Protein AF-A0A7R9QMX4-F1 (afdb_monomer)

Sequence (750 aa):
MAEKIKCGPIVEMQGDEMTRIIWDLIKEKLIFPFINAELHFFDLGIENRDATNDEVTIECAKAILKYNVGVKCATITPDEKRVEEFNLKQMWKSPNGTIRNILGGTVFREPIMCKNIPQVVPGWKKPIIIGRHAFGDQYKATDFVVPGNGKLEIKWTPAAGGEPINYTVYDFKDGGGVSLSMYNTDSSITSFAEASLQYALDRKYPLYMSTKNTILKKYDGRFKDIFQEIYEKQYKARYEAAGIWYEHRLIDDMVAQALKSEGGFMWACKNYDGDVQSDSIAQGYGSLGMMTSVLVCPDGKTIEAEAAHGTVTRHYRFHQQNKETSTNPIASIFAWTRGLLHRAKLDANPPLAHFAQTLEKVCVDTIEAGFMTKDLAICIKGMNGNRDATNDEVTIECAKAILKYNVGVKCATITPDEKRVEEFNLKQMWKSPNGTIRNILGGTVFREPIMCKNIPQVVPGWKKPIIIGRHAFGDQYKATDFVVPGNGKLEIKWTPAAGGEPINYTVYDFKDGGGVSLSMYNTDSSITSFAEASLQYALDRKYPLYMSTKNTILKKYDGRFKDIFQEIYEKQYKARYEAAGIWYEHRLIDDMVAQALKSEGGFMWACKNYDGDVQSDSIAQGYGSLGMMTSVLVCPDGKTIEAEAAHGTVTRHYRFHQQNKETSTNPIASIFAWTRGLLHRAKLDANPPLAHFAQTLEKVCVDTIEAGFMTKDLAICIKGMNGVERGDYLNTFEFLDKLAENLRAELKRK

Mean predicted aligned error: 10.9 Å

Radius of gyration: 26.63 Å; Cα contacts (8 Å, |Δi|>4): 1662; chains: 1; bounding box: 87×64×68 Å

Solvent-accessible surface area (backbone atoms only — not comparable to full-atom values): 37520 Å² total; per-residue (Å²): 132,82,87,53,46,75,42,73,60,36,31,40,33,46,23,22,65,40,42,31,58,51,53,52,52,44,40,65,73,70,40,56,78,50,41,45,61,45,73,50,77,41,68,52,22,61,68,54,26,52,76,55,71,44,48,60,51,52,52,49,39,54,46,21,71,72,56,30,24,20,30,36,52,22,46,69,58,54,49,78,67,48,26,62,74,68,68,43,94,58,76,56,73,44,56,68,56,54,29,37,61,72,53,64,22,34,36,38,32,42,57,59,84,42,94,76,57,55,40,43,32,72,50,53,80,34,56,55,30,37,32,16,32,54,58,35,36,73,85,52,38,44,59,37,66,41,90,34,40,20,44,29,33,43,34,37,36,43,67,86,60,69,84,58,53,72,45,78,55,48,72,37,80,79,43,30,28,27,35,39,34,27,38,47,39,49,60,62,48,47,49,37,36,53,52,47,55,52,50,22,56,74,72,66,28,32,35,37,36,44,35,59,36,73,69,35,61,35,41,37,31,52,54,53,50,53,41,50,53,48,36,69,74,74,38,43,72,61,29,57,76,64,76,35,53,79,46,83,44,45,45,50,61,46,47,33,47,56,69,73,29,46,48,55,34,27,38,39,25,50,38,63,57,32,49,42,53,42,38,36,49,20,30,32,62,45,32,48,41,33,19,39,29,34,32,39,24,78,79,80,65,34,38,38,12,25,28,53,43,77,54,42,57,72,48,27,56,27,50,78,65,79,41,88,69,64,78,67,58,52,9,54,53,44,7,49,29,53,28,40,35,50,50,16,62,75,68,72,32,65,72,44,32,51,50,27,55,48,53,57,48,51,54,40,53,39,41,57,73,67,62,60,40,62,64,59,66,54,60,77,68,85,78,76,53,39,25,40,9,7,40,48,69,71,60,76,67,42,47,57,46,18,72,74,68,36,50,20,63,41,36,28,45,77,63,53,48,76,69,44,24,62,75,70,68,43,98,58,74,61,73,42,55,66,61,52,37,34,59,70,61,35,24,28,32,38,31,41,60,56,63,30,93,73,48,47,33,46,27,62,39,43,28,37,53,60,26,35,32,13,32,33,51,33,39,72,84,54,40,42,60,37,66,40,90,35,38,19,44,30,33,42,36,38,38,40,68,87,72,56,86,60,51,72,46,77,53,47,71,38,80,82,43,29,28,27,36,40,34,30,39,47,42,47,60,59,51,48,35,29,33,53,52,46,57,51,49,21,58,76,71,68,26,30,36,36,40,44,34,58,35,90,68,34,60,38,44,33,30,50,53,54,51,52,39,51,54,50,35,68,76,74,38,45,72,61,30,58,76,65,78,36,54,78,46,82,44,45,46,48,60,44,46,36,46,53,64,71,28,45,48,52,31,27,38,39,25,49,37,60,57,31,46,43,53,42,39,36,50,14,29,32,34,42,28,43,41,17,16,36,24,34,33,38,24,70,80,81,64,33,35,36,13,22,47,48,26,67,67,58,61,72,43,58,55,29,47,78,66,78,37,88,45,43,63,57,56,60,2,42,54,46,12,47,29,56,22,42,37,52,49,17,64,76,68,72,33,64,71,51,33,49,53,28,52,50,52,56,47,40,55,35,54,41,42,56,72,63,55,36,29,41,59,55,31,29,48,65,49,34,84,91,58,58,56,76,92,54,32,32,39,41,63,62,44,51,53,50,48,53,52,50,43,63,53,54,77,67,60,129

Secondary structure (DSSP, 8-state):
-PPPEEEEEEEEEE--HHHHHHHHHHIIIIITTTEEEEEEEEE--HHHHHHTTTHHHHHHHHHHHHHSEEEE-------HHHHHHTT-SS-PPPHHHHHHHHH--EEEEEE---TTS--SSTT--S-EEEEEE-SSGGGS-EEEEE-SSEEEEEEEEETT--PPEEEEEEEE-SS-EEEEEEEEEHHHHHHHHHHHHHHHHHHT--EEEEE-TTT-TTHHHHHHHHHHHHIIIIIHHHHHHHT--EEEEEHHHHHHHHHHS---EEEEE-TTHHHHHHHHHHHHTT-TTSEEEEEE-TTSS-EEEEESS---HHHHHHHHTT-------HHHHHHHHHHHHHHHHHTT-HHHHHHHHHHHHHHHHHHHTT---HHHHHTT------B-------HHHHHHHHHHHSEEE--------HHHHHHTT-SS-PPPHHHHHHHHH-SEEEE---B-TTS--SSTT--S-EEEEEE-SSHHHH-EEEEE-SSEEEEEEEEETTS-PPEEEEEEEE-SS-EEEEEEEEEHHHHHHHHHHHHHHHHHHT--EEEEE-TTT-TTHHHHHHHHHHHHIIIIIHHHHHHHT--EEEEEHHHHHHHHHHS---EEEEE-TTHHHHHHHHHHHHTT-TTS--EEEE-TTSS-EEEE-SS---HHHHHHHTTT-------HHHHHHHHHHHHHHHHHTT-HHHHHHHHHHHHHHHHHHHTT---HHHHHHHH-TTS--GGG---HHHHHHHHHHHHHHHTT--

Foldseek 3Di:
DDDAAEFEEEEEEAADFPQNVLLVVCCVPQNVVRHDYRYRYAYQYPLVCLVVVNVSLVVSLVVLVVRQFYFYTFYDQDDPVNCVVSVGPDRDGDSLLVNCVSLLFKKKKWFFAFPPQQFLQNLQQDIEIETELSDKDLQLKDKAKFFFFFWWKKWWAFPVGDDIDMDTLDGGDPTIFMKIKMWDFLVSLLLSLVNQLVVQLVLLAAEEEEDQCLLQVAAVVSSVVSNVVCCVPPRVVSNVVSVYYYYYDYLLVVLLCVLQHNHRHYYYYYNVSSLQVSLLSNLSSQHQQRMWIKTAGSVNRHIQTYQSDHHDNVQSVCVVVVHDDFDRCRSSLLSVLVSQCSSCVVVVNVVSNVSSVVSSVVSSVCVNVVNHTPSSVLSPDADDDDFAAAADADADVQLVVLVVPQFALGGDDDQDDPVNCVVVVNPDRDHGRQLVSLASQWAWKKKWGDDQRQFQFSSRLAHAIAIETEGSHKDSSSKDKHKFFFFTWMKMWIAHPVGDDIDIDTSDTGDPTITMMIMMIDGLVSLLRSLVRQLVVQLVLLAAEEEEDQCSSNVHNRVSSVVSNVVCCVPPRVVSNVVSVYYYYYDYSSVVSSCNSNHNRRHYYYDYNVSSSNVSSSSQSSNQHLRIIWIKGQGSVNRRIQTYGSDHPPVVQVVCVVVVHFAFDFRLHHLLSVLVRQCSVCVVVVPVVSPVLSVLLNVLSSVCVNVQEATPSSLCSNQNPVRDDPVRYDTNVRSVVSSVVSSVVSVPPD

InterPro domains:
  IPR004790 Isocitrate dehydrogenase NADP-dependent [PTHR11822] (4-384)
  IPR004790 Isocitrate dehydrogenase NADP-dependent [TIGR00127] (4-385)
  IPR004790 Isocitrate dehydrogenase NADP-dependent [TIGR00127] (386-748)
  IPR019818 Isocitrate/isopropylmalate dehydrogenase, conserved site [PS00470] (271-290)
  IPR019818 Isocitrate/isopropylmalate dehydrogenase, conserved site [PS00470] (609-628)
  IPR024084 Isopropylmalate dehydrogenase-like domain [PF00180] (10-378)
  IPR024084 Isopropylmalate dehydrogenase-like domain [PF00180] (387-718)
  IPR024084 Isopropylmalate dehydrogenase-like domain [SM01329] (9-378)
  IPR024084 Isopropylmalate dehydrogenase-like domain [SM01329] (379-739)

Nearest PDB structures (foldseek):
  4l03-assembly2_C  TM=9.682E-01  e=1.390E-55  Homo sapiens
  8bay-assembly2_C  TM=9.769E-01  e=1.146E-54  Homo sapiens
  6vei-assembly1_B  TM=9.667E-01  e=5.871E-55  Homo sapiens
  8vhe-assembly1_B  TM=9.722E-01  e=3.554E-54  Homo sapiens
  6bkx-assembly1_C  TM=9.722E-01  e=5.095E-54  Homo sapiens

Structure (mmCIF, N/CA/C/O backbone):
data_AF-A0A7R9QMX4-F1
#
_entry.id   AF-A0A7R9QMX4-F1
#
loop_
_atom_site.group_PDB
_atom_site.id
_atom_site.type_symbol
_atom_site.label_atom_id
_atom_site.label_alt_id
_atom_site.label_comp_id
_atom_site.label_asym_id
_atom_site.label_entity_id
_atom_site.label_seq_id
_atom_site.pdbx_PDB_ins_code
_atom_site.Cartn_x
_atom_site.Cartn_y
_atom_site.Cartn_z
_atom_site.occupancy
_atom_site.B_iso_or_equiv
_atom_site.auth_seq_id
_atom_site.auth_comp_id
_atom_site.auth_asym_id
_atom_site.auth_atom_id
_atom_site.pdbx_PDB_model_num
ATOM 1 N N . MET A 1 1 ? -44.104 12.076 -26.850 1.00 54.06 1 MET A N 1
ATOM 2 C CA . MET A 1 1 ? -42.855 11.606 -26.201 1.00 54.06 1 MET A CA 1
ATOM 3 C C . MET A 1 1 ? -43.054 10.143 -25.827 1.00 54.06 1 MET A C 1
ATOM 5 O O . MET A 1 1 ? -44.208 9.744 -25.722 1.00 54.06 1 MET A O 1
ATOM 9 N N . ALA A 1 2 ? -41.993 9.353 -25.647 1.00 61.78 2 ALA A N 1
ATOM 10 C CA . ALA A 1 2 ? -42.128 8.025 -25.037 1.00 61.78 2 ALA A CA 1
ATOM 11 C C . ALA A 1 2 ? -42.517 8.154 -23.548 1.00 61.78 2 ALA A C 1
ATOM 13 O O . ALA A 1 2 ? -42.223 9.183 -22.933 1.00 61.78 2 ALA A O 1
ATOM 14 N N . GLU A 1 3 ? -43.170 7.141 -22.966 1.00 82.12 3 GLU A N 1
ATOM 15 C CA . GLU A 1 3 ? -43.381 7.095 -21.511 1.00 82.12 3 GLU A CA 1
ATOM 16 C C . GLU A 1 3 ? -42.032 6.862 -20.813 1.00 82.12 3 GLU A C 1
ATOM 18 O O . GLU A 1 3 ? -41.240 6.020 -21.240 1.00 82.12 3 GLU A O 1
ATOM 23 N N . LYS A 1 4 ? -41.755 7.627 -19.752 1.00 90.31 4 LYS A N 1
ATOM 24 C CA . LYS A 1 4 ? -40.520 7.481 -18.975 1.00 90.31 4 LYS A CA 1
ATOM 25 C C . LYS A 1 4 ? -40.582 6.248 -18.078 1.00 90.31 4 LYS A C 1
ATOM 27 O O . LYS A 1 4 ? -41.609 5.971 -17.457 1.00 90.31 4 LYS A O 1
ATOM 32 N N . ILE A 1 5 ? -39.452 5.561 -17.944 1.00 91.81 5 ILE A N 1
ATOM 33 C CA . ILE A 1 5 ? -39.296 4.401 -17.064 1.00 91.81 5 ILE A CA 1
ATOM 34 C C . ILE A 1 5 ? -39.512 4.851 -15.615 1.00 91.81 5 ILE A C 1
ATOM 36 O O . ILE A 1 5 ? -38.794 5.718 -15.115 1.00 91.81 5 ILE A O 1
ATOM 40 N N . LYS A 1 6 ? -40.502 4.261 -14.940 1.00 91.94 6 LYS A N 1
ATOM 41 C CA . LYS A 1 6 ? -40.775 4.506 -13.517 1.00 91.94 6 LYS A CA 1
ATOM 42 C C . LYS A 1 6 ? -39.681 3.865 -12.664 1.00 91.94 6 LYS A C 1
ATOM 44 O O . LYS A 1 6 ? -39.269 2.736 -12.930 1.00 91.94 6 LYS A O 1
ATOM 49 N N . CYS A 1 7 ? -39.231 4.582 -11.643 1.00 91.50 7 CYS A N 1
ATOM 50 C CA . CYS A 1 7 ? -38.168 4.180 -10.729 1.00 91.50 7 CYS A CA 1
ATOM 51 C C . CYS A 1 7 ? -38.570 4.544 -9.291 1.00 91.50 7 CYS A C 1
ATOM 53 O O . CYS A 1 7 ? -38.962 5.686 -9.040 1.00 91.50 7 CYS A O 1
ATOM 55 N N . GLY A 1 8 ? -38.472 3.593 -8.355 1.00 91.69 8 GLY A N 1
ATOM 56 C CA . GLY A 1 8 ? -38.663 3.853 -6.926 1.00 91.69 8 GLY A CA 1
ATOM 57 C C . GLY A 1 8 ? -37.570 4.748 -6.313 1.00 91.69 8 GLY A C 1
ATOM 58 O O . GLY A 1 8 ? -36.676 5.214 -7.027 1.00 91.69 8 GLY A O 1
ATOM 59 N N . PRO A 1 9 ? -37.617 4.984 -4.988 1.00 96.00 9 PRO A N 1
ATOM 60 C CA . PRO A 1 9 ? -36.840 6.028 -4.324 1.00 96.00 9 PRO A CA 1
ATOM 61 C C . PRO A 1 9 ? -35.322 5.878 -4.469 1.00 96.00 9 PRO A C 1
ATOM 63 O O . PRO A 1 9 ? -34.760 4.805 -4.233 1.00 96.00 9 PRO A O 1
ATOM 66 N N . ILE A 1 10 ? -34.642 6.973 -4.800 1.00 94.44 10 ILE A N 1
ATOM 67 C CA . ILE A 1 10 ? -33.177 7.073 -4.827 1.00 94.44 10 ILE A CA 1
ATOM 68 C C . ILE A 1 10 ? -32.744 8.309 -4.038 1.00 94.44 10 ILE A C 1
ATOM 70 O O . ILE A 1 10 ? -33.311 9.388 -4.206 1.00 94.44 10 ILE A O 1
ATOM 74 N N . VAL A 1 11 ? -31.722 8.151 -3.194 1.00 96.44 11 VAL A N 1
ATOM 75 C CA . VAL A 1 11 ? -31.043 9.271 -2.536 1.00 96.44 11 VAL A CA 1
ATOM 76 C C . VAL A 1 11 ? -29.949 9.801 -3.458 1.00 96.44 11 VAL A C 1
ATOM 78 O O . VAL A 1 11 ? -28.975 9.096 -3.722 1.00 96.44 11 VAL A O 1
ATOM 81 N N . GLU A 1 12 ? -30.097 11.033 -3.942 1.00 94.62 12 GLU A N 1
ATOM 82 C CA . GLU A 1 12 ? -29.037 11.724 -4.682 1.00 94.62 12 GLU A CA 1
ATOM 83 C C . GLU A 1 12 ? -28.183 12.547 -3.717 1.00 94.62 12 GLU A C 1
ATOM 85 O O . GLU A 1 12 ? -28.709 13.339 -2.937 1.00 94.62 12 GLU A O 1
ATOM 90 N N . MET A 1 13 ? -26.862 12.411 -3.822 1.00 94.12 13 MET A N 1
ATOM 91 C CA . MET A 1 13 ? -25.904 13.286 -3.150 1.00 94.12 13 MET A CA 1
ATOM 92 C C . MET A 1 13 ? -25.076 14.047 -4.185 1.00 94.12 13 MET A C 1
ATOM 94 O O . MET A 1 13 ? -24.150 13.491 -4.787 1.00 94.12 13 MET A O 1
ATOM 98 N N . GLN A 1 14 ? -25.405 15.324 -4.381 1.00 90.44 14 GLN A N 1
ATOM 99 C CA . GLN A 1 14 ? -24.604 16.242 -5.189 1.00 90.44 14 GLN A CA 1
ATOM 100 C C . GLN A 1 14 ? -23.309 16.610 -4.442 1.00 90.44 14 GLN A C 1
ATOM 102 O O . GLN A 1 14 ? -23.247 16.526 -3.217 1.00 90.44 14 GLN A O 1
ATOM 107 N N . GLY A 1 15 ? -22.256 16.969 -5.179 1.00 86.44 15 GLY A N 1
ATOM 108 C CA . GLY A 1 15 ? -20.938 17.279 -4.624 1.00 86.44 15 GLY A CA 1
ATOM 109 C C . GLY A 1 15 ? -20.314 18.541 -5.213 1.00 86.44 15 GLY A C 1
ATOM 110 O O . GLY A 1 15 ? -21.019 19.495 -5.528 1.00 86.44 15 GLY A O 1
ATOM 111 N N . ASP A 1 16 ? -18.989 18.553 -5.353 1.00 85.06 16 ASP A N 1
ATOM 112 C CA . ASP A 1 16 ? -18.204 19.785 -5.514 1.00 85.06 16 ASP A CA 1
ATOM 113 C C . ASP A 1 16 ? -17.550 19.962 -6.899 1.00 85.06 16 ASP A C 1
ATOM 115 O O . ASP A 1 16 ? -17.419 19.023 -7.692 1.00 85.06 16 ASP A O 1
ATOM 119 N N . GLU A 1 17 ? -17.059 21.183 -7.145 1.00 81.44 17 GLU A N 1
ATOM 120 C CA . GLU A 1 17 ? -16.166 21.566 -8.251 1.00 81.44 17 GLU A CA 1
ATOM 121 C C . GLU A 1 17 ? -16.668 21.122 -9.647 1.00 81.44 17 GLU A C 1
ATOM 123 O O . GLU A 1 17 ? -17.865 21.116 -9.932 1.00 81.44 17 GLU A O 1
ATOM 128 N N . MET A 1 18 ? -15.758 20.760 -10.561 1.00 77.50 18 MET A N 1
ATOM 129 C CA . MET A 1 18 ? -16.090 20.325 -11.926 1.00 77.50 18 MET A CA 1
ATOM 130 C C . MET A 1 18 ? -16.991 19.080 -11.940 1.00 77.50 18 MET A C 1
ATOM 132 O O . MET A 1 18 ? -17.772 18.873 -12.866 1.00 77.50 18 MET A O 1
ATOM 136 N N . THR A 1 19 ? -16.883 18.251 -10.903 1.00 72.81 19 THR A N 1
ATOM 137 C CA . THR A 1 19 ? -17.685 17.042 -10.723 1.00 72.81 19 THR A CA 1
ATOM 138 C C . THR A 1 19 ? -19.162 17.356 -10.480 1.00 72.81 19 THR A C 1
ATOM 140 O O . THR A 1 19 ? -19.994 16.676 -11.071 1.00 72.81 19 THR A O 1
ATOM 143 N N . ARG A 1 20 ? -19.498 18.445 -9.766 1.00 84.62 20 ARG A N 1
ATOM 144 C CA . ARG A 1 20 ? -20.879 18.956 -9.630 1.00 84.62 20 ARG A CA 1
ATOM 145 C C . ARG A 1 20 ? -21.522 19.247 -10.989 1.00 84.62 20 ARG A C 1
ATOM 147 O O . ARG A 1 20 ? -22.604 18.754 -11.286 1.00 84.62 20 ARG A O 1
ATOM 154 N N . ILE A 1 21 ? -20.809 19.991 -11.837 1.00 75.38 21 ILE A N 1
ATOM 155 C CA . ILE A 1 21 ? -21.282 20.413 -13.166 1.00 75.38 21 ILE A CA 1
ATOM 156 C C . ILE A 1 21 ? -21.539 19.191 -14.062 1.00 75.38 21 ILE A C 1
ATOM 158 O O . ILE A 1 21 ? -22.562 19.097 -14.735 1.00 75.38 21 ILE A O 1
ATOM 162 N N . ILE A 1 22 ? -20.623 18.220 -14.044 1.00 74.38 22 ILE A N 1
ATOM 163 C CA . ILE A 1 22 ? -20.750 16.974 -14.815 1.00 74.38 22 ILE A CA 1
ATOM 164 C C . ILE A 1 22 ? -21.919 16.123 -14.308 1.00 74.38 22 ILE A C 1
ATOM 166 O O . ILE A 1 22 ? -22.632 15.532 -15.114 1.00 74.38 22 ILE A O 1
ATOM 170 N N . TRP A 1 23 ? -22.145 16.089 -12.995 1.00 81.25 23 TRP A N 1
ATOM 171 C CA . TRP A 1 23 ? -23.245 15.358 -12.372 1.00 81.25 23 TRP A CA 1
ATOM 172 C C . TRP A 1 23 ? -24.620 15.855 -12.840 1.00 81.25 23 TRP A C 1
ATOM 174 O O . TRP A 1 23 ? -25.484 15.052 -13.197 1.00 81.25 23 TRP A O 1
ATOM 184 N N . ASP A 1 24 ? -24.800 17.174 -12.927 1.00 82.38 24 ASP A N 1
ATOM 185 C CA . ASP A 1 24 ? -26.032 17.770 -13.450 1.00 82.38 24 ASP A CA 1
ATOM 186 C C . ASP A 1 24 ? -26.200 17.512 -14.953 1.00 82.38 24 ASP A C 1
ATOM 188 O O . ASP A 1 24 ? -27.269 17.080 -15.384 1.00 82.38 24 ASP A O 1
ATOM 192 N N . LEU A 1 25 ? -25.128 17.632 -15.746 1.00 76.81 25 LEU A N 1
ATOM 193 C CA . LEU A 1 25 ? -25.159 17.305 -17.178 1.00 76.81 25 LEU A CA 1
ATOM 194 C C . LEU A 1 25 ? -25.486 15.820 -17.444 1.00 76.81 25 LEU A C 1
ATOM 196 O O . LEU A 1 25 ? -26.171 15.518 -18.423 1.00 76.81 25 LEU A O 1
ATOM 200 N N . ILE A 1 26 ? -25.048 14.893 -16.581 1.00 79.06 26 ILE A N 1
ATOM 201 C CA . ILE A 1 26 ? -25.433 13.471 -16.642 1.00 79.06 26 ILE A CA 1
ATOM 202 C C . ILE A 1 26 ? -26.938 13.321 -16.385 1.00 79.06 26 ILE A C 1
ATOM 204 O O . ILE A 1 26 ? -27.631 12.681 -17.181 1.00 79.06 26 ILE A O 1
ATOM 208 N N . LYS A 1 27 ? -27.471 13.949 -15.329 1.00 88.25 27 LYS A N 1
ATOM 209 C CA . LYS A 1 27 ? -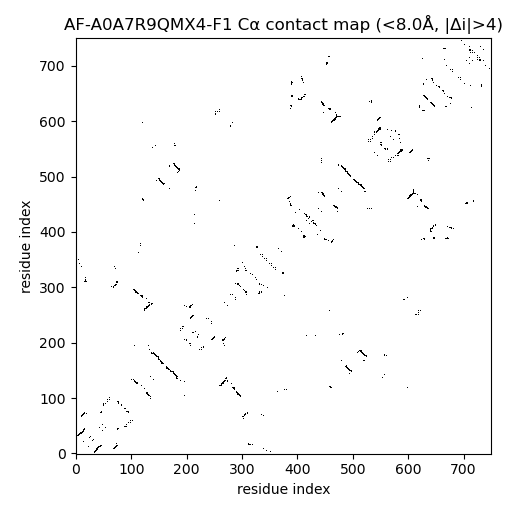28.911 13.918 -15.022 1.00 88.25 27 LYS A CA 1
ATOM 210 C C . LYS A 1 27 ? -29.758 14.470 -16.168 1.00 88.25 27 LYS A C 1
ATOM 212 O O . LYS A 1 27 ? -30.688 13.798 -16.613 1.00 88.25 27 LYS A O 1
ATOM 217 N N . GLU A 1 28 ? -29.410 15.653 -16.674 1.00 88.00 28 GLU A N 1
ATOM 218 C CA . GLU A 1 28 ? -30.130 16.342 -17.751 1.00 88.00 28 GLU A CA 1
ATOM 219 C C . GLU A 1 28 ? -30.127 15.582 -19.078 1.00 88.00 28 GLU A C 1
ATOM 221 O O . GLU A 1 28 ? -31.146 15.554 -19.766 1.00 88.00 28 GLU A O 1
ATOM 226 N N . LYS A 1 29 ? -28.979 15.015 -19.476 1.00 80.62 29 LYS A N 1
ATOM 227 C CA . LYS A 1 29 ? -28.790 14.475 -20.835 1.00 80.62 29 LYS A CA 1
ATOM 228 C C . LYS A 1 29 ? -28.959 12.965 -20.920 1.00 80.62 29 LYS A C 1
ATOM 230 O O . LYS A 1 29 ? -29.344 12.472 -21.977 1.00 80.62 29 LYS A O 1
ATOM 235 N N . LEU A 1 30 ? -28.664 12.239 -19.840 1.00 79.75 30 LEU A N 1
ATOM 236 C CA . LEU A 1 30 ? -28.581 10.777 -19.850 1.00 79.75 30 LEU A CA 1
ATOM 237 C C . LEU A 1 30 ? -29.639 10.102 -18.972 1.00 79.75 30 LEU A C 1
ATOM 239 O O . LEU A 1 30 ? -30.067 9.015 -19.332 1.00 79.75 30 LEU A O 1
ATOM 243 N N . ILE A 1 31 ? -30.087 10.710 -17.865 1.00 86.25 31 ILE A N 1
ATOM 244 C CA . ILE A 1 31 ? -31.002 10.054 -16.906 1.00 86.25 31 ILE A CA 1
ATOM 245 C C . ILE A 1 31 ? -32.454 10.533 -17.065 1.00 86.25 31 ILE A C 1
ATOM 247 O O . ILE A 1 31 ? -33.326 9.776 -17.499 1.00 86.25 31 ILE A O 1
ATOM 251 N N . PHE A 1 32 ? -32.740 11.796 -16.743 1.00 90.94 32 PHE A N 1
ATOM 252 C CA . PHE A 1 32 ? -34.110 12.313 -16.662 1.00 90.94 32 PHE A CA 1
ATOM 253 C C . PHE A 1 32 ? -34.8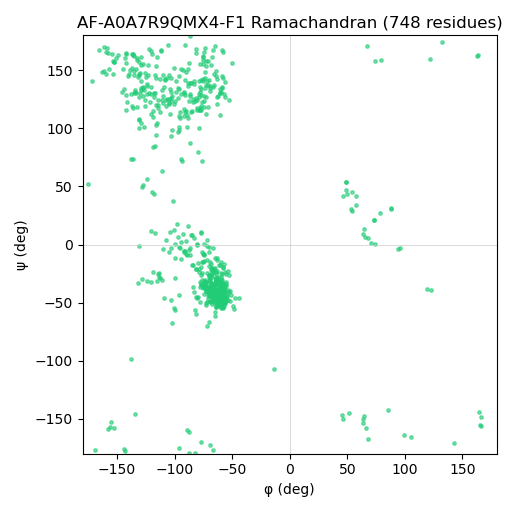61 12.505 -17.992 1.00 90.94 32 PHE A C 1
ATOM 255 O O . PHE A 1 32 ? -36.087 12.632 -17.927 1.00 90.94 32 PHE A O 1
ATOM 262 N N . PRO A 1 33 ? -34.256 12.470 -19.198 1.00 90.25 33 PRO A N 1
ATOM 263 C CA . PRO A 1 33 ? -35.034 12.319 -20.429 1.00 90.25 33 PRO A CA 1
ATOM 264 C C . PRO A 1 33 ? -35.800 10.987 -20.482 1.00 90.25 33 PRO A C 1
ATOM 266 O O . PRO A 1 33 ? -36.903 10.946 -21.027 1.00 90.25 33 PRO A O 1
ATOM 269 N N . PHE A 1 34 ? -35.254 9.926 -19.871 1.00 89.50 34 PHE A N 1
ATOM 270 C CA . PHE A 1 34 ? -35.741 8.547 -19.996 1.00 89.50 34 PHE A CA 1
ATOM 271 C C . PHE A 1 34 ? -36.372 7.988 -18.713 1.00 89.50 34 PHE A C 1
ATOM 273 O O . PHE A 1 34 ? -37.280 7.164 -18.799 1.00 89.50 34 PHE A O 1
ATOM 280 N N . ILE A 1 35 ? -35.924 8.433 -17.535 1.00 90.44 35 ILE A N 1
ATOM 281 C CA . ILE A 1 35 ? -36.392 7.954 -16.224 1.00 90.44 35 ILE A CA 1
ATOM 282 C C . ILE A 1 35 ? -37.280 8.996 -15.531 1.00 90.44 35 ILE A C 1
ATOM 284 O O . ILE A 1 35 ? -37.027 10.200 -15.587 1.00 90.44 35 ILE A O 1
ATOM 288 N N . ASN A 1 36 ? -38.303 8.504 -14.832 1.00 91.44 36 ASN A N 1
ATOM 289 C CA . ASN A 1 36 ? -39.073 9.228 -13.828 1.00 91.44 36 ASN A CA 1
ATOM 290 C C . ASN A 1 36 ? -38.855 8.550 -12.462 1.00 91.44 36 ASN A C 1
ATOM 292 O O . ASN A 1 36 ? -39.380 7.459 -12.232 1.00 91.44 36 ASN A O 1
ATOM 296 N N . ALA A 1 37 ? -38.053 9.170 -11.593 1.00 89.50 37 ALA A N 1
ATOM 297 C CA . ALA A 1 37 ? -37.645 8.619 -10.299 1.00 89.50 37 ALA A CA 1
ATOM 298 C C . ALA A 1 37 ? -38.167 9.457 -9.127 1.00 89.50 37 ALA A C 1
ATOM 300 O O . ALA A 1 37 ? -38.175 10.686 -9.193 1.00 89.50 37 ALA A O 1
ATOM 301 N N . GLU A 1 38 ? -38.537 8.793 -8.033 1.00 91.62 38 GLU A N 1
ATOM 302 C CA . GLU A 1 38 ? -38.720 9.451 -6.738 1.00 91.62 38 GLU A CA 1
ATOM 303 C C . GLU A 1 38 ? -37.336 9.809 -6.165 1.00 91.62 38 GLU A C 1
ATOM 305 O O . GLU A 1 38 ? -36.534 8.926 -5.858 1.00 91.62 38 GLU A O 1
ATOM 310 N N . LEU A 1 39 ? -37.023 11.103 -6.069 1.00 93.38 39 LEU A N 1
ATOM 311 C CA . LEU A 1 39 ? -35.662 11.578 -5.812 1.00 93.38 39 LEU A CA 1
ATOM 312 C C . LEU A 1 39 ? -35.557 12.321 -4.474 1.00 93.38 39 LEU A C 1
ATOM 314 O O . LEU A 1 39 ? -36.188 13.357 -4.277 1.00 93.38 39 LEU A O 1
ATOM 318 N N . HIS A 1 40 ? -34.715 11.808 -3.577 1.00 96.31 40 HIS A N 1
ATOM 319 C CA . HIS A 1 40 ? -34.417 12.402 -2.272 1.00 96.31 40 HIS A CA 1
ATOM 320 C C . HIS A 1 40 ? -33.047 13.080 -2.351 1.00 96.31 40 HIS A C 1
ATOM 322 O O . HIS A 1 40 ? -32.015 12.425 -2.228 1.00 96.31 40 HIS A O 1
ATOM 328 N N . PHE A 1 41 ? -33.041 14.376 -2.657 1.00 96.12 41 PHE A N 1
ATOM 329 C CA . PHE A 1 41 ? -31.835 15.145 -2.980 1.00 96.12 41 PHE A CA 1
ATOM 330 C C . PHE A 1 41 ? -31.153 15.752 -1.744 1.00 96.12 41 PHE A C 1
ATOM 332 O O . PHE A 1 41 ? -31.814 16.369 -0.910 1.00 96.12 41 PHE A O 1
ATOM 339 N N . PHE A 1 42 ? -29.821 15.657 -1.691 1.00 96.56 42 PHE A N 1
ATOM 340 C CA . PHE A 1 42 ? -28.958 16.297 -0.696 1.00 96.56 42 PHE A CA 1
ATOM 341 C C . PHE A 1 42 ? -27.758 16.970 -1.385 1.00 96.56 42 PHE A C 1
ATOM 343 O O . PHE A 1 42 ? -27.049 16.336 -2.170 1.00 96.56 42 PHE A O 1
ATOM 350 N N . ASP A 1 43 ? -27.487 18.239 -1.065 1.00 94.94 43 ASP A N 1
ATOM 351 C CA . ASP A 1 43 ? -26.262 18.928 -1.494 1.00 94.94 43 ASP A CA 1
ATOM 352 C C . ASP A 1 43 ? -25.149 18.701 -0.460 1.00 94.94 43 ASP A C 1
ATOM 354 O O . ASP A 1 43 ? -25.207 19.232 0.651 1.00 94.94 43 ASP A O 1
ATOM 358 N N . LEU A 1 44 ? -24.139 17.902 -0.818 1.00 91.81 44 LEU A N 1
ATOM 359 C CA . LEU A 1 44 ? -22.946 17.667 0.002 1.00 91.81 44 LEU A CA 1
ATOM 360 C C . LEU A 1 44 ? -21.756 18.547 -0.421 1.00 91.81 44 LEU A C 1
ATOM 362 O O . LEU A 1 44 ? -20.617 18.243 -0.057 1.00 91.81 44 LEU A O 1
ATOM 366 N N . GLY A 1 45 ? -22.002 19.625 -1.170 1.00 89.25 45 GLY A N 1
ATOM 367 C CA . GLY A 1 45 ? -21.009 20.659 -1.438 1.00 89.25 45 GLY A CA 1
ATOM 368 C C . GLY A 1 45 ? -20.486 21.296 -0.146 1.00 89.25 45 GLY A C 1
ATOM 369 O O . GLY A 1 45 ? -21.220 21.443 0.838 1.00 89.25 45 GLY A O 1
ATOM 370 N N . ILE A 1 46 ? -19.203 21.662 -0.133 1.00 88.44 46 ILE A N 1
ATOM 371 C CA . ILE A 1 46 ? -18.481 22.038 1.092 1.00 88.44 46 ILE A CA 1
ATOM 372 C C . ILE A 1 46 ? -19.103 23.236 1.827 1.00 88.44 46 ILE A C 1
ATOM 374 O O . ILE A 1 46 ? -19.139 23.236 3.055 1.00 88.44 46 ILE A O 1
ATOM 378 N N . GLU A 1 47 ? -19.668 24.199 1.096 1.00 90.62 47 GLU A N 1
ATOM 379 C CA . GLU A 1 47 ? -20.344 25.380 1.652 1.00 90.62 47 GLU A CA 1
ATOM 380 C C . GLU A 1 47 ? -21.665 25.019 2.357 1.00 90.62 47 GLU A C 1
ATOM 382 O O . GLU A 1 47 ? -21.927 25.499 3.459 1.00 90.62 47 GLU A O 1
ATOM 387 N N . ASN A 1 48 ? -22.479 24.122 1.782 1.00 95.06 48 ASN A N 1
ATOM 388 C CA . ASN A 1 48 ? -23.722 23.670 2.421 1.00 95.06 48 ASN A CA 1
ATOM 389 C C . ASN A 1 48 ? -23.441 22.762 3.629 1.00 95.06 48 ASN A C 1
ATOM 391 O O . ASN A 1 48 ? -24.124 22.839 4.654 1.00 95.06 48 ASN A O 1
ATOM 395 N N . ARG A 1 49 ? -22.398 21.929 3.541 1.00 95.00 49 ARG A N 1
ATOM 396 C CA . ARG A 1 49 ? -21.914 21.140 4.680 1.00 95.00 49 ARG A CA 1
ATOM 397 C C . ARG A 1 49 ? -21.418 22.034 5.809 1.00 95.00 49 ARG A C 1
ATOM 399 O O . ARG A 1 49 ? -21.783 21.794 6.953 1.00 95.00 49 ARG A O 1
ATOM 406 N N . ASP A 1 50 ? -20.661 23.087 5.510 1.00 94.00 50 ASP A N 1
ATOM 407 C CA . ASP A 1 50 ? -20.277 24.061 6.529 1.00 94.00 50 ASP A CA 1
ATOM 408 C C . ASP A 1 50 ? -21.510 24.735 7.140 1.00 94.00 50 ASP A C 1
ATOM 410 O O . ASP A 1 50 ? -21.688 24.678 8.359 1.00 94.00 50 ASP A O 1
ATOM 414 N N . ALA A 1 51 ? -22.413 25.278 6.315 1.00 95.44 51 ALA A N 1
ATOM 415 C CA . ALA A 1 51 ? -23.634 25.949 6.760 1.00 95.44 51 ALA A CA 1
ATOM 416 C C . ALA A 1 51 ? -24.465 25.084 7.729 1.00 95.44 51 ALA A C 1
ATOM 418 O O . ALA A 1 51 ? -24.807 25.552 8.819 1.00 95.44 51 ALA A O 1
ATOM 419 N N . THR A 1 52 ? -24.698 23.815 7.375 1.00 95.50 52 THR A N 1
ATOM 420 C CA . THR A 1 52 ? -25.462 22.820 8.161 1.00 95.50 52 THR A CA 1
ATOM 421 C C . THR A 1 52 ? -24.676 22.156 9.301 1.00 95.50 52 THR A C 1
ATOM 423 O O . THR A 1 52 ? -25.229 21.333 10.028 1.00 95.50 52 THR A O 1
ATOM 426 N N . ASN A 1 53 ? -23.402 22.512 9.495 1.00 92.75 53 ASN A N 1
ATOM 427 C CA . ASN A 1 53 ? -22.481 21.875 10.443 1.00 92.75 53 ASN A CA 1
ATOM 428 C C . ASN A 1 53 ? -22.293 20.354 10.205 1.00 92.75 53 ASN A C 1
ATOM 430 O O . ASN A 1 53 ? -22.110 19.583 11.146 1.00 92.75 53 ASN A O 1
ATOM 434 N N . ASP A 1 54 ? -22.333 19.945 8.935 1.00 90.50 54 ASP A N 1
ATOM 435 C CA . ASP A 1 54 ? -22.209 18.585 8.387 1.00 90.50 54 ASP A CA 1
ATOM 436 C C . ASP A 1 54 ? -23.367 17.612 8.707 1.00 90.50 54 ASP A C 1
ATOM 438 O O . ASP A 1 54 ? -23.314 16.448 8.304 1.00 90.50 54 ASP A O 1
ATOM 442 N N . GLU A 1 55 ? -24.457 18.068 9.345 1.00 94.62 55 GLU A N 1
ATOM 443 C CA . GLU A 1 55 ? -25.634 17.216 9.614 1.00 94.62 55 GLU A CA 1
ATOM 444 C C . GLU A 1 55 ? -26.317 16.753 8.314 1.00 94.62 55 GLU A C 1
ATOM 446 O O . GLU A 1 55 ? -26.801 15.626 8.267 1.00 94.62 55 GLU A O 1
ATOM 451 N N . VAL A 1 56 ? -26.246 17.522 7.216 1.00 95.38 56 VAL A N 1
ATOM 452 C CA . VAL A 1 56 ? -26.750 17.101 5.887 1.00 95.38 56 VAL A CA 1
ATOM 453 C C . VAL A 1 56 ? -26.139 15.769 5.412 1.00 95.38 56 VAL A C 1
ATOM 455 O O . VAL A 1 56 ? -26.808 14.958 4.769 1.00 95.38 56 VAL A O 1
ATOM 458 N N . THR A 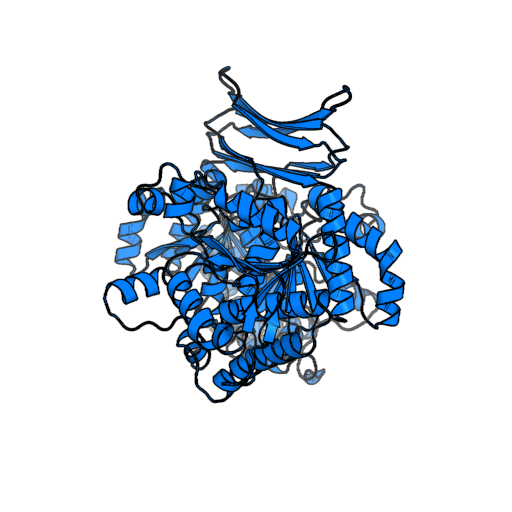1 57 ? -24.885 15.496 5.787 1.00 93.31 57 THR A N 1
ATOM 459 C CA . THR A 1 57 ? -24.176 14.241 5.481 1.00 93.31 57 THR A CA 1
ATOM 460 C C . THR A 1 57 ? -24.646 13.080 6.369 1.00 93.31 57 THR A C 1
ATOM 462 O O . THR A 1 57 ? -24.540 11.909 6.000 1.00 93.31 57 THR A O 1
ATOM 465 N N . ILE A 1 58 ? -25.180 13.385 7.551 1.00 93.75 58 ILE A N 1
ATOM 466 C CA . ILE A 1 58 ? -25.760 12.403 8.471 1.00 93.75 58 ILE A CA 1
ATOM 467 C C . ILE A 1 58 ? -27.216 12.116 8.060 1.00 93.75 58 ILE A C 1
ATOM 469 O O . ILE A 1 58 ? -27.631 10.956 8.038 1.00 93.75 58 ILE A O 1
ATOM 473 N N . GLU A 1 59 ? -27.978 13.139 7.666 1.00 95.75 59 GLU A N 1
ATOM 474 C CA . GLU A 1 59 ? -29.329 13.019 7.103 1.00 95.75 59 GLU A CA 1
ATOM 475 C C . GLU A 1 59 ? -29.357 12.216 5.802 1.00 95.75 59 GLU A C 1
ATOM 477 O O . GLU A 1 59 ? -30.188 11.312 5.678 1.00 95.75 59 GLU A O 1
ATOM 482 N N . CYS A 1 60 ? -28.427 12.454 4.870 1.00 94.69 60 CYS A N 1
ATOM 483 C CA . CYS A 1 60 ? -28.375 11.668 3.638 1.00 94.69 60 CYS A CA 1
ATOM 484 C C . CYS A 1 60 ? -28.054 10.188 3.925 1.00 94.69 60 CYS A C 1
ATOM 486 O O . CYS A 1 60 ? -28.707 9.305 3.371 1.00 94.69 60 CYS A O 1
ATOM 488 N N . ALA A 1 61 ? -27.156 9.887 4.872 1.00 93.19 61 ALA A N 1
ATOM 489 C CA . ALA A 1 61 ? -26.857 8.512 5.275 1.00 93.19 61 ALA A CA 1
ATOM 490 C C . ALA A 1 61 ? -28.057 7.820 5.957 1.00 93.19 61 ALA A C 1
ATOM 492 O O . ALA A 1 61 ? -28.376 6.673 5.631 1.00 93.19 61 ALA A O 1
ATOM 493 N N . LYS A 1 62 ? -28.788 8.531 6.832 1.00 95.56 62 LYS A N 1
ATOM 494 C CA . LYS A 1 62 ? -30.077 8.072 7.397 1.00 95.56 62 LYS A CA 1
ATOM 495 C C . LYS A 1 62 ? -31.106 7.800 6.283 1.00 95.56 62 LYS A C 1
ATOM 497 O O . LYS A 1 62 ? -31.834 6.807 6.345 1.00 95.56 62 LYS A O 1
ATOM 502 N N . ALA A 1 63 ? -31.156 8.640 5.246 1.00 96.19 63 ALA A N 1
ATOM 503 C CA . ALA A 1 63 ? -32.042 8.455 4.097 1.00 96.19 63 ALA A CA 1
ATOM 504 C C . ALA A 1 63 ? -31.646 7.243 3.232 1.00 96.19 63 ALA A C 1
ATOM 506 O O . ALA A 1 63 ? -32.533 6.525 2.770 1.00 96.19 63 ALA A O 1
ATOM 507 N N . ILE A 1 64 ? -30.349 6.959 3.054 1.00 95.50 64 ILE A N 1
ATOM 508 C CA . ILE A 1 64 ? -29.879 5.757 2.340 1.00 95.50 64 ILE A CA 1
ATOM 509 C C . ILE A 1 64 ? -30.321 4.492 3.081 1.00 95.50 64 ILE A C 1
ATOM 511 O O . ILE A 1 64 ? -30.876 3.603 2.442 1.00 95.50 64 ILE A O 1
ATOM 515 N N . LEU A 1 65 ? -30.181 4.432 4.412 1.00 92.69 65 LEU A N 1
ATOM 516 C CA . LEU A 1 65 ? -30.686 3.306 5.217 1.00 92.69 65 LEU A CA 1
ATOM 517 C C . LEU A 1 65 ? -32.211 3.132 5.094 1.00 92.69 65 LEU A C 1
ATOM 519 O O . LEU A 1 65 ? -32.711 2.011 5.055 1.00 92.69 65 LEU A O 1
ATOM 523 N N . LYS A 1 66 ? -32.969 4.233 4.991 1.00 95.75 66 LYS A N 1
ATOM 524 C CA . LYS A 1 66 ? -34.427 4.189 4.792 1.00 95.75 66 LYS A CA 1
ATOM 525 C C . LYS A 1 66 ? -34.807 3.671 3.398 1.00 95.75 66 LYS A C 1
ATOM 527 O O . LYS A 1 66 ? -35.669 2.799 3.272 1.00 95.75 66 LYS A O 1
ATOM 532 N N . TYR A 1 67 ? -34.202 4.223 2.346 1.00 96.06 67 TYR A N 1
ATOM 533 C CA . TYR A 1 67 ? -34.616 3.979 0.960 1.00 96.06 67 TYR A CA 1
ATOM 534 C C . TYR A 1 67 ? -33.840 2.857 0.257 1.00 96.06 67 TYR A C 1
ATOM 536 O O . TYR A 1 67 ? -34.350 2.302 -0.715 1.00 96.06 67 TYR A O 1
ATOM 544 N N . ASN A 1 68 ? -32.727 2.387 0.824 1.00 95.50 68 ASN A N 1
ATOM 545 C CA . ASN A 1 68 ? -31.880 1.267 0.382 1.00 95.50 68 ASN A CA 1
ATOM 546 C C . ASN A 1 68 ? -30.998 1.552 -0.862 1.00 95.50 68 ASN A C 1
ATOM 548 O O . ASN A 1 68 ? -30.277 0.663 -1.313 1.00 95.50 68 ASN A O 1
ATOM 552 N N . VAL A 1 69 ? -31.040 2.765 -1.435 1.00 95.25 69 VAL A N 1
ATOM 553 C CA . VAL A 1 69 ? -30.240 3.159 -2.616 1.00 95.25 69 VAL A CA 1
ATOM 554 C C . VAL A 1 69 ? -29.754 4.603 -2.486 1.00 95.25 69 VAL A C 1
ATOM 556 O O . VAL A 1 69 ? -30.565 5.531 -2.517 1.00 95.25 69 VAL A O 1
ATOM 559 N N . GLY A 1 70 ? -28.435 4.785 -2.399 1.00 94.69 70 GLY A N 1
ATOM 560 C CA . GLY A 1 70 ? -27.748 6.070 -2.557 1.00 94.69 70 GLY A CA 1
ATOM 561 C C . GLY A 1 70 ? -26.926 6.145 -3.844 1.00 94.69 70 GLY A C 1
ATOM 562 O O . GLY A 1 70 ? -26.346 5.144 -4.267 1.00 94.69 70 GLY A O 1
ATOM 563 N N . VAL A 1 71 ? -26.857 7.331 -4.453 1.00 90.00 71 VAL A N 1
ATOM 564 C CA . VAL A 1 71 ? -26.035 7.627 -5.638 1.00 90.00 71 VAL A CA 1
ATOM 565 C C . VAL A 1 71 ? -25.269 8.935 -5.406 1.00 90.00 71 VAL A C 1
ATOM 567 O O . VAL A 1 71 ? -25.885 9.982 -5.189 1.00 90.00 71 VAL A O 1
ATOM 570 N N . LYS A 1 72 ? -23.928 8.877 -5.407 1.00 91.19 72 LYS A N 1
ATOM 571 C CA . LYS A 1 72 ? -23.060 9.930 -4.851 1.00 91.19 72 LYS A CA 1
ATOM 572 C C . LYS A 1 72 ? -22.026 10.516 -5.826 1.00 91.19 72 LYS A C 1
ATOM 574 O O . LYS A 1 72 ? -21.203 9.805 -6.408 1.00 91.19 72 LYS A O 1
ATOM 579 N N . CYS A 1 73 ? -21.998 11.848 -5.893 1.00 83.25 73 CYS A N 1
ATOM 580 C CA . CYS A 1 73 ? -20.968 12.649 -6.556 1.00 83.25 73 CYS A CA 1
ATOM 581 C C . CYS A 1 73 ? -19.676 12.768 -5.714 1.00 83.25 73 CYS A C 1
ATOM 583 O O . CYS A 1 73 ? -19.690 12.701 -4.480 1.00 83.25 73 CYS A O 1
ATOM 585 N N . ALA A 1 74 ? -18.541 13.019 -6.375 1.00 77.12 74 ALA A N 1
ATOM 586 C CA . ALA A 1 74 ? -17.288 13.372 -5.706 1.00 77.12 74 ALA A CA 1
ATOM 587 C C . ALA A 1 74 ? -17.401 14.708 -4.938 1.00 77.12 74 ALA A C 1
ATOM 589 O O . ALA A 1 74 ? -18.047 15.650 -5.401 1.00 77.12 74 ALA A O 1
ATOM 590 N N . THR A 1 75 ? -16.756 14.781 -3.772 1.00 81.81 75 THR A N 1
ATOM 591 C CA . THR A 1 75 ? -16.901 15.860 -2.771 1.00 81.81 75 THR A CA 1
ATOM 592 C C . THR A 1 75 ? -15.558 16.247 -2.151 1.00 81.81 75 THR A C 1
ATOM 594 O O . THR A 1 75 ? -14.716 15.374 -1.922 1.00 81.81 75 THR A O 1
ATOM 597 N N . ILE A 1 76 ? -15.381 17.522 -1.803 1.00 76.62 76 ILE A N 1
ATOM 598 C CA . ILE A 1 76 ? -14.188 18.053 -1.136 1.00 76.62 76 ILE A CA 1
ATOM 599 C C . ILE A 1 76 ? -14.051 17.468 0.280 1.00 76.62 76 ILE A C 1
ATOM 601 O O . ILE A 1 76 ? -14.996 17.405 1.070 1.00 76.62 76 ILE A O 1
ATOM 605 N N . THR A 1 77 ? -12.818 17.101 0.627 1.00 78.69 77 THR A N 1
ATOM 606 C CA . THR A 1 77 ? -12.354 17.000 2.017 1.00 78.69 77 THR A CA 1
ATOM 607 C C . THR A 1 77 ? -11.312 18.108 2.207 1.00 78.69 77 THR A C 1
ATOM 609 O O . THR A 1 77 ? -10.301 18.067 1.506 1.00 78.69 77 THR A O 1
ATOM 612 N N . PRO A 1 78 ? -11.555 19.129 3.049 1.00 75.75 78 PRO A N 1
ATOM 613 C CA . PRO A 1 78 ? -10.721 20.329 3.075 1.00 75.75 78 PRO A CA 1
ATOM 614 C C . PRO A 1 78 ? -9.372 20.103 3.774 1.00 75.75 78 PRO A C 1
ATOM 616 O O . PRO A 1 78 ? -9.302 19.444 4.813 1.00 75.75 78 PRO A O 1
ATOM 619 N N . ASP A 1 79 ? -8.323 20.706 3.212 1.00 76.31 79 ASP A N 1
ATOM 620 C CA . ASP A 1 79 ? -7.023 20.942 3.852 1.00 76.31 79 ASP A CA 1
ATOM 621 C C . ASP A 1 79 ? -6.952 22.371 4.436 1.00 76.31 79 ASP A C 1
ATOM 623 O O . ASP A 1 79 ? -7.943 23.108 4.416 1.00 76.31 79 ASP A O 1
ATOM 627 N N . GLU A 1 80 ? -5.791 22.780 4.960 1.00 75.44 80 GLU A N 1
ATOM 628 C CA . GLU A 1 80 ? -5.579 24.125 5.519 1.00 75.44 80 GLU A CA 1
ATOM 629 C C . GLU A 1 80 ? -5.912 25.247 4.519 1.00 75.44 80 GLU A C 1
ATOM 631 O O . GLU A 1 80 ? -6.555 26.230 4.885 1.00 75.44 80 GLU A O 1
ATOM 636 N N . LYS A 1 81 ? -5.534 25.080 3.245 1.00 76.56 81 LYS A N 1
ATOM 637 C CA . LYS A 1 81 ? -5.739 26.084 2.190 1.00 76.56 81 LYS A CA 1
ATOM 638 C C . LYS A 1 81 ? -7.195 26.139 1.744 1.00 76.56 81 LYS A C 1
ATOM 640 O O . LYS A 1 81 ? -7.672 27.203 1.371 1.00 76.56 81 LYS A O 1
ATOM 645 N N . ARG A 1 82 ? -7.920 25.016 1.787 1.00 78.75 82 ARG A N 1
ATOM 646 C CA . ARG A 1 82 ? -9.363 24.989 1.489 1.00 78.75 82 ARG A CA 1
ATOM 647 C C . ARG A 1 82 ? -10.211 25.589 2.609 1.00 78.75 82 ARG A C 1
ATOM 649 O O . ARG A 1 82 ? -11.251 26.162 2.309 1.00 78.75 82 ARG A O 1
ATOM 656 N N . VAL A 1 83 ? -9.781 25.491 3.870 1.00 79.88 83 VAL A N 1
ATOM 657 C CA . VAL A 1 83 ? -10.437 26.214 4.978 1.00 79.88 83 VAL A CA 1
ATOM 658 C C . VAL A 1 83 ? -10.352 27.724 4.760 1.00 79.88 83 VAL A C 1
ATOM 660 O O . VAL A 1 83 ? -11.363 28.404 4.911 1.00 79.88 83 VAL A O 1
ATOM 663 N N . GLU A 1 84 ? -9.186 28.224 4.344 1.00 87.00 84 GLU A N 1
ATOM 664 C CA . GLU A 1 84 ? -8.988 29.631 3.975 1.00 87.00 84 GLU A CA 1
ATOM 665 C C . GLU A 1 84 ? -9.774 30.013 2.704 1.00 87.00 84 GLU A C 1
ATOM 667 O O . GLU A 1 84 ? -10.526 30.983 2.726 1.00 87.00 84 GLU A O 1
ATOM 672 N N . GLU A 1 85 ? -9.677 29.223 1.623 1.00 85.12 85 GLU A N 1
ATOM 673 C CA . GLU A 1 85 ? -10.336 29.501 0.332 1.00 85.12 85 GLU A CA 1
ATOM 674 C C . GLU A 1 85 ? -11.861 29.651 0.450 1.00 85.12 85 GLU A C 1
ATOM 676 O O . GLU A 1 85 ? -12.435 30.576 -0.120 1.00 85.12 85 GLU A O 1
ATOM 681 N N . PHE A 1 86 ? -12.511 28.734 1.171 1.00 88.38 86 PHE A N 1
ATOM 682 C CA . PHE A 1 86 ? -13.968 28.708 1.329 1.00 88.38 86 PHE A CA 1
ATOM 683 C C . PHE A 1 86 ? -14.444 29.381 2.631 1.00 88.38 86 PHE A C 1
ATOM 685 O O . PHE A 1 86 ? -15.630 29.312 2.944 1.00 88.38 86 PHE A O 1
ATOM 692 N N . ASN A 1 87 ? -13.544 30.016 3.398 1.00 91.94 87 ASN A N 1
ATOM 693 C CA . ASN A 1 87 ? -13.838 30.660 4.687 1.00 91.94 87 ASN A CA 1
ATOM 694 C C . ASN A 1 87 ? -14.646 29.751 5.648 1.00 91.94 87 ASN A C 1
ATOM 696 O O . ASN A 1 87 ? -15.662 30.153 6.221 1.00 91.94 87 ASN A O 1
ATOM 700 N N . LEU A 1 88 ? -14.216 28.491 5.784 1.00 89.81 88 LEU A N 1
ATOM 701 C CA . LEU A 1 88 ? -14.939 27.462 6.542 1.00 89.81 88 LEU A CA 1
ATOM 702 C C . LEU A 1 88 ? -14.826 27.694 8.056 1.00 89.81 88 LEU A C 1
ATOM 704 O O . LEU A 1 88 ? -13.747 28.007 8.563 1.00 89.81 88 LEU A O 1
ATOM 708 N N . LYS A 1 89 ? -15.902 27.416 8.805 1.00 91.44 89 LYS A N 1
ATOM 709 C CA . LYS A 1 89 ? -15.927 27.452 10.282 1.00 91.44 89 LYS A CA 1
ATOM 710 C C . LYS A 1 89 ? -14.844 26.566 10.900 1.00 91.44 89 LYS A C 1
ATOM 712 O O . LYS A 1 89 ? -14.315 26.882 11.963 1.00 91.44 89 LYS A O 1
ATOM 717 N N . GLN A 1 90 ? -14.567 25.421 10.269 1.00 85.12 90 GLN A N 1
ATOM 718 C CA . GLN A 1 90 ? -13.528 24.474 10.671 1.00 85.12 90 GLN A CA 1
ATOM 719 C C . GLN A 1 90 ? -13.151 23.512 9.533 1.00 85.12 90 GLN A C 1
ATOM 721 O O . GLN A 1 90 ? -13.834 23.398 8.517 1.00 85.12 90 GLN A O 1
ATOM 726 N N . MET A 1 91 ? -12.072 22.750 9.729 1.00 81.69 91 MET A N 1
ATOM 727 C CA . MET A 1 91 ? -11.615 21.731 8.781 1.00 81.69 91 MET A CA 1
ATOM 728 C C . MET A 1 91 ? -12.428 20.428 8.900 1.00 81.69 91 MET A C 1
ATOM 730 O O . MET A 1 91 ? -11.984 19.458 9.527 1.00 81.69 91 MET A O 1
ATOM 734 N N . TRP A 1 92 ? -13.620 20.424 8.296 1.00 84.12 92 TRP A N 1
ATOM 735 C CA . TRP A 1 92 ? -14.579 19.311 8.299 1.00 84.12 92 TRP A CA 1
ATOM 736 C C . TRP A 1 92 ? -13.980 17.950 7.901 1.00 84.12 92 TRP A C 1
ATOM 738 O O . TRP A 1 92 ? -12.958 17.847 7.217 1.00 84.12 92 TRP A O 1
ATOM 748 N N . LYS A 1 93 ? -14.640 16.873 8.343 1.00 78.56 93 LYS A N 1
ATOM 749 C CA . LYS A 1 93 ? -14.261 15.488 8.018 1.00 78.56 93 LYS A CA 1
ATOM 750 C C . LYS A 1 93 ? -14.622 15.149 6.565 1.00 78.56 93 LYS A C 1
ATOM 752 O O . LYS A 1 93 ? -15.331 15.897 5.894 1.00 78.56 93 LYS A O 1
ATOM 757 N N . SER A 1 94 ? -14.134 14.014 6.064 1.00 81.31 94 SER A N 1
ATOM 758 C CA . SER A 1 94 ? -14.526 13.525 4.738 1.00 81.31 94 SER A CA 1
ATOM 759 C C . SER A 1 94 ? -15.964 12.988 4.768 1.00 81.31 94 SER A C 1
ATOM 761 O O . SER A 1 94 ? -16.237 12.104 5.587 1.00 81.31 94 SER A O 1
ATOM 763 N N . PRO A 1 95 ? -16.876 13.439 3.885 1.00 84.25 95 PRO A N 1
ATOM 764 C CA . PRO A 1 95 ? -18.267 12.987 3.900 1.00 84.25 95 PRO A CA 1
ATOM 765 C C . PRO A 1 95 ? -18.394 11.527 3.451 1.00 84.25 95 PRO A C 1
ATOM 767 O O . PRO A 1 95 ? -19.224 10.803 3.990 1.00 84.25 95 PRO A O 1
ATOM 770 N N . ASN A 1 96 ? -17.502 11.049 2.570 1.00 82.25 96 ASN A N 1
ATOM 771 C CA . ASN A 1 96 ? -17.338 9.620 2.284 1.00 82.25 96 ASN A CA 1
ATOM 772 C C . ASN A 1 96 ? -17.074 8.835 3.580 1.00 82.25 96 ASN A C 1
ATOM 774 O O . ASN A 1 96 ? -17.667 7.787 3.803 1.00 82.25 96 ASN A O 1
ATOM 778 N N . GLY A 1 97 ? -16.214 9.354 4.462 1.00 78.12 97 GLY A N 1
ATOM 779 C CA . GLY A 1 97 ? -15.973 8.762 5.777 1.00 78.12 97 GLY A CA 1
ATOM 780 C C . GLY A 1 97 ? -17.240 8.733 6.635 1.00 78.12 97 GLY A C 1
ATOM 781 O O . GLY A 1 97 ? -17.586 7.684 7.168 1.00 78.12 97 GLY A O 1
ATOM 782 N N . THR A 1 98 ? -17.956 9.855 6.744 1.00 83.44 98 THR A N 1
ATOM 783 C CA . THR A 1 98 ? -19.202 9.957 7.528 1.00 83.44 98 THR A CA 1
ATOM 784 C C . THR A 1 98 ? -20.281 8.982 7.040 1.00 83.44 98 THR A C 1
ATOM 786 O O . THR A 1 98 ? -20.797 8.210 7.846 1.00 83.44 98 THR A O 1
ATOM 789 N N . ILE A 1 99 ? -20.568 8.948 5.734 1.00 87.69 99 ILE A N 1
ATOM 790 C CA . ILE A 1 99 ? -21.597 8.076 5.141 1.00 87.69 99 ILE A CA 1
ATOM 791 C C . ILE A 1 99 ? -21.224 6.603 5.324 1.00 87.69 99 ILE A C 1
ATOM 793 O O . ILE A 1 99 ? -21.983 5.851 5.935 1.00 87.69 99 ILE A O 1
ATOM 797 N N . ARG A 1 100 ? -20.021 6.190 4.898 1.00 84.25 100 ARG A N 1
ATOM 798 C CA . ARG A 1 100 ? -19.564 4.792 5.014 1.00 84.25 100 ARG A CA 1
ATOM 799 C C . ARG A 1 100 ? -19.536 4.310 6.473 1.00 84.25 100 ARG A C 1
ATOM 801 O O . ARG A 1 100 ? -19.844 3.151 6.736 1.00 84.25 100 ARG A O 1
ATOM 808 N N . ASN A 1 101 ? -19.252 5.202 7.429 1.00 79.25 101 ASN A N 1
ATOM 809 C CA . ASN A 1 101 ? -19.295 4.901 8.864 1.00 79.25 101 ASN A CA 1
ATOM 810 C C . ASN A 1 101 ? -20.707 4.674 9.423 1.00 79.25 101 ASN A C 1
ATOM 812 O O . ASN A 1 101 ? -20.832 3.934 10.396 1.00 79.25 101 ASN A O 1
ATOM 816 N N . ILE A 1 102 ? -21.732 5.310 8.847 1.00 86.19 102 ILE A N 1
ATOM 817 C CA . ILE A 1 102 ? -23.146 5.130 9.221 1.00 86.19 102 ILE A CA 1
ATOM 818 C C . ILE A 1 102 ? -23.737 3.902 8.510 1.00 86.19 102 ILE A C 1
ATOM 820 O O . ILE A 1 102 ? -24.525 3.170 9.102 1.00 86.19 102 ILE A O 1
ATOM 824 N N . LEU A 1 103 ? -23.325 3.651 7.263 1.00 86.50 103 LEU A N 1
ATOM 825 C CA . LEU A 1 103 ? -23.771 2.511 6.456 1.00 86.50 103 LEU A CA 1
ATOM 826 C C . LEU A 1 103 ? -23.086 1.180 6.821 1.00 86.50 103 LEU A C 1
ATOM 828 O O . LEU A 1 103 ? -23.630 0.117 6.528 1.00 86.50 103 LEU A O 1
ATOM 832 N N . GLY A 1 104 ? -21.894 1.218 7.428 1.00 74.69 104 GLY A N 1
ATOM 833 C CA . GLY A 1 104 ? -21.184 0.041 7.953 1.00 74.69 104 GLY A CA 1
ATOM 834 C C . GLY A 1 104 ? -20.742 -0.994 6.908 1.00 74.69 104 GLY A C 1
ATOM 835 O O . GLY A 1 104 ? -20.420 -2.122 7.272 1.00 74.69 104 GLY A O 1
ATOM 836 N N . GLY A 1 105 ? -20.774 -0.645 5.621 1.00 82.31 105 GLY A N 1
ATOM 837 C CA . GLY A 1 105 ? -20.616 -1.588 4.514 1.00 82.31 105 GLY A CA 1
ATOM 838 C C . GLY A 1 105 ? -19.183 -1.868 4.053 1.00 82.31 105 GLY A C 1
ATOM 839 O O . GLY A 1 105 ? -18.205 -1.313 4.553 1.00 82.31 105 GLY A O 1
ATOM 840 N N . THR A 1 106 ? -19.075 -2.720 3.035 1.00 88.75 106 THR A N 1
ATOM 841 C CA . THR A 1 106 ? -17.829 -2.999 2.298 1.00 88.75 106 THR A CA 1
ATOM 842 C C . THR A 1 106 ? -17.873 -2.295 0.946 1.00 88.75 106 THR A C 1
ATOM 844 O O . THR A 1 106 ? -18.889 -2.374 0.260 1.00 88.75 106 THR A O 1
ATOM 847 N N . VAL A 1 107 ? -16.793 -1.611 0.553 1.00 89.44 107 VAL A N 1
ATOM 848 C CA . VAL A 1 107 ? -16.699 -0.930 -0.752 1.00 89.44 107 VAL A CA 1
ATOM 849 C C . VAL A 1 107 ? -16.086 -1.876 -1.779 1.00 89.44 107 VAL A C 1
ATOM 851 O O . VAL A 1 107 ? -14.924 -2.256 -1.649 1.00 89.44 107 VAL A O 1
ATOM 854 N N . PHE A 1 108 ? -16.846 -2.221 -2.815 1.00 92.69 108 PHE A N 1
ATOM 855 C CA . PHE A 1 108 ? -16.373 -2.994 -3.958 1.00 92.69 108 PHE A CA 1
ATOM 856 C C . PHE A 1 108 ? -16.039 -2.078 -5.134 1.00 92.69 108 PHE A C 1
ATOM 858 O O . PHE A 1 108 ? -16.834 -1.213 -5.509 1.00 92.69 108 PHE A O 1
ATOM 865 N N . ARG A 1 109 ? -14.854 -2.277 -5.716 1.00 89.81 109 ARG A N 1
ATOM 866 C CA . ARG A 1 109 ? -14.342 -1.525 -6.864 1.00 89.81 109 ARG A CA 1
ATOM 867 C C . ARG A 1 109 ? -13.941 -2.477 -7.989 1.00 89.81 109 ARG A C 1
ATOM 869 O O . ARG A 1 109 ? -13.058 -3.309 -7.802 1.00 89.81 109 ARG A O 1
ATOM 876 N N . GLU A 1 110 ? -14.582 -2.344 -9.150 1.00 91.88 110 GLU A N 1
ATOM 877 C CA . GLU A 1 110 ? -14.375 -3.196 -10.336 1.00 91.88 110 GLU A CA 1
ATOM 878 C C . GLU A 1 110 ? -14.132 -2.333 -11.598 1.00 91.88 110 GLU A C 1
ATOM 880 O O . GLU A 1 110 ? -14.895 -1.379 -11.812 1.00 91.88 110 GLU A O 1
ATOM 885 N N . PRO A 1 111 ? -13.102 -2.636 -12.425 1.00 89.12 111 PRO A N 1
ATOM 886 C CA . PRO A 1 111 ? -12.735 -1.847 -13.605 1.00 89.12 111 PRO A CA 1
ATOM 887 C C . PRO A 1 111 ? -13.692 -1.989 -14.792 1.00 89.12 111 PRO A C 1
ATOM 889 O O . PRO A 1 111 ? -14.271 -3.042 -15.057 1.00 89.12 111 PRO A O 1
ATOM 892 N N . ILE A 1 112 ? -13.797 -0.902 -15.554 1.00 84.75 112 ILE A N 1
ATOM 893 C CA . ILE A 1 112 ? -14.631 -0.749 -16.746 1.00 84.75 112 ILE A CA 1
ATOM 894 C C . ILE A 1 112 ? -13.751 -1.006 -17.978 1.00 84.75 112 ILE A C 1
ATOM 896 O O . ILE A 1 112 ? -13.018 -0.133 -18.440 1.00 84.75 112 ILE A O 1
ATOM 900 N N . MET A 1 113 ? -13.801 -2.231 -18.499 1.00 84.25 113 MET A N 1
ATOM 901 C CA . MET A 1 113 ? -12.946 -2.681 -19.604 1.00 84.25 113 MET A CA 1
ATOM 902 C C . MET A 1 113 ? -13.432 -2.153 -20.966 1.00 84.25 113 MET A C 1
ATOM 904 O O . MET A 1 113 ? -14.584 -2.369 -21.335 1.00 84.25 113 MET A O 1
ATOM 908 N N . CYS A 1 114 ? -12.535 -1.538 -21.745 1.00 80.75 114 CYS A N 1
ATOM 909 C CA . CYS A 1 114 ? -12.763 -1.114 -23.137 1.00 80.75 114 CYS A CA 1
ATOM 910 C C . CYS A 1 114 ? -11.655 -1.691 -24.038 1.00 80.75 114 CYS A C 1
ATOM 912 O O . CYS A 1 114 ? -10.478 -1.578 -23.697 1.00 80.75 114 CYS A O 1
ATOM 914 N N . LYS A 1 115 ? -11.996 -2.291 -25.188 1.00 82.06 115 LYS A N 1
ATOM 915 C CA . LYS A 1 115 ? -11.037 -3.039 -26.040 1.00 82.06 115 LYS A CA 1
ATOM 916 C C . LYS A 1 115 ? -9.885 -2.200 -26.605 1.00 82.06 115 LYS A C 1
ATOM 918 O O . LYS A 1 115 ? -8.831 -2.754 -26.898 1.00 82.06 115 LYS A O 1
ATOM 923 N N . ASN A 1 116 ? -10.091 -0.899 -26.804 1.00 76.62 116 ASN A N 1
ATOM 924 C CA . ASN A 1 116 ? -9.111 0.009 -27.407 1.00 76.62 116 ASN A CA 1
ATOM 925 C C . ASN A 1 116 ? -8.329 0.856 -26.386 1.00 76.62 116 ASN A C 1
ATOM 927 O O . ASN A 1 116 ? -7.485 1.653 -26.795 1.00 76.62 116 ASN A O 1
ATOM 931 N N . ILE A 1 117 ? -8.590 0.693 -25.085 1.00 77.50 117 ILE A N 1
ATOM 932 C CA . ILE A 1 117 ? -7.812 1.331 -24.020 1.00 77.50 117 ILE A CA 1
ATOM 933 C C . ILE A 1 117 ? -6.756 0.325 -23.546 1.00 77.50 117 ILE A C 1
ATOM 935 O O . ILE A 1 117 ? -7.115 -0.674 -22.918 1.00 77.50 117 ILE A O 1
ATOM 939 N N . PRO A 1 118 ? -5.461 0.537 -23.855 1.00 69.62 118 PRO A N 1
ATOM 940 C CA . PRO A 1 118 ? -4.414 -0.380 -23.431 1.00 69.62 118 PRO A CA 1
ATOM 941 C C . PRO A 1 118 ? -4.228 -0.300 -21.914 1.00 69.62 118 PRO A C 1
ATOM 943 O O . PRO A 1 118 ? -4.103 0.787 -21.345 1.00 69.62 118 PRO A O 1
ATOM 946 N N . GLN A 1 119 ? -4.173 -1.458 -21.259 1.00 78.56 119 GLN A N 1
ATOM 947 C CA . GLN A 1 119 ? -3.838 -1.540 -19.842 1.00 78.56 119 GLN A CA 1
ATOM 948 C C . GLN A 1 119 ? -2.378 -1.112 -19.641 1.00 78.56 119 GLN A C 1
ATOM 950 O O . GLN A 1 119 ? -1.477 -1.553 -20.358 1.00 78.56 119 GLN A O 1
ATOM 955 N N . VAL A 1 120 ? -2.138 -0.294 -18.617 1.00 75.44 120 VAL A N 1
ATOM 956 C CA . VAL A 1 120 ? -0.792 0.103 -18.168 1.00 75.44 120 VAL A CA 1
ATOM 957 C C . VAL A 1 120 ? -0.010 -1.112 -17.639 1.00 75.44 120 VAL A C 1
ATOM 959 O O . VAL A 1 120 ? 1.218 -1.104 -17.645 1.00 75.44 120 VAL A O 1
ATOM 962 N N . VAL A 1 121 ? -0.719 -2.185 -17.267 1.00 80.31 121 VAL A N 1
ATOM 963 C CA . VAL A 1 121 ? -0.180 -3.533 -17.036 1.00 80.31 121 VAL A CA 1
ATOM 964 C C . VAL A 1 121 ? -0.799 -4.495 -18.072 1.00 80.31 121 VAL A C 1
ATOM 966 O O . VAL A 1 121 ? -1.886 -5.021 -17.834 1.00 80.31 121 VAL A O 1
ATOM 969 N N . PRO A 1 122 ? -0.154 -4.763 -19.229 1.00 77.38 122 PRO A N 1
ATOM 970 C CA . PRO A 1 122 ? -0.757 -5.530 -20.333 1.00 77.38 122 PRO A CA 1
ATOM 971 C C . PRO A 1 122 ? -1.115 -6.989 -20.021 1.00 77.38 122 PRO A C 1
ATOM 973 O O . PRO A 1 122 ? -1.792 -7.644 -20.812 1.00 77.38 122 PRO A O 1
ATOM 976 N N . GLY A 1 123 ? -0.656 -7.525 -18.885 1.00 79.88 123 GLY A N 1
ATOM 977 C CA . GLY A 1 123 ? -1.088 -8.836 -18.403 1.00 79.88 123 GLY A CA 1
ATOM 978 C C . GLY A 1 123 ? -2.581 -8.879 -18.056 1.00 79.88 123 GLY A C 1
ATOM 979 O O . GLY A 1 123 ? -3.212 -9.918 -18.238 1.00 79.88 123 GLY A O 1
ATOM 980 N N . TRP A 1 124 ? -3.161 -7.760 -17.607 1.00 88.50 124 TRP A N 1
ATOM 981 C CA . TRP A 1 124 ? -4.488 -7.674 -16.985 1.00 88.50 124 TRP A CA 1
ATOM 982 C C . TRP A 1 124 ? -5.658 -7.765 -17.985 1.00 88.50 124 TRP A C 1
ATOM 984 O O . TRP A 1 124 ? -6.374 -6.802 -18.252 1.00 88.50 124 TRP A O 1
ATOM 994 N N . LYS A 1 125 ? -5.873 -8.966 -18.529 1.00 86.56 125 LYS A N 1
ATOM 995 C CA . LYS A 1 125 ? -6.923 -9.286 -19.517 1.00 86.56 125 LYS A CA 1
ATOM 996 C C . LYS A 1 125 ? -8.325 -9.419 -18.910 1.00 86.56 125 LYS A C 1
ATOM 998 O O . LYS A 1 125 ? -9.318 -9.250 -19.613 1.00 86.56 125 LYS A O 1
ATOM 1003 N N . LYS A 1 126 ? -8.413 -9.772 -17.627 1.00 91.44 126 LYS A N 1
ATOM 1004 C CA . LYS A 1 126 ? -9.647 -9.940 -16.840 1.00 91.44 126 LYS A CA 1
ATOM 1005 C C . LYS A 1 126 ? -9.653 -8.893 -15.716 1.00 91.44 126 LYS A C 1
ATOM 1007 O O . LYS A 1 126 ? -8.567 -8.489 -15.300 1.00 91.44 126 LYS A O 1
ATOM 1012 N N . PRO A 1 127 ? -10.812 -8.451 -15.198 1.00 92.75 127 PRO A N 1
ATOM 1013 C CA . PRO A 1 127 ? -10.862 -7.463 -14.121 1.00 92.75 127 PRO A CA 1
ATOM 1014 C C . PRO A 1 127 ? -10.263 -8.008 -12.812 1.00 92.75 127 PRO A C 1
ATOM 1016 O O . PRO A 1 127 ? -10.391 -9.194 -12.504 1.00 92.75 127 PRO A O 1
ATOM 1019 N N . ILE A 1 128 ? -9.629 -7.133 -12.030 1.00 95.50 128 ILE A N 1
ATOM 1020 C CA . ILE A 1 128 ? -9.283 -7.365 -10.622 1.00 95.50 128 ILE A CA 1
ATOM 1021 C C . ILE A 1 128 ? -10.266 -6.542 -9.791 1.00 95.50 128 ILE A C 1
ATOM 1023 O O . ILE A 1 128 ? -10.360 -5.328 -9.971 1.00 95.50 128 ILE A O 1
ATOM 1027 N N . ILE A 1 129 ? -11.011 -7.203 -8.908 1.00 95.88 129 ILE A N 1
ATOM 1028 C CA . ILE A 1 129 ? -12.034 -6.562 -8.071 1.00 95.88 129 ILE A CA 1
ATOM 1029 C C . ILE A 1 129 ? -11.443 -6.318 -6.683 1.00 95.88 129 ILE A C 1
ATOM 1031 O O . ILE A 1 129 ? -11.030 -7.273 -6.032 1.00 95.88 129 ILE A O 1
ATOM 1035 N N . ILE A 1 130 ? -11.429 -5.078 -6.192 1.00 96.12 130 ILE A N 1
ATOM 1036 C CA . ILE A 1 130 ? -11.050 -4.782 -4.800 1.00 96.12 130 ILE A CA 1
ATOM 1037 C C . ILE A 1 130 ? -12.295 -4.799 -3.914 1.00 96.12 130 ILE A C 1
ATOM 1039 O O . ILE A 1 130 ? -13.266 -4.103 -4.202 1.00 96.12 130 ILE A O 1
ATOM 1043 N N . GLY A 1 131 ? -12.244 -5.549 -2.813 1.00 95.38 131 GLY A N 1
ATOM 1044 C CA . GLY A 1 131 ? -13.146 -5.414 -1.671 1.00 95.38 131 GLY A CA 1
ATOM 1045 C C . GLY A 1 131 ? -12.431 -4.704 -0.528 1.00 95.38 131 GLY A C 1
ATOM 1046 O O . GLY A 1 131 ? -11.494 -5.243 0.054 1.00 95.38 131 GLY A O 1
ATOM 1047 N N . ARG A 1 132 ? -12.854 -3.487 -0.201 1.00 93.50 132 ARG A N 1
ATOM 1048 C CA . ARG A 1 132 ? -12.247 -2.654 0.840 1.00 93.50 132 ARG A CA 1
ATOM 1049 C C . ARG A 1 132 ? -13.114 -2.634 2.092 1.00 93.50 132 ARG A C 1
ATOM 1051 O O . ARG A 1 132 ? -14.269 -2.201 2.049 1.00 93.50 132 ARG A O 1
ATOM 1058 N N . HIS A 1 133 ? -12.510 -2.985 3.222 1.00 90.75 133 HIS A N 1
ATOM 1059 C CA . HIS A 1 133 ? -13.089 -2.771 4.547 1.00 90.75 133 HIS A CA 1
ATOM 1060 C C . HIS A 1 133 ? -13.322 -1.273 4.783 1.00 90.75 133 HIS A C 1
ATOM 1062 O O . HIS A 1 133 ? -12.358 -0.527 4.874 1.00 90.75 133 HIS A O 1
ATOM 1068 N N . ALA A 1 134 ? -14.561 -0.781 4.863 1.00 84.00 134 ALA A N 1
ATOM 1069 C CA . ALA A 1 134 ? -14.801 0.669 4.964 1.00 84.00 134 ALA A CA 1
ATOM 1070 C C . ALA A 1 134 ? -14.818 1.212 6.413 1.00 84.00 134 ALA A C 1
ATOM 1072 O O . ALA A 1 134 ? -15.282 2.326 6.653 1.00 84.00 134 ALA A O 1
ATOM 1073 N N . PHE A 1 135 ? -14.312 0.440 7.381 1.00 89.00 135 PHE A N 1
ATOM 1074 C CA . PHE A 1 135 ? -14.329 0.736 8.819 1.00 89.00 135 PHE A CA 1
ATOM 1075 C C . PHE A 1 135 ? -12.899 0.816 9.387 1.00 89.00 135 PHE A C 1
ATOM 1077 O O . PHE A 1 135 ? -11.950 0.367 8.755 1.00 89.00 135 PHE A O 1
ATOM 1084 N N . GLY A 1 136 ? -12.735 1.392 10.581 1.00 89.56 136 GLY A N 1
ATOM 1085 C CA . GLY A 1 136 ? -11.520 1.225 11.387 1.00 89.56 136 GLY A CA 1
ATOM 1086 C C . GLY A 1 136 ? -10.232 1.780 10.770 1.00 89.56 136 GLY A C 1
ATOM 1087 O O . GLY A 1 136 ? -10.254 2.769 10.030 1.00 89.56 136 GLY A O 1
ATOM 1088 N N . ASP A 1 137 ? -9.113 1.138 11.118 1.00 90.94 137 ASP A N 1
ATOM 1089 C CA . ASP A 1 137 ? -7.743 1.489 10.717 1.00 90.94 137 ASP A CA 1
ATOM 1090 C C . ASP A 1 137 ? -7.433 3.000 10.860 1.00 90.94 137 ASP A C 1
ATOM 1092 O O . ASP A 1 137 ? -7.994 3.705 11.704 1.00 90.94 137 ASP A O 1
ATOM 1096 N N . GLN A 1 138 ? -6.536 3.516 10.012 1.00 88.75 138 GLN A N 1
ATOM 1097 C CA . GLN A 1 138 ? -6.122 4.920 9.932 1.00 88.75 138 GLN A CA 1
ATOM 1098 C C . GLN A 1 138 ? -7.305 5.900 9.763 1.00 88.75 138 GLN A C 1
ATOM 1100 O O . GLN A 1 138 ? -7.190 7.058 10.146 1.00 88.75 138 GLN A O 1
ATOM 1105 N N . TYR A 1 139 ? -8.460 5.450 9.251 1.00 84.88 139 TYR A N 1
ATOM 1106 C CA . TYR A 1 139 ? -9.654 6.284 9.038 1.00 84.88 139 TYR A CA 1
ATOM 1107 C C . TYR A 1 139 ? -10.494 6.531 10.300 1.00 84.88 139 TYR A C 1
ATOM 1109 O O . TYR A 1 139 ? -11.322 7.446 10.308 1.00 84.88 139 TYR A O 1
ATOM 1117 N N . LYS A 1 140 ? -10.294 5.743 11.365 1.00 88.12 140 LYS A N 1
ATOM 1118 C CA . LYS A 1 140 ? -10.876 5.983 12.701 1.00 88.12 140 LYS A CA 1
ATOM 1119 C C . LYS A 1 140 ? -9.821 6.144 13.795 1.00 88.12 140 LYS A C 1
ATOM 1121 O O . LYS A 1 140 ? -10.149 6.104 14.979 1.00 88.12 140 LYS A O 1
ATOM 1126 N N . ALA A 1 141 ? -8.562 6.294 13.407 1.00 92.69 141 ALA A N 1
ATOM 1127 C CA . ALA A 1 141 ? -7.457 6.373 14.337 1.00 92.69 141 ALA A CA 1
ATOM 1128 C C . ALA A 1 141 ? -7.439 7.690 15.130 1.00 92.69 141 ALA A C 1
ATOM 1130 O O . ALA A 1 141 ? -7.994 8.707 14.716 1.00 92.69 141 ALA A O 1
ATOM 1131 N N . THR A 1 142 ? -6.766 7.655 16.275 1.00 94.81 142 THR A N 1
ATOM 1132 C CA . THR A 1 142 ? -6.419 8.829 17.082 1.00 94.81 142 THR A CA 1
ATOM 1133 C C . THR A 1 142 ? -4.939 9.127 16.885 1.00 94.81 142 THR A C 1
ATOM 1135 O O . THR A 1 142 ? -4.113 8.260 17.178 1.00 94.81 142 THR A O 1
ATOM 1138 N N . ASP A 1 143 ? -4.601 10.322 16.394 1.00 94.38 143 ASP A N 1
ATOM 1139 C CA . ASP A 1 143 ? -3.221 10.758 16.177 1.00 94.38 143 ASP A CA 1
ATOM 1140 C C . ASP A 1 143 ? -2.861 12.051 16.918 1.00 94.38 143 ASP A C 1
ATOM 1142 O O . ASP A 1 143 ? -3.678 12.955 17.094 1.00 94.38 143 ASP A O 1
ATOM 1146 N N . PHE A 1 144 ? -1.609 12.143 17.373 1.00 95.25 144 PHE A N 1
ATOM 1147 C CA . PHE A 1 144 ? -1.078 13.355 17.998 1.00 95.25 144 PHE A CA 1
ATOM 1148 C C . PHE A 1 144 ? 0.441 13.480 17.840 1.00 95.25 144 PHE A C 1
ATOM 1150 O O . PHE A 1 144 ? 1.158 12.498 17.631 1.00 95.25 144 PHE A O 1
ATOM 1157 N N . VAL A 1 145 ? 0.924 14.720 17.953 1.00 95.44 145 VAL A N 1
ATOM 1158 C CA . VAL A 1 145 ? 2.353 15.031 18.083 1.00 95.44 145 VAL A CA 1
ATOM 1159 C C . VAL A 1 145 ? 2.746 14.815 19.540 1.00 95.44 145 VAL A C 1
ATOM 1161 O O . VAL A 1 145 ? 2.142 15.399 20.439 1.00 95.44 145 VAL A O 1
ATOM 1164 N N . VAL A 1 146 ? 3.751 13.977 19.770 1.00 95.56 146 VAL A N 1
ATOM 1165 C CA . VAL A 1 146 ? 4.337 13.731 21.088 1.00 95.56 146 VAL A CA 1
ATOM 1166 C C . VAL A 1 146 ? 5.278 14.902 21.408 1.00 95.56 146 VAL A C 1
ATOM 1168 O O . VAL A 1 146 ? 6.262 15.068 20.687 1.00 95.56 146 VAL A O 1
ATOM 1171 N N . PRO A 1 147 ? 5.020 15.722 22.451 1.00 93.25 147 PRO A N 1
ATOM 1172 C CA . PRO A 1 147 ? 5.737 16.990 22.646 1.00 93.25 147 PRO A CA 1
ATOM 1173 C C . PRO A 1 147 ? 7.229 16.866 22.984 1.00 93.25 147 PRO A C 1
ATOM 1175 O O . PRO A 1 147 ? 7.967 17.838 22.849 1.00 93.25 147 PRO A O 1
ATOM 1178 N N . GLY A 1 148 ? 7.671 15.709 23.478 1.00 93.75 148 GLY A N 1
ATOM 1179 C CA . GLY A 1 148 ? 9.034 15.506 23.959 1.00 93.75 148 GLY A CA 1
ATOM 1180 C C . GLY A 1 148 ? 9.175 14.231 24.783 1.00 93.75 148 GLY A C 1
ATOM 1181 O O . GLY A 1 148 ? 8.375 13.300 24.662 1.00 93.75 148 GLY A O 1
ATOM 1182 N N . ASN A 1 149 ? 10.178 14.217 25.661 1.00 96.06 149 ASN A N 1
ATOM 1183 C CA . ASN A 1 149 ? 10.522 13.050 26.464 1.00 96.06 149 ASN A CA 1
ATOM 1184 C C . ASN A 1 149 ? 9.369 12.601 27.377 1.00 96.06 149 ASN A C 1
ATOM 1186 O O . ASN A 1 149 ? 8.810 13.399 28.135 1.00 96.06 149 ASN A O 1
ATOM 1190 N N . GLY A 1 150 ? 9.044 11.309 27.351 1.00 95.75 150 GLY A N 1
ATOM 1191 C CA . GLY A 1 150 ? 7.946 10.741 28.128 1.00 95.75 150 GLY A CA 1
ATOM 1192 C C . GLY A 1 150 ? 7.499 9.353 27.670 1.00 95.75 150 GLY A C 1
ATOM 1193 O O . GLY A 1 150 ? 7.791 8.903 26.560 1.00 95.75 150 GLY A O 1
ATOM 1194 N N . LYS A 1 151 ? 6.760 8.672 28.545 1.00 96.88 151 LYS A N 1
ATOM 1195 C CA . LYS A 1 151 ? 6.295 7.297 28.343 1.00 96.88 151 LYS A CA 1
ATOM 1196 C C . LYS A 1 151 ? 4.978 7.278 27.566 1.00 96.88 151 LYS A C 1
ATOM 1198 O O . LYS A 1 151 ? 4.020 7.926 27.984 1.00 96.88 151 LYS A O 1
ATOM 1203 N N . LEU A 1 152 ? 4.920 6.508 26.482 1.00 97.38 152 LEU A N 1
ATOM 1204 C CA . LEU A 1 152 ? 3.729 6.282 25.662 1.00 97.38 152 LEU A CA 1
ATOM 1205 C C . LEU A 1 152 ? 3.119 4.906 25.976 1.00 97.38 152 LEU A C 1
ATOM 1207 O O . LEU A 1 152 ? 3.807 3.886 25.922 1.00 97.38 152 LEU A O 1
ATOM 1211 N N . GLU A 1 153 ? 1.824 4.866 26.273 1.00 97.69 153 GLU A N 1
ATOM 1212 C CA . GLU A 1 153 ? 1.085 3.682 26.721 1.00 97.69 153 GLU A CA 1
ATOM 1213 C C . GLU A 1 153 ? -0.260 3.544 25.986 1.00 97.69 153 GLU A C 1
ATOM 1215 O O . GLU A 1 153 ? -0.918 4.541 25.689 1.00 97.69 153 GLU A O 1
ATOM 1220 N N . ILE A 1 154 ? -0.684 2.305 25.727 1.00 97.38 154 ILE A N 1
ATOM 1221 C CA . ILE A 1 154 ? -2.021 1.955 25.228 1.00 97.38 154 ILE A CA 1
ATOM 1222 C C . ILE A 1 154 ? -2.711 1.070 26.269 1.00 97.38 154 ILE A C 1
ATOM 1224 O O . ILE A 1 154 ? -2.165 0.052 26.700 1.00 97.38 154 ILE A O 1
ATOM 1228 N N . LYS A 1 155 ? -3.917 1.466 26.675 1.00 96.62 155 LYS A N 1
ATOM 1229 C CA . LYS A 1 155 ? -4.682 0.850 27.760 1.00 96.62 155 LYS A CA 1
ATOM 1230 C C . LYS A 1 155 ? -6.085 0.477 27.288 1.00 96.62 155 LYS A C 1
ATOM 1232 O O . LYS A 1 155 ? -6.768 1.295 26.685 1.00 96.62 155 LYS A O 1
ATOM 1237 N N . TRP A 1 156 ? -6.555 -0.721 27.619 1.00 97.25 156 TRP A N 1
ATOM 1238 C CA . TRP A 1 156 ? -7.964 -1.105 27.522 1.00 97.25 156 TRP A CA 1
ATOM 1239 C C . TRP A 1 156 ? -8.511 -1.443 28.913 1.00 97.25 156 TRP A C 1
ATOM 1241 O O . TRP A 1 156 ? -7.891 -2.193 29.665 1.00 97.25 156 TRP A O 1
ATOM 1251 N N . THR A 1 157 ? -9.662 -0.868 29.261 1.00 96.69 157 THR A N 1
ATOM 1252 C CA . THR A 1 157 ? -10.319 -1.022 30.570 1.00 96.69 157 THR A CA 1
ATOM 1253 C C . THR A 1 157 ? -11.652 -1.758 30.390 1.00 96.69 157 THR A C 1
ATOM 1255 O O . THR A 1 157 ? -12.505 -1.218 29.681 1.00 96.69 157 THR A O 1
ATOM 1258 N N . PRO A 1 158 ? -11.873 -2.934 31.011 1.00 96.12 158 PRO A N 1
ATOM 1259 C CA . PRO A 1 158 ? -13.122 -3.686 30.866 1.00 96.12 158 PRO A CA 1
ATOM 1260 C C . PRO A 1 158 ? -14.354 -2.885 31.309 1.00 96.12 158 PRO A C 1
ATOM 1262 O O . PRO A 1 158 ? -14.362 -2.305 32.395 1.00 96.12 158 PRO A O 1
ATOM 1265 N N . ALA A 1 159 ? -15.432 -2.909 30.518 1.00 92.75 159 ALA A N 1
ATOM 1266 C CA . ALA A 1 159 ? -16.688 -2.232 30.866 1.00 92.75 159 ALA A CA 1
ATOM 1267 C C . ALA A 1 159 ? -17.404 -2.877 32.071 1.00 92.75 159 ALA A C 1
ATOM 1269 O O . ALA A 1 159 ? -18.099 -2.193 32.815 1.00 92.75 159 ALA A O 1
ATOM 1270 N N . ALA A 1 160 ? -17.208 -4.183 32.283 1.00 89.38 160 ALA A N 1
ATOM 1271 C CA . ALA A 1 160 ? -17.766 -4.933 33.412 1.00 89.38 160 ALA A CA 1
ATOM 1272 C C . ALA A 1 160 ? -16.965 -4.775 34.725 1.00 89.38 160 ALA A C 1
ATOM 1274 O O . ALA A 1 160 ? -17.316 -5.386 35.733 1.00 89.38 160 ALA A O 1
ATOM 1275 N N . GLY A 1 161 ? -15.883 -3.986 34.716 1.00 82.06 161 GLY A N 1
ATOM 1276 C CA . GLY A 1 161 ? -14.858 -4.006 35.759 1.00 82.06 161 GLY A CA 1
ATOM 1277 C C . GLY A 1 161 ? -13.880 -5.179 35.602 1.00 82.06 161 GLY A C 1
ATOM 1278 O O . GLY A 1 161 ? -14.163 -6.168 34.926 1.00 82.06 161 GLY A O 1
ATOM 1279 N N . GLY A 1 162 ? -12.697 -5.043 36.200 1.00 87.19 162 GLY A N 1
ATOM 1280 C CA . GLY A 1 162 ? -11.588 -5.995 36.086 1.00 87.19 162 GLY A CA 1
ATOM 1281 C C . GLY A 1 162 ? -10.260 -5.305 35.770 1.00 87.19 162 GLY A C 1
ATOM 1282 O O . GLY A 1 162 ? -10.219 -4.096 35.539 1.00 87.19 162 GLY A O 1
ATOM 1283 N N . GLU A 1 163 ? -9.175 -6.080 35.761 1.00 92.19 163 GLU A N 1
ATOM 1284 C CA . GLU A 1 163 ? -7.825 -5.563 35.515 1.00 92.19 163 GLU A CA 1
ATOM 1285 C C . GLU A 1 163 ? -7.680 -4.965 34.102 1.00 92.19 163 GLU A C 1
ATOM 1287 O O . GLU A 1 163 ? -7.977 -5.647 33.114 1.00 92.19 163 GLU A O 1
ATOM 1292 N N . PRO A 1 164 ? -7.212 -3.708 33.962 1.00 94.06 164 PRO A N 1
ATOM 1293 C CA . PRO A 1 164 ? -6.951 -3.115 32.658 1.00 94.06 164 PRO A CA 1
ATOM 1294 C C . PRO A 1 164 ? -5.753 -3.766 31.962 1.00 94.06 164 PRO A C 1
ATOM 1296 O O . PRO A 1 164 ? -4.675 -3.913 32.540 1.00 94.06 164 PRO A O 1
ATOM 1299 N N . ILE A 1 165 ? -5.894 -4.047 30.668 1.00 94.62 165 ILE A N 1
ATOM 1300 C CA . ILE A 1 165 ? -4.753 -4.382 29.812 1.00 94.62 165 ILE A CA 1
ATOM 1301 C C . ILE A 1 165 ? -3.993 -3.079 29.548 1.00 94.62 165 ILE A C 1
ATOM 1303 O O . ILE A 1 165 ? -4.562 -2.162 28.961 1.00 94.62 165 ILE A O 1
ATOM 1307 N N . ASN A 1 166 ? -2.727 -2.980 29.956 1.00 95.69 166 ASN A N 1
ATOM 1308 C CA . ASN A 1 166 ? -1.865 -1.828 29.674 1.00 95.69 166 ASN A CA 1
ATOM 1309 C C . ASN A 1 166 ? -0.542 -2.281 29.043 1.00 95.69 166 ASN A C 1
ATOM 1311 O O . ASN A 1 166 ? 0.166 -3.113 29.613 1.00 95.69 166 ASN A O 1
ATOM 1315 N N . TYR A 1 167 ? -0.181 -1.691 27.904 1.00 96.50 167 TYR A N 1
ATOM 1316 C CA . TYR A 1 167 ? 1.096 -1.920 27.232 1.00 96.50 167 TYR A CA 1
ATOM 1317 C C . TYR A 1 167 ? 1.846 -0.606 27.021 1.00 96.50 167 TYR A C 1
ATOM 1319 O O . TYR A 1 167 ? 1.287 0.390 26.568 1.00 96.50 167 TYR A O 1
ATOM 1327 N N . THR A 1 168 ? 3.151 -0.614 27.293 1.00 96.38 168 THR A N 1
ATOM 1328 C CA . THR A 1 168 ? 4.038 0.496 26.914 1.00 96.38 168 THR A CA 1
ATOM 1329 C C . THR A 1 168 ? 4.356 0.387 25.427 1.00 96.38 168 THR A C 1
ATOM 1331 O O . THR A 1 168 ? 4.961 -0.594 25.004 1.00 96.38 168 THR A O 1
ATOM 1334 N N . VAL A 1 169 ? 3.945 1.389 24.650 1.00 94.81 169 VAL A N 1
ATOM 1335 C CA . VAL A 1 169 ? 4.146 1.454 23.195 1.00 94.81 169 VAL A CA 1
ATOM 1336 C C . VAL A 1 169 ? 5.557 1.946 22.876 1.00 94.81 169 VAL A C 1
ATOM 1338 O O . VAL A 1 169 ? 6.242 1.370 22.033 1.00 94.81 169 VAL A O 1
ATOM 1341 N N . TYR A 1 170 ? 6.004 3.000 23.569 1.00 96.38 170 TYR A N 1
ATOM 1342 C CA . TYR A 1 170 ? 7.367 3.522 23.473 1.00 96.38 170 TYR A CA 1
ATOM 1343 C C . TYR A 1 170 ? 7.753 4.361 24.701 1.00 96.38 170 TYR A C 1
ATOM 1345 O O . TYR A 1 170 ? 6.915 4.718 25.528 1.00 96.38 170 TYR A O 1
ATOM 1353 N N . ASP A 1 171 ? 9.036 4.680 24.806 1.00 95.12 171 ASP A N 1
ATOM 1354 C CA . ASP A 1 171 ? 9.642 5.500 25.851 1.00 95.12 171 ASP A CA 1
ATOM 1355 C C . ASP A 1 171 ? 10.509 6.554 25.143 1.00 95.12 171 ASP A C 1
ATOM 1357 O O . ASP A 1 171 ? 11.586 6.234 24.635 1.00 95.12 171 ASP A O 1
ATOM 1361 N N . PHE A 1 172 ? 9.985 7.778 25.006 1.00 93.81 172 PHE A N 1
ATOM 1362 C CA . PHE A 1 172 ? 10.646 8.872 24.289 1.00 93.81 172 PHE A CA 1
ATOM 1363 C C . PHE A 1 172 ? 11.747 9.473 25.172 1.00 93.81 172 PHE A C 1
ATOM 1365 O O . PHE A 1 172 ? 11.457 10.042 26.227 1.00 93.81 172 PHE A O 1
ATOM 1372 N N . LYS A 1 173 ? 13.006 9.352 24.734 1.00 90.25 173 LYS A N 1
ATOM 1373 C CA . LYS A 1 173 ? 14.208 9.798 25.475 1.00 90.25 173 LYS A CA 1
ATOM 1374 C C . LYS A 1 173 ? 14.956 10.940 24.801 1.00 90.25 173 LYS A C 1
ATOM 1376 O O . LYS A 1 173 ? 15.629 11.711 25.478 1.00 90.25 173 LYS A O 1
ATOM 1381 N N . ASP A 1 174 ? 14.801 11.046 23.487 1.00 84.12 174 ASP A N 1
ATOM 1382 C CA . ASP A 1 174 ? 15.629 11.871 22.612 1.00 84.12 174 ASP A CA 1
ATOM 1383 C C . ASP A 1 174 ? 14.740 12.797 21.760 1.00 84.12 174 ASP A C 1
ATOM 1385 O O . ASP A 1 174 ? 14.821 12.822 20.529 1.00 84.12 174 ASP A O 1
ATOM 1389 N N . GLY A 1 175 ? 13.839 13.526 22.427 1.00 89.75 175 GLY A N 1
ATOM 1390 C CA . GLY A 1 175 ? 12.914 14.478 21.812 1.00 89.75 175 GLY A CA 1
ATOM 1391 C C . GLY A 1 175 ? 11.496 13.942 21.589 1.00 89.75 175 GLY A C 1
ATOM 1392 O O . GLY A 1 175 ? 11.062 12.967 22.202 1.00 89.75 175 GLY A O 1
ATOM 1393 N N . GLY A 1 176 ? 10.747 14.658 20.746 1.00 93.19 176 GLY A N 1
ATOM 1394 C CA . GLY A 1 176 ? 9.346 14.382 20.426 1.00 93.19 176 GLY A CA 1
ATOM 1395 C C . GLY A 1 176 ? 9.151 13.422 19.251 1.00 93.19 176 GLY A C 1
ATOM 1396 O O . GLY A 1 176 ? 10.038 12.649 18.872 1.00 93.19 176 GLY A O 1
ATOM 1397 N N . GLY A 1 177 ? 7.960 13.467 18.661 1.00 95.62 177 GLY A N 1
ATOM 1398 C CA . GLY A 1 177 ? 7.596 12.636 17.516 1.00 95.62 177 GLY A CA 1
ATOM 1399 C C . GLY A 1 177 ? 6.099 12.627 17.248 1.00 95.62 177 GLY A C 1
ATOM 1400 O O . GLY A 1 177 ? 5.391 13.585 17.547 1.00 95.62 177 GLY A O 1
ATOM 1401 N N . VAL A 1 178 ? 5.594 11.511 16.729 1.00 96.31 178 VAL A N 1
ATOM 1402 C CA . VAL A 1 178 ? 4.159 11.288 16.495 1.00 96.31 178 VAL A CA 1
ATOM 1403 C C . VAL A 1 178 ? 3.721 9.905 16.947 1.00 96.31 178 VAL A C 1
ATOM 1405 O O . VAL A 1 178 ? 4.481 8.937 16.870 1.00 96.31 178 VAL A O 1
ATOM 1408 N N . SER A 1 179 ? 2.466 9.811 17.384 1.00 97.00 179 SER A N 1
ATOM 1409 C CA . SER A 1 179 ? 1.811 8.551 17.727 1.00 97.00 179 SER A CA 1
ATOM 1410 C C . SER A 1 179 ? 0.433 8.431 17.075 1.00 97.00 179 SER A C 1
ATOM 1412 O O . SER A 1 179 ? -0.252 9.432 16.866 1.00 97.00 179 SER A O 1
ATOM 1414 N N . LEU A 1 180 ? 0.066 7.195 16.735 1.00 95.44 180 LEU A N 1
ATOM 1415 C CA . LEU A 1 180 ? -1.196 6.790 16.129 1.00 95.44 180 LEU A CA 1
ATOM 1416 C C . LEU A 1 180 ? -1.717 5.547 16.856 1.00 95.44 180 LEU A C 1
ATOM 1418 O O . LEU A 1 180 ? -0.987 4.559 16.956 1.00 95.44 180 LEU A O 1
ATOM 1422 N N . SER A 1 181 ? -2.987 5.549 17.260 1.00 96.81 181 SER A N 1
ATOM 1423 C CA . SER A 1 181 ? -3.702 4.337 17.685 1.00 96.81 181 SER A CA 1
ATOM 1424 C C . SER A 1 181 ? -4.945 4.108 16.840 1.00 96.81 181 SER A C 1
ATOM 1426 O O . SER A 1 181 ? -5.768 5.008 16.683 1.00 96.81 181 SER A O 1
ATOM 1428 N N . MET A 1 182 ? -5.099 2.890 16.323 1.00 95.62 182 MET A N 1
ATOM 1429 C CA . MET A 1 182 ? -6.206 2.472 15.462 1.00 95.62 182 MET A CA 1
ATOM 1430 C C . MET A 1 182 ? -6.800 1.136 15.914 1.00 95.62 182 MET A C 1
ATOM 1432 O O . MET A 1 182 ? -6.158 0.362 16.623 1.00 95.62 182 MET A O 1
ATOM 1436 N N . TYR A 1 183 ? -8.030 0.851 15.492 1.00 96.19 183 TYR A N 1
ATOM 1437 C CA . TYR A 1 183 ? -8.799 -0.301 15.959 1.00 96.19 183 TYR A CA 1
ATOM 1438 C C . TYR A 1 183 ? -9.747 -0.837 14.885 1.00 96.19 183 TYR A C 1
ATOM 1440 O O . TYR A 1 183 ? -10.070 -0.146 13.918 1.00 96.19 183 TYR A O 1
ATOM 1448 N N . ASN A 1 184 ? -10.204 -2.066 15.096 1.00 95.88 184 ASN A N 1
ATOM 1449 C CA . ASN A 1 184 ? -11.321 -2.691 14.394 1.00 95.88 184 ASN A CA 1
ATOM 1450 C C . ASN A 1 184 ? -12.118 -3.545 15.395 1.00 95.88 184 ASN A C 1
ATOM 1452 O O . ASN A 1 184 ? -11.565 -3.950 16.419 1.00 95.88 184 ASN A O 1
ATOM 1456 N N . THR A 1 185 ? -13.402 -3.801 15.131 1.00 95.31 185 THR A N 1
ATOM 1457 C CA . THR A 1 185 ? -14.229 -4.695 15.962 1.00 95.31 185 THR A CA 1
ATOM 1458 C C . THR A 1 185 ? -14.344 -6.064 15.301 1.00 95.31 185 THR A C 1
ATOM 1460 O O . THR A 1 185 ? -14.302 -6.170 14.076 1.00 95.31 185 THR A O 1
ATOM 1463 N N . ASP A 1 186 ? -14.532 -7.124 16.086 1.00 95.25 186 ASP A N 1
ATOM 1464 C CA . ASP A 1 186 ? -14.764 -8.462 15.525 1.00 95.25 186 ASP A CA 1
ATOM 1465 C C . ASP A 1 186 ? -16.015 -8.474 14.627 1.00 95.25 186 ASP A C 1
ATOM 1467 O O . ASP A 1 186 ? -16.032 -9.135 13.589 1.00 95.25 186 ASP A O 1
ATOM 1471 N N . SER A 1 187 ? -17.026 -7.667 14.968 1.00 92.44 187 SER A N 1
ATOM 1472 C CA . SER A 1 187 ? -18.218 -7.434 14.149 1.00 92.44 187 SER A CA 1
ATOM 1473 C C . SER A 1 187 ? -17.906 -6.760 12.806 1.00 92.44 187 SER A C 1
ATOM 1475 O O . SER A 1 187 ? -18.381 -7.239 11.777 1.00 92.44 187 SER A O 1
ATOM 1477 N N . SER A 1 188 ? -17.065 -5.715 12.764 1.00 92.81 188 SER A N 1
ATOM 1478 C CA . SER A 1 188 ? -16.711 -5.056 11.496 1.00 92.81 188 SER A CA 1
ATOM 1479 C C . SER A 1 188 ? -15.878 -5.966 10.593 1.00 92.81 188 SER A C 1
ATOM 1481 O O . SER A 1 188 ? -16.023 -5.901 9.373 1.00 92.81 188 SER A O 1
ATOM 1483 N N . ILE A 1 189 ? -15.022 -6.818 11.167 1.00 95.38 189 ILE A N 1
ATOM 1484 C CA . ILE A 1 189 ? -14.230 -7.811 10.424 1.00 95.38 189 ILE A CA 1
ATOM 1485 C C . ILE A 1 189 ? -15.138 -8.935 9.897 1.00 95.38 189 ILE A C 1
ATOM 1487 O O . ILE A 1 189 ? -15.006 -9.326 8.739 1.00 95.38 189 ILE A O 1
ATOM 1491 N N . THR A 1 190 ? -16.093 -9.406 10.706 1.00 94.69 190 THR A N 1
ATOM 1492 C CA . THR A 1 190 ? -17.069 -10.448 10.328 1.00 94.69 190 THR A CA 1
ATOM 1493 C C . THR A 1 190 ? -17.912 -10.013 9.131 1.00 94.69 190 THR A C 1
ATOM 1495 O O . THR A 1 190 ? -17.899 -10.687 8.103 1.00 94.69 190 THR A O 1
ATOM 1498 N N . SER A 1 191 ? -18.557 -8.841 9.196 1.00 91.88 191 SER A N 1
ATOM 1499 C CA . SER A 1 191 ? -19.370 -8.339 8.077 1.00 91.88 191 SER A CA 1
ATOM 1500 C C . SER A 1 191 ? -18.547 -8.073 6.810 1.00 91.88 191 SER A C 1
ATOM 1502 O O . SER A 1 191 ? -19.063 -8.215 5.703 1.00 91.88 191 SER A O 1
ATOM 1504 N N . PHE A 1 192 ? -17.262 -7.723 6.944 1.00 95.25 192 PHE A N 1
ATOM 1505 C CA . PHE A 1 192 ? -16.351 -7.573 5.807 1.00 95.25 192 PHE A CA 1
ATOM 1506 C C . PHE A 1 192 ? -15.982 -8.917 5.163 1.00 95.25 192 PHE A C 1
ATOM 1508 O O . PHE A 1 192 ? -15.951 -9.016 3.933 1.00 95.25 192 PHE A O 1
ATOM 1515 N N . ALA A 1 193 ? -15.753 -9.956 5.971 1.00 96.38 193 ALA A N 1
ATOM 1516 C CA . ALA A 1 193 ? -15.525 -11.315 5.491 1.00 96.38 193 ALA A CA 1
ATOM 1517 C C . ALA A 1 193 ? -16.754 -11.863 4.756 1.00 96.38 193 ALA A C 1
ATOM 1519 O O . ALA A 1 193 ? -16.635 -12.299 3.612 1.00 96.38 193 ALA A O 1
ATOM 1520 N N . GLU A 1 194 ? -17.937 -11.775 5.368 1.00 94.50 194 GLU A N 1
ATOM 1521 C CA . GLU A 1 194 ? -19.196 -12.260 4.787 1.00 94.50 194 GLU A CA 1
ATOM 1522 C C . GLU A 1 194 ? -19.543 -11.525 3.487 1.00 94.50 194 GLU A C 1
ATOM 1524 O O . GLU A 1 194 ? -19.802 -12.174 2.472 1.00 94.50 194 GLU A O 1
ATOM 1529 N N . ALA A 1 195 ? -19.456 -10.189 3.468 1.00 93.62 195 ALA A N 1
ATOM 1530 C CA . ALA A 1 195 ? -19.684 -9.409 2.253 1.00 93.62 195 ALA A CA 1
ATOM 1531 C C . ALA A 1 195 ? -18.672 -9.754 1.146 1.00 93.62 195 ALA A C 1
ATOM 1533 O O . ALA A 1 195 ? -19.060 -9.895 -0.014 1.00 93.62 195 ALA A O 1
ATOM 1534 N N . SER A 1 196 ? -17.388 -9.927 1.484 1.00 96.69 196 SER A N 1
ATOM 1535 C CA . SER A 1 196 ? -16.349 -10.258 0.499 1.00 96.69 196 SER A CA 1
ATOM 1536 C C . SER A 1 196 ? -16.512 -11.665 -0.078 1.00 96.69 196 SER A C 1
ATOM 1538 O O . SER A 1 196 ? -16.376 -11.847 -1.287 1.00 96.69 196 SER A O 1
ATOM 1540 N N . LEU A 1 197 ? -16.830 -12.649 0.769 1.00 97.19 197 LEU A N 1
ATOM 1541 C CA . LEU A 1 197 ? -17.055 -14.042 0.375 1.00 97.19 197 LEU A CA 1
ATOM 1542 C C . LEU A 1 197 ? -18.332 -14.199 -0.463 1.00 97.19 197 LEU A C 1
ATOM 1544 O O . LEU A 1 197 ? -18.327 -14.892 -1.481 1.00 97.19 197 LEU A O 1
ATOM 1548 N N . GLN A 1 198 ? -19.418 -13.519 -0.086 1.00 95.06 198 GLN A N 1
ATOM 1549 C CA . GLN A 1 198 ? -20.663 -13.552 -0.851 1.00 95.06 198 GLN A CA 1
ATOM 1550 C C . GLN A 1 198 ? -20.523 -12.825 -2.199 1.00 95.06 198 GLN A C 1
ATOM 1552 O O . GLN A 1 198 ? -20.931 -13.376 -3.220 1.00 95.06 198 GLN A O 1
ATOM 1557 N N . TYR A 1 199 ? -19.879 -11.651 -2.243 1.00 94.06 199 TYR A N 1
ATOM 1558 C CA . TYR A 1 199 ? -19.670 -10.917 -3.498 1.00 94.06 199 TYR A CA 1
ATOM 1559 C C . TYR A 1 199 ? -18.758 -11.683 -4.468 1.00 94.06 199 TYR A C 1
ATOM 1561 O O . TYR A 1 199 ? -19.093 -11.822 -5.644 1.00 94.06 199 TYR A O 1
ATOM 1569 N N . ALA A 1 200 ? -17.639 -12.241 -3.993 1.00 96.12 200 ALA A N 1
ATOM 1570 C CA . ALA A 1 200 ? -16.750 -13.057 -4.822 1.00 96.12 200 ALA A CA 1
ATOM 1571 C C . ALA A 1 200 ? -17.463 -14.297 -5.392 1.00 96.12 200 ALA A C 1
ATOM 1573 O O . ALA A 1 200 ? -17.325 -14.590 -6.583 1.00 96.12 200 ALA A O 1
ATOM 1574 N N . LEU A 1 201 ? -18.291 -14.973 -4.587 1.00 95.56 201 LEU A N 1
ATOM 1575 C CA . LEU A 1 201 ? -19.115 -16.097 -5.036 1.00 95.56 201 LEU A CA 1
ATOM 1576 C C . LEU A 1 201 ? -20.160 -15.683 -6.089 1.00 95.56 201 LEU A C 1
ATOM 1578 O O . LEU A 1 201 ? -20.305 -16.376 -7.096 1.00 95.56 201 LEU A O 1
ATOM 1582 N N . ASP A 1 202 ? -20.833 -14.541 -5.914 1.00 91.62 202 ASP A N 1
ATOM 1583 C CA . ASP A 1 202 ? -21.815 -14.023 -6.881 1.00 91.62 202 ASP A CA 1
ATOM 1584 C C . ASP A 1 202 ? -21.162 -13.560 -8.197 1.00 91.62 202 ASP A C 1
ATOM 1586 O O . ASP A 1 202 ? -21.726 -13.755 -9.278 1.00 91.62 202 ASP A O 1
ATOM 1590 N N . ARG A 1 203 ? -19.938 -13.009 -8.146 1.00 92.25 203 ARG A N 1
ATOM 1591 C CA . ARG A 1 203 ? -19.118 -12.755 -9.348 1.00 92.25 203 ARG A CA 1
ATOM 1592 C C . ARG A 1 203 ? -18.514 -14.042 -9.938 1.00 92.25 203 ARG A C 1
ATOM 1594 O O . ARG A 1 203 ? -18.074 -14.008 -11.086 1.00 92.25 203 ARG A O 1
ATOM 1601 N N . LYS A 1 204 ? -18.523 -15.156 -9.191 1.00 95.69 204 LYS A N 1
ATOM 1602 C CA . LYS A 1 204 ? -17.835 -16.436 -9.467 1.00 95.69 204 LYS A CA 1
ATOM 1603 C C . LYS A 1 204 ? -16.320 -16.287 -9.638 1.00 95.69 204 LYS A C 1
ATOM 1605 O O . LYS A 1 204 ? -15.729 -16.863 -10.549 1.00 95.69 204 LYS A O 1
ATOM 1610 N N . TYR A 1 205 ? -15.703 -15.468 -8.791 1.00 96.75 205 TYR A N 1
ATOM 1611 C CA . TYR A 1 205 ? -14.270 -15.162 -8.803 1.00 96.75 205 TYR A CA 1
ATOM 1612 C C . TYR A 1 205 ? -13.597 -15.745 -7.546 1.00 96.75 205 TYR A C 1
ATOM 1614 O O . TYR A 1 205 ? -14.191 -15.692 -6.469 1.00 96.75 205 TYR A O 1
ATOM 1622 N N . PRO A 1 206 ? -12.363 -16.279 -7.634 1.00 97.44 206 PRO A N 1
ATOM 1623 C CA . PRO A 1 206 ? -11.603 -16.656 -6.447 1.00 97.44 206 PRO A CA 1
ATOM 1624 C C . PRO A 1 206 ? -11.286 -15.415 -5.602 1.00 97.44 206 PRO A C 1
ATOM 1626 O O . PRO A 1 206 ? -11.059 -14.328 -6.146 1.00 97.44 206 PRO A O 1
ATOM 1629 N N . LEU A 1 207 ? -11.276 -15.578 -4.277 1.00 98.31 207 LEU A N 1
ATOM 1630 C CA . LEU A 1 207 ? -11.058 -14.495 -3.319 1.00 98.31 207 LEU A CA 1
ATOM 1631 C C . LEU A 1 207 ? -9.678 -14.607 -2.671 1.00 98.31 207 LEU A C 1
ATOM 1633 O O . LEU A 1 207 ? -9.397 -15.553 -1.940 1.00 98.31 207 LEU A O 1
ATOM 1637 N N . TYR A 1 208 ? -8.862 -13.583 -2.867 1.00 97.88 208 TYR A N 1
ATOM 1638 C CA . TYR A 1 208 ? -7.629 -13.358 -2.129 1.00 97.88 208 TYR A CA 1
ATOM 1639 C C . TYR A 1 208 ? -7.886 -12.369 -0.999 1.00 97.88 208 TYR A C 1
ATOM 1641 O O . TYR A 1 208 ? -8.497 -11.331 -1.228 1.00 97.88 208 TYR A O 1
ATOM 1649 N N . MET A 1 209 ? -7.402 -12.641 0.207 1.00 97.25 209 MET A N 1
ATOM 1650 C CA . MET A 1 209 ? -7.400 -11.672 1.306 1.00 97.25 209 MET A CA 1
ATOM 1651 C C . MET A 1 209 ? -5.960 -11.443 1.757 1.00 97.25 209 MET A C 1
ATOM 1653 O O . MET A 1 209 ? -5.216 -12.402 1.967 1.00 97.25 209 MET A O 1
ATOM 1657 N N . SER A 1 210 ? -5.544 -10.179 1.862 1.00 94.88 210 SER A N 1
ATOM 1658 C CA . SER A 1 210 ? -4.137 -9.834 2.095 1.00 94.88 210 SER A CA 1
ATOM 1659 C C . SER A 1 210 ? -3.902 -9.048 3.377 1.00 94.88 210 SER A C 1
ATOM 1661 O O . SER A 1 210 ? -4.584 -8.052 3.626 1.00 94.88 210 SER A O 1
ATOM 1663 N N . THR A 1 211 ? -2.875 -9.428 4.136 1.00 93.56 211 THR A N 1
ATOM 1664 C CA . THR A 1 211 ? -2.448 -8.713 5.351 1.00 93.56 211 THR A CA 1
ATOM 1665 C C . THR A 1 211 ? -0.922 -8.726 5.525 1.00 93.56 211 THR A C 1
ATOM 1667 O O . THR A 1 211 ? -0.195 -9.225 4.669 1.00 93.56 211 THR A O 1
ATOM 1670 N N . LYS A 1 212 ? -0.402 -8.186 6.633 1.00 87.06 212 LYS A N 1
ATOM 1671 C CA . LYS A 1 212 ? 1.006 -8.280 7.050 1.00 87.06 212 LYS A CA 1
ATOM 1672 C C . LYS A 1 212 ? 1.134 -9.019 8.395 1.00 87.06 212 LYS A C 1
ATOM 1674 O O . LYS A 1 212 ? 1.892 -8.610 9.275 1.00 87.06 212 LYS A O 1
ATOM 1679 N N . ASN A 1 213 ? 0.400 -10.124 8.575 1.00 85.38 213 ASN A N 1
ATOM 1680 C CA . ASN A 1 213 ? 0.315 -10.866 9.848 1.00 85.38 213 ASN A CA 1
ATOM 1681 C C . ASN A 1 213 ? 1.651 -11.446 10.365 1.00 85.38 213 ASN A C 1
ATOM 1683 O O . ASN A 1 213 ? 1.764 -11.732 11.553 1.00 85.38 213 ASN A O 1
ATOM 1687 N N . THR A 1 214 ? 2.684 -11.579 9.526 1.00 73.88 214 THR A N 1
ATOM 1688 C CA . THR A 1 214 ? 4.058 -11.899 9.971 1.00 73.88 214 THR A CA 1
ATOM 1689 C C . THR A 1 214 ? 4.691 -10.789 10.824 1.00 73.88 214 THR A C 1
ATOM 1691 O O . THR A 1 214 ? 5.585 -11.065 11.631 1.00 73.88 214 THR A O 1
ATOM 1694 N N . ILE A 1 215 ? 4.210 -9.550 10.676 1.00 78.69 215 ILE A N 1
ATOM 1695 C CA . ILE A 1 215 ? 4.569 -8.378 11.484 1.00 78.69 215 ILE A CA 1
ATOM 1696 C C . ILE A 1 215 ? 3.482 -8.116 12.540 1.00 78.69 215 ILE A C 1
ATOM 1698 O O . ILE A 1 215 ? 3.793 -8.104 13.730 1.00 78.69 215 ILE A O 1
ATOM 1702 N N . LEU A 1 216 ? 2.219 -7.976 12.119 1.00 87.12 216 LEU A N 1
ATOM 1703 C CA . LEU A 1 216 ? 1.065 -7.663 12.976 1.00 87.12 216 LEU A CA 1
ATOM 1704 C C . LEU A 1 216 ? 0.323 -8.932 13.430 1.00 87.12 216 LEU A C 1
ATOM 1706 O O . LEU A 1 216 ? -0.755 -9.275 12.939 1.00 87.12 216 LEU A O 1
ATOM 1710 N N . LYS A 1 217 ? 0.940 -9.670 14.356 1.00 85.06 217 LYS A N 1
ATOM 1711 C CA . LYS A 1 217 ? 0.548 -11.046 14.720 1.00 85.06 217 LYS A CA 1
ATOM 1712 C C . LYS A 1 217 ? -0.801 -11.157 15.440 1.00 85.06 217 LYS A C 1
ATOM 1714 O O . LYS A 1 217 ? -1.343 -12.257 15.526 1.00 85.06 217 LYS A O 1
ATOM 1719 N N . LYS A 1 218 ? -1.335 -10.060 15.984 1.00 92.69 218 LYS A N 1
ATOM 1720 C CA . LYS A 1 218 ? -2.652 -9.991 16.635 1.00 92.69 218 LYS A CA 1
ATOM 1721 C C . LYS A 1 218 ? -3.652 -9.200 15.804 1.00 92.69 218 LYS A C 1
ATOM 1723 O O . LYS A 1 218 ? -4.753 -9.702 15.601 1.00 92.69 218 LYS A O 1
ATOM 1728 N N . TYR A 1 219 ? -3.269 -8.031 15.286 1.00 94.94 219 TYR A N 1
ATOM 1729 C CA . TYR A 1 219 ? -4.172 -7.195 14.487 1.00 94.94 219 TYR A CA 1
ATOM 1730 C C . TYR A 1 219 ? -4.567 -7.895 13.182 1.00 94.94 219 TYR A C 1
ATOM 1732 O O . TYR A 1 219 ? -5.724 -8.251 12.977 1.00 94.94 219 TYR A O 1
ATOM 1740 N N . ASP A 1 220 ? -3.577 -8.190 12.342 1.00 93.62 220 ASP A N 1
ATOM 1741 C CA . ASP A 1 220 ? -3.780 -8.831 11.042 1.00 93.62 220 ASP A CA 1
ATOM 1742 C C . ASP A 1 220 ? -4.005 -10.345 11.170 1.00 93.62 220 ASP A C 1
ATOM 1744 O O . ASP A 1 220 ? -4.594 -10.961 10.279 1.00 93.62 220 ASP A O 1
ATOM 1748 N N . GLY A 1 221 ? -3.575 -10.933 12.293 1.00 93.31 221 GLY A N 1
ATOM 1749 C CA . GLY A 1 221 ? -3.939 -12.289 12.704 1.00 93.31 221 GLY A CA 1
ATOM 1750 C C . GLY A 1 221 ? -5.454 -12.450 12.838 1.00 93.31 221 GLY A C 1
ATOM 1751 O O . GLY A 1 221 ? -6.032 -13.273 12.135 1.00 93.31 221 GLY A O 1
ATOM 1752 N N . ARG A 1 222 ? -6.124 -11.597 13.630 1.00 96.62 222 ARG A N 1
ATOM 1753 C CA . ARG A 1 222 ? -7.580 -11.687 13.850 1.00 96.62 222 ARG A CA 1
ATOM 1754 C C . ARG A 1 222 ? -8.388 -11.555 12.558 1.00 96.62 222 ARG A C 1
ATOM 1756 O O . ARG A 1 222 ? -9.365 -12.275 12.376 1.00 96.62 222 ARG A O 1
ATOM 1763 N N . PHE A 1 223 ? -7.950 -10.684 11.648 1.00 97.19 223 PHE A N 1
ATOM 1764 C CA . PHE A 1 223 ? -8.505 -10.568 10.298 1.00 97.19 223 PHE A CA 1
ATOM 1765 C C . PHE A 1 223 ? -8.374 -11.879 9.499 1.00 97.19 223 PHE A C 1
ATOM 1767 O O . PHE A 1 223 ? -9.369 -12.358 8.957 1.00 97.19 223 PHE A O 1
ATOM 1774 N N . LYS A 1 224 ? -7.170 -12.475 9.446 1.00 96.25 224 LYS A N 1
ATOM 1775 C CA . LYS A 1 224 ? -6.907 -13.771 8.785 1.00 96.25 224 LYS A CA 1
ATOM 1776 C C . LYS A 1 224 ? -7.782 -14.881 9.384 1.00 96.25 224 LYS A C 1
ATOM 1778 O O . LYS A 1 224 ? -8.422 -15.620 8.638 1.00 96.25 224 LYS A O 1
ATOM 1783 N N . ASP A 1 225 ? -7.827 -14.966 10.714 1.00 96.56 225 ASP A N 1
ATOM 1784 C CA . ASP A 1 225 ? -8.546 -16.003 11.459 1.00 96.56 225 ASP A CA 1
ATOM 1785 C C . ASP A 1 225 ? -10.065 -15.940 11.201 1.00 96.56 225 ASP A C 1
ATOM 1787 O O . ASP A 1 225 ? -10.661 -16.953 10.841 1.00 96.56 225 ASP A O 1
ATOM 1791 N N . ILE A 1 226 ? -10.685 -14.753 11.306 1.00 97.44 226 ILE A N 1
ATOM 1792 C CA . ILE A 1 226 ? -12.135 -14.573 11.083 1.00 97.44 226 ILE A CA 1
ATOM 1793 C C . ILE A 1 226 ? -12.525 -14.900 9.631 1.00 97.44 226 ILE A C 1
ATOM 1795 O O . ILE A 1 226 ? -13.508 -15.607 9.406 1.00 97.44 226 ILE A O 1
ATOM 1799 N N . PHE A 1 227 ? -11.748 -14.446 8.638 1.00 98.12 227 PHE A N 1
ATOM 1800 C CA . PHE A 1 227 ? -12.005 -14.789 7.232 1.00 98.12 227 PHE A CA 1
ATOM 1801 C C . PHE A 1 227 ? -11.919 -16.304 6.982 1.00 98.12 227 PHE A C 1
ATOM 1803 O O . PHE A 1 227 ? -12.789 -16.861 6.310 1.00 98.12 227 PHE A O 1
ATOM 1810 N N . GLN A 1 228 ? -10.898 -16.974 7.532 1.00 97.88 228 GLN A N 1
ATOM 1811 C CA . GLN A 1 228 ? -10.725 -18.423 7.393 1.00 97.88 228 GLN A CA 1
ATOM 1812 C C . GLN A 1 228 ? -11.882 -19.191 8.051 1.00 97.88 228 GLN A C 1
ATOM 1814 O O . GLN A 1 228 ? -12.448 -20.093 7.433 1.00 97.88 228 GLN A O 1
ATOM 1819 N N . GLU A 1 229 ? -12.273 -18.803 9.268 1.00 97.88 229 GLU A N 1
ATOM 1820 C CA . GLU A 1 229 ? -13.358 -19.433 10.025 1.00 97.88 229 GLU A CA 1
ATOM 1821 C C . GLU A 1 229 ? -14.705 -19.345 9.285 1.00 97.88 229 GLU A C 1
ATOM 1823 O O . GLU A 1 229 ? -15.425 -20.342 9.172 1.00 97.88 229 GLU A O 1
ATOM 1828 N N . ILE A 1 230 ? -15.037 -18.171 8.738 1.00 97.75 230 ILE A N 1
ATOM 1829 C CA . ILE A 1 230 ? -16.282 -17.950 7.986 1.00 97.75 230 ILE A CA 1
ATOM 1830 C C . ILE A 1 230 ? -16.243 -18.691 6.645 1.00 97.75 230 ILE A C 1
ATOM 1832 O O . ILE A 1 230 ? -17.240 -19.316 6.264 1.00 97.75 230 ILE A O 1
ATOM 1836 N N . TYR A 1 231 ? -15.097 -18.693 5.951 1.00 98.12 231 TYR A N 1
ATOM 1837 C CA . TYR A 1 231 ? -14.931 -19.466 4.720 1.00 98.12 231 TYR A CA 1
ATOM 1838 C C . TYR A 1 231 ? -15.179 -20.959 4.956 1.00 98.12 231 TYR A C 1
ATOM 1840 O O . TYR A 1 231 ? -16.028 -21.549 4.284 1.00 98.12 231 TYR A O 1
ATOM 1848 N N . GLU A 1 232 ? -14.492 -21.562 5.929 1.00 97.88 232 GLU A N 1
ATOM 1849 C CA . GLU A 1 232 ? -14.595 -22.996 6.213 1.00 97.88 232 GLU A CA 1
ATOM 1850 C C . GLU A 1 232 ? -15.995 -23.414 6.672 1.00 97.88 232 GLU A C 1
ATOM 1852 O O . GLU A 1 232 ? -16.484 -24.457 6.234 1.00 97.88 232 GLU A O 1
ATOM 1857 N N . LYS A 1 233 ? -16.657 -22.598 7.505 1.00 97.62 233 LYS A N 1
ATOM 1858 C CA . LYS A 1 233 ? -17.989 -22.912 8.047 1.00 97.62 233 LYS A CA 1
ATOM 1859 C C . LYS A 1 233 ? -19.137 -22.686 7.062 1.00 97.62 233 LYS A C 1
ATOM 1861 O O . LYS A 1 233 ? -20.105 -23.440 7.108 1.00 97.62 233 LYS A O 1
ATOM 1866 N N . GLN A 1 234 ? -19.072 -21.648 6.221 1.00 96.88 234 GLN A N 1
ATOM 1867 C CA . GLN A 1 234 ? -20.236 -21.187 5.443 1.00 96.88 234 GLN A CA 1
ATOM 1868 C C . GLN A 1 234 ? -20.050 -21.219 3.914 1.00 96.88 234 GLN A C 1
ATOM 1870 O O . GLN A 1 234 ? -21.026 -21.414 3.184 1.00 96.88 234 GLN A O 1
ATOM 1875 N N . TYR A 1 235 ? -18.831 -21.008 3.400 1.00 97.50 235 TYR A N 1
ATOM 1876 C CA . TYR A 1 235 ? -18.614 -20.726 1.969 1.00 97.50 235 TYR A CA 1
ATOM 1877 C C . TYR A 1 235 ? -17.865 -21.819 1.208 1.00 97.50 235 TYR A C 1
ATOM 1879 O O . TYR A 1 235 ? -18.130 -21.988 0.020 1.00 97.50 235 TYR A O 1
ATOM 1887 N N . LYS A 1 236 ? -16.994 -22.597 1.860 1.00 97.81 236 LYS A N 1
ATOM 1888 C CA . LYS A 1 236 ? -16.107 -23.579 1.218 1.00 97.81 236 LYS A CA 1
ATOM 1889 C C . LYS A 1 236 ? -16.827 -24.509 0.234 1.00 97.81 236 LYS A C 1
ATOM 1891 O O . LYS A 1 236 ? -16.471 -24.530 -0.937 1.00 97.81 236 LYS A O 1
ATOM 1896 N N . ALA A 1 237 ? -17.901 -25.177 0.657 1.00 97.88 237 ALA A N 1
ATOM 1897 C CA . ALA A 1 237 ? -18.666 -26.070 -0.221 1.00 97.88 237 ALA A CA 1
ATOM 1898 C C . ALA A 1 237 ? -19.348 -25.336 -1.400 1.00 97.88 237 ALA A C 1
ATOM 1900 O O . ALA A 1 237 ? -19.495 -25.898 -2.484 1.00 97.88 237 ALA A O 1
ATOM 1901 N N . ARG A 1 238 ? -19.744 -24.066 -1.215 1.00 97.88 238 ARG A N 1
ATOM 1902 C CA . ARG A 1 238 ? -20.340 -23.218 -2.269 1.00 97.88 238 ARG A CA 1
ATOM 1903 C C . ARG A 1 238 ? -19.281 -22.778 -3.289 1.00 97.88 238 ARG A C 1
ATOM 1905 O O . ARG A 1 238 ? -19.569 -22.716 -4.479 1.00 97.88 238 ARG A O 1
ATOM 1912 N N . TYR A 1 239 ? -18.064 -22.510 -2.818 1.00 98.19 239 TYR A N 1
ATOM 1913 C CA . TYR A 1 239 ? -16.887 -22.179 -3.623 1.00 98.19 239 TYR A CA 1
ATOM 1914 C C . TYR A 1 239 ? -16.389 -23.381 -4.435 1.00 98.19 239 TYR A C 1
ATOM 1916 O O . TYR A 1 239 ? -16.230 -23.273 -5.650 1.00 98.19 239 TYR A O 1
ATOM 1924 N N . GLU A 1 240 ? -16.237 -24.541 -3.789 1.00 97.56 240 GLU A N 1
ATOM 1925 C CA . GLU A 1 240 ? -15.851 -25.807 -4.426 1.00 97.56 240 GLU A CA 1
ATOM 1926 C C . GLU A 1 240 ? -16.855 -26.197 -5.526 1.00 97.56 240 GLU A C 1
ATOM 1928 O O . GLU A 1 240 ? -16.451 -26.499 -6.649 1.00 97.56 240 GLU A O 1
ATOM 1933 N N . ALA A 1 241 ? -18.164 -26.076 -5.264 1.00 97.69 241 ALA A N 1
ATOM 1934 C CA . ALA A 1 241 ? -19.216 -26.291 -6.264 1.00 97.69 241 ALA A CA 1
ATOM 1935 C C . ALA A 1 241 ? -19.225 -25.256 -7.411 1.00 97.69 241 ALA A C 1
ATOM 1937 O O . ALA A 1 241 ? -19.762 -25.532 -8.485 1.00 97.69 241 ALA A O 1
ATOM 1938 N N . ALA A 1 242 ? -18.639 -24.073 -7.204 1.00 96.81 242 ALA A N 1
ATOM 1939 C CA . ALA A 1 242 ? -18.493 -23.023 -8.212 1.00 96.81 242 ALA A CA 1
ATOM 1940 C C . ALA A 1 242 ? -17.126 -23.041 -8.932 1.00 96.81 242 ALA A C 1
ATOM 1942 O O . ALA A 1 242 ? -16.916 -22.236 -9.840 1.00 96.81 242 ALA A O 1
ATOM 1943 N N . GLY A 1 243 ? -16.211 -23.949 -8.565 1.00 96.88 243 GLY A N 1
ATOM 1944 C CA . GLY A 1 243 ? -14.873 -24.060 -9.161 1.00 96.88 243 GLY A CA 1
ATOM 1945 C C . GLY A 1 243 ? -13.895 -22.947 -8.758 1.00 96.88 243 GLY A C 1
ATOM 1946 O O . GLY A 1 243 ? -12.928 -22.698 -9.477 1.00 96.88 243 GLY A O 1
ATOM 1947 N N . ILE A 1 244 ? -14.144 -22.271 -7.634 1.00 97.94 244 ILE A N 1
ATOM 1948 C CA . ILE A 1 244 ? -13.335 -21.157 -7.110 1.00 97.94 244 ILE A CA 1
ATOM 1949 C C . ILE A 1 244 ? -12.821 -21.461 -5.697 1.00 97.94 244 ILE A C 1
ATOM 1951 O O . ILE A 1 244 ? -13.261 -22.408 -5.050 1.00 97.94 244 ILE A O 1
ATOM 1955 N N . TRP A 1 245 ? -11.881 -20.655 -5.203 1.00 97.75 245 TRP A N 1
ATOM 1956 C CA . TRP A 1 245 ? -11.249 -20.836 -3.892 1.00 97.75 245 TRP A CA 1
ATOM 1957 C C . TRP A 1 245 ? -11.118 -19.515 -3.123 1.00 97.75 245 TRP A C 1
ATOM 1959 O O . TRP A 1 245 ? -11.234 -18.429 -3.696 1.00 97.75 245 TRP A O 1
ATOM 1969 N N . TYR A 1 246 ? -10.863 -19.629 -1.821 1.00 97.81 246 TYR A N 1
ATOM 1970 C CA . TYR A 1 246 ? -10.390 -18.549 -0.957 1.00 97.81 246 TYR A CA 1
ATOM 1971 C C . TYR A 1 246 ? -8.921 -18.797 -0.578 1.00 97.81 246 TYR A C 1
ATOM 1973 O O . TYR A 1 246 ? -8.531 -19.946 -0.359 1.00 97.81 246 TYR A O 1
ATOM 1981 N N . GLU A 1 247 ? -8.107 -17.742 -0.499 1.00 94.62 247 GLU A N 1
ATOM 1982 C CA . GLU A 1 247 ? -6.692 -17.821 -0.117 1.00 94.62 247 GLU A CA 1
ATOM 1983 C C . GLU A 1 247 ? -6.245 -16.574 0.675 1.00 94.62 247 GLU A C 1
ATOM 1985 O O . GLU A 1 247 ? -6.466 -15.439 0.249 1.00 94.62 247 GLU A O 1
ATOM 1990 N N . HIS A 1 248 ? -5.573 -16.773 1.815 1.00 95.19 248 HIS A N 1
ATOM 1991 C CA . HIS A 1 248 ? -4.862 -15.699 2.524 1.00 95.19 248 HIS A CA 1
ATOM 1992 C C . HIS A 1 248 ? -3.448 -15.516 1.959 1.00 95.19 248 HIS A C 1
ATOM 1994 O O . HIS A 1 248 ? -2.750 -16.501 1.709 1.00 95.19 248 HIS A O 1
ATOM 2000 N N . ARG A 1 249 ? -3.005 -14.262 1.798 1.00 90.00 249 ARG A N 1
ATOM 2001 C CA . ARG A 1 249 ? -1.638 -13.909 1.380 1.00 90.00 249 ARG A CA 1
ATOM 2002 C C . ARG A 1 249 ? -1.044 -12.745 2.165 1.00 90.00 249 ARG A C 1
ATOM 2004 O O . ARG A 1 249 ? -1.740 -11.969 2.819 1.00 90.00 249 ARG A O 1
ATOM 2011 N N . LEU A 1 250 ? 0.276 -12.604 2.067 1.00 86.50 250 LEU A N 1
ATOM 2012 C CA . LEU A 1 250 ? 0.958 -11.394 2.512 1.00 86.50 250 LEU A CA 1
ATOM 2013 C C . LEU A 1 250 ? 0.800 -10.285 1.458 1.00 86.50 250 LEU A C 1
ATOM 2015 O O . LEU A 1 250 ? 0.844 -10.559 0.262 1.00 86.50 250 LEU A O 1
ATOM 2019 N N . ILE A 1 251 ? 0.594 -9.042 1.896 1.00 88.25 251 ILE A N 1
ATOM 2020 C CA . ILE A 1 251 ? 0.302 -7.880 1.031 1.00 88.25 251 ILE A CA 1
ATOM 2021 C C . ILE A 1 251 ? 1.387 -7.618 -0.035 1.00 88.25 251 ILE A C 1
ATOM 2023 O O . ILE A 1 251 ? 1.058 -7.277 -1.167 1.00 88.25 251 ILE A O 1
ATOM 2027 N N . ASP A 1 252 ? 2.654 -7.859 0.303 1.00 77.00 252 ASP A N 1
ATOM 2028 C CA . ASP A 1 252 ? 3.851 -7.794 -0.551 1.00 77.00 252 ASP A CA 1
ATOM 2029 C C . ASP A 1 252 ? 3.882 -8.883 -1.636 1.00 77.00 252 ASP A C 1
ATOM 2031 O O . ASP A 1 252 ? 4.131 -8.593 -2.807 1.00 77.00 252 ASP A O 1
ATOM 2035 N N . ASP A 1 253 ? 3.553 -10.128 -1.284 1.00 79.38 253 ASP A N 1
ATOM 2036 C CA . ASP A 1 253 ? 3.385 -11.201 -2.275 1.00 79.38 253 ASP A CA 1
ATOM 2037 C C . ASP A 1 253 ? 2.165 -10.928 -3.174 1.00 79.38 253 ASP A C 1
ATOM 2039 O O . ASP A 1 253 ? 2.208 -11.174 -4.379 1.00 79.38 253 ASP A O 1
ATOM 2043 N N . MET A 1 254 ? 1.102 -10.342 -2.614 1.00 90.38 254 MET A N 1
ATOM 2044 C CA . MET A 1 254 ? -0.142 -10.081 -3.333 1.00 90.38 254 MET A CA 1
ATOM 2045 C C . MET A 1 254 ? -0.032 -8.936 -4.355 1.00 90.38 254 MET A C 1
ATOM 2047 O O . MET A 1 254 ? -0.540 -9.093 -5.466 1.00 90.38 254 MET A O 1
ATOM 2051 N N . VAL A 1 255 ? 0.672 -7.828 -4.063 1.00 87.19 255 VAL A N 1
ATOM 2052 C CA . VAL A 1 255 ? 0.945 -6.790 -5.087 1.00 87.19 255 VAL A CA 1
ATOM 2053 C C . VAL A 1 255 ? 1.785 -7.346 -6.240 1.00 87.19 255 VAL A C 1
ATOM 2055 O O . VAL A 1 255 ? 1.485 -7.095 -7.411 1.00 87.19 255 VAL A O 1
ATOM 2058 N N . ALA A 1 256 ? 2.793 -8.168 -5.929 1.00 74.69 256 ALA A N 1
ATOM 2059 C CA . ALA A 1 256 ? 3.647 -8.786 -6.935 1.00 74.69 256 ALA A CA 1
ATOM 2060 C C . ALA A 1 256 ? 2.877 -9.823 -7.780 1.00 74.69 256 ALA A C 1
ATOM 2062 O O . ALA A 1 256 ? 2.992 -9.841 -9.010 1.00 74.69 256 ALA A O 1
ATOM 2063 N N . GLN A 1 257 ? 2.037 -10.648 -7.146 1.00 82.00 257 GLN A N 1
ATOM 2064 C CA . GLN A 1 257 ? 1.140 -11.575 -7.836 1.00 82.00 257 GLN A CA 1
ATOM 2065 C C . GLN A 1 257 ? 0.150 -10.829 -8.734 1.00 82.00 257 GLN A C 1
ATOM 2067 O O . GLN A 1 257 ? -0.020 -11.227 -9.887 1.00 82.00 257 GLN A O 1
ATOM 2072 N N . ALA A 1 258 ? -0.483 -9.757 -8.243 1.00 88.69 258 ALA A N 1
ATOM 2073 C CA . ALA A 1 258 ? -1.453 -8.982 -9.008 1.00 88.69 258 ALA A CA 1
ATOM 2074 C C . ALA A 1 258 ? -0.829 -8.466 -10.313 1.00 88.69 258 ALA A C 1
ATOM 2076 O O . ALA A 1 258 ? -1.353 -8.755 -11.389 1.00 88.69 258 ALA A O 1
ATOM 2077 N N . LEU A 1 259 ? 0.343 -7.823 -10.246 1.00 83.31 259 LEU A N 1
ATOM 2078 C CA . LEU A 1 259 ? 1.084 -7.340 -11.421 1.00 83.31 259 LEU A CA 1
ATOM 2079 C C . LEU A 1 259 ? 1.466 -8.452 -12.419 1.00 83.31 259 LEU A C 1
ATOM 2081 O O . LEU A 1 259 ? 1.474 -8.207 -13.622 1.00 83.31 259 LEU A O 1
ATOM 2085 N N . LYS A 1 260 ? 1.747 -9.676 -11.948 1.00 76.56 260 LYS A N 1
ATOM 2086 C CA . LYS A 1 260 ? 2.072 -10.844 -12.798 1.00 76.56 260 LYS A CA 1
ATOM 2087 C C . LYS A 1 260 ? 0.862 -11.646 -13.297 1.00 76.56 260 LYS A C 1
ATOM 2089 O O . LYS A 1 260 ? 1.037 -12.562 -14.101 1.00 76.56 260 LYS A O 1
ATOM 2094 N N . SER A 1 261 ? -0.338 -11.359 -12.802 1.00 85.44 261 SER A N 1
ATOM 2095 C CA . SER A 1 261 ? -1.556 -12.118 -13.106 1.00 85.44 261 SER A CA 1
ATOM 2096 C C . SER A 1 261 ? -2.200 -11.728 -14.443 1.00 85.44 261 SER A C 1
ATOM 2098 O O . SER A 1 261 ? -1.912 -10.676 -15.010 1.00 85.44 261 SER A O 1
ATOM 2100 N N . GLU A 1 262 ? -3.162 -12.535 -14.906 1.00 88.25 262 GLU A N 1
ATOM 2101 C CA . GLU A 1 262 ? -4.105 -12.103 -15.950 1.00 88.25 262 GLU A CA 1
ATOM 2102 C C . GLU A 1 262 ? -5.305 -11.296 -15.409 1.00 88.25 262 GLU A C 1
ATOM 2104 O O . GLU A 1 262 ? -6.241 -11.008 -16.158 1.00 88.25 262 GLU A O 1
ATOM 2109 N N . GLY A 1 263 ? -5.322 -10.978 -14.111 1.00 91.00 263 GLY A N 1
ATOM 2110 C CA . GLY A 1 263 ? -6.531 -10.619 -13.371 1.00 91.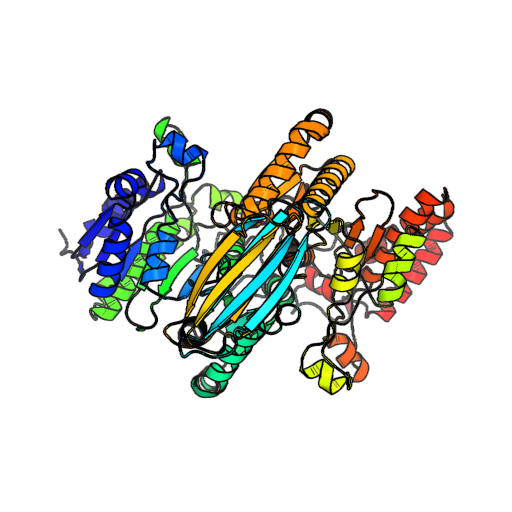00 263 GLY A CA 1
ATOM 2111 C C . GLY A 1 263 ? -7.514 -11.792 -13.241 1.00 91.00 263 GLY A C 1
ATOM 2112 O O . GLY A 1 263 ? -7.133 -12.958 -13.373 1.00 91.00 263 GLY A O 1
ATOM 2113 N N . GLY A 1 264 ? -8.795 -11.494 -13.009 1.00 94.56 264 GLY A N 1
ATOM 2114 C CA . GLY A 1 264 ? -9.860 -12.501 -12.905 1.00 94.56 264 GLY A CA 1
ATOM 2115 C C . GLY A 1 264 ? -10.045 -13.065 -11.497 1.00 94.56 264 GLY A C 1
ATOM 2116 O O . GLY A 1 264 ? -10.385 -14.235 -11.344 1.00 94.56 264 GLY A O 1
ATOM 2117 N N . PHE A 1 265 ? -9.784 -12.247 -10.479 1.00 96.50 265 PHE A N 1
ATOM 2118 C CA . PHE A 1 265 ? -9.957 -12.576 -9.066 1.00 96.50 265 PHE A CA 1
ATOM 2119 C C . PHE A 1 265 ? -10.468 -11.358 -8.292 1.00 96.50 265 PHE A C 1
ATOM 2121 O O . PHE A 1 265 ? -10.416 -10.221 -8.772 1.00 96.50 265 PHE A O 1
ATOM 2128 N N . MET A 1 266 ? -10.964 -11.609 -7.086 1.00 97.12 266 MET A N 1
ATOM 2129 C CA . MET A 1 266 ? -11.313 -10.578 -6.120 1.00 97.12 266 MET A CA 1
ATOM 2130 C C . MET A 1 266 ? -10.261 -10.519 -5.010 1.00 97.12 266 MET A C 1
ATOM 2132 O O . MET A 1 266 ? -9.693 -11.540 -4.629 1.00 97.12 266 MET A O 1
ATOM 2136 N N . TRP A 1 267 ? -9.995 -9.322 -4.498 1.00 97.50 267 TRP A N 1
ATOM 2137 C CA . TRP A 1 267 ? -8.945 -9.033 -3.533 1.00 97.50 267 TRP A CA 1
ATOM 2138 C C . TRP A 1 267 ? -9.512 -8.206 -2.372 1.00 97.50 267 TRP A C 1
ATOM 2140 O O . TRP A 1 267 ? -9.845 -7.032 -2.525 1.00 97.50 267 TRP A O 1
ATOM 2150 N N . ALA A 1 268 ? -9.659 -8.842 -1.212 1.00 97.38 268 ALA A N 1
ATOM 2151 C CA . ALA A 1 268 ? -10.072 -8.226 0.039 1.00 97.38 268 ALA A CA 1
ATOM 2152 C C . ALA A 1 268 ? -8.881 -7.562 0.753 1.00 97.38 268 ALA A C 1
ATOM 2154 O O . ALA A 1 268 ? -7.889 -8.217 1.089 1.00 97.38 268 ALA A O 1
ATOM 2155 N N . CYS A 1 269 ? -9.023 -6.265 1.024 1.00 96.25 269 CYS A N 1
ATOM 2156 C CA . CYS A 1 269 ? -8.037 -5.410 1.676 1.00 96.25 269 CYS A CA 1
ATOM 2157 C C . CYS A 1 269 ? -8.627 -4.688 2.900 1.00 96.25 269 CYS A C 1
ATOM 2159 O O . CYS A 1 269 ? -9.788 -4.264 2.892 1.00 96.25 269 CYS A O 1
ATOM 2161 N N . LYS A 1 270 ? -7.785 -4.457 3.915 1.00 94.12 270 LYS A N 1
ATOM 2162 C CA . LYS A 1 270 ? -8.061 -3.522 5.023 1.00 94.12 270 LYS A CA 1
ATOM 2163 C C . LYS A 1 270 ? -8.308 -2.099 4.490 1.00 94.12 270 LYS A C 1
ATOM 2165 O O . LYS A 1 270 ? -8.031 -1.812 3.324 1.00 94.12 270 LYS A O 1
ATOM 2170 N N . ASN A 1 271 ? -8.814 -1.185 5.314 1.00 90.88 271 ASN A N 1
ATOM 2171 C CA . ASN A 1 271 ? -9.355 0.098 4.851 1.00 90.88 271 ASN A CA 1
ATOM 2172 C C . ASN A 1 271 ? -8.317 0.990 4.163 1.00 90.88 271 ASN A C 1
ATOM 2174 O O . ASN A 1 271 ? -8.608 1.604 3.137 1.00 90.88 271 ASN A O 1
ATOM 2178 N N . TYR A 1 272 ? -7.103 1.036 4.714 1.00 90.25 272 TYR A N 1
ATOM 2179 C CA . TYR A 1 272 ? -5.991 1.782 4.126 1.00 90.25 272 TYR A CA 1
ATOM 2180 C C . TYR A 1 272 ? -5.448 1.110 2.859 1.00 90.25 272 TYR A C 1
ATOM 2182 O O . TYR A 1 272 ? -5.339 1.747 1.814 1.00 90.25 272 TYR A O 1
ATOM 2190 N N . ASP A 1 273 ? -5.176 -0.195 2.923 1.00 90.75 273 ASP A N 1
ATOM 2191 C CA . ASP A 1 273 ? -4.614 -0.947 1.797 1.00 90.75 273 ASP A CA 1
ATOM 2192 C C . ASP A 1 273 ? -5.578 -0.953 0.596 1.00 90.75 273 ASP A C 1
ATOM 2194 O O . ASP A 1 273 ? -5.165 -0.782 -0.548 1.00 90.75 273 ASP A O 1
ATOM 2198 N N . GLY A 1 274 ? -6.881 -1.085 0.857 1.00 89.94 274 GLY A N 1
ATOM 2199 C CA . GLY A 1 274 ? -7.937 -1.061 -0.154 1.00 89.94 274 GLY A CA 1
ATOM 2200 C C . GLY A 1 274 ? -8.250 0.331 -0.703 1.00 89.94 274 GLY A C 1
ATOM 2201 O O . GLY A 1 274 ? -8.898 0.424 -1.739 1.00 89.94 274 GLY A O 1
ATOM 2202 N N . ASP A 1 275 ? -7.802 1.408 -0.050 1.00 84.62 275 ASP A N 1
ATOM 2203 C CA . ASP A 1 275 ? -7.769 2.753 -0.637 1.00 84.62 275 ASP A CA 1
ATOM 2204 C C . ASP A 1 275 ? -6.687 2.774 -1.726 1.00 84.62 275 ASP A C 1
ATOM 2206 O O . ASP A 1 275 ? -6.999 2.767 -2.920 1.00 84.62 275 ASP A O 1
ATOM 2210 N N . VAL A 1 276 ? -5.426 2.639 -1.298 1.00 87.25 276 VAL A N 1
ATOM 2211 C CA . VAL A 1 276 ? -4.223 2.781 -2.131 1.00 87.25 276 VAL A CA 1
ATOM 2212 C C . VAL A 1 276 ? -4.194 1.777 -3.286 1.00 87.25 276 VAL A C 1
ATOM 2214 O O . VAL A 1 276 ? -3.976 2.169 -4.430 1.00 87.25 276 VAL A O 1
ATOM 2217 N N . GLN A 1 277 ? -4.454 0.489 -3.031 1.00 91.06 277 GLN A N 1
ATOM 2218 C CA . GLN A 1 277 ? -4.399 -0.525 -4.091 1.00 91.06 277 GLN A CA 1
ATOM 2219 C C . GLN A 1 277 ? -5.563 -0.422 -5.081 1.00 91.06 277 GLN A C 1
ATOM 2221 O O . GLN A 1 277 ? -5.406 -0.820 -6.235 1.00 91.06 277 GLN A O 1
ATOM 2226 N N . SER A 1 278 ? -6.710 0.143 -4.684 1.00 87.75 278 SER A N 1
ATOM 2227 C CA . SER A 1 278 ? -7.817 0.335 -5.627 1.00 87.75 278 SER A CA 1
ATOM 2228 C C . SER A 1 278 ? -7.521 1.420 -6.660 1.00 87.75 278 SER A C 1
ATOM 2230 O O . SER A 1 278 ? -7.853 1.224 -7.827 1.00 87.75 278 SER A O 1
ATOM 2232 N N . ASP A 1 279 ? -6.827 2.493 -6.273 1.00 81.19 279 ASP A N 1
ATOM 2233 C CA . ASP A 1 279 ? -6.413 3.554 -7.196 1.00 81.19 279 ASP A CA 1
ATOM 2234 C C . ASP A 1 279 ? -5.210 3.113 -8.057 1.00 81.19 279 ASP A C 1
ATOM 2236 O O . ASP A 1 279 ? -5.185 3.393 -9.259 1.00 81.19 279 ASP A O 1
ATOM 2240 N N . SER A 1 280 ? -4.284 2.305 -7.510 1.00 84.88 280 SER A N 1
ATOM 2241 C CA . SER A 1 280 ? -3.272 1.579 -8.305 1.00 84.88 280 SER A CA 1
ATOM 2242 C C . SER A 1 280 ? -3.916 0.716 -9.396 1.00 84.88 280 SER A C 1
ATOM 2244 O O . SER A 1 280 ? -3.516 0.768 -10.559 1.00 84.88 280 SER A O 1
ATOM 2246 N N . ILE A 1 281 ? -4.932 -0.076 -9.040 1.00 88.69 281 ILE A N 1
ATOM 2247 C CA . ILE A 1 281 ? -5.634 -0.965 -9.973 1.00 88.69 281 ILE A CA 1
ATOM 2248 C C . ILE A 1 281 ? -6.409 -0.163 -11.017 1.00 88.69 281 ILE A C 1
ATOM 2250 O O . ILE A 1 281 ? -6.243 -0.402 -12.214 1.00 88.69 281 ILE A O 1
ATOM 2254 N N . ALA A 1 282 ? -7.179 0.836 -10.587 1.00 83.31 282 ALA A N 1
ATOM 2255 C CA . ALA A 1 282 ? -7.897 1.754 -11.465 1.00 83.31 282 ALA A CA 1
ATOM 2256 C C . ALA A 1 282 ? -6.977 2.368 -12.526 1.00 83.31 282 ALA A C 1
ATOM 2258 O O . ALA A 1 282 ? -7.303 2.418 -13.714 1.00 83.31 282 ALA A O 1
ATOM 2259 N N . GLN A 1 283 ? -5.782 2.778 -12.101 1.00 79.44 283 GLN A N 1
ATOM 2260 C CA . GLN A 1 283 ? -4.801 3.350 -12.999 1.00 79.44 283 GLN A CA 1
ATOM 2261 C C . GLN A 1 283 ? -4.087 2.305 -13.875 1.00 79.44 283 GLN A C 1
ATOM 2263 O O . GLN A 1 283 ? -3.754 2.604 -15.025 1.00 79.44 283 GLN A O 1
ATOM 2268 N N . GLY A 1 284 ? -3.917 1.072 -13.396 1.00 82.69 284 GLY A N 1
ATOM 2269 C CA . GLY A 1 284 ? -3.455 -0.058 -14.206 1.00 82.69 284 GLY A CA 1
ATOM 2270 C C . GLY A 1 284 ? -4.394 -0.389 -15.377 1.00 82.69 284 GLY A C 1
ATOM 2271 O O . GLY A 1 284 ? -3.921 -0.707 -16.469 1.00 82.69 284 GLY A O 1
ATOM 2272 N N . TYR A 1 285 ? -5.708 -0.204 -15.200 1.00 85.25 285 TYR A N 1
ATOM 2273 C CA . TYR A 1 285 ? -6.722 -0.315 -16.264 1.00 85.25 285 TYR A CA 1
ATOM 2274 C C . TYR A 1 285 ? -6.928 0.975 -17.091 1.00 85.25 285 TYR A C 1
ATOM 2276 O O . TYR A 1 285 ? -7.818 1.031 -17.938 1.00 85.25 285 TYR A O 1
ATOM 2284 N N . GLY A 1 286 ? -6.082 1.995 -16.900 1.00 78.81 286 GLY A N 1
ATOM 2285 C CA . GLY A 1 286 ? -5.959 3.163 -17.783 1.00 78.81 286 GLY A CA 1
ATOM 2286 C C . GLY A 1 286 ? -6.264 4.508 -17.119 1.00 78.81 286 GLY A C 1
ATOM 2287 O O . GLY A 1 286 ? -5.557 5.485 -17.370 1.00 78.81 286 GLY A O 1
ATOM 2288 N N . SER A 1 287 ? -7.259 4.592 -16.231 1.00 78.81 287 SER A N 1
ATOM 2289 C CA . SER A 1 287 ? -7.603 5.841 -15.533 1.00 78.81 287 SER A CA 1
ATOM 2290 C C . SER A 1 287 ? -8.479 5.595 -14.306 1.00 78.81 287 SER A C 1
ATOM 2292 O O . SER A 1 287 ? -9.353 4.733 -14.335 1.00 78.81 287 SER A O 1
ATOM 2294 N N . LEU A 1 288 ? -8.337 6.433 -13.271 1.00 71.06 288 LEU A N 1
ATOM 2295 C CA . LEU A 1 288 ? -9.226 6.462 -12.095 1.00 71.06 288 LEU A CA 1
ATOM 2296 C C . LEU A 1 288 ? -10.721 6.592 -12.468 1.00 71.06 288 LEU A C 1
ATOM 2298 O O . LEU A 1 288 ? -11.593 6.147 -11.727 1.00 71.06 288 LEU A O 1
ATOM 2302 N N . GLY A 1 289 ? -11.025 7.181 -13.633 1.00 71.69 289 GLY A N 1
ATOM 2303 C CA . GLY A 1 289 ? -12.384 7.282 -14.181 1.00 71.69 289 GLY A CA 1
ATOM 2304 C C . GLY A 1 289 ? -12.961 5.984 -14.764 1.00 71.69 289 GLY A C 1
ATOM 2305 O O . GLY A 1 289 ? -14.151 5.952 -15.064 1.00 71.69 289 GLY A O 1
ATOM 2306 N N . MET A 1 290 ? -12.158 4.924 -14.905 1.00 81.75 290 MET A N 1
ATOM 2307 C CA . MET A 1 290 ? -12.547 3.630 -15.487 1.00 81.75 290 MET A CA 1
ATOM 2308 C C . MET A 1 290 ? -12.822 2.566 -14.413 1.00 81.75 290 MET A C 1
ATOM 2310 O O . MET A 1 290 ? -12.506 1.394 -14.594 1.00 81.75 290 MET A O 1
ATOM 2314 N N . MET A 1 291 ? -13.420 2.964 -13.289 1.00 84.75 291 MET A N 1
ATOM 2315 C CA . MET A 1 291 ? -13.844 2.064 -12.212 1.00 84.75 291 MET A CA 1
ATOM 2316 C C . MET A 1 291 ? -15.289 2.333 -11.810 1.00 84.75 291 MET A C 1
ATOM 2318 O O . MET A 1 291 ? -15.748 3.475 -11.784 1.00 84.75 291 MET A O 1
ATOM 2322 N N . THR A 1 292 ? -15.972 1.272 -11.397 1.00 86.50 292 THR A N 1
ATOM 2323 C CA . THR A 1 292 ? -17.182 1.363 -10.572 1.00 86.50 292 THR A CA 1
ATOM 2324 C C . THR A 1 292 ? -16.795 1.339 -9.091 1.00 86.50 292 THR A C 1
ATOM 2326 O O . THR A 1 292 ? -15.796 0.712 -8.743 1.00 86.50 292 THR A O 1
ATOM 2329 N N . SER A 1 293 ? -17.553 2.011 -8.218 1.00 86.88 293 SER A N 1
ATOM 2330 C CA . SER A 1 293 ? -17.371 1.965 -6.758 1.00 86.88 293 SER A CA 1
ATOM 2331 C C . SER A 1 293 ? -18.744 1.839 -6.095 1.00 86.88 293 SER A C 1
ATOM 2333 O O . SER A 1 293 ? -19.618 2.680 -6.312 1.00 86.88 293 SER A O 1
ATOM 2335 N N . VAL A 1 294 ? -18.966 0.755 -5.348 1.00 89.31 294 VAL A N 1
ATOM 2336 C CA . VAL A 1 294 ? -20.250 0.449 -4.697 1.00 89.31 294 VAL A CA 1
ATOM 2337 C C . VAL A 1 294 ? -20.002 -0.026 -3.270 1.00 89.31 294 VAL A C 1
ATOM 2339 O O . VAL A 1 294 ? -19.400 -1.079 -3.066 1.00 89.31 294 VAL A O 1
ATOM 2342 N N . LEU A 1 295 ? -20.495 0.714 -2.278 1.00 88.50 295 LEU A N 1
ATOM 2343 C CA . LEU A 1 295 ? -20.634 0.212 -0.916 1.00 88.50 295 LEU A CA 1
ATOM 2344 C C . LEU A 1 295 ? -21.865 -0.692 -0.826 1.00 88.50 295 LEU A C 1
ATOM 2346 O O . LEU A 1 295 ? -22.955 -0.297 -1.236 1.00 88.50 295 LEU A O 1
ATOM 2350 N N . VAL A 1 296 ? -21.697 -1.871 -0.232 1.00 88.44 296 VAL A N 1
ATOM 2351 C CA . VAL A 1 296 ? -22.783 -2.796 0.120 1.00 88.44 296 VAL A CA 1
ATOM 2352 C C . VAL A 1 296 ? -22.862 -2.909 1.640 1.00 88.44 296 VAL A C 1
ATOM 2354 O O . VAL A 1 296 ? -21.862 -3.222 2.292 1.00 88.44 296 VAL A O 1
ATOM 2357 N N . CYS A 1 297 ? -24.037 -2.637 2.206 1.00 87.12 297 CYS A N 1
ATOM 2358 C CA . CYS A 1 297 ? -24.295 -2.738 3.641 1.00 87.12 297 CYS A CA 1
ATOM 2359 C C . CYS A 1 297 ? -24.382 -4.203 4.124 1.00 87.12 297 CYS A C 1
ATOM 2361 O O . CYS A 1 297 ? -24.710 -5.093 3.335 1.00 87.12 297 CYS A O 1
ATOM 2363 N N . PRO A 1 298 ? -24.172 -4.470 5.431 1.00 78.94 298 PRO A N 1
ATOM 2364 C CA . PRO A 1 298 ? -24.314 -5.814 6.005 1.00 78.94 298 PRO A CA 1
ATOM 2365 C C . PRO A 1 298 ? -25.734 -6.406 5.924 1.00 78.94 298 PRO A C 1
ATOM 2367 O O . PRO A 1 298 ? -25.908 -7.600 6.133 1.00 78.94 298 PRO A O 1
ATOM 2370 N N . ASP A 1 299 ? -26.752 -5.598 5.609 1.00 83.19 299 ASP A N 1
ATOM 2371 C CA . ASP A 1 299 ? -28.137 -6.048 5.403 1.00 83.19 299 ASP A CA 1
ATOM 2372 C C . ASP A 1 299 ? -28.358 -6.783 4.060 1.00 83.19 299 ASP A C 1
ATOM 2374 O O . ASP A 1 299 ? -29.448 -7.302 3.813 1.00 83.19 299 ASP A O 1
ATOM 2378 N N . GLY A 1 300 ? -27.358 -6.789 3.165 1.00 79.06 300 GLY A N 1
ATOM 2379 C CA . GLY A 1 300 ? -27.441 -7.366 1.818 1.00 79.06 300 GLY A CA 1
ATOM 2380 C C . GLY A 1 300 ? -28.431 -6.664 0.873 1.00 79.06 300 GLY A C 1
ATOM 2381 O O . GLY A 1 300 ? -28.676 -7.150 -0.237 1.00 79.06 300 GLY A O 1
ATOM 2382 N N . LYS A 1 301 ? -29.011 -5.533 1.297 1.00 89.00 301 LYS A N 1
ATOM 2383 C CA . LYS A 1 301 ? -30.143 -4.860 0.643 1.00 89.00 301 LYS A CA 1
ATOM 2384 C C . LYS A 1 301 ? -29.887 -3.374 0.389 1.00 89.00 301 LYS A C 1
ATOM 2386 O O . LYS A 1 301 ? -30.407 -2.859 -0.599 1.00 89.00 301 LYS A O 1
ATOM 2391 N N . THR A 1 302 ? -29.093 -2.700 1.210 1.00 92.50 302 THR A N 1
ATOM 2392 C CA . THR A 1 302 ? -28.757 -1.282 1.056 1.00 92.50 302 THR A CA 1
ATOM 2393 C C . THR A 1 302 ? -27.420 -1.115 0.337 1.00 92.50 302 THR A C 1
ATOM 2395 O O . THR A 1 302 ? -26.439 -1.782 0.674 1.00 92.50 302 THR A O 1
ATOM 2398 N N . ILE A 1 303 ? -27.373 -0.214 -0.652 1.00 92.69 303 ILE A N 1
ATOM 2399 C CA . ILE A 1 303 ? -26.120 0.193 -1.307 1.00 92.69 303 ILE A CA 1
ATOM 2400 C C . ILE A 1 303 ? -25.966 1.713 -1.404 1.00 92.69 303 ILE A C 1
ATOM 2402 O O . ILE A 1 303 ? -26.947 2.458 -1.475 1.00 92.69 303 ILE A O 1
ATOM 2406 N N . GLU A 1 304 ? -24.715 2.146 -1.521 1.00 93.50 304 GLU A N 1
ATOM 2407 C CA . GLU A 1 304 ? -24.323 3.464 -2.023 1.00 93.50 304 GLU A CA 1
ATOM 2408 C C . GLU A 1 304 ? -23.416 3.259 -3.246 1.00 93.50 304 GLU A C 1
ATOM 2410 O O . GLU A 1 304 ? -22.389 2.589 -3.150 1.00 93.50 304 GLU A O 1
ATOM 2415 N N . ALA A 1 305 ? -23.782 3.816 -4.400 1.00 88.19 305 ALA A N 1
ATOM 2416 C CA . ALA A 1 305 ? -22.941 3.830 -5.595 1.00 88.19 305 ALA A CA 1
ATOM 2417 C C . ALA A 1 305 ? -22.311 5.220 -5.774 1.00 88.19 305 ALA A C 1
ATOM 2419 O O . ALA A 1 305 ? -23.023 6.221 -5.863 1.00 88.19 305 ALA A O 1
ATOM 2420 N N . GLU A 1 306 ? -20.984 5.295 -5.840 1.00 81.69 306 GLU A N 1
ATOM 2421 C CA . GLU A 1 306 ? -20.231 6.557 -5.868 1.00 81.69 306 GLU A CA 1
ATOM 2422 C C . GLU A 1 306 ? -19.336 6.659 -7.112 1.00 81.69 306 GLU A C 1
ATOM 2424 O O . GLU A 1 306 ? -18.883 5.652 -7.668 1.00 81.69 306 GLU A O 1
ATOM 2429 N N . ALA A 1 307 ? -19.018 7.887 -7.529 1.00 71.88 307 ALA A N 1
ATOM 2430 C CA . ALA A 1 307 ? -17.932 8.105 -8.479 1.00 71.88 307 ALA A CA 1
ATOM 2431 C C . ALA A 1 307 ? -16.596 7.641 -7.863 1.00 71.88 307 ALA A C 1
ATOM 2433 O O . ALA A 1 307 ? -16.225 8.058 -6.767 1.00 71.88 307 ALA A O 1
ATOM 2434 N N . ALA A 1 308 ? -15.848 6.791 -8.571 1.00 65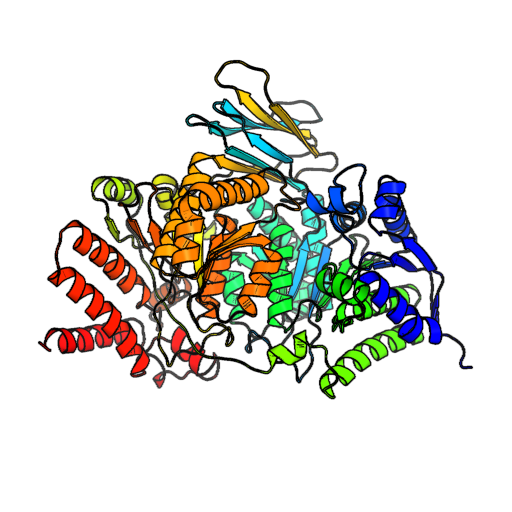.31 308 ALA A N 1
ATOM 2435 C CA . ALA A 1 308 ? -14.629 6.165 -8.049 1.00 65.31 308 ALA A CA 1
ATOM 2436 C C . ALA A 1 308 ? -13.425 7.120 -7.859 1.00 65.31 308 ALA A C 1
ATOM 2438 O O . ALA A 1 308 ? -12.408 6.712 -7.303 1.00 65.31 308 ALA A O 1
ATOM 2439 N N . HIS A 1 309 ? -13.527 8.380 -8.285 1.00 68.12 309 HIS A N 1
ATOM 2440 C CA . HIS A 1 309 ? -12.459 9.383 -8.232 1.00 68.12 309 HIS A CA 1
ATOM 2441 C C . HIS A 1 309 ? -12.800 10.561 -7.299 1.00 68.12 309 HIS A C 1
ATOM 2443 O O . HIS A 1 309 ? -13.965 10.835 -7.011 1.00 68.12 309 HIS A O 1
ATOM 2449 N N . GLY A 1 310 ? -11.779 11.317 -6.884 1.00 63.44 310 GLY A N 1
ATOM 2450 C CA . GLY A 1 310 ? -11.944 12.595 -6.178 1.00 63.44 310 GLY A CA 1
ATOM 2451 C C . GLY A 1 310 ? -12.515 13.727 -7.050 1.00 63.44 310 GLY A C 1
ATOM 2452 O O . GLY A 1 310 ? -12.933 13.518 -8.193 1.00 63.44 310 GLY A O 1
ATOM 2453 N N . THR A 1 311 ? -12.539 14.949 -6.510 1.00 64.25 311 THR A N 1
ATOM 2454 C CA . THR A 1 311 ? -12.946 16.147 -7.266 1.00 64.25 311 THR A CA 1
ATOM 2455 C C . THR A 1 311 ? -11.843 16.590 -8.231 1.00 64.25 311 THR A C 1
ATOM 2457 O O . THR A 1 311 ? -10.663 16.297 -8.040 1.00 64.25 311 THR A O 1
ATOM 2460 N N . VAL A 1 312 ? -12.211 17.303 -9.301 1.00 66.94 312 VAL A N 1
ATOM 2461 C CA . VAL A 1 312 ? -11.272 17.664 -10.383 1.00 66.94 312 VAL A CA 1
ATOM 2462 C C . VAL A 1 312 ? -10.990 19.171 -10.392 1.00 66.94 312 VAL A C 1
ATOM 2464 O O . VAL A 1 312 ? -11.293 19.891 -11.349 1.00 66.94 312 VAL A O 1
ATOM 2467 N N . THR A 1 313 ? -10.378 19.650 -9.305 1.00 68.56 313 THR A N 1
ATOM 2468 C CA . THR A 1 313 ? -10.062 21.068 -9.032 1.00 68.56 313 THR A CA 1
ATOM 2469 C C . THR A 1 313 ? -9.404 21.782 -10.209 1.00 68.56 313 THR A C 1
ATOM 2471 O O . THR A 1 313 ? -9.805 22.885 -10.574 1.00 68.56 313 THR A O 1
ATOM 2474 N N . ARG A 1 314 ? -8.407 21.158 -10.854 1.00 66.50 314 ARG A N 1
ATOM 2475 C CA . ARG A 1 314 ? -7.683 21.769 -11.982 1.00 66.50 314 ARG A CA 1
ATOM 2476 C C . ARG A 1 314 ? -8.618 22.118 -13.141 1.00 66.50 314 ARG A C 1
ATOM 2478 O O . ARG A 1 314 ? -8.498 23.198 -13.713 1.00 66.50 314 ARG A O 1
ATOM 2485 N N . HIS A 1 315 ? -9.547 21.223 -13.477 1.00 67.88 315 HIS A N 1
ATOM 2486 C CA . HIS A 1 315 ? -10.527 21.484 -14.529 1.00 67.88 315 HIS A CA 1
ATOM 2487 C C . HIS A 1 315 ? -11.580 22.487 -14.058 1.00 67.88 315 HIS A C 1
ATOM 2489 O O . HIS A 1 315 ? -11.974 23.335 -14.846 1.00 67.88 315 HIS A O 1
ATOM 2495 N N . TYR A 1 316 ? -11.944 22.497 -12.773 1.00 68.88 316 TYR A N 1
ATOM 2496 C CA . TYR A 1 316 ? -12.828 23.529 -12.225 1.00 68.88 316 TYR A CA 1
ATOM 2497 C C . TYR A 1 316 ? -12.232 24.938 -12.362 1.00 68.88 316 TYR A C 1
ATOM 2499 O O . TYR A 1 316 ? -12.908 25.834 -12.858 1.00 68.88 316 TYR A O 1
ATOM 2507 N N . ARG A 1 317 ? -10.940 25.131 -12.051 1.00 73.75 317 ARG A N 1
ATOM 2508 C CA . ARG A 1 317 ? -10.261 26.424 -12.275 1.00 73.75 317 ARG A CA 1
ATOM 2509 C C . ARG A 1 317 ? -10.179 26.808 -13.747 1.00 73.75 317 ARG A C 1
ATOM 2511 O O . ARG A 1 317 ? -10.267 27.986 -14.068 1.00 73.75 317 ARG A O 1
ATOM 2518 N N . PHE A 1 318 ? -10.004 25.840 -14.643 1.00 61.41 318 PHE A N 1
ATOM 2519 C CA . PHE A 1 318 ? -10.004 26.100 -16.083 1.00 61.41 318 PHE A CA 1
ATOM 2520 C C . PHE A 1 318 ? -11.409 26.480 -16.576 1.00 61.41 318 PHE A C 1
ATOM 2522 O O . PHE A 1 318 ? -11.537 27.476 -17.280 1.00 61.41 318 PHE A O 1
ATOM 2529 N N . HIS A 1 319 ? -12.458 25.800 -16.109 1.00 68.62 319 HIS A N 1
ATOM 2530 C CA . HIS A 1 319 ? -13.856 26.155 -16.362 1.00 68.62 319 HIS A CA 1
ATOM 2531 C C . HIS A 1 319 ? -14.200 27.561 -15.835 1.00 68.62 319 HIS A C 1
ATOM 2533 O O . HIS A 1 319 ? -14.714 28.383 -16.586 1.00 68.62 319 HIS A O 1
ATOM 2539 N N . GLN A 1 320 ? -13.820 27.894 -14.593 1.00 75.50 320 GLN A N 1
ATOM 2540 C CA . GLN A 1 320 ? -13.942 29.250 -14.023 1.00 75.50 320 GLN A CA 1
ATOM 2541 C C . GLN A 1 320 ? -13.186 30.326 -14.836 1.00 75.50 320 GLN A C 1
ATOM 2543 O O . GLN A 1 320 ? -13.482 31.510 -14.712 1.00 75.50 320 GLN A O 1
ATOM 2548 N N . GLN A 1 321 ? -12.219 29.931 -15.672 1.00 75.50 321 GLN A N 1
ATOM 2549 C CA . GLN A 1 321 ? -11.439 30.805 -16.557 1.00 75.50 321 GLN A CA 1
ATOM 2550 C C . GLN A 1 321 ? -11.881 30.720 -18.034 1.00 75.50 321 GLN A C 1
ATOM 2552 O O . GLN A 1 321 ? -11.166 31.224 -18.899 1.00 75.50 321 GLN A O 1
ATOM 2557 N N . ASN A 1 322 ? -13.015 30.070 -18.337 1.00 76.38 322 ASN A N 1
ATOM 2558 C CA . ASN A 1 322 ? -13.505 29.785 -19.696 1.00 76.38 322 ASN A CA 1
ATOM 2559 C C . ASN A 1 322 ? -12.479 29.069 -20.606 1.00 76.38 322 ASN A C 1
ATOM 2561 O O . ASN A 1 322 ? -12.461 29.256 -21.822 1.00 76.38 322 ASN A O 1
ATOM 2565 N N . LYS A 1 323 ? -11.604 28.245 -20.016 1.00 53.62 323 LYS A N 1
ATOM 2566 C CA . LYS A 1 323 ? -10.613 27.418 -20.720 1.00 53.62 323 LYS A CA 1
ATOM 2567 C C . LYS A 1 323 ? -11.156 26.013 -20.965 1.00 53.62 323 LYS A C 1
ATOM 2569 O O . LYS A 1 323 ? -11.943 25.490 -20.179 1.00 53.62 323 LYS A O 1
ATOM 2574 N N . GLU A 1 324 ? -10.679 25.386 -22.037 1.00 57.16 324 GLU A N 1
ATOM 2575 C CA . GLU A 1 324 ? -11.025 24.010 -22.398 1.00 57.16 324 GLU A CA 1
ATOM 2576 C C . GLU A 1 324 ? -10.711 23.017 -21.259 1.00 57.16 324 GLU A C 1
ATOM 2578 O O . GLU A 1 324 ? -9.675 23.100 -20.591 1.00 57.16 324 GLU A O 1
ATOM 2583 N N . THR A 1 325 ? -11.610 22.052 -21.049 1.00 65.88 325 THR A N 1
ATOM 2584 C CA . THR A 1 325 ? -11.461 20.979 -20.058 1.00 65.88 325 THR A CA 1
ATOM 2585 C C . THR A 1 325 ? -11.818 19.627 -20.669 1.00 65.88 325 THR A C 1
ATOM 2587 O O . THR A 1 325 ? -12.634 19.538 -21.580 1.00 65.88 325 THR A O 1
ATOM 2590 N N . SER A 1 326 ? -11.201 18.557 -20.164 1.00 66.44 326 SER A N 1
ATOM 2591 C CA . SER A 1 326 ? -11.466 17.181 -20.600 1.00 66.44 326 SER A CA 1
ATOM 2592 C C . SER A 1 326 ? -11.511 16.272 -19.376 1.00 66.44 326 SER A C 1
ATOM 2594 O O . SER A 1 326 ? -10.557 15.564 -19.059 1.00 66.44 326 SER A O 1
ATOM 2596 N N . THR A 1 327 ? -12.596 16.379 -18.612 1.00 69.44 327 THR A N 1
ATOM 2597 C CA . THR A 1 327 ? -12.849 15.521 -17.449 1.00 69.44 327 THR A CA 1
ATOM 2598 C C . THR A 1 327 ? -13.548 14.247 -17.899 1.00 69.44 327 THR A C 1
ATOM 2600 O O . THR A 1 327 ? -14.559 14.323 -18.589 1.00 69.44 327 THR A O 1
ATOM 2603 N N . ASN A 1 328 ? -13.037 13.093 -17.480 1.00 74.56 328 ASN A N 1
ATOM 2604 C CA . ASN A 1 328 ? -13.652 11.794 -17.729 1.00 74.56 328 ASN A CA 1
ATOM 2605 C C . ASN A 1 328 ? -14.935 11.635 -16.874 1.00 74.56 328 ASN A C 1
ATOM 2607 O O . ASN A 1 328 ? -14.832 11.683 -15.648 1.00 74.56 328 ASN A O 1
ATOM 2611 N N . PRO A 1 329 ? -16.136 11.474 -17.470 1.00 76.56 329 PRO A N 1
ATOM 2612 C CA . PRO A 1 329 ? -17.395 11.366 -16.728 1.00 76.56 329 PRO A CA 1
ATOM 2613 C C . PRO A 1 329 ? -17.775 9.918 -16.369 1.00 76.56 329 PRO A C 1
ATOM 2615 O O . PRO A 1 329 ? -18.783 9.709 -15.694 1.00 76.56 329 PRO A O 1
ATOM 2618 N N . ILE A 1 330 ? -17.020 8.915 -16.835 1.00 81.44 330 ILE A N 1
ATOM 2619 C CA . ILE A 1 330 ? -17.464 7.514 -16.910 1.00 81.44 330 ILE A CA 1
ATOM 2620 C C . ILE A 1 330 ? -17.818 6.947 -15.531 1.00 81.44 330 ILE A C 1
ATOM 2622 O O . ILE A 1 330 ? -18.944 6.493 -15.346 1.00 81.44 330 ILE A O 1
ATOM 2626 N N . ALA A 1 331 ? -16.940 7.063 -14.530 1.00 77.56 331 ALA A N 1
ATOM 2627 C CA . ALA A 1 331 ? -17.244 6.616 -13.166 1.00 77.56 331 ALA A CA 1
ATOM 2628 C C . ALA A 1 331 ? -18.490 7.298 -12.560 1.00 77.56 331 ALA A C 1
ATOM 2630 O O . ALA A 1 331 ? -19.230 6.662 -11.813 1.00 77.56 331 ALA A O 1
ATOM 2631 N N . SER A 1 332 ? -18.767 8.563 -12.905 1.00 79.69 332 SER A N 1
ATOM 2632 C CA . SER A 1 332 ? -19.985 9.264 -12.461 1.00 79.69 332 SER A CA 1
ATOM 2633 C C . SER A 1 332 ? -21.249 8.724 -13.143 1.00 79.69 332 SER A C 1
ATOM 2635 O O . SER A 1 332 ? -22.284 8.597 -12.494 1.00 79.69 332 SER A O 1
ATOM 2637 N N . ILE A 1 333 ? -21.177 8.354 -14.428 1.00 80.06 333 ILE A N 1
ATOM 2638 C CA . ILE A 1 333 ? -22.290 7.693 -15.134 1.00 80.06 333 ILE A CA 1
ATOM 2639 C C . ILE A 1 333 ? -22.526 6.295 -14.545 1.00 80.06 333 ILE A C 1
ATOM 2641 O O . ILE A 1 333 ? -23.668 5.926 -14.271 1.00 80.06 333 ILE A O 1
ATOM 2645 N N . PHE A 1 334 ? -21.454 5.544 -14.283 1.00 86.19 334 PHE A N 1
ATOM 2646 C CA . PHE A 1 334 ? -21.550 4.203 -13.710 1.00 86.19 334 PHE A CA 1
ATOM 2647 C C . PHE A 1 334 ? -22.028 4.197 -12.248 1.00 86.19 334 PHE A C 1
ATOM 2649 O O . PHE A 1 334 ? -22.659 3.230 -11.823 1.00 86.19 334 PHE A O 1
ATOM 2656 N N . ALA A 1 335 ? -21.809 5.271 -11.480 1.00 81.88 335 ALA A N 1
ATOM 2657 C CA . ALA A 1 335 ? -22.437 5.444 -10.167 1.00 81.88 335 ALA A CA 1
ATOM 2658 C C . ALA A 1 335 ? -23.974 5.464 -10.286 1.00 81.88 335 ALA A C 1
ATOM 2660 O O . ALA A 1 335 ? -24.666 4.725 -9.581 1.00 81.88 335 ALA A O 1
ATOM 2661 N N . TRP A 1 336 ? -24.511 6.233 -11.243 1.00 88.06 336 TRP A N 1
ATOM 2662 C CA . TRP A 1 336 ? -25.946 6.240 -11.544 1.00 88.06 336 TRP A CA 1
ATOM 2663 C C . TRP A 1 336 ? -26.450 4.871 -11.999 1.00 88.06 336 TRP A C 1
ATOM 2665 O O . TRP A 1 336 ? -27.423 4.372 -11.436 1.00 88.06 336 TRP A O 1
ATOM 2675 N N . THR A 1 337 ? -25.806 4.225 -12.974 1.00 90.75 337 THR A N 1
ATOM 2676 C CA . THR A 1 337 ? -26.296 2.934 -13.488 1.00 90.75 337 THR A CA 1
ATOM 2677 C C . THR A 1 337 ? -26.225 1.821 -12.444 1.00 90.75 337 THR A C 1
ATOM 2679 O O . THR A 1 337 ? -27.169 1.040 -12.354 1.00 90.75 337 THR A O 1
ATOM 2682 N N . ARG A 1 338 ? -25.192 1.771 -11.589 1.00 88.81 338 ARG A N 1
ATOM 2683 C CA . ARG A 1 338 ? -25.106 0.801 -10.480 1.00 88.81 338 ARG A CA 1
ATOM 2684 C C . ARG A 1 338 ? -26.211 1.015 -9.438 1.00 88.81 338 ARG A C 1
ATOM 2686 O O . ARG A 1 338 ? -26.841 0.038 -9.031 1.00 88.81 338 ARG A O 1
ATOM 2693 N N . GLY A 1 339 ? -26.515 2.265 -9.076 1.00 87.75 339 GLY A N 1
ATOM 2694 C CA . GLY A 1 339 ? -27.663 2.590 -8.220 1.00 87.75 339 GLY A CA 1
ATOM 2695 C C . GLY A 1 339 ? -29.005 2.190 -8.845 1.00 87.75 339 GLY A C 1
ATOM 2696 O O . GLY A 1 339 ? -29.824 1.531 -8.201 1.00 87.75 339 GLY A O 1
ATOM 2697 N N . LEU A 1 340 ? -29.204 2.513 -10.127 1.00 92.75 340 LEU A N 1
ATOM 2698 C CA . LEU A 1 340 ? -30.411 2.176 -10.892 1.00 92.75 340 LEU A CA 1
ATOM 2699 C C . LEU A 1 340 ? -30.580 0.659 -11.090 1.00 92.75 340 LEU A C 1
ATOM 2701 O O . LEU A 1 340 ? -31.704 0.167 -11.026 1.00 92.75 340 LEU A O 1
ATOM 2705 N N . LEU A 1 341 ? -29.492 -0.099 -11.266 1.00 91.06 341 LEU A N 1
ATOM 2706 C CA . LEU A 1 341 ? -29.508 -1.566 -11.348 1.00 91.06 341 LEU A CA 1
ATOM 2707 C C . LEU A 1 341 ? -29.946 -2.213 -10.035 1.00 91.06 341 LEU A C 1
ATOM 2709 O O . LEU A 1 341 ? -30.733 -3.160 -10.044 1.00 91.06 341 LEU A O 1
ATOM 2713 N N . HIS A 1 342 ? -29.470 -1.700 -8.900 1.00 92.38 342 HIS A N 1
ATOM 2714 C CA . HIS A 1 342 ? -29.882 -2.224 -7.600 1.00 92.38 342 HIS A CA 1
ATOM 2715 C C . HIS A 1 342 ? -31.317 -1.821 -7.253 1.00 92.38 342 HIS A C 1
ATOM 2717 O O . HIS A 1 342 ? -32.096 -2.667 -6.820 1.00 92.38 342 HIS A O 1
ATOM 2723 N N . ARG A 1 343 ? -31.723 -0.582 -7.560 1.00 95.81 343 ARG A N 1
ATOM 2724 C CA . ARG A 1 343 ? -33.134 -0.158 -7.530 1.00 95.81 343 ARG A CA 1
ATOM 2725 C C . ARG A 1 343 ? -34.005 -1.075 -8.398 1.00 95.81 343 ARG A C 1
ATOM 2727 O O . ARG A 1 343 ? -35.030 -1.555 -7.929 1.00 95.81 343 ARG A O 1
ATOM 2734 N N . ALA A 1 344 ? -33.560 -1.424 -9.605 1.00 93.25 344 ALA A N 1
ATOM 2735 C CA . ALA A 1 344 ? -34.266 -2.356 -10.482 1.00 93.25 344 ALA A CA 1
ATOM 2736 C C . ALA A 1 344 ? -34.366 -3.788 -9.919 1.00 93.25 344 ALA A C 1
ATOM 2738 O O . ALA A 1 344 ? -35.378 -4.455 -10.138 1.00 93.25 344 ALA A O 1
ATOM 2739 N N . LYS A 1 345 ? -33.354 -4.252 -9.169 1.00 92.31 345 LYS A N 1
ATOM 2740 C CA . LYS A 1 345 ? -33.385 -5.529 -8.432 1.00 92.31 345 LYS A CA 1
ATOM 2741 C C . LYS A 1 345 ? -34.387 -5.492 -7.272 1.00 92.31 345 LYS A C 1
ATOM 2743 O O . LYS A 1 345 ? -35.128 -6.454 -7.098 1.00 92.31 345 LYS A O 1
ATOM 2748 N N . LEU A 1 346 ? -34.418 -4.403 -6.498 1.00 92.88 346 LEU A N 1
ATOM 2749 C CA . LEU A 1 346 ? -35.336 -4.225 -5.364 1.00 92.88 346 LEU A CA 1
ATOM 2750 C C . LEU A 1 346 ? -36.802 -4.075 -5.807 1.00 92.88 346 LEU A C 1
ATOM 2752 O O . LEU A 1 346 ? -37.687 -4.642 -5.173 1.00 92.88 346 LEU A O 1
ATOM 2756 N N . ASP A 1 347 ? -37.044 -3.343 -6.896 1.00 93.75 347 ASP A N 1
ATOM 2757 C CA . ASP A 1 347 ? -38.382 -3.054 -7.432 1.00 93.75 347 ASP A CA 1
ATOM 2758 C C . ASP A 1 347 ? -38.896 -4.144 -8.400 1.00 93.75 347 ASP A C 1
ATOM 2760 O O . ASP A 1 347 ? -40.002 -4.020 -8.924 1.00 93.75 347 ASP A O 1
ATOM 2764 N N . ALA A 1 348 ? -38.089 -5.173 -8.695 1.00 93.94 348 ALA A N 1
ATOM 2765 C CA . ALA A 1 348 ? -38.336 -6.172 -9.744 1.00 93.94 348 ALA A CA 1
ATOM 2766 C C . ALA A 1 348 ? -38.713 -5.541 -11.108 1.00 93.94 348 ALA A C 1
ATOM 2768 O O . ALA A 1 348 ? -39.738 -5.860 -11.710 1.00 93.94 348 ALA A O 1
ATOM 2769 N N . ASN A 1 349 ? -37.863 -4.630 -11.599 1.00 95.00 349 ASN A N 1
ATOM 2770 C CA . ASN A 1 349 ? -38.136 -3.719 -12.718 1.00 95.00 349 ASN A CA 1
ATOM 2771 C C . ASN A 1 349 ? -37.160 -3.940 -13.906 1.00 95.00 349 ASN A C 1
ATOM 2773 O O . ASN A 1 349 ? -36.158 -3.227 -14.031 1.00 95.00 349 ASN A O 1
ATOM 2777 N N . PRO A 1 350 ? -37.421 -4.917 -14.805 1.00 92.12 350 PRO A N 1
ATOM 2778 C CA . PRO A 1 350 ? -36.554 -5.204 -15.951 1.00 92.12 350 PRO A CA 1
ATOM 2779 C C . PRO A 1 350 ? -36.301 -4.024 -16.907 1.00 92.12 350 PRO A C 1
ATOM 2781 O O . PRO A 1 350 ? -35.158 -3.893 -17.345 1.00 92.12 350 PRO A O 1
ATOM 2784 N N . PRO A 1 351 ? -37.274 -3.138 -17.223 1.00 92.12 351 PRO A N 1
ATOM 2785 C CA . PRO A 1 351 ? -37.013 -1.954 -18.048 1.00 92.12 351 PRO A CA 1
ATOM 2786 C C . PRO A 1 351 ? -35.917 -1.046 -17.480 1.00 92.12 351 PRO A C 1
ATOM 2788 O O . PRO A 1 351 ? -35.048 -0.597 -18.228 1.00 92.12 351 PRO A O 1
ATOM 2791 N N . LEU A 1 352 ? -35.910 -0.820 -16.162 1.00 91.62 352 LEU A N 1
ATOM 2792 C CA . LEU A 1 352 ? -34.894 0.001 -15.497 1.00 91.62 352 LEU A CA 1
ATOM 2793 C C . LEU A 1 352 ? -33.509 -0.667 -15.516 1.00 91.62 352 LEU A C 1
ATOM 2795 O O . LEU A 1 352 ? -32.509 0.001 -15.784 1.00 91.62 352 LEU A O 1
ATOM 2799 N N . ALA A 1 353 ? -33.450 -1.988 -15.311 1.00 89.56 353 ALA A N 1
ATOM 2800 C CA . ALA A 1 353 ? -32.206 -2.751 -15.427 1.00 89.56 353 ALA A CA 1
ATOM 2801 C C . ALA A 1 353 ? -31.644 -2.727 -16.861 1.00 89.56 353 ALA A C 1
ATOM 2803 O O . ALA A 1 353 ? -30.450 -2.494 -17.054 1.00 89.56 353 ALA A O 1
ATOM 2804 N N . HIS A 1 354 ? -32.506 -2.912 -17.866 1.00 90.12 354 HIS A N 1
ATOM 2805 C CA . HIS A 1 354 ? -32.122 -2.879 -19.276 1.00 90.12 354 HIS A CA 1
ATOM 2806 C C . HIS A 1 354 ? -31.627 -1.491 -19.707 1.00 90.12 354 HIS A C 1
ATOM 2808 O O . HIS A 1 354 ? -30.608 -1.393 -20.392 1.00 90.12 354 HIS A O 1
ATOM 2814 N N . PHE A 1 355 ? -32.289 -0.417 -19.262 1.00 91.81 355 PHE A N 1
ATOM 2815 C CA . PHE A 1 355 ? -31.818 0.952 -19.482 1.00 91.81 355 PHE A CA 1
ATOM 2816 C C . PHE A 1 355 ? -30.412 1.163 -18.903 1.00 91.81 355 PHE A C 1
ATOM 2818 O O . PHE A 1 355 ? -29.519 1.626 -19.613 1.00 91.81 355 PHE A O 1
ATOM 2825 N N . ALA A 1 356 ? -30.190 0.780 -17.643 1.00 87.94 356 ALA A N 1
ATOM 2826 C CA . ALA A 1 356 ? -28.908 0.992 -16.977 1.00 87.94 356 ALA A CA 1
ATOM 2827 C C . ALA A 1 356 ? -27.772 0.179 -17.632 1.00 87.94 356 ALA A C 1
ATOM 2829 O O . ALA A 1 356 ? -26.706 0.729 -17.899 1.00 87.94 356 ALA A O 1
ATOM 2830 N N . GLN A 1 357 ? -28.025 -1.086 -17.997 1.00 87.44 357 GLN A N 1
ATOM 2831 C CA . GLN A 1 357 ? -27.098 -1.904 -18.798 1.00 87.44 357 GLN A CA 1
ATOM 2832 C C . GLN A 1 357 ? -26.797 -1.279 -20.167 1.00 87.44 357 GLN A C 1
ATOM 2834 O O . GLN A 1 357 ? -25.656 -1.308 -20.626 1.00 87.44 357 GLN A O 1
ATOM 2839 N N . THR A 1 358 ? -27.807 -0.699 -20.819 1.00 86.81 358 THR A N 1
ATOM 2840 C CA . THR A 1 358 ? -27.646 -0.043 -22.123 1.00 86.81 358 THR A CA 1
ATOM 2841 C C . THR A 1 358 ? -26.796 1.220 -22.004 1.00 86.81 358 THR A C 1
ATOM 2843 O O . THR A 1 358 ? -25.928 1.435 -22.845 1.00 86.81 358 THR A O 1
ATOM 2846 N N . LEU A 1 359 ? -26.968 2.018 -20.945 1.00 82.81 359 LEU A N 1
ATOM 2847 C CA . LEU A 1 359 ? -26.155 3.213 -20.707 1.00 82.81 359 LEU A CA 1
ATOM 2848 C C . LEU A 1 359 ? -24.683 2.865 -20.409 1.00 82.81 359 LEU A C 1
ATOM 2850 O O . LEU A 1 359 ? -23.787 3.500 -20.967 1.00 82.81 359 LEU A O 1
ATOM 2854 N N . GLU A 1 360 ? -24.420 1.815 -19.620 1.00 85.88 360 GLU A N 1
ATOM 2855 C CA . GLU A 1 360 ? -23.057 1.286 -19.423 1.00 85.88 360 GLU A CA 1
ATOM 2856 C C . GLU A 1 360 ? -22.433 0.806 -20.740 1.00 85.88 360 GLU A C 1
ATOM 2858 O O . GLU A 1 360 ? -21.284 1.140 -21.040 1.00 85.88 360 GLU A O 1
ATOM 2863 N N . LYS A 1 361 ? -23.201 0.078 -21.565 1.00 83.38 361 LYS A N 1
ATOM 2864 C CA . LYS A 1 361 ? -22.743 -0.383 -22.882 1.00 83.38 361 LYS A CA 1
ATOM 2865 C C . LYS A 1 361 ? -22.427 0.789 -23.814 1.00 83.38 361 LYS A C 1
ATOM 2867 O O . LYS A 1 361 ? -21.359 0.796 -24.412 1.00 83.38 361 LYS A O 1
ATOM 2872 N N . VAL A 1 362 ? -23.305 1.791 -23.905 1.00 82.69 362 VAL A N 1
ATOM 2873 C CA . VAL A 1 362 ? -23.111 2.977 -24.761 1.00 82.69 362 VAL A CA 1
ATOM 2874 C C . VAL A 1 362 ? -21.856 3.757 -24.362 1.00 82.69 362 VAL A C 1
ATOM 2876 O O . VAL A 1 362 ? -21.146 4.246 -25.240 1.00 82.69 362 VAL A O 1
ATOM 2879 N N . CYS A 1 363 ? -21.526 3.828 -23.069 1.00 78.19 363 CYS A N 1
ATOM 2880 C CA . CYS A 1 363 ? -20.269 4.424 -22.611 1.00 78.19 363 CYS A CA 1
ATOM 2881 C C . CYS A 1 363 ? -19.039 3.677 -23.158 1.00 78.19 363 CYS A C 1
ATOM 2883 O O . CYS A 1 363 ? -18.131 4.310 -23.696 1.00 78.19 363 CYS A O 1
ATOM 2885 N N . VAL A 1 364 ? -19.030 2.340 -23.076 1.00 78.31 364 VAL A N 1
ATOM 2886 C CA . VAL A 1 364 ? -17.946 1.500 -23.622 1.00 78.31 364 VAL A CA 1
ATOM 2887 C C . VAL A 1 364 ? -17.893 1.587 -25.151 1.00 78.31 364 VAL A C 1
ATOM 2889 O O . VAL A 1 364 ? -16.823 1.821 -25.704 1.00 78.31 364 VAL A O 1
ATOM 2892 N N . ASP A 1 365 ? -19.037 1.483 -25.835 1.00 80.94 365 ASP A N 1
ATOM 2893 C CA . ASP A 1 365 ? -19.143 1.594 -27.298 1.00 80.94 365 ASP A CA 1
ATOM 2894 C C . ASP A 1 365 ? -18.599 2.941 -27.811 1.00 80.94 365 ASP A C 1
ATOM 2896 O O . ASP A 1 365 ? -17.920 2.988 -28.834 1.00 80.94 365 ASP A O 1
ATOM 2900 N N . THR A 1 366 ? -18.872 4.037 -27.093 1.00 72.06 366 THR A N 1
ATOM 2901 C CA . THR A 1 366 ? -18.423 5.395 -27.456 1.00 72.06 366 THR A CA 1
ATOM 2902 C C . THR A 1 366 ? -16.902 5.525 -27.359 1.00 72.06 366 THR A C 1
ATOM 2904 O O . THR A 1 366 ? -16.267 6.050 -28.278 1.00 72.06 366 THR A O 1
ATOM 2907 N N . ILE A 1 367 ? -16.307 4.987 -26.287 1.00 77.62 367 ILE A N 1
ATOM 2908 C CA . ILE A 1 367 ? -14.848 4.931 -26.122 1.00 77.62 367 ILE A CA 1
ATOM 2909 C C . ILE A 1 367 ? -14.231 4.039 -27.204 1.00 77.62 367 ILE A C 1
ATOM 2911 O O . ILE A 1 367 ? -13.266 4.454 -27.848 1.00 77.62 367 ILE A O 1
ATOM 2915 N N . GLU A 1 368 ? -14.800 2.856 -27.457 1.00 83.06 368 GLU A N 1
ATOM 2916 C CA . GLU A 1 368 ? -14.321 1.915 -28.479 1.00 83.06 368 GLU A CA 1
ATOM 2917 C C . GLU A 1 368 ? -14.415 2.470 -29.908 1.00 83.06 368 GLU A C 1
ATOM 2919 O O . GLU A 1 368 ? -13.525 2.211 -30.719 1.00 83.06 368 GLU A O 1
ATOM 2924 N N . ALA A 1 369 ? -15.410 3.316 -30.194 1.00 72.62 369 ALA A N 1
ATOM 2925 C CA . ALA A 1 369 ? -15.525 4.077 -31.441 1.00 72.62 369 ALA A CA 1
ATOM 2926 C C . ALA A 1 369 ? -14.504 5.233 -31.575 1.00 72.62 369 ALA A C 1
ATOM 2928 O O . ALA A 1 369 ? -14.487 5.922 -32.594 1.00 72.62 369 ALA A O 1
ATOM 2929 N N . GLY A 1 370 ? -13.647 5.450 -30.570 1.00 68.69 370 GLY A N 1
ATOM 2930 C CA . GLY A 1 370 ? -12.567 6.443 -30.576 1.00 68.69 370 GLY A CA 1
ATOM 2931 C C . GLY A 1 370 ? -12.908 7.782 -29.913 1.00 68.69 370 GLY A C 1
ATOM 2932 O O . GLY A 1 370 ? -12.029 8.637 -29.792 1.00 68.69 370 GLY A O 1
ATOM 2933 N N . PHE A 1 371 ? -14.143 7.974 -29.442 1.00 71.31 371 PHE A N 1
ATOM 2934 C CA . PHE A 1 371 ? -14.575 9.202 -28.772 1.00 71.31 371 PHE A CA 1
ATOM 2935 C C . PHE A 1 371 ? -14.264 9.117 -27.273 1.00 71.31 371 PHE A C 1
ATOM 2937 O O . PHE A 1 371 ? -15.081 8.682 -26.464 1.00 71.31 371 PHE A O 1
ATOM 2944 N N . MET A 1 372 ? -13.046 9.517 -26.904 1.00 70.69 372 MET A N 1
ATOM 2945 C CA . MET A 1 372 ? -12.501 9.360 -25.552 1.00 70.69 372 MET A CA 1
ATOM 2946 C C . MET A 1 372 ? -11.916 10.662 -24.990 1.00 70.69 372 MET A C 1
ATOM 2948 O O . MET A 1 372 ? -11.469 11.537 -25.733 1.00 70.69 372 MET A O 1
ATOM 2952 N N . THR A 1 373 ? -11.888 10.788 -23.663 1.00 67.56 373 THR A N 1
ATOM 2953 C CA . THR A 1 373 ? -11.289 11.938 -22.974 1.00 67.56 373 THR A CA 1
ATOM 2954 C C . THR A 1 373 ? -9.758 11.892 -22.974 1.00 67.56 373 THR A C 1
ATOM 2956 O O . THR A 1 373 ? -9.128 10.864 -23.235 1.00 67.56 373 THR A O 1
ATOM 2959 N N . LYS A 1 374 ? -9.135 13.045 -22.705 1.00 64.81 374 LYS A N 1
ATOM 2960 C CA . LYS A 1 374 ? -7.686 13.264 -22.843 1.00 64.81 374 LYS A CA 1
ATOM 2961 C C . LYS A 1 374 ? -6.829 12.326 -21.987 1.00 64.81 374 LYS A C 1
ATOM 2963 O O . LYS A 1 374 ? -5.713 12.011 -22.384 1.00 64.81 374 LYS A O 1
ATOM 2968 N N . ASP A 1 375 ? -7.330 11.888 -20.835 1.00 65.88 375 ASP A N 1
ATOM 2969 C CA . ASP A 1 375 ? -6.675 10.897 -19.977 1.00 65.88 375 ASP A CA 1
ATOM 2970 C C . ASP A 1 375 ? -6.537 9.536 -20.676 1.00 65.88 375 ASP A C 1
ATOM 2972 O O . ASP A 1 375 ? -5.443 8.978 -20.691 1.00 65.88 375 ASP A O 1
ATOM 2976 N N . LEU A 1 376 ? -7.602 9.063 -21.328 1.00 72.19 376 LEU A N 1
ATOM 2977 C CA . LEU A 1 376 ? -7.616 7.811 -22.090 1.00 72.19 376 LEU A CA 1
ATOM 2978 C C . LEU A 1 376 ? -6.754 7.904 -23.360 1.00 72.19 376 LEU A C 1
ATOM 2980 O O . LEU A 1 376 ? -5.984 6.995 -23.666 1.00 72.19 376 LEU A O 1
ATOM 2984 N N . ALA A 1 377 ? -6.799 9.045 -24.056 1.00 61.62 377 ALA A N 1
ATOM 2985 C CA . ALA A 1 377 ? -5.995 9.281 -25.258 1.00 61.62 377 ALA A CA 1
ATOM 2986 C C . ALA A 1 377 ? -4.470 9.328 -24.996 1.00 61.62 377 ALA A C 1
ATOM 2988 O O . ALA A 1 377 ? -3.677 9.136 -25.923 1.00 61.62 377 ALA A O 1
ATOM 2989 N N . ILE A 1 378 ? -4.042 9.584 -23.751 1.00 60.34 378 ILE A N 1
ATOM 2990 C CA . ILE A 1 378 ? -2.624 9.586 -23.348 1.00 60.34 378 ILE A CA 1
ATOM 2991 C C . ILE A 1 378 ? -2.079 8.161 -23.166 1.00 60.34 378 ILE A C 1
ATOM 2993 O O . ILE A 1 378 ? -0.916 7.923 -23.498 1.00 60.34 378 ILE A O 1
ATOM 2997 N N . CYS A 1 379 ? -2.906 7.197 -22.739 1.00 61.31 379 CYS A N 1
ATOM 2998 C CA . CYS A 1 379 ? -2.514 5.788 -22.564 1.00 61.31 379 CYS A CA 1
ATOM 2999 C C . CYS A 1 379 ? -1.956 5.136 -23.847 1.00 61.31 379 CYS A C 1
ATOM 3001 O O . CYS A 1 379 ? -1.292 4.108 -23.783 1.00 61.31 379 CYS A O 1
ATOM 3003 N N . ILE A 1 380 ? -2.201 5.742 -25.011 1.00 64.50 380 ILE A N 1
ATOM 3004 C CA . ILE A 1 380 ? -1.925 5.176 -26.334 1.00 64.50 380 ILE A CA 1
ATOM 3005 C C . ILE A 1 380 ? -0.479 5.471 -26.841 1.00 64.50 380 ILE A C 1
ATOM 3007 O O . ILE A 1 380 ? -0.126 4.968 -27.905 1.00 64.50 380 ILE A O 1
ATOM 3011 N N . LYS A 1 381 ? 0.385 6.266 -26.152 1.00 43.94 381 LYS A N 1
ATOM 3012 C CA . LYS A 1 381 ? 1.581 6.894 -26.814 1.00 43.94 381 LYS A CA 1
ATOM 3013 C C . LYS A 1 381 ? 3.065 6.597 -26.378 1.00 43.94 381 LYS A C 1
ATOM 3015 O O . LYS A 1 381 ? 3.900 6.717 -27.265 1.00 43.94 381 LYS A O 1
ATOM 3020 N N . GLY A 1 382 ? 3.428 6.149 -25.156 1.00 41.31 382 GLY A N 1
ATOM 3021 C CA . GLY A 1 382 ? 4.672 5.351 -24.810 1.00 41.31 382 GLY A CA 1
ATOM 3022 C C . GLY A 1 382 ? 6.159 5.887 -24.880 1.00 41.31 382 GLY A C 1
ATOM 3023 O O . GLY A 1 382 ? 6.399 6.964 -25.415 1.00 41.31 382 GLY A O 1
ATOM 3024 N N . MET A 1 383 ? 7.155 5.096 -24.346 1.00 38.34 383 MET A N 1
ATOM 3025 C CA . MET A 1 383 ? 8.663 5.308 -24.226 1.00 38.34 383 MET A CA 1
ATOM 3026 C C . MET A 1 383 ? 9.530 3.966 -24.056 1.00 38.34 383 MET A C 1
ATOM 3028 O O . MET A 1 383 ? 8.993 2.922 -24.414 1.00 38.34 383 MET A O 1
ATOM 3032 N N . ASN A 1 384 ? 10.812 3.913 -23.530 1.00 36.34 384 ASN A N 1
ATOM 3033 C CA . ASN A 1 384 ? 11.674 2.718 -23.067 1.00 36.34 384 ASN A CA 1
ATOM 3034 C C . ASN A 1 384 ? 12.860 3.061 -22.079 1.00 36.34 384 ASN A C 1
ATOM 3036 O O . ASN A 1 384 ? 13.380 4.156 -22.258 1.00 36.34 384 ASN A O 1
ATOM 3040 N N . GLY A 1 385 ? 13.373 2.297 -21.052 1.00 44.47 385 GLY A N 1
ATOM 3041 C CA . GLY A 1 385 ? 13.250 0.894 -20.478 1.00 44.47 385 GLY A CA 1
ATOM 3042 C C . GLY A 1 385 ? 13.935 0.667 -19.052 1.00 44.47 385 GLY A C 1
ATOM 3043 O O . GLY A 1 385 ? 14.418 1.658 -18.514 1.00 44.47 385 GLY A O 1
ATOM 3044 N N . ASN A 1 386 ? 13.985 -0.543 -18.390 1.00 41.75 386 ASN A N 1
ATOM 3045 C CA . ASN A 1 386 ? 14.432 -0.752 -16.944 1.00 41.75 386 ASN A CA 1
ATOM 3046 C C . ASN A 1 386 ? 15.087 -2.143 -16.414 1.00 41.75 386 ASN A C 1
ATOM 3048 O O . ASN A 1 386 ? 15.762 -2.788 -17.209 1.00 41.75 386 ASN A O 1
ATOM 3052 N N . ARG A 1 387 ? 15.097 -2.544 -15.085 1.00 48.28 387 ARG A N 1
ATOM 3053 C CA . ARG A 1 387 ? 16.347 -2.886 -14.257 1.00 48.28 387 ARG A CA 1
ATOM 3054 C C . ARG A 1 387 ? 16.362 -3.832 -12.908 1.00 48.28 387 ARG A C 1
ATOM 3056 O O . ARG A 1 387 ? 15.267 -3.914 -12.378 1.00 48.28 387 ARG A O 1
ATOM 3063 N N . ASP A 1 388 ? 17.490 -4.416 -12.278 1.00 50.25 388 ASP A N 1
ATOM 3064 C CA . ASP A 1 388 ? 17.656 -4.982 -10.809 1.00 50.25 388 ASP A CA 1
ATOM 3065 C C . ASP A 1 388 ? 18.448 -6.252 -10.173 1.00 50.25 388 ASP A C 1
ATOM 3067 O O . ASP A 1 388 ? 19.217 -6.862 -10.899 1.00 50.25 388 ASP A O 1
ATOM 3071 N N . ALA A 1 389 ? 18.236 -6.607 -8.826 1.00 50.06 389 ALA A N 1
ATOM 3072 C CA . ALA A 1 389 ? 18.787 -7.661 -7.832 1.00 50.06 389 ALA A CA 1
ATOM 3073 C C . ALA A 1 389 ? 17.855 -8.118 -6.563 1.00 50.06 389 ALA A C 1
ATOM 3075 O O . ALA A 1 389 ? 16.658 -8.079 -6.798 1.00 50.06 389 ALA A O 1
ATOM 3076 N N . THR A 1 390 ? 18.052 -8.619 -5.263 1.00 42.31 390 THR A N 1
ATOM 3077 C CA . THR A 1 390 ? 19.058 -9.088 -4.172 1.00 42.31 390 THR A CA 1
ATOM 3078 C C . THR A 1 390 ? 18.586 -10.161 -3.055 1.00 42.31 390 THR A C 1
ATOM 3080 O O . THR A 1 390 ? 17.446 -10.002 -2.620 1.00 42.31 390 THR A O 1
ATOM 3083 N N . ASN A 1 391 ? 19.450 -11.116 -2.502 1.00 37.41 391 ASN A N 1
ATOM 3084 C CA . ASN A 1 391 ? 19.715 -11.636 -1.051 1.00 37.41 391 ASN A CA 1
ATOM 3085 C C . ASN A 1 391 ? 19.617 -13.113 -0.391 1.00 37.41 391 ASN A C 1
ATOM 3087 O O . ASN A 1 391 ? 18.947 -13.989 -0.916 1.00 37.41 391 ASN A O 1
ATOM 3091 N N . ASP A 1 392 ? 20.296 -13.385 0.796 1.00 47.09 392 ASP A N 1
ATOM 3092 C CA . ASP A 1 392 ? 20.384 -14.682 1.646 1.00 47.09 392 ASP A CA 1
ATOM 3093 C C . ASP A 1 392 ? 20.318 -14.730 3.294 1.00 47.09 392 ASP A C 1
ATOM 3095 O O . ASP A 1 392 ? 19.182 -14.712 3.760 1.00 47.09 392 ASP A O 1
ATOM 3099 N N . GLU A 1 393 ? 21.349 -14.815 4.225 1.00 44.50 393 GLU A N 1
ATOM 3100 C CA . GLU A 1 393 ? 21.289 -14.702 5.781 1.00 44.50 393 GLU A CA 1
ATOM 3101 C C . GLU A 1 393 ? 22.642 -14.627 6.654 1.00 44.50 393 GLU A C 1
ATOM 3103 O O . GLU A 1 393 ? 23.517 -15.438 6.380 1.00 44.50 393 GLU A O 1
ATOM 3108 N N . VAL A 1 394 ? 22.793 -13.807 7.768 1.00 54.00 394 VAL A N 1
ATOM 3109 C CA . VAL A 1 394 ? 23.698 -13.975 9.011 1.00 54.00 394 VAL A CA 1
ATOM 3110 C C . VAL A 1 394 ? 23.552 -12.897 10.167 1.00 54.00 394 VAL A C 1
ATOM 3112 O O . VAL A 1 394 ? 24.482 -12.236 10.631 1.00 54.00 394 VAL A O 1
ATOM 3115 N N . THR A 1 395 ? 22.337 -12.646 10.657 1.00 47.00 395 THR A N 1
ATOM 3116 C CA . THR A 1 395 ? 21.860 -11.258 10.890 1.00 47.00 395 THR A CA 1
ATOM 3117 C C . THR A 1 395 ? 22.247 -10.441 12.166 1.00 47.00 395 THR A C 1
ATOM 3119 O O . THR A 1 395 ? 22.747 -9.323 12.031 1.00 47.00 395 THR A O 1
ATOM 3122 N N . ILE A 1 396 ? 21.941 -10.847 13.412 1.00 44.69 396 ILE A N 1
ATOM 3123 C CA . ILE A 1 396 ? 21.889 -9.870 14.547 1.00 44.69 396 ILE A CA 1
ATOM 3124 C C . ILE A 1 396 ? 23.271 -9.397 15.040 1.00 44.69 396 ILE A C 1
ATOM 3126 O O . ILE A 1 396 ? 23.429 -8.225 15.391 1.00 44.69 396 ILE A O 1
ATOM 3130 N N . GLU A 1 397 ? 24.285 -10.264 15.049 1.00 53.59 397 GLU A N 1
ATOM 3131 C CA . GLU A 1 397 ? 25.657 -9.820 15.340 1.00 53.59 397 GLU A CA 1
ATOM 3132 C C . GLU A 1 397 ? 26.210 -8.952 14.206 1.00 53.59 397 GLU A C 1
ATOM 3134 O O . GLU A 1 397 ? 26.891 -7.960 14.479 1.00 53.59 397 GLU A O 1
ATOM 3139 N N . CYS A 1 398 ? 25.808 -9.229 12.957 1.00 52.34 398 CYS A N 1
ATOM 3140 C CA . CYS A 1 398 ? 26.063 -8.341 11.830 1.00 52.34 398 CYS A CA 1
ATOM 3141 C C . CYS A 1 398 ? 25.534 -6.928 12.088 1.00 52.34 398 CYS A C 1
ATOM 3143 O O . CYS A 1 398 ? 26.304 -6.001 11.906 1.00 52.34 398 CYS A O 1
ATOM 3145 N N . ALA A 1 399 ? 24.320 -6.713 12.609 1.00 60.53 399 ALA A N 1
ATOM 3146 C CA . ALA A 1 399 ? 23.826 -5.352 12.893 1.00 60.53 399 ALA A CA 1
ATOM 3147 C C . ALA A 1 399 ? 24.796 -4.523 13.769 1.00 60.53 399 ALA A C 1
ATOM 3149 O O . ALA A 1 399 ? 25.056 -3.352 13.493 1.00 60.53 399 ALA A O 1
ATOM 3150 N N . LYS A 1 400 ? 25.400 -5.144 14.792 1.00 68.38 400 LYS A N 1
ATOM 3151 C CA . LYS A 1 400 ? 26.408 -4.497 15.653 1.00 68.38 400 LYS A CA 1
ATOM 3152 C C . LYS A 1 400 ? 27.773 -4.370 14.966 1.00 68.38 400 LYS A C 1
ATOM 3154 O O . LYS A 1 400 ? 28.457 -3.362 15.139 1.00 68.38 400 LYS A O 1
ATOM 3159 N N . ALA A 1 401 ? 28.171 -5.369 14.180 1.00 62.03 401 ALA A N 1
ATOM 3160 C CA . ALA A 1 401 ? 29.400 -5.329 13.392 1.00 62.03 401 ALA A CA 1
ATOM 3161 C C . ALA A 1 401 ? 29.340 -4.267 12.276 1.00 62.03 401 ALA A C 1
ATOM 3163 O O . ALA A 1 401 ? 30.344 -3.618 12.010 1.00 62.03 401 ALA A O 1
ATOM 3164 N N . ILE A 1 402 ? 28.174 -4.028 11.677 1.00 72.62 402 ILE A N 1
ATOM 3165 C CA . ILE A 1 402 ? 27.950 -3.033 10.623 1.00 72.62 402 ILE A CA 1
ATOM 3166 C C . ILE A 1 402 ? 28.180 -1.624 11.173 1.00 72.62 402 ILE A C 1
ATOM 3168 O O . ILE A 1 402 ? 28.973 -0.890 10.593 1.00 72.62 402 ILE A O 1
ATOM 3172 N N . LEU A 1 403 ? 27.622 -1.292 12.345 1.00 73.25 403 LEU A N 1
ATOM 3173 C CA . LEU A 1 403 ? 27.931 -0.036 13.052 1.00 73.25 403 LEU A CA 1
ATOM 3174 C C . LEU A 1 403 ? 29.426 0.092 13.391 1.00 73.25 403 LEU A C 1
ATOM 3176 O O . LEU A 1 403 ? 30.008 1.164 13.264 1.00 73.25 403 LEU A O 1
ATOM 3180 N N . LYS A 1 404 ? 30.075 -1.006 13.801 1.00 75.75 404 LYS A N 1
ATOM 3181 C CA . LYS A 1 404 ? 31.506 -1.013 14.154 1.00 75.75 404 LYS A CA 1
ATOM 3182 C C . LYS A 1 404 ? 32.429 -0.846 12.937 1.00 75.75 404 LYS A C 1
ATOM 3184 O O . LYS A 1 404 ? 33.476 -0.211 13.047 1.00 75.75 404 LYS A O 1
ATOM 3189 N N . TYR A 1 405 ? 32.076 -1.441 11.797 1.00 78.19 405 TYR A N 1
ATOM 3190 C CA . TYR A 1 405 ? 32.942 -1.551 10.618 1.00 78.19 405 TYR A CA 1
ATOM 3191 C C . TYR A 1 405 ? 32.493 -0.691 9.422 1.00 78.19 405 TYR A C 1
ATOM 3193 O O . TYR A 1 405 ? 33.263 -0.557 8.472 1.00 78.19 405 TYR A O 1
ATOM 3201 N N . ASN A 1 406 ? 31.352 0.002 9.499 1.00 76.81 406 ASN A N 1
ATOM 3202 C CA . ASN A 1 406 ? 30.769 0.924 8.502 1.00 76.81 406 ASN A CA 1
ATOM 3203 C C . ASN A 1 406 ? 30.222 0.256 7.212 1.00 76.81 406 ASN A C 1
ATOM 3205 O O . ASN A 1 406 ? 29.752 0.952 6.313 1.00 76.81 406 ASN A O 1
ATOM 3209 N N . VAL A 1 407 ? 30.278 -1.076 7.086 1.00 73.25 407 VAL A N 1
ATOM 3210 C CA . VAL A 1 407 ? 29.756 -1.823 5.922 1.00 73.25 407 VAL A CA 1
ATOM 3211 C C . VAL A 1 407 ? 29.121 -3.128 6.380 1.00 73.25 407 VAL A C 1
ATOM 3213 O O . VAL A 1 407 ? 29.782 -3.940 7.027 1.00 73.25 407 VAL A O 1
ATOM 3216 N N . GLY A 1 408 ? 27.888 -3.362 5.945 1.00 70.62 408 GLY A N 1
ATOM 3217 C CA . GLY A 1 408 ? 27.309 -4.688 5.789 1.00 70.62 408 GLY A CA 1
ATOM 3218 C C . GLY A 1 408 ? 27.141 -5.024 4.319 1.00 70.62 408 GLY A C 1
ATOM 3219 O O . GLY A 1 408 ? 26.490 -4.278 3.593 1.00 70.62 408 GLY A O 1
ATOM 3220 N N . VAL A 1 409 ? 27.658 -6.177 3.903 1.00 58.81 409 VAL A N 1
ATOM 3221 C CA . VAL A 1 409 ? 26.908 -6.987 2.945 1.00 58.81 409 VAL A CA 1
ATOM 3222 C C . VAL A 1 409 ? 26.045 -7.886 3.806 1.00 58.81 409 VAL A C 1
ATOM 3224 O O . VAL A 1 409 ? 26.543 -8.848 4.391 1.00 58.81 409 VAL A O 1
ATOM 3227 N N . LYS A 1 410 ? 24.770 -7.536 3.947 1.00 65.56 410 LYS A N 1
ATOM 3228 C CA . LYS A 1 410 ? 23.812 -8.487 4.480 1.00 65.56 410 LYS A CA 1
ATOM 3229 C C . LYS A 1 410 ? 23.368 -9.377 3.330 1.00 65.56 410 LYS A C 1
ATOM 3231 O O . LYS A 1 410 ? 23.007 -8.901 2.261 1.00 65.56 410 LYS A O 1
ATOM 3236 N N . CYS A 1 411 ? 23.266 -10.661 3.607 1.00 48.38 411 CYS A N 1
ATOM 3237 C CA . CYS A 1 411 ? 22.380 -11.580 2.919 1.00 48.38 411 CYS A CA 1
ATOM 3238 C C . CYS A 1 411 ? 21.100 -11.763 3.789 1.00 48.38 411 CYS A C 1
ATOM 3240 O O . CYS A 1 411 ? 21.191 -11.726 5.017 1.00 48.38 411 CYS A O 1
ATOM 3242 N N . ALA A 1 412 ? 19.884 -11.844 3.212 1.00 51.44 412 ALA A N 1
ATOM 3243 C CA . ALA A 1 412 ? 18.630 -11.906 3.977 1.00 51.44 412 ALA A CA 1
ATOM 3244 C C . ALA A 1 412 ? 17.399 -12.605 3.354 1.00 51.44 412 ALA A C 1
ATOM 3246 O O . ALA A 1 412 ? 17.218 -12.517 2.147 1.00 51.44 412 ALA A O 1
ATOM 3247 N N . THR A 1 413 ? 16.393 -13.101 4.101 1.00 53.16 413 THR A N 1
ATOM 3248 C CA . THR A 1 413 ? 16.355 -13.914 5.354 1.00 53.16 413 THR A CA 1
ATOM 3249 C C . THR A 1 413 ? 14.965 -14.557 5.463 1.00 53.16 413 THR A C 1
ATOM 3251 O O . THR A 1 413 ? 13.981 -13.918 5.074 1.00 53.16 413 THR A O 1
ATOM 3254 N N . ILE A 1 414 ? 14.821 -15.745 6.067 1.00 57.00 414 ILE A N 1
ATOM 3255 C CA . ILE A 1 414 ? 13.481 -16.314 6.311 1.00 57.00 414 ILE A CA 1
ATOM 3256 C C . ILE A 1 414 ? 12.753 -15.550 7.429 1.00 57.00 414 ILE A C 1
ATOM 3258 O O . ILE A 1 414 ? 13.345 -15.168 8.436 1.00 57.00 414 ILE A O 1
ATOM 3262 N N . THR A 1 415 ? 11.448 -15.325 7.268 1.00 58.78 415 THR A N 1
ATOM 3263 C CA . THR A 1 415 ? 10.570 -14.813 8.333 1.00 58.78 415 THR A CA 1
ATOM 3264 C C . THR A 1 415 ? 9.498 -15.877 8.591 1.00 58.78 415 THR A C 1
ATOM 3266 O O . THR A 1 415 ? 8.741 -16.174 7.668 1.00 58.78 415 THR A O 1
ATOM 3269 N N . PRO A 1 416 ? 9.454 -16.515 9.777 1.00 51.16 416 PRO A N 1
ATOM 3270 C CA . PRO A 1 416 ? 8.595 -17.675 10.003 1.00 51.16 416 PRO A CA 1
ATOM 3271 C C . PRO A 1 416 ? 7.129 -17.289 10.247 1.00 51.16 416 PRO A C 1
ATOM 3273 O O . PRO A 1 416 ? 6.834 -16.474 11.122 1.00 51.16 416 PRO A O 1
ATOM 3276 N N . ASP A 1 417 ? 6.225 -17.934 9.510 1.00 59.38 417 ASP A N 1
ATOM 3277 C CA . ASP A 1 417 ? 4.795 -18.034 9.820 1.00 59.38 417 ASP A CA 1
ATOM 3278 C C . ASP A 1 417 ? 4.503 -19.155 10.851 1.00 59.38 417 ASP A C 1
ATOM 3280 O O . ASP A 1 417 ? 5.411 -19.826 11.344 1.00 59.38 417 ASP A O 1
ATOM 3284 N N . GLU A 1 418 ? 3.230 -19.355 11.196 1.00 59.31 418 GLU A N 1
ATOM 3285 C CA . GLU A 1 418 ? 2.753 -20.357 12.169 1.00 59.31 418 GLU A CA 1
ATOM 3286 C C . GLU A 1 418 ? 3.189 -21.787 11.794 1.00 59.31 418 GLU A C 1
ATOM 3288 O O . GLU A 1 418 ? 3.779 -22.501 12.604 1.00 59.31 418 GLU A O 1
ATOM 3293 N N . LYS A 1 419 ? 3.017 -22.163 10.524 1.00 64.31 419 LYS A N 1
ATOM 3294 C CA . LYS A 1 419 ? 3.379 -23.478 9.982 1.00 64.31 419 LYS A CA 1
ATOM 3295 C C . LYS A 1 419 ? 4.898 -23.668 9.905 1.00 64.31 419 LYS A C 1
ATOM 3297 O O . LYS A 1 419 ? 5.390 -24.790 9.986 1.00 64.31 419 LYS A O 1
ATOM 3302 N N . ARG A 1 420 ? 5.665 -22.576 9.786 1.00 60.50 420 ARG A N 1
ATOM 3303 C CA . ARG A 1 420 ? 7.144 -22.582 9.848 1.00 60.50 420 ARG A CA 1
ATOM 3304 C C . ARG A 1 420 ? 7.670 -22.808 11.255 1.00 60.50 420 ARG A C 1
ATOM 3306 O O . ARG A 1 420 ? 8.741 -23.392 11.393 1.00 60.50 420 ARG A O 1
ATOM 3313 N N . VAL A 1 421 ? 6.956 -22.335 12.276 1.00 59.97 421 VAL A N 1
ATOM 3314 C CA . VAL A 1 421 ? 7.315 -22.585 13.679 1.00 59.97 421 VAL A CA 1
ATOM 3315 C C . VAL A 1 421 ? 7.226 -24.075 13.983 1.00 59.97 421 VAL A C 1
ATOM 3317 O O . VAL A 1 421 ? 8.174 -24.619 14.541 1.00 59.97 421 VAL A O 1
ATOM 3320 N N . GLU A 1 422 ? 6.162 -24.741 13.533 1.00 65.56 422 GLU A N 1
ATOM 3321 C CA . GLU A 1 422 ? 6.030 -26.199 13.624 1.00 65.56 422 GLU A CA 1
ATOM 3322 C C . GLU A 1 422 ? 7.098 -26.922 12.787 1.00 65.56 422 GLU A C 1
ATOM 3324 O O . GLU A 1 422 ? 7.855 -27.734 13.315 1.00 65.56 422 GLU A O 1
ATOM 3329 N N . GLU A 1 423 ? 7.212 -26.599 11.492 1.00 6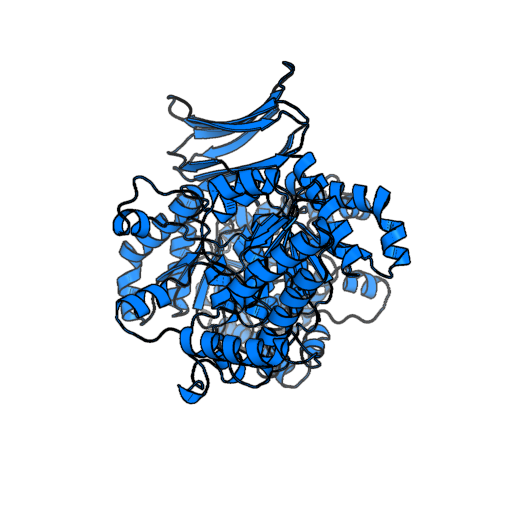5.38 423 GLU A N 1
ATOM 3330 C CA . GLU A 1 423 ? 8.082 -27.331 10.559 1.00 65.38 423 GLU A CA 1
ATOM 3331 C C . GLU A 1 423 ? 9.575 -27.261 10.927 1.00 65.38 423 GLU A C 1
ATOM 3333 O O . GLU A 1 423 ? 10.286 -28.259 10.824 1.00 65.38 423 GLU A O 1
ATOM 3338 N N . PHE A 1 424 ? 10.055 -26.096 11.369 1.00 58.50 424 PHE A N 1
ATOM 3339 C CA . PHE A 1 424 ? 11.440 -25.917 11.817 1.00 58.50 424 PHE A CA 1
ATOM 3340 C C . PHE A 1 424 ? 11.613 -26.119 13.335 1.00 58.50 424 PHE A C 1
ATOM 3342 O O . PHE A 1 424 ? 12.690 -25.839 13.863 1.00 58.50 424 PHE A O 1
ATOM 3349 N N . ASN A 1 425 ? 10.575 -26.596 14.036 1.00 56.94 425 ASN A N 1
ATOM 3350 C CA . ASN A 1 425 ? 10.557 -26.853 15.482 1.00 56.94 425 ASN A CA 1
ATOM 3351 C C . ASN A 1 425 ? 11.085 -25.658 16.313 1.00 56.94 425 ASN A C 1
ATOM 3353 O O . ASN A 1 425 ? 11.923 -25.789 17.212 1.00 56.94 425 ASN A O 1
ATOM 3357 N N . LEU A 1 426 ? 10.650 -24.447 15.945 1.00 56.97 426 LEU A N 1
ATOM 3358 C CA . LEU A 1 426 ? 11.138 -23.194 16.517 1.00 56.97 426 LEU A CA 1
ATOM 3359 C C . LEU A 1 426 ? 10.518 -22.958 17.896 1.00 56.97 426 LEU A C 1
ATOM 3361 O O . LEU A 1 426 ? 9.304 -23.001 18.061 1.00 56.97 426 LEU A O 1
ATOM 3365 N N . LYS A 1 427 ? 11.345 -22.571 18.874 1.00 60.44 427 LYS A N 1
ATOM 3366 C CA . LYS A 1 427 ? 10.901 -22.257 20.250 1.00 60.44 427 LYS A CA 1
ATOM 3367 C C . LYS A 1 427 ? 9.797 -21.190 20.334 1.00 60.44 427 LYS A C 1
ATOM 3369 O O . LYS A 1 427 ? 9.093 -21.131 21.334 1.00 60.44 427 LYS A O 1
ATOM 3374 N N . GLN A 1 428 ? 9.709 -20.309 19.335 1.00 50.09 428 GLN A N 1
ATOM 3375 C CA . GLN A 1 428 ? 8.692 -19.266 19.190 1.00 50.09 428 GLN A CA 1
ATOM 3376 C C . GLN A 1 428 ? 8.708 -18.695 17.763 1.00 50.09 428 GLN A C 1
ATOM 3378 O O . GLN A 1 428 ? 9.675 -18.874 17.019 1.00 50.09 428 GLN A O 1
ATOM 3383 N N . MET A 1 429 ? 7.674 -17.930 17.401 1.00 62.09 429 MET A N 1
ATOM 3384 C CA . MET A 1 429 ? 7.632 -17.186 16.139 1.00 62.09 429 MET A CA 1
ATOM 3385 C C . MET A 1 429 ? 8.459 -15.892 16.229 1.00 62.09 429 MET A C 1
ATOM 3387 O O . MET A 1 429 ? 7.992 -14.873 16.746 1.00 62.09 429 MET A O 1
ATOM 3391 N N . TRP A 1 430 ? 9.681 -15.915 15.697 1.00 57.91 430 TRP A N 1
ATOM 3392 C CA . TRP A 1 430 ? 10.614 -14.779 15.706 1.00 57.91 430 TRP A CA 1
ATOM 3393 C C . TRP A 1 430 ? 10.124 -13.561 14.886 1.00 57.91 430 TRP A C 1
ATOM 3395 O O . TRP A 1 430 ? 9.097 -13.611 14.203 1.00 57.91 430 TRP A O 1
ATOM 3405 N N . LYS A 1 431 ? 10.831 -12.425 14.995 1.00 59.22 431 LYS A N 1
ATOM 3406 C CA . LYS A 1 431 ? 10.588 -11.213 14.185 1.00 59.22 431 LYS A CA 1
ATOM 3407 C C . LYS A 1 431 ? 11.374 -11.279 12.870 1.00 59.22 431 LYS A C 1
ATOM 3409 O O . LYS A 1 431 ? 12.401 -11.948 12.812 1.00 59.22 431 LYS A O 1
ATOM 3414 N N . SER A 1 432 ? 10.920 -10.559 11.839 1.00 65.25 432 SER A N 1
ATOM 3415 C CA . SER A 1 432 ? 11.631 -10.488 10.553 1.00 65.25 432 SER A CA 1
ATOM 3416 C C . SER A 1 432 ? 13.078 -10.002 10.743 1.00 65.25 432 SER A C 1
ATOM 3418 O O . SER A 1 432 ? 13.276 -8.928 11.329 1.00 65.25 432 SER A O 1
ATOM 3420 N N . PRO A 1 433 ? 14.099 -10.724 10.248 1.00 62.66 433 PRO A N 1
ATOM 3421 C CA . PRO A 1 433 ? 15.487 -10.306 10.438 1.00 62.66 433 PRO A CA 1
ATOM 3422 C C . PRO A 1 433 ? 15.866 -9.050 9.625 1.00 62.66 433 PRO A C 1
ATOM 3424 O O . PRO A 1 433 ? 16.733 -8.292 10.059 1.00 62.66 433 PRO A O 1
ATOM 3427 N N . ASN A 1 434 ? 15.194 -8.763 8.498 1.00 65.31 434 ASN A N 1
ATOM 3428 C CA . ASN A 1 434 ? 15.301 -7.467 7.795 1.00 65.31 434 ASN A CA 1
ATOM 3429 C C . ASN A 1 434 ? 14.794 -6.324 8.662 1.00 65.31 434 ASN A C 1
ATOM 3431 O O . ASN A 1 434 ? 15.524 -5.374 8.928 1.00 65.31 434 ASN A O 1
ATOM 3435 N N . GLY A 1 435 ? 13.568 -6.462 9.174 1.00 63.38 435 GLY A N 1
ATOM 3436 C CA . GLY A 1 435 ? 13.025 -5.509 10.137 1.00 63.38 435 GLY A CA 1
ATOM 3437 C C . GLY A 1 435 ? 13.935 -5.352 11.357 1.00 63.38 435 GLY A C 1
ATOM 3438 O O . GLY A 1 435 ? 14.060 -4.255 11.879 1.00 63.38 435 GLY A O 1
ATOM 3439 N N . THR A 1 436 ? 14.622 -6.413 11.788 1.00 67.44 436 THR A N 1
ATOM 3440 C CA . THR A 1 436 ? 15.495 -6.378 12.969 1.00 67.44 436 THR A CA 1
ATOM 3441 C C . THR A 1 436 ? 16.782 -5.572 12.752 1.00 67.44 436 THR A C 1
ATOM 3443 O O . THR A 1 436 ? 17.060 -4.733 13.604 1.00 67.44 436 THR A O 1
ATOM 3446 N N . ILE A 1 437 ? 17.536 -5.736 11.648 1.00 68.81 437 ILE A N 1
ATOM 3447 C CA . ILE A 1 437 ? 18.713 -4.864 11.410 1.00 68.81 437 ILE A CA 1
ATOM 3448 C C . ILE A 1 437 ? 18.278 -3.425 11.146 1.00 68.81 437 ILE A C 1
ATOM 3450 O O . ILE A 1 437 ? 18.757 -2.522 11.829 1.00 68.81 437 ILE A O 1
ATOM 3454 N N . ARG A 1 438 ? 17.335 -3.207 10.221 1.00 71.81 438 ARG A N 1
ATOM 3455 C CA . ARG A 1 438 ? 16.849 -1.865 9.853 1.00 71.81 438 ARG A CA 1
ATOM 3456 C C . ARG A 1 438 ? 16.379 -1.069 11.084 1.00 71.81 438 ARG A C 1
ATOM 3458 O O . ARG A 1 438 ? 16.710 0.103 11.226 1.00 71.81 438 ARG A O 1
ATOM 3465 N N . ASN A 1 439 ? 15.713 -1.730 12.039 1.00 67.00 439 ASN A N 1
ATOM 3466 C CA . ASN A 1 439 ? 15.277 -1.127 13.307 1.00 67.00 439 ASN A CA 1
ATOM 3467 C C . ASN A 1 439 ? 16.406 -0.783 14.304 1.00 67.00 439 ASN A C 1
ATOM 3469 O O . ASN A 1 439 ? 16.124 -0.027 15.244 1.00 67.00 439 ASN A O 1
ATOM 3473 N N . ILE A 1 440 ? 17.606 -1.361 14.145 1.00 70.12 440 ILE A N 1
ATOM 3474 C CA . ILE A 1 440 ? 18.816 -1.147 14.968 1.00 70.12 440 ILE A CA 1
ATOM 3475 C C . ILE A 1 440 ? 19.747 -0.111 14.320 1.00 70.12 440 ILE A C 1
ATOM 3477 O O . ILE A 1 440 ? 20.264 0.750 15.024 1.00 70.12 440 ILE A O 1
ATOM 3481 N N . LEU A 1 441 ? 19.953 -0.191 13.001 1.00 69.94 441 LEU A N 1
ATOM 3482 C CA . LEU A 1 441 ? 20.779 0.748 12.233 1.00 69.94 441 LEU A CA 1
ATOM 3483 C C . LEU A 1 441 ? 20.080 2.101 12.012 1.00 69.94 441 LEU A C 1
ATOM 3485 O O . LEU A 1 441 ? 20.727 3.146 12.044 1.00 69.94 441 LEU A O 1
ATOM 3489 N N . GLY A 1 442 ? 18.755 2.090 11.825 1.00 66.00 442 GLY A N 1
ATOM 3490 C CA . GLY A 1 442 ? 17.982 3.278 11.460 1.00 66.00 442 GLY A CA 1
ATOM 3491 C C . GLY A 1 442 ? 18.299 3.783 10.048 1.00 66.00 442 GLY A C 1
ATOM 3492 O O . GLY A 1 442 ? 18.935 3.098 9.253 1.00 66.00 442 GLY A O 1
ATOM 3493 N N . GLY A 1 443 ? 17.845 4.998 9.731 1.00 77.38 443 GLY A N 1
ATOM 3494 C CA . GLY A 1 443 ? 18.088 5.632 8.432 1.00 77.38 443 GLY A CA 1
ATOM 3495 C C . GLY A 1 443 ? 17.076 5.242 7.349 1.00 77.38 443 GLY A C 1
ATOM 3496 O O . GLY A 1 443 ? 15.876 5.131 7.620 1.00 77.38 443 GLY A O 1
ATOM 3497 N N . THR A 1 444 ? 17.555 5.086 6.112 1.00 80.56 444 THR A N 1
ATOM 3498 C CA . THR A 1 444 ? 16.697 4.980 4.916 1.00 80.56 444 THR A CA 1
ATOM 3499 C C . THR A 1 444 ? 17.154 3.866 3.989 1.00 80.56 444 THR A C 1
ATOM 3501 O O . THR A 1 444 ? 18.330 3.795 3.641 1.00 80.56 444 THR A O 1
ATOM 3504 N N . VAL A 1 445 ? 16.224 3.002 3.577 1.00 79.62 445 VAL A N 1
ATOM 3505 C CA . VAL A 1 445 ? 16.469 1.932 2.603 1.00 79.62 445 VAL A CA 1
ATOM 3506 C C . VAL A 1 445 ? 16.211 2.474 1.203 1.00 79.62 445 VAL A C 1
ATOM 3508 O O . VAL A 1 445 ? 15.061 2.733 0.847 1.00 79.62 445 VAL A O 1
ATOM 3511 N N . PHE A 1 446 ? 17.262 2.619 0.400 1.00 85.06 446 PHE A N 1
ATOM 3512 C CA . PHE A 1 446 ? 17.146 2.957 -1.014 1.00 85.06 446 PHE A CA 1
ATOM 3513 C C . PHE A 1 446 ? 17.078 1.684 -1.853 1.00 85.06 446 PHE A C 1
ATOM 3515 O O . PHE A 1 446 ? 18.043 0.921 -1.920 1.00 85.06 446 PHE A O 1
ATOM 3522 N N . ARG A 1 447 ? 15.931 1.461 -2.495 1.00 80.00 447 ARG A N 1
ATOM 3523 C CA . ARG A 1 447 ? 15.750 0.423 -3.512 1.00 80.00 447 ARG A CA 1
ATOM 3524 C C . ARG A 1 447 ? 15.784 1.097 -4.891 1.00 80.00 447 ARG A C 1
ATOM 3526 O O . ARG A 1 447 ? 14.798 1.703 -5.308 1.00 80.00 447 ARG A O 1
ATOM 3533 N N . GLU A 1 448 ? 16.941 1.046 -5.561 1.00 86.00 448 GLU A N 1
ATOM 3534 C CA . GLU A 1 448 ? 17.190 1.510 -6.947 1.00 86.00 448 GLU A CA 1
ATOM 3535 C C . GLU A 1 448 ? 17.312 0.303 -7.911 1.00 86.00 448 GLU A C 1
ATOM 3537 O O . GLU A 1 448 ? 17.397 -0.831 -7.426 1.00 86.00 448 GLU A O 1
ATOM 3542 N N . PRO A 1 449 ? 17.365 0.513 -9.251 1.00 81.56 449 PRO A N 1
ATOM 3543 C CA . PRO A 1 449 ? 17.764 -0.557 -10.148 1.00 81.56 449 PRO A CA 1
ATOM 3544 C C . PRO A 1 449 ? 18.901 -0.342 -11.242 1.00 81.56 449 PRO A C 1
ATOM 3546 O O . PRO A 1 449 ? 19.164 0.805 -11.614 1.00 81.56 449 PRO A O 1
ATOM 3549 N N . ILE A 1 450 ? 19.545 -1.409 -11.818 1.00 76.62 450 ILE A N 1
ATOM 3550 C CA . ILE A 1 450 ? 20.424 -1.518 -13.057 1.00 76.62 450 ILE A CA 1
ATOM 3551 C C . ILE A 1 450 ? 19.789 -2.276 -14.254 1.00 76.62 450 ILE A C 1
ATOM 3553 O O . ILE A 1 450 ? 19.243 -3.355 -14.091 1.00 76.62 450 ILE A O 1
ATOM 3557 N N . MET A 1 451 ? 19.905 -1.765 -15.484 1.00 80.12 451 MET A N 1
ATOM 3558 C CA . MET A 1 451 ? 19.118 -2.158 -16.677 1.00 80.12 451 MET A CA 1
ATOM 3559 C C . MET A 1 451 ? 19.592 -3.385 -17.448 1.00 80.12 451 MET A C 1
ATOM 3561 O O . MET A 1 451 ? 20.775 -3.476 -17.735 1.00 80.12 451 MET A O 1
ATOM 3565 N N . CYS A 1 452 ? 18.645 -4.208 -17.916 1.00 74.75 452 CYS A N 1
ATOM 3566 C CA . CYS A 1 452 ? 18.855 -5.177 -18.998 1.00 74.75 452 CYS A CA 1
ATOM 3567 C C . CYS A 1 452 ? 17.911 -4.821 -20.160 1.00 74.75 452 CYS A C 1
ATOM 3569 O O . CYS A 1 452 ? 16.693 -4.961 -20.041 1.00 74.75 452 CYS A O 1
ATOM 3571 N N . LYS A 1 453 ? 18.453 -4.326 -21.280 1.00 80.50 453 LYS A N 1
ATOM 3572 C CA . LYS A 1 453 ? 17.683 -3.756 -22.411 1.00 80.50 453 LYS A CA 1
ATOM 3573 C C . LYS A 1 453 ? 16.683 -4.731 -23.046 1.00 80.50 453 LYS A C 1
ATOM 3575 O O . LYS A 1 453 ? 15.712 -4.288 -23.654 1.00 80.50 453 LYS A O 1
ATOM 3580 N N . ASN A 1 454 ? 16.929 -6.035 -22.928 1.00 80.31 454 ASN A N 1
ATOM 3581 C CA . ASN A 1 454 ? 16.102 -7.106 -23.482 1.00 80.31 454 ASN A CA 1
ATOM 3582 C C . ASN A 1 454 ? 15.028 -7.644 -22.517 1.00 80.31 454 ASN A C 1
ATOM 3584 O O . ASN A 1 454 ? 14.215 -8.462 -22.941 1.00 80.31 454 ASN A O 1
ATOM 3588 N N . ILE A 1 455 ? 14.993 -7.196 -21.255 1.00 77.50 455 ILE A N 1
ATOM 3589 C CA . ILE A 1 455 ? 13.937 -7.567 -20.304 1.00 77.50 455 ILE A CA 1
ATOM 3590 C C . ILE A 1 455 ? 12.817 -6.518 -20.372 1.00 77.50 455 ILE A C 1
ATOM 3592 O O . ILE A 1 455 ? 13.026 -5.372 -19.956 1.00 77.50 455 ILE A O 1
ATOM 3596 N N . PRO A 1 456 ? 11.622 -6.855 -20.895 1.00 76.31 456 PRO A N 1
ATOM 3597 C CA . PRO A 1 456 ? 10.507 -5.920 -20.939 1.00 76.31 456 PRO A CA 1
ATOM 3598 C C . PRO A 1 456 ? 9.962 -5.669 -19.530 1.00 76.31 456 PRO A C 1
ATOM 3600 O O . PRO A 1 456 ? 9.861 -6.575 -18.703 1.00 76.31 456 PRO A O 1
ATOM 3603 N N . GLN A 1 457 ? 9.588 -4.421 -19.262 1.00 77.62 457 GLN A N 1
ATOM 3604 C CA . GLN A 1 457 ? 8.978 -4.030 -17.994 1.00 77.62 457 GLN A CA 1
ATOM 3605 C C . GLN A 1 457 ? 7.502 -4.447 -17.992 1.00 77.62 457 GLN A C 1
ATOM 3607 O O . GLN A 1 457 ? 6.793 -4.210 -18.971 1.00 77.62 457 GLN A O 1
ATOM 3612 N N . VAL A 1 458 ? 7.038 -5.031 -16.884 1.00 77.81 458 VAL A N 1
ATOM 3613 C CA . VAL A 1 458 ? 5.636 -5.447 -16.676 1.00 77.81 458 VAL A CA 1
ATOM 3614 C C . VAL A 1 458 ? 4.693 -4.241 -16.671 1.00 77.81 458 VAL A C 1
ATOM 3616 O O . VAL A 1 458 ? 3.561 -4.356 -17.134 1.00 77.81 458 VAL A O 1
ATOM 3619 N N . VAL A 1 459 ? 5.183 -3.080 -16.223 1.00 81.25 459 VAL A N 1
ATOM 3620 C CA . VAL A 1 459 ? 4.603 -1.771 -16.550 1.00 81.25 459 VAL A CA 1
ATOM 3621 C C . VAL A 1 459 ? 5.385 -1.199 -17.739 1.00 81.25 459 VAL A C 1
ATOM 3623 O O . VAL A 1 459 ? 6.470 -0.640 -17.542 1.00 81.25 459 VAL A O 1
ATOM 3626 N N . PRO A 1 460 ? 4.879 -1.267 -18.987 1.00 77.50 460 PRO A N 1
ATOM 3627 C CA . PRO A 1 460 ? 5.604 -0.775 -20.149 1.00 77.50 460 PRO A CA 1
ATOM 3628 C C . PRO A 1 460 ? 5.664 0.751 -20.202 1.00 77.50 460 PRO A C 1
ATOM 3630 O O . PRO A 1 460 ? 6.186 1.268 -21.179 1.00 77.50 460 PRO A O 1
ATOM 3633 N N . GLY A 1 461 ? 5.147 1.466 -19.200 1.00 77.38 461 GLY A N 1
ATOM 3634 C CA . GLY A 1 461 ? 5.329 2.905 -19.013 1.00 77.38 461 GLY A CA 1
ATOM 3635 C C . GLY A 1 461 ? 6.610 3.295 -18.266 1.00 77.38 461 GLY A C 1
ATOM 3636 O O . GLY A 1 461 ? 7.024 4.438 -18.388 1.00 77.38 461 GLY A O 1
ATOM 3637 N N . TRP A 1 462 ? 7.287 2.390 -17.543 1.00 83.19 462 TRP A N 1
ATOM 3638 C CA . TRP A 1 462 ? 8.402 2.770 -16.654 1.00 83.19 462 TRP A CA 1
ATOM 3639 C C . TRP A 1 462 ? 9.800 2.617 -17.269 1.00 83.19 462 TRP A C 1
ATOM 3641 O O . TRP A 1 462 ? 10.272 1.509 -17.537 1.00 83.19 462 TRP A O 1
ATOM 3651 N N . LYS A 1 463 ? 10.458 3.748 -17.532 1.00 81.44 463 LYS A N 1
ATOM 3652 C CA . LYS A 1 463 ? 11.513 3.894 -18.552 1.00 81.44 463 LYS A CA 1
ATOM 3653 C C . LYS A 1 463 ? 12.800 4.580 -18.080 1.00 81.44 463 LYS A C 1
ATOM 3655 O O . LYS A 1 463 ? 13.757 4.723 -18.838 1.00 81.44 463 LYS A O 1
ATOM 3660 N N . LYS A 1 464 ? 12.810 4.995 -16.821 1.00 86.31 464 LYS A N 1
ATOM 3661 C CA . LYS A 1 464 ? 13.924 5.497 -16.023 1.00 86.31 464 LYS A CA 1
ATOM 3662 C C . LYS A 1 464 ? 13.701 4.969 -14.587 1.00 86.31 464 LYS A C 1
ATOM 3664 O O . LYS A 1 464 ? 12.563 4.620 -14.256 1.00 86.31 464 LYS A O 1
ATOM 3669 N N . PRO A 1 465 ? 14.721 4.921 -13.711 1.00 86.31 465 PRO A N 1
ATOM 3670 C CA . PRO A 1 465 ? 14.556 4.464 -12.330 1.00 86.31 465 PRO A CA 1
ATOM 3671 C C . PRO A 1 465 ? 13.435 5.185 -11.572 1.00 86.31 465 PRO A C 1
ATOM 3673 O O . PRO A 1 465 ? 13.463 6.407 -11.448 1.00 86.31 465 PRO A O 1
ATOM 3676 N N . ILE A 1 466 ? 12.483 4.434 -11.022 1.00 91.06 466 ILE A N 1
ATOM 3677 C CA . ILE A 1 466 ? 11.763 4.839 -9.814 1.00 91.06 466 ILE A CA 1
ATOM 3678 C C . ILE A 1 466 ? 12.566 4.265 -8.648 1.00 91.06 466 ILE A C 1
ATOM 3680 O O . ILE A 1 466 ? 12.709 3.047 -8.536 1.00 91.06 466 ILE A O 1
ATOM 3684 N N . ILE A 1 467 ? 13.135 5.140 -7.821 1.00 91.38 467 ILE A N 1
ATOM 3685 C CA . ILE A 1 467 ? 13.902 4.747 -6.633 1.00 91.38 467 ILE A CA 1
ATOM 3686 C C . ILE A 1 467 ? 13.002 4.907 -5.412 1.00 91.38 467 ILE A C 1
ATOM 3688 O O . ILE A 1 467 ? 12.572 6.025 -5.134 1.00 91.38 467 ILE A O 1
ATOM 3692 N N . ILE A 1 468 ? 12.748 3.839 -4.654 1.00 92.19 468 ILE A N 1
ATOM 3693 C CA . ILE A 1 468 ? 12.072 3.977 -3.357 1.00 92.19 468 ILE A CA 1
ATOM 3694 C C . ILE A 1 468 ? 13.095 4.337 -2.283 1.00 92.19 468 ILE A C 1
ATOM 3696 O O . ILE A 1 468 ? 14.037 3.582 -2.051 1.00 92.19 468 ILE A O 1
ATOM 3700 N N . GLY A 1 469 ? 12.875 5.461 -1.600 1.00 91.25 469 GLY A N 1
ATOM 3701 C CA . GLY A 1 469 ? 13.485 5.776 -0.310 1.00 91.25 469 GLY A CA 1
ATOM 3702 C C . GLY A 1 469 ? 12.525 5.400 0.811 1.00 91.25 469 GLY A C 1
ATOM 3703 O O . GLY A 1 469 ? 11.597 6.141 1.117 1.00 91.25 469 GLY A O 1
ATOM 3704 N N . ARG A 1 470 ? 12.713 4.236 1.423 1.00 90.94 470 ARG A N 1
ATOM 3705 C CA . ARG A 1 470 ? 11.844 3.736 2.493 1.00 90.94 470 ARG A CA 1
ATOM 3706 C C . ARG A 1 470 ? 12.408 4.101 3.864 1.00 90.94 470 ARG A C 1
ATOM 3708 O O . ARG A 1 470 ? 13.545 3.747 4.176 1.00 90.94 470 ARG A O 1
ATOM 3715 N N . HIS A 1 471 ? 11.580 4.690 4.723 1.00 92.62 471 HIS A N 1
ATOM 3716 C CA . HIS A 1 471 ? 11.914 4.893 6.133 1.00 92.62 471 HIS A CA 1
ATOM 3717 C C . HIS A 1 471 ? 12.199 3.559 6.853 1.00 92.62 471 HIS A C 1
ATOM 3719 O O . HIS A 1 471 ? 11.407 2.624 6.753 1.00 92.62 471 HIS A O 1
ATOM 3725 N N . ALA A 1 472 ? 13.305 3.449 7.598 1.00 82.00 472 ALA A N 1
ATOM 3726 C CA . ALA A 1 472 ? 13.699 2.195 8.256 1.00 82.00 472 ALA A CA 1
ATOM 3727 C C . ALA A 1 472 ? 13.143 1.997 9.684 1.00 82.00 472 ALA A C 1
ATOM 3729 O O . ALA A 1 472 ? 13.312 0.921 10.261 1.00 82.00 472 ALA A O 1
ATOM 3730 N N . PHE A 1 473 ? 12.502 3.014 10.270 1.00 87.31 473 PHE A N 1
ATOM 3731 C CA . PHE A 1 473 ? 12.053 3.039 11.669 1.00 87.31 473 PHE A CA 1
ATOM 3732 C C . PHE A 1 473 ? 10.515 3.006 11.781 1.00 87.31 473 PHE A C 1
ATOM 3734 O O . PHE A 1 473 ? 9.805 3.197 10.798 1.00 87.31 473 PHE A O 1
ATOM 3741 N N . GLY A 1 474 ? 10.006 2.745 12.988 1.00 88.00 474 GLY A N 1
ATOM 3742 C CA . GLY A 1 474 ? 8.627 3.057 13.376 1.00 88.00 474 GLY A CA 1
ATOM 3743 C C . GLY A 1 474 ? 7.520 2.319 12.621 1.00 88.00 474 GLY A C 1
ATOM 3744 O O . GLY A 1 474 ? 7.665 1.150 12.249 1.00 88.00 474 GLY A O 1
ATOM 3745 N N . ASP A 1 475 ? 6.390 3.014 12.466 1.00 88.62 475 ASP A N 1
ATOM 3746 C CA . ASP A 1 475 ? 5.140 2.531 11.866 1.00 88.62 475 ASP A CA 1
ATOM 3747 C C . ASP A 1 475 ? 4.739 1.127 12.381 1.00 88.62 475 ASP A C 1
ATOM 3749 O O . ASP A 1 475 ? 5.003 0.757 13.530 1.00 88.62 475 ASP A O 1
ATOM 3753 N N . GLN A 1 476 ? 4.114 0.314 11.524 1.00 88.38 476 GLN A N 1
ATOM 3754 C CA . GLN A 1 476 ? 3.677 -1.053 11.824 1.00 88.38 476 GLN A CA 1
ATOM 3755 C C . GLN A 1 476 ? 4.833 -1.986 12.265 1.00 88.38 476 GLN A C 1
ATOM 3757 O O . GLN A 1 476 ? 4.582 -2.987 12.929 1.00 88.38 476 GLN A O 1
ATOM 3762 N N . TYR A 1 477 ? 6.101 -1.660 11.968 1.00 83.50 477 TYR A N 1
ATOM 3763 C CA . TYR A 1 477 ? 7.271 -2.495 12.298 1.00 83.50 477 TYR A CA 1
ATOM 3764 C C . TYR A 1 477 ? 7.808 -2.311 13.725 1.00 83.50 477 TYR A C 1
ATOM 3766 O O . TYR A 1 477 ? 8.550 -3.175 14.209 1.00 83.50 477 TYR A O 1
ATOM 3774 N N . LYS A 1 478 ? 7.442 -1.218 14.408 1.00 86.38 478 LYS A N 1
ATOM 3775 C CA . LYS A 1 478 ? 7.682 -1.021 15.853 1.00 86.38 478 LYS A CA 1
ATOM 3776 C C . LYS A 1 478 ? 6.388 -0.889 16.666 1.00 86.38 478 LYS A C 1
ATOM 3778 O O . LYS A 1 478 ? 6.446 -0.546 17.844 1.00 86.38 478 LYS A O 1
ATOM 3783 N N . ALA A 1 479 ? 5.240 -1.167 16.057 1.00 91.56 479 ALA A N 1
ATOM 3784 C CA . ALA A 1 479 ? 3.941 -1.061 16.700 1.00 91.56 479 ALA A CA 1
ATOM 3785 C C . ALA A 1 479 ? 3.722 -2.089 17.828 1.00 91.56 479 ALA A C 1
ATOM 3787 O O . ALA A 1 479 ? 4.387 -3.124 17.909 1.00 91.56 479 ALA A O 1
ATOM 3788 N N . THR A 1 480 ? 2.746 -1.788 18.682 1.00 94.06 480 THR A N 1
ATOM 3789 C CA . THR A 1 480 ? 2.186 -2.681 19.704 1.00 94.06 480 THR A CA 1
ATOM 3790 C C . THR A 1 480 ? 0.772 -3.068 19.287 1.00 94.06 480 THR A C 1
ATOM 3792 O O . THR A 1 480 ? -0.063 -2.179 19.105 1.00 94.06 480 THR A O 1
ATOM 3795 N N . ASP A 1 481 ? 0.498 -4.366 19.137 1.00 94.44 481 ASP A N 1
ATOM 3796 C CA . ASP A 1 481 ? -0.811 -4.888 18.740 1.00 94.44 481 ASP A CA 1
ATOM 3797 C C . ASP A 1 481 ? -1.377 -5.925 19.720 1.00 94.44 481 ASP A C 1
ATOM 3799 O O . ASP A 1 481 ? -0.651 -6.729 20.306 1.00 94.44 481 ASP A O 1
ATOM 3803 N N . PHE A 1 482 ? -2.699 -5.905 19.912 1.00 94.69 482 PHE A N 1
ATOM 3804 C CA . PHE A 1 482 ? -3.398 -6.878 20.753 1.00 94.69 482 PHE A CA 1
ATOM 3805 C C . PHE A 1 482 ? -4.853 -7.097 20.325 1.00 94.69 482 PHE A C 1
ATOM 3807 O O . PHE A 1 482 ? -5.472 -6.250 19.677 1.00 94.69 482 PHE A O 1
ATOM 3814 N N . VAL A 1 483 ? -5.394 -8.257 20.707 1.00 95.44 483 VAL A N 1
ATOM 3815 C CA . VAL A 1 483 ? -6.825 -8.570 20.600 1.00 95.44 483 VAL A CA 1
ATOM 3816 C C . VAL A 1 483 ? -7.535 -7.940 21.794 1.00 95.44 483 VAL A C 1
ATOM 3818 O O . VAL A 1 483 ? -7.153 -8.177 22.940 1.00 95.44 483 VAL A O 1
ATOM 3821 N N . VAL A 1 484 ? -8.557 -7.134 21.526 1.00 95.31 484 VAL A N 1
ATOM 3822 C CA . VAL A 1 484 ? -9.426 -6.531 22.537 1.00 95.31 484 VAL A CA 1
ATOM 3823 C C . VAL A 1 484 ? -10.460 -7.584 22.961 1.00 95.31 484 VAL A C 1
ATOM 3825 O O . VAL A 1 484 ? -11.238 -8.009 22.105 1.00 95.31 484 VAL A O 1
ATOM 3828 N N . PRO A 1 485 ? -10.500 -8.033 24.235 1.00 92.50 485 PRO A N 1
ATOM 3829 C CA . PRO A 1 485 ? -11.290 -9.211 24.620 1.00 92.50 485 PRO A CA 1
ATOM 3830 C C . PRO A 1 485 ? -12.813 -9.044 24.548 1.00 92.50 485 PRO A C 1
ATOM 3832 O O . PRO A 1 485 ? -13.533 -10.038 24.535 1.00 92.50 485 PRO A O 1
ATOM 3835 N N . GLY A 1 486 ? -13.315 -7.809 24.566 1.00 93.69 486 GLY A N 1
ATOM 3836 C CA . GLY A 1 486 ? -14.741 -7.520 24.661 1.00 93.69 486 GLY A CA 1
ATOM 3837 C C . GLY A 1 486 ? -15.015 -6.061 25.008 1.00 93.69 486 GLY A C 1
ATOM 3838 O O . GLY A 1 486 ? -14.169 -5.187 24.799 1.00 93.69 486 GLY A O 1
ATOM 3839 N N . ASN A 1 487 ? -16.188 -5.817 25.591 1.00 96.12 487 ASN A N 1
ATOM 3840 C CA . ASN A 1 487 ? -16.658 -4.474 25.912 1.00 96.12 487 ASN A CA 1
ATOM 3841 C C . ASN A 1 487 ? -15.730 -3.745 26.895 1.00 96.12 487 ASN A C 1
ATOM 3843 O O . ASN A 1 487 ? -15.394 -4.270 27.961 1.00 96.12 487 ASN A O 1
ATOM 3847 N N . GLY A 1 488 ? -15.352 -2.512 26.566 1.00 95.81 488 GLY A N 1
ATOM 3848 C CA . GLY A 1 488 ? -14.425 -1.718 27.366 1.00 95.81 488 GLY A CA 1
ATOM 3849 C C . GLY A 1 488 ? -13.811 -0.532 26.628 1.00 95.81 488 GLY A C 1
ATOM 3850 O O . GLY A 1 488 ? -13.795 -0.458 25.398 1.00 95.81 488 GLY A O 1
ATOM 3851 N N . LYS A 1 489 ? -13.268 0.403 27.407 1.00 97.00 489 LYS A N 1
ATOM 3852 C CA . LYS A 1 489 ? -12.717 1.670 26.921 1.00 97.00 489 LYS A CA 1
ATOM 3853 C C . LYS A 1 489 ? -11.249 1.510 26.524 1.00 97.00 489 LYS A C 1
ATOM 3855 O O . LYS A 1 489 ? -10.435 1.122 27.363 1.00 97.00 489 LYS A O 1
ATOM 3860 N N . LEU A 1 490 ? -10.908 1.846 25.280 1.00 97.44 490 LEU A N 1
ATOM 3861 C CA . LEU A 1 490 ? -9.541 1.890 24.754 1.00 97.44 490 LEU A CA 1
ATOM 3862 C C . LEU A 1 490 ? -9.003 3.332 24.805 1.00 97.44 490 LEU A C 1
ATOM 3864 O O . LEU A 1 490 ? -9.616 4.251 24.262 1.00 97.44 490 LEU A O 1
ATOM 3868 N N . GLU A 1 491 ? -7.849 3.532 25.434 1.00 97.62 491 GLU A N 1
ATOM 3869 C CA . GLU A 1 491 ? -7.232 4.834 25.715 1.00 97.62 491 GLU A CA 1
ATOM 3870 C C . GLU A 1 491 ? -5.736 4.826 25.365 1.00 97.62 491 GLU A C 1
ATOM 3872 O O . GLU A 1 491 ? -5.016 3.919 25.784 1.00 97.62 491 GLU A O 1
ATOM 3877 N N . ILE A 1 492 ? -5.253 5.848 24.652 1.00 97.31 492 ILE A N 1
ATOM 3878 C CA . ILE A 1 492 ? -3.819 6.106 24.449 1.00 97.31 492 ILE A CA 1
ATOM 3879 C C . ILE A 1 492 ? -3.370 7.256 25.350 1.00 97.31 492 ILE A C 1
ATOM 3881 O O . ILE A 1 492 ? -3.992 8.320 25.375 1.00 97.31 492 ILE A O 1
ATOM 3885 N N . LYS A 1 493 ? -2.262 7.047 26.065 1.00 96.50 493 LYS A N 1
ATOM 3886 C CA . LYS A 1 493 ? -1.711 7.990 27.037 1.00 96.50 493 LYS A CA 1
ATOM 3887 C C . LYS A 1 493 ? -0.235 8.268 26.757 1.00 96.50 493 LYS A C 1
ATOM 3889 O O . LYS A 1 493 ? 0.546 7.338 26.581 1.00 96.50 493 LYS A O 1
ATOM 3894 N N . TRP A 1 494 ? 0.175 9.531 26.808 1.00 97.06 494 TRP A N 1
ATOM 3895 C CA . TRP A 1 494 ? 1.578 9.929 26.933 1.00 97.06 494 TRP A CA 1
ATOM 3896 C C . TRP A 1 494 ? 1.792 10.683 28.249 1.00 97.06 494 TRP A C 1
ATOM 3898 O O . TRP A 1 494 ? 1.043 11.600 28.580 1.00 97.06 494 TRP A O 1
ATOM 3908 N N . THR A 1 495 ? 2.806 10.280 29.014 1.00 96.44 495 THR A N 1
ATOM 3909 C CA . THR A 1 495 ? 3.147 10.849 30.327 1.00 96.44 495 THR A CA 1
ATOM 3910 C C . THR A 1 495 ? 4.515 11.539 30.242 1.00 96.44 495 THR A C 1
ATOM 3912 O O . THR A 1 495 ? 5.497 10.834 29.993 1.00 96.44 495 THR A O 1
ATOM 3915 N N . PRO A 1 496 ? 4.623 12.868 30.452 1.00 95.25 496 PRO A N 1
ATOM 3916 C CA . PRO A 1 496 ? 5.896 13.585 30.371 1.00 95.25 496 PRO A CA 1
ATOM 3917 C C . PRO A 1 496 ? 6.939 13.047 31.358 1.00 95.25 496 PRO A C 1
ATOM 3919 O O . PRO A 1 496 ? 6.652 12.886 32.544 1.00 95.25 496 PRO A O 1
ATOM 3922 N N . ALA A 1 497 ? 8.181 12.863 30.905 1.00 91.50 497 ALA A N 1
ATOM 3923 C CA . ALA A 1 497 ? 9.287 12.432 31.769 1.00 91.50 497 ALA A CA 1
ATOM 3924 C C . ALA A 1 497 ? 9.625 13.464 32.866 1.00 91.50 497 ALA A C 1
ATOM 3926 O O . ALA A 1 497 ? 10.134 13.101 33.922 1.00 91.50 497 ALA A O 1
ATOM 3927 N N . ALA A 1 498 ? 9.309 14.742 32.630 1.00 87.94 498 ALA A N 1
ATOM 3928 C CA . ALA A 1 498 ? 9.527 15.848 33.563 1.00 87.94 498 ALA A CA 1
ATOM 3929 C C . ALA A 1 498 ? 8.386 16.059 34.589 1.00 87.94 498 ALA A C 1
ATOM 3931 O O . ALA A 1 498 ? 8.396 17.060 35.298 1.00 87.94 498 ALA A O 1
ATOM 3932 N N . GLY A 1 499 ? 7.399 15.153 34.670 1.00 78.81 499 GLY A N 1
ATOM 3933 C CA . GLY A 1 499 ? 6.344 15.210 35.695 1.00 78.81 499 GLY A CA 1
ATOM 3934 C C . GLY A 1 499 ? 5.221 16.228 35.446 1.00 78.81 499 GLY A C 1
ATOM 3935 O O . GLY A 1 499 ? 4.621 16.711 36.400 1.00 78.81 499 GLY A O 1
ATOM 3936 N N . GLY A 1 500 ? 4.947 16.569 34.183 1.00 86.50 500 GLY A N 1
ATOM 3937 C CA . GLY A 1 500 ? 3.802 17.402 33.791 1.00 86.50 500 GLY A CA 1
ATOM 3938 C C . GLY A 1 500 ? 2.508 16.610 33.555 1.00 86.50 500 GLY A C 1
ATOM 3939 O O . GLY A 1 500 ? 2.493 15.380 33.633 1.00 86.50 500 GLY A O 1
ATOM 3940 N N . GLU A 1 501 ? 1.434 17.322 33.200 1.00 92.00 501 GLU A N 1
ATOM 3941 C CA . GLU A 1 501 ? 0.127 16.727 32.884 1.00 92.00 501 GLU A CA 1
ATOM 3942 C C . GLU A 1 501 ? 0.202 15.693 31.741 1.00 92.00 501 GLU A C 1
ATOM 3944 O O . GLU A 1 501 ? 0.744 15.998 30.671 1.00 92.00 501 GLU A O 1
ATOM 3949 N N . PRO A 1 502 ? -0.343 14.471 31.917 1.00 94.19 502 PRO A N 1
ATOM 3950 C CA . PRO A 1 502 ? -0.385 13.477 30.854 1.00 94.19 502 PRO A CA 1
ATOM 3951 C C . PRO A 1 502 ? -1.408 13.817 29.767 1.00 94.19 502 PRO A C 1
ATOM 3953 O O . PRO A 1 502 ? -2.567 14.120 30.044 1.00 94.19 502 PRO A O 1
ATOM 3956 N N . ILE A 1 503 ? -1.017 13.630 28.508 1.00 94.94 503 ILE A N 1
ATOM 3957 C CA . ILE A 1 503 ? -1.959 13.604 27.386 1.00 94.94 503 ILE A CA 1
ATOM 3958 C C . ILE A 1 503 ? -2.673 12.247 27.422 1.00 94.94 503 ILE A C 1
ATOM 3960 O O . ILE A 1 503 ? -2.010 11.214 27.369 1.00 94.94 503 ILE A O 1
ATOM 3964 N N . ASN A 1 504 ? -4.006 12.228 27.499 1.00 96.00 504 ASN A N 1
ATOM 3965 C CA . ASN A 1 504 ? -4.815 11.008 27.412 1.00 96.00 504 ASN A CA 1
ATOM 3966 C C . ASN A 1 504 ? -5.963 11.198 26.413 1.00 96.00 504 ASN A C 1
ATOM 3968 O O . ASN A 1 504 ? -6.761 12.125 26.558 1.00 96.00 504 ASN A O 1
ATOM 3972 N N . TYR A 1 505 ? -6.082 10.294 25.442 1.00 96.62 505 TYR A N 1
ATOM 3973 C CA . TYR A 1 505 ? -7.166 10.284 24.463 1.00 96.62 505 TYR A CA 1
ATOM 3974 C C . TYR A 1 505 ? -7.898 8.944 24.470 1.00 96.62 505 TYR A C 1
ATOM 3976 O O . TYR A 1 505 ? -7.289 7.877 24.505 1.00 96.62 505 TYR A O 1
ATOM 3984 N N . THR A 1 506 ? -9.227 8.994 24.380 1.00 96.38 506 THR A N 1
ATOM 3985 C CA . THR A 1 506 ? -10.041 7.791 24.161 1.00 96.38 506 THR A CA 1
ATOM 3986 C C . THR A 1 506 ? -10.004 7.444 22.678 1.00 96.38 506 THR A C 1
ATOM 3988 O O . THR A 1 506 ? -10.482 8.225 21.862 1.00 96.38 506 THR A O 1
ATOM 3991 N N . VAL A 1 507 ? -9.436 6.287 22.343 1.00 95.06 507 VAL A N 1
ATOM 3992 C CA . VAL A 1 507 ? -9.303 5.794 20.964 1.00 95.06 507 VAL A CA 1
ATOM 3993 C C . VAL A 1 507 ? -10.624 5.190 20.490 1.00 95.06 507 VAL A C 1
ATOM 3995 O O . VAL A 1 507 ? -11.078 5.470 19.382 1.00 95.06 507 VAL A O 1
ATOM 3998 N N . TYR A 1 508 ? -11.251 4.370 21.339 1.00 96.50 508 TYR A N 1
ATOM 3999 C CA . TYR A 1 508 ? -12.574 3.799 21.093 1.00 96.50 508 TYR A CA 1
ATOM 4000 C C . TYR A 1 508 ? -13.244 3.333 22.392 1.00 96.50 508 TYR A C 1
ATOM 4002 O O . TYR A 1 508 ? -12.600 3.185 23.430 1.00 96.50 508 TYR A O 1
ATOM 4010 N N . ASP A 1 509 ? -14.544 3.080 22.314 1.00 95.31 509 ASP A N 1
ATOM 4011 C CA . ASP A 1 509 ? -15.379 2.542 23.383 1.00 95.31 509 ASP A CA 1
ATOM 4012 C C . ASP A 1 509 ? -16.093 1.304 22.821 1.00 95.31 509 ASP A C 1
ATOM 4014 O O . ASP A 1 509 ? -17.017 1.429 22.013 1.00 95.31 509 ASP A O 1
ATOM 4018 N N . PHE A 1 510 ? -15.596 0.110 23.162 1.00 94.19 510 PHE A N 1
ATOM 4019 C CA . PHE A 1 510 ? -16.128 -1.158 22.660 1.00 94.19 510 PHE A CA 1
ATOM 4020 C C . PHE A 1 510 ? -17.427 -1.491 23.404 1.00 94.19 510 PHE A C 1
ATOM 4022 O O . PHE A 1 510 ? -17.407 -1.718 24.616 1.00 94.19 510 PHE A O 1
ATOM 4029 N N . LYS A 1 511 ? -18.549 -1.527 22.676 1.00 90.38 511 LYS A N 1
ATOM 4030 C CA . LYS A 1 511 ? -19.903 -1.770 23.221 1.00 90.38 511 LYS A CA 1
ATOM 4031 C C . LYS A 1 511 ? -20.528 -3.082 22.762 1.00 90.38 511 LYS A C 1
ATOM 4033 O O . LYS A 1 511 ? -21.366 -3.636 23.467 1.00 90.38 511 LYS A O 1
ATOM 4038 N N . ASP A 1 512 ? -20.085 -3.579 21.613 1.00 83.69 512 ASP A N 1
ATOM 4039 C CA . ASP A 1 512 ? -20.735 -4.653 20.863 1.00 83.69 512 ASP A CA 1
ATOM 4040 C C . ASP A 1 512 ? -19.726 -5.767 20.527 1.00 83.69 512 ASP A C 1
ATOM 4042 O O . ASP A 1 512 ? -19.582 -6.189 19.378 1.00 83.69 512 ASP A O 1
ATOM 4046 N N . GLY A 1 513 ? -18.978 -6.213 21.544 1.00 90.50 513 GLY A N 1
ATOM 4047 C CA . GLY A 1 513 ? -17.997 -7.295 21.450 1.00 90.50 513 GLY A CA 1
ATOM 4048 C C . GLY A 1 513 ? -16.533 -6.842 21.445 1.00 90.50 513 GLY A C 1
ATOM 4049 O O . GLY A 1 513 ? -16.191 -5.725 21.832 1.00 90.50 513 GLY A O 1
ATOM 4050 N N . GLY A 1 514 ? -15.655 -7.774 21.065 1.00 93.56 514 GLY A N 1
ATOM 4051 C CA . GLY A 1 514 ? -14.204 -7.586 21.014 1.00 93.56 514 GLY A CA 1
ATOM 4052 C C . GLY A 1 514 ? -13.701 -7.017 19.686 1.00 93.56 514 GLY A C 1
ATOM 4053 O O . GLY A 1 514 ? -14.448 -6.431 18.896 1.00 93.56 514 GLY A O 1
ATOM 4054 N N . GLY A 1 515 ? -12.406 -7.190 19.432 1.00 95.88 515 GLY A N 1
ATOM 4055 C CA . GLY A 1 515 ? -11.762 -6.731 18.206 1.00 95.88 515 GLY A CA 1
ATOM 4056 C C . GLY A 1 515 ? -10.244 -6.701 18.308 1.00 95.88 515 GLY A C 1
ATOM 4057 O O . GLY A 1 515 ? -9.635 -7.527 18.984 1.00 95.88 515 GLY A O 1
ATOM 4058 N N . VAL A 1 516 ? -9.618 -5.716 17.668 1.00 96.69 516 VAL A N 1
ATOM 4059 C CA . VAL A 1 516 ? -8.160 -5.521 17.677 1.00 96.69 516 VAL A CA 1
ATOM 4060 C C . VAL A 1 516 ? -7.774 -4.054 17.814 1.00 96.69 516 VAL A C 1
ATOM 4062 O O . VAL A 1 516 ? -8.484 -3.162 17.350 1.00 96.69 516 VAL A O 1
ATOM 4065 N N . SER A 1 517 ? -6.616 -3.817 18.430 1.00 97.06 517 SER A N 1
ATOM 4066 C CA . SER A 1 517 ? -5.987 -2.503 18.578 1.00 97.06 517 SER A CA 1
ATOM 4067 C C . SER A 1 517 ? -4.530 -2.548 18.114 1.00 97.06 517 SER A C 1
ATOM 4069 O O . SER A 1 517 ? -3.826 -3.528 18.368 1.00 97.06 517 SER A O 1
ATOM 4071 N N . LEU A 1 518 ? -4.092 -1.490 17.431 1.00 95.69 518 LEU A N 1
ATOM 4072 C CA . LEU A 1 518 ? -2.719 -1.259 16.986 1.00 95.69 518 LEU A CA 1
ATOM 4073 C C . LEU A 1 518 ? -2.297 0.146 17.411 1.00 95.69 518 LEU A C 1
ATOM 4075 O O . LEU A 1 518 ? -3.007 1.111 17.132 1.00 95.69 518 LEU A O 1
ATOM 4079 N N . SER A 1 519 ? -1.132 0.277 18.043 1.00 96.50 519 SER A N 1
ATOM 4080 C CA . SER A 1 519 ? -0.531 1.574 18.380 1.00 96.50 519 SER A CA 1
ATOM 4081 C C . SER A 1 519 ? 0.892 1.671 17.840 1.00 96.50 519 SER A C 1
ATOM 4083 O O . SER A 1 519 ? 1.724 0.813 18.134 1.00 96.50 519 SER A O 1
ATOM 4085 N N . MET A 1 520 ? 1.174 2.704 17.045 1.00 95.19 520 MET A N 1
ATOM 4086 C CA . MET A 1 520 ? 2.441 2.903 16.335 1.00 95.19 520 MET A CA 1
ATOM 4087 C C . MET A 1 520 ? 2.976 4.331 16.495 1.00 95.19 520 MET A C 1
ATOM 4089 O O . MET A 1 520 ? 2.237 5.261 16.818 1.00 95.19 520 MET A O 1
ATOM 4093 N N . TYR A 1 521 ? 4.279 4.518 16.284 1.00 96.00 521 TYR A N 1
ATOM 4094 C CA . TYR A 1 521 ? 4.974 5.780 16.550 1.00 96.00 521 TYR A CA 1
ATOM 4095 C C . TYR A 1 521 ? 6.181 5.985 15.626 1.00 96.00 521 TYR A C 1
ATOM 4097 O O . TYR A 1 521 ? 6.730 5.025 15.083 1.00 96.00 521 TYR A O 1
ATOM 4105 N N . ASN A 1 522 ? 6.610 7.240 15.508 1.00 95.56 522 ASN A N 1
ATOM 4106 C CA . ASN A 1 522 ? 7.910 7.649 14.973 1.00 95.56 522 ASN A CA 1
ATOM 4107 C C . ASN A 1 522 ? 8.478 8.759 15.874 1.00 95.56 522 ASN A C 1
ATOM 4109 O O . ASN A 1 522 ? 7.706 9.497 16.488 1.00 95.56 522 ASN A O 1
ATOM 4113 N N . THR A 1 523 ? 9.804 8.891 15.964 1.00 95.06 523 THR A N 1
ATOM 4114 C CA . THR A 1 523 ? 10.445 10.038 16.639 1.00 95.06 523 THR A CA 1
ATOM 4115 C C . THR A 1 523 ? 10.746 11.140 15.630 1.00 95.06 523 THR A C 1
ATOM 4117 O O . THR A 1 523 ? 11.040 10.840 14.470 1.00 95.06 523 THR A O 1
ATOM 4120 N N . ASP A 1 524 ? 10.748 12.402 16.060 1.00 95.00 524 ASP A N 1
ATOM 4121 C CA . ASP A 1 524 ? 11.133 13.523 15.188 1.00 95.00 524 ASP A CA 1
ATOM 4122 C C . ASP A 1 524 ? 12.546 13.318 14.619 1.00 95.00 524 ASP A C 1
ATOM 4124 O O . ASP A 1 524 ? 12.772 13.529 13.432 1.00 95.00 524 ASP A O 1
ATOM 4128 N N . SER A 1 525 ? 13.471 12.792 15.430 1.00 92.56 525 SER A N 1
ATOM 4129 C CA . SER A 1 525 ? 14.823 12.412 15.003 1.00 92.56 525 SER A CA 1
ATOM 4130 C C . SER A 1 525 ? 14.835 11.386 13.862 1.00 92.56 525 SER A C 1
ATOM 4132 O O . SER A 1 525 ? 15.581 11.562 12.901 1.00 92.56 525 SER A O 1
ATOM 4134 N N . SER A 1 526 ? 13.978 10.356 13.907 1.00 92.81 526 SER A N 1
ATOM 4135 C CA . SER A 1 526 ? 13.875 9.365 12.824 1.00 92.81 526 SER A CA 1
ATOM 4136 C C . SER A 1 526 ? 13.351 9.980 11.519 1.00 92.81 526 SER A C 1
ATOM 4138 O O . SER A 1 526 ? 13.901 9.714 10.451 1.00 92.81 526 SER A O 1
ATOM 4140 N N . ILE A 1 527 ? 12.361 10.876 11.615 1.00 95.06 527 ILE A N 1
ATOM 4141 C CA . ILE A 1 527 ? 11.769 11.573 10.466 1.00 95.06 527 ILE A CA 1
ATOM 4142 C C . ILE A 1 527 ? 12.779 12.552 9.846 1.00 95.06 527 ILE A C 1
ATOM 4144 O O . ILE A 1 527 ? 12.919 12.581 8.625 1.00 95.06 527 ILE A O 1
ATOM 4148 N N . THR A 1 528 ? 13.525 13.300 10.665 1.00 94.31 528 THR A N 1
ATOM 4149 C CA . THR A 1 528 ? 14.598 14.203 10.214 1.00 94.31 528 THR A CA 1
ATOM 4150 C C . THR A 1 528 ? 15.687 13.446 9.460 1.00 94.31 528 THR A C 1
ATOM 4152 O O . THR A 1 528 ? 15.972 13.785 8.313 1.00 94.31 528 THR A O 1
ATOM 4155 N N . SER A 1 529 ? 16.237 12.365 10.026 1.00 90.62 529 SER A N 1
ATOM 4156 C CA . SER A 1 529 ? 17.273 11.580 9.337 1.00 90.62 529 SER A CA 1
ATOM 4157 C C . SER A 1 529 ? 16.764 10.907 8.056 1.00 90.62 529 SER A C 1
ATOM 4159 O O . SER A 1 529 ? 17.528 10.735 7.107 1.00 90.62 529 SER A O 1
ATOM 4161 N N . PHE A 1 530 ? 15.478 10.546 7.998 1.00 94.19 530 PHE A N 1
ATOM 4162 C CA . PHE A 1 530 ? 14.835 10.046 6.781 1.00 94.19 530 PHE A CA 1
ATOM 4163 C C . PHE A 1 530 ? 14.694 11.135 5.706 1.00 94.19 530 PHE A C 1
ATOM 4165 O O . PHE A 1 530 ? 14.981 10.877 4.533 1.00 94.19 530 PHE A O 1
ATOM 4172 N N . ALA A 1 531 ? 14.315 12.354 6.097 1.00 95.12 531 ALA A N 1
ATOM 4173 C CA . ALA A 1 531 ? 14.241 13.510 5.210 1.00 95.12 531 ALA A CA 1
ATOM 4174 C C . ALA A 1 531 ? 15.618 13.885 4.648 1.00 95.12 531 ALA A C 1
ATOM 4176 O O . ALA A 1 531 ? 15.776 13.978 3.433 1.00 95.12 531 ALA A O 1
ATOM 4177 N N . GLU A 1 532 ? 16.626 14.036 5.511 1.00 93.38 532 GLU A N 1
ATOM 4178 C CA . GLU A 1 532 ? 17.993 14.410 5.130 1.00 93.38 532 GLU A CA 1
ATOM 4179 C C . GLU A 1 532 ? 18.627 13.370 4.202 1.00 93.38 532 GLU A C 1
ATOM 4181 O O . GLU A 1 532 ? 19.121 13.724 3.131 1.00 93.38 532 GLU A O 1
ATOM 4186 N N . ALA A 1 533 ? 18.542 12.081 4.551 1.00 89.69 533 ALA A N 1
ATOM 4187 C CA . ALA A 1 533 ? 19.047 11.009 3.698 1.00 89.69 533 ALA A CA 1
ATOM 4188 C C . ALA A 1 533 ? 18.309 10.954 2.350 1.00 89.69 533 ALA A C 1
ATOM 4190 O O . ALA A 1 533 ? 18.950 10.781 1.313 1.00 89.69 533 ALA A O 1
ATOM 4191 N N . SER A 1 534 ? 16.982 11.137 2.337 1.00 94.00 534 SER A N 1
ATOM 4192 C CA . SER A 1 534 ? 16.202 11.128 1.093 1.00 94.00 534 SER A CA 1
ATOM 4193 C C . SER A 1 534 ? 16.536 12.315 0.188 1.00 94.00 534 SER A C 1
ATOM 4195 O O . SER A 1 534 ? 16.738 12.140 -1.014 1.00 94.00 534 SER A O 1
ATOM 4197 N N . LEU A 1 535 ? 16.637 13.514 0.769 1.00 95.81 535 LEU A N 1
ATOM 4198 C CA . LEU A 1 535 ? 16.961 14.751 0.060 1.00 95.81 535 LEU A CA 1
ATOM 4199 C C . LEU A 1 535 ? 18.393 14.743 -0.488 1.00 95.81 535 LEU A C 1
ATOM 4201 O O . LEU A 1 535 ? 18.609 15.170 -1.625 1.00 95.81 535 LEU A O 1
ATOM 4205 N N . GLN A 1 536 ? 19.357 14.224 0.275 1.00 93.62 536 GLN A N 1
ATOM 4206 C CA . GLN A 1 536 ? 20.744 14.100 -0.168 1.00 93.62 536 GLN A CA 1
ATOM 4207 C C . GLN A 1 536 ? 20.904 13.016 -1.246 1.00 93.62 536 GLN A C 1
ATOM 4209 O O . GLN A 1 536 ? 21.531 13.281 -2.271 1.00 93.62 536 GLN A O 1
ATOM 4214 N N . TYR A 1 537 ? 20.285 11.840 -1.087 1.00 89.12 537 TYR A N 1
ATOM 4215 C CA . TYR A 1 537 ? 20.394 10.762 -2.078 1.00 89.12 537 TYR A CA 1
ATOM 4216 C C . TYR A 1 537 ? 19.766 11.155 -3.424 1.00 89.12 537 TYR A C 1
ATOM 4218 O O . TYR A 1 537 ? 20.398 10.980 -4.464 1.00 89.12 537 TYR A O 1
ATOM 4226 N N . ALA A 1 538 ? 18.569 11.753 -3.432 1.00 91.50 538 ALA A N 1
ATOM 4227 C CA . ALA A 1 538 ? 17.936 12.233 -4.664 1.00 91.50 538 ALA A CA 1
ATOM 4228 C C . ALA A 1 538 ? 18.790 13.293 -5.393 1.00 91.50 538 ALA A C 1
ATOM 4230 O O . ALA A 1 538 ? 18.931 13.235 -6.618 1.00 91.50 538 ALA A O 1
ATOM 4231 N N . LEU A 1 539 ? 19.448 14.189 -4.648 1.00 92.31 539 LEU A N 1
ATOM 4232 C CA . LEU A 1 539 ? 20.395 15.163 -5.197 1.00 92.31 539 LEU A CA 1
ATOM 4233 C C . LEU A 1 539 ? 21.643 14.495 -5.803 1.00 92.31 539 LEU A C 1
ATOM 4235 O O . LEU A 1 539 ? 22.053 14.866 -6.903 1.00 92.31 539 LEU A O 1
ATOM 4239 N N . ASP A 1 540 ? 22.205 13.478 -5.144 1.00 87.81 540 ASP A N 1
ATOM 4240 C CA . ASP A 1 540 ? 23.361 12.721 -5.651 1.00 87.81 540 ASP A CA 1
ATOM 4241 C C . ASP A 1 540 ? 23.016 11.861 -6.883 1.00 87.81 540 ASP A C 1
ATOM 4243 O O . ASP A 1 540 ? 23.851 11.692 -7.777 1.00 87.81 540 ASP A O 1
ATOM 4247 N N . ARG A 1 541 ? 21.775 11.360 -6.985 1.00 87.12 541 ARG A N 1
ATOM 4248 C CA . ARG A 1 541 ? 21.240 10.728 -8.211 1.00 87.12 541 ARG A CA 1
ATOM 4249 C C . ARG A 1 541 ? 20.855 11.740 -9.298 1.00 87.12 541 ARG A C 1
ATOM 4251 O O . ARG A 1 541 ? 20.673 11.335 -10.445 1.00 87.12 541 ARG A O 1
ATOM 4258 N N . LYS A 1 542 ? 20.741 13.030 -8.956 1.00 94.00 542 LYS A N 1
ATOM 4259 C CA . LYS A 1 542 ? 20.160 14.105 -9.783 1.00 94.00 542 LYS A CA 1
ATOM 4260 C C . LYS A 1 542 ? 18.742 13.783 -10.269 1.00 94.00 542 LYS A C 1
ATOM 4262 O O . LYS A 1 542 ? 18.412 13.987 -11.437 1.00 94.00 542 LYS A O 1
ATOM 4267 N N . TYR A 1 543 ? 17.906 13.290 -9.360 1.00 93.94 543 TYR A N 1
ATOM 4268 C CA . TYR A 1 543 ? 16.490 13.017 -9.600 1.00 93.94 543 TYR A CA 1
ATOM 4269 C C . TYR A 1 543 ? 15.602 13.884 -8.696 1.00 93.94 543 TYR A C 1
ATOM 4271 O O . TYR A 1 543 ? 15.979 14.148 -7.556 1.00 93.94 543 TYR A O 1
ATOM 4279 N N . PRO A 1 544 ? 14.419 14.323 -9.168 1.00 96.12 544 PRO A N 1
ATOM 4280 C CA . PRO A 1 544 ? 13.441 14.978 -8.307 1.00 96.12 544 PRO A CA 1
ATOM 4281 C C . PRO A 1 544 ? 12.928 14.007 -7.237 1.00 96.12 544 PRO A C 1
ATOM 4283 O O . PRO A 1 544 ? 12.862 12.793 -7.467 1.00 96.12 544 PRO A O 1
ATOM 4286 N N . LEU A 1 545 ? 12.564 14.547 -6.073 1.00 97.25 545 LEU A N 1
ATOM 4287 C CA . LEU A 1 545 ? 12.107 13.782 -4.915 1.00 97.25 545 LEU A CA 1
ATOM 4288 C C . LEU A 1 545 ? 10.617 14.012 -4.651 1.00 97.25 545 LEU A C 1
ATOM 4290 O O . LEU A 1 545 ? 10.190 15.135 -4.394 1.00 97.25 545 LEU A O 1
ATOM 4294 N N . TYR A 1 546 ? 9.856 12.927 -4.608 1.00 96.62 546 TYR A N 1
ATOM 4295 C CA . TYR A 1 546 ? 8.469 12.904 -4.157 1.00 96.62 546 TYR A CA 1
ATOM 4296 C C . TYR A 1 546 ? 8.387 12.316 -2.749 1.00 96.62 546 TYR A C 1
ATOM 4298 O O . TYR A 1 546 ? 8.848 11.198 -2.547 1.00 96.62 546 TYR A O 1
ATOM 4306 N N . MET A 1 547 ? 7.784 13.009 -1.781 1.00 95.88 547 MET A N 1
ATOM 4307 C CA . MET A 1 547 ? 7.427 12.416 -0.480 1.00 95.88 547 MET A CA 1
ATOM 4308 C C . MET A 1 547 ? 5.916 12.217 -0.406 1.00 95.88 547 MET A C 1
ATOM 4310 O O . MET A 1 547 ? 5.158 13.173 -0.576 1.00 95.88 547 MET A O 1
ATOM 4314 N N . SER A 1 548 ? 5.470 10.987 -0.148 1.00 93.31 548 SER A N 1
ATOM 4315 C CA . SER A 1 548 ? 4.042 10.651 -0.138 1.00 93.31 548 SER A CA 1
ATOM 4316 C C . SER A 1 548 ? 3.504 10.332 1.253 1.00 93.31 548 SER A C 1
ATOM 4318 O O . SER A 1 548 ? 4.080 9.503 1.960 1.00 93.31 548 SER A O 1
ATOM 4320 N N . THR A 1 549 ? 2.357 10.909 1.612 1.00 92.19 549 THR A N 1
ATOM 4321 C CA . THR A 1 549 ? 1.638 10.592 2.862 1.00 92.19 549 THR A CA 1
ATOM 4322 C C . THR A 1 549 ? 0.112 10.602 2.658 1.00 92.19 549 THR A C 1
ATOM 4324 O O . THR A 1 549 ? -0.367 10.806 1.547 1.00 92.19 549 THR A O 1
ATOM 4327 N N . LYS A 1 550 ? -0.686 10.372 3.706 1.00 85.31 550 LYS A N 1
ATOM 4328 C CA . LYS A 1 550 ? -2.155 10.524 3.721 1.00 85.31 550 LYS A CA 1
ATOM 4329 C C . LYS A 1 550 ? -2.580 11.569 4.769 1.00 85.31 550 LYS A C 1
ATOM 4331 O O . LYS A 1 550 ? -3.509 11.357 5.551 1.00 85.31 550 LYS A O 1
ATOM 4336 N N . ASN A 1 551 ? -1.894 12.718 4.808 1.00 81.06 551 ASN A N 1
ATOM 4337 C CA . ASN A 1 551 ? -2.089 13.757 5.835 1.00 81.06 551 ASN A CA 1
ATOM 4338 C C . ASN A 1 551 ? -3.476 14.434 5.823 1.00 81.06 551 ASN A C 1
ATOM 4340 O O . ASN A 1 551 ? -3.806 15.139 6.770 1.00 81.06 551 ASN A O 1
ATOM 4344 N N . THR A 1 552 ? -4.294 14.233 4.785 1.00 72.19 552 THR A N 1
ATOM 4345 C CA . THR A 1 552 ? -5.715 14.633 4.773 1.00 72.19 552 THR A CA 1
ATOM 4346 C C . THR A 1 552 ? -6.564 13.818 5.754 1.00 72.19 552 THR A C 1
ATOM 4348 O O . THR A 1 552 ? -7.589 14.307 6.233 1.00 72.19 552 THR A O 1
ATOM 4351 N N . ILE A 1 553 ? -6.123 12.598 6.083 1.00 75.56 553 ILE A N 1
ATOM 4352 C CA . ILE A 1 553 ? -6.713 11.723 7.102 1.00 75.56 553 ILE A CA 1
ATOM 4353 C C . ILE A 1 553 ? -5.907 11.827 8.405 1.00 75.56 553 ILE A C 1
ATOM 4355 O O . ILE A 1 553 ? -6.458 12.209 9.435 1.00 75.56 553 ILE A O 1
ATOM 4359 N N . LEU A 1 554 ? -4.597 11.562 8.349 1.00 85.25 554 LEU A N 1
ATOM 4360 C CA . LEU A 1 554 ? -3.698 11.566 9.511 1.00 85.25 554 LEU A CA 1
ATOM 4361 C C . LEU A 1 554 ? -3.014 12.931 9.695 1.00 85.25 554 LEU A C 1
ATOM 4363 O O . LEU A 1 554 ? -1.826 13.111 9.404 1.00 85.25 554 LEU A O 1
ATOM 4367 N N . LYS A 1 555 ? -3.797 13.920 10.137 1.00 82.81 555 LYS A N 1
ATOM 4368 C CA . LYS A 1 555 ? -3.409 15.344 10.164 1.00 82.81 555 LYS A CA 1
ATOM 4369 C C . LYS A 1 555 ? -2.224 15.660 11.086 1.00 82.81 555 LYS A C 1
ATOM 4371 O O . LYS A 1 555 ? -1.569 16.680 10.882 1.00 82.81 555 LYS A O 1
ATOM 4376 N N . LYS A 1 556 ? -1.934 14.828 12.092 1.00 91.88 556 LYS A N 1
ATOM 4377 C CA . LYS A 1 556 ? -0.764 14.969 12.978 1.00 91.88 556 LYS A CA 1
ATOM 4378 C C . LYS A 1 556 ? 0.340 13.985 12.616 1.00 91.88 556 LYS A C 1
ATOM 4380 O O . LYS A 1 556 ? 1.478 14.420 12.465 1.00 91.88 556 LYS A O 1
ATOM 4385 N N . TYR A 1 557 ? 0.020 12.704 12.425 1.00 94.00 557 TYR A N 1
ATOM 4386 C CA . TYR A 1 557 ? 1.026 11.669 12.155 1.00 94.00 557 TYR A CA 1
ATOM 4387 C C . TYR A 1 557 ? 1.732 11.892 10.814 1.00 94.00 557 TYR A C 1
ATOM 4389 O O . TYR A 1 557 ? 2.941 12.103 10.763 1.00 94.00 557 TYR A O 1
ATOM 4397 N N . ASP A 1 558 ? 0.957 11.930 9.732 1.00 91.62 558 ASP A N 1
ATOM 4398 C CA . ASP A 1 558 ? 1.461 12.121 8.370 1.00 91.62 558 ASP A CA 1
ATOM 4399 C C . ASP A 1 558 ? 1.725 13.600 8.055 1.00 91.62 558 ASP A C 1
ATOM 4401 O O . ASP A 1 558 ? 2.522 13.910 7.165 1.00 91.62 558 ASP A O 1
ATOM 4405 N N . GLY A 1 559 ? 1.092 14.505 8.811 1.00 90.69 559 GLY A N 1
ATOM 4406 C CA . GLY A 1 559 ? 1.441 15.924 8.857 1.00 90.69 559 GLY A CA 1
ATOM 4407 C C . GLY A 1 559 ? 2.904 16.127 9.253 1.00 90.69 559 GLY A C 1
ATOM 4408 O O . GLY A 1 559 ? 3.655 16.718 8.486 1.00 90.69 559 GLY A O 1
ATOM 4409 N N . ARG A 1 560 ? 3.357 15.534 10.369 1.00 96.12 560 ARG A N 1
ATOM 4410 C CA . ARG A 1 560 ? 4.735 15.716 10.862 1.00 96.12 560 ARG A CA 1
ATOM 4411 C C . ARG A 1 560 ? 5.807 15.265 9.866 1.00 96.12 560 ARG A C 1
ATOM 4413 O O . ARG A 1 560 ? 6.822 15.943 9.742 1.00 96.12 560 ARG A O 1
ATOM 4420 N N . PHE A 1 561 ? 5.568 14.181 9.121 1.00 96.44 561 PHE A N 1
ATOM 4421 C CA . PHE A 1 561 ? 6.446 13.763 8.017 1.00 96.44 561 PHE A CA 1
ATOM 4422 C C . PHE A 1 561 ? 6.521 14.822 6.906 1.00 96.44 561 PHE A C 1
ATOM 4424 O O . PHE A 1 561 ? 7.619 15.217 6.521 1.00 96.44 561 PHE A O 1
ATOM 4431 N N . LYS A 1 562 ? 5.368 15.301 6.415 1.00 95.31 562 LYS A N 1
ATOM 4432 C CA . LYS A 1 562 ? 5.285 16.363 5.395 1.00 95.31 562 LYS A CA 1
ATOM 4433 C C . LYS A 1 562 ? 6.007 17.635 5.861 1.00 95.31 562 LYS A C 1
ATOM 4435 O O . LYS A 1 562 ? 6.817 18.183 5.116 1.00 95.31 562 LYS A O 1
ATOM 4440 N N . ASP A 1 563 ? 5.728 18.072 7.087 1.00 95.50 563 ASP A N 1
ATOM 4441 C CA . ASP A 1 563 ? 6.222 19.331 7.646 1.00 95.50 563 ASP A CA 1
ATOM 4442 C C . ASP A 1 563 ? 7.749 19.300 7.848 1.00 95.50 563 ASP A C 1
ATOM 4444 O O . ASP A 1 563 ? 8.435 20.221 7.410 1.00 95.50 563 ASP A O 1
ATOM 4448 N N . ILE A 1 564 ? 8.303 18.218 8.420 1.00 96.75 564 ILE A N 1
ATOM 4449 C CA . ILE A 1 564 ? 9.759 18.062 8.613 1.00 96.75 564 ILE A CA 1
ATOM 4450 C C . ILE A 1 564 ? 10.499 17.987 7.265 1.00 96.75 564 ILE A C 1
ATOM 4452 O O . ILE A 1 564 ? 11.522 18.653 7.095 1.00 96.75 564 ILE A O 1
ATOM 4456 N N . PHE A 1 565 ? 9.984 17.235 6.281 1.00 97.50 565 PHE A N 1
ATOM 4457 C CA . PHE A 1 565 ? 10.584 17.196 4.939 1.00 97.50 565 PHE A CA 1
ATOM 4458 C C . PHE A 1 565 ? 10.590 18.582 4.273 1.00 97.50 565 PHE A C 1
ATOM 4460 O O . PHE A 1 565 ? 11.608 18.978 3.703 1.00 97.50 565 PHE A O 1
ATOM 4467 N N . GLN A 1 566 ? 9.481 19.327 4.357 1.00 96.88 566 GLN A N 1
ATOM 4468 C CA . GLN A 1 566 ? 9.375 20.676 3.793 1.00 96.88 566 GLN A CA 1
ATOM 4469 C C . GLN A 1 566 ? 10.355 21.647 4.470 1.00 96.88 566 GLN A C 1
ATO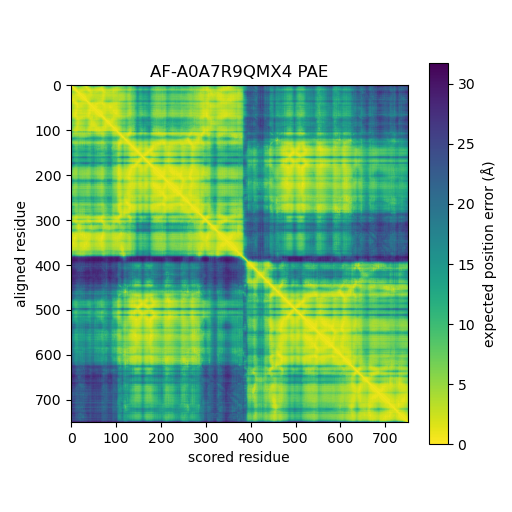M 4471 O O . GLN A 1 566 ? 11.079 22.365 3.781 1.00 96.88 566 GLN A O 1
ATOM 4476 N N . GLU A 1 567 ? 10.425 21.629 5.804 1.00 97.31 567 GLU A N 1
ATOM 4477 C CA . GLU A 1 567 ? 11.312 22.487 6.594 1.00 97.31 567 GLU A CA 1
ATOM 4478 C C . GLU A 1 567 ? 12.794 22.255 6.249 1.00 97.31 567 GLU A C 1
ATOM 4480 O O . GLU A 1 567 ? 13.549 23.210 6.044 1.00 97.31 567 GLU A O 1
ATOM 4485 N N . ILE A 1 568 ? 13.214 20.991 6.142 1.00 97.19 568 ILE A N 1
ATOM 4486 C CA . ILE A 1 568 ? 14.596 20.621 5.801 1.00 97.19 568 ILE A CA 1
ATOM 4487 C C . ILE A 1 568 ? 14.903 20.958 4.337 1.00 97.19 568 ILE A C 1
ATOM 4489 O O . ILE A 1 568 ? 15.983 21.483 4.045 1.00 97.19 568 ILE A O 1
ATOM 4493 N N . TYR A 1 569 ? 13.957 20.727 3.417 1.00 97.31 569 TYR A N 1
ATOM 4494 C CA . TYR A 1 569 ? 14.115 21.114 2.016 1.00 97.31 569 TYR A CA 1
ATOM 4495 C C . TYR A 1 569 ? 14.349 22.621 1.870 1.00 97.31 569 TYR A C 1
ATOM 4497 O O . TYR A 1 569 ? 15.352 23.027 1.278 1.00 97.31 569 TYR A O 1
ATOM 4505 N N . GLU A 1 570 ? 13.471 23.447 2.444 1.00 97.31 570 GLU A N 1
ATOM 4506 C CA . GLU A 1 570 ? 13.551 24.907 2.337 1.00 97.31 570 GLU A CA 1
ATOM 4507 C C . GLU A 1 570 ? 14.817 25.479 2.980 1.00 97.31 570 GLU A C 1
ATOM 4509 O O . GLU A 1 570 ? 15.441 26.367 2.397 1.00 97.31 570 GLU A O 1
ATOM 4514 N N . LYS A 1 571 ? 15.228 24.953 4.144 1.00 97.25 571 LYS A N 1
ATOM 4515 C CA . LYS A 1 571 ? 16.401 25.451 4.880 1.00 97.25 571 LYS A CA 1
ATOM 4516 C C . LYS A 1 571 ? 17.744 24.998 4.303 1.00 97.25 571 LYS A C 1
ATOM 4518 O O . LYS A 1 571 ? 18.709 25.750 4.412 1.00 97.25 571 LYS A O 1
ATOM 4523 N N . GLN A 1 572 ? 17.838 23.783 3.750 1.00 96.75 572 GLN A N 1
ATOM 4524 C CA . GLN A 1 572 ? 19.135 23.158 3.436 1.00 96.75 572 GLN A CA 1
ATOM 4525 C C . GLN A 1 572 ? 19.321 22.732 1.967 1.00 96.75 572 GLN A C 1
ATOM 4527 O O . GLN A 1 572 ? 20.451 22.726 1.472 1.00 96.75 572 GLN A O 1
ATOM 4532 N N . TYR A 1 573 ? 18.251 22.348 1.257 1.00 96.88 573 TYR A N 1
ATOM 4533 C CA . TYR A 1 573 ? 18.371 21.660 -0.041 1.00 96.88 573 TYR A CA 1
ATOM 4534 C C . TYR A 1 573 ? 17.863 22.459 -1.240 1.00 96.88 573 TYR A C 1
ATOM 4536 O O . TYR A 1 573 ? 18.406 22.278 -2.328 1.00 96.88 573 TYR A O 1
ATOM 4544 N N . LYS A 1 574 ? 16.897 23.368 -1.066 1.00 97.12 574 LYS A N 1
ATOM 4545 C CA . LYS A 1 574 ? 16.227 24.095 -2.157 1.00 97.12 574 LYS A CA 1
ATOM 4546 C C . LYS A 1 574 ? 17.197 24.700 -3.181 1.00 97.12 574 LYS A C 1
ATOM 4548 O O . LYS A 1 574 ? 17.142 24.333 -4.349 1.00 97.12 574 LYS A O 1
ATOM 4553 N N . ALA A 1 575 ? 18.157 25.515 -2.742 1.00 97.62 575 ALA A N 1
ATOM 4554 C CA . ALA A 1 575 ? 19.139 26.130 -3.644 1.00 97.62 575 ALA A CA 1
ATOM 4555 C C . ALA A 1 575 ? 20.052 25.104 -4.356 1.00 97.62 575 ALA A C 1
ATOM 4557 O O . ALA A 1 575 ? 20.487 25.333 -5.483 1.00 97.62 575 ALA A O 1
ATOM 4558 N N . ARG A 1 576 ? 20.331 23.953 -3.722 1.00 97.81 576 ARG A N 1
ATOM 4559 C CA . ARG A 1 576 ? 21.126 22.855 -4.309 1.00 97.81 576 ARG A CA 1
ATOM 4560 C C . ARG A 1 576 ? 20.320 22.086 -5.363 1.00 97.81 576 ARG A C 1
ATOM 4562 O O . ARG A 1 576 ? 20.885 21.670 -6.369 1.00 97.81 576 ARG A O 1
ATOM 4569 N N . TYR A 1 577 ? 19.016 21.931 -5.139 1.00 97.69 577 TYR A N 1
ATOM 4570 C CA . TYR A 1 577 ? 18.058 21.321 -6.065 1.00 97.69 577 TYR A CA 1
ATOM 4571 C C . TYR A 1 577 ? 17.816 22.205 -7.292 1.00 97.69 577 TYR A C 1
ATOM 4573 O O . TYR A 1 577 ? 17.968 21.739 -8.421 1.00 97.69 577 TYR A O 1
ATOM 4581 N N . GLU A 1 578 ? 17.551 23.496 -7.072 1.00 97.12 578 GLU A N 1
ATOM 4582 C CA . GLU A 1 578 ? 17.386 24.506 -8.125 1.00 97.12 578 GLU A CA 1
ATOM 4583 C C . GLU A 1 578 ? 18.642 24.587 -9.014 1.00 97.12 578 GLU A C 1
ATOM 4585 O O . GLU A 1 578 ? 18.534 24.524 -10.238 1.00 97.12 578 GLU A O 1
ATOM 4590 N N . ALA A 1 579 ? 19.842 24.599 -8.418 1.00 96.94 579 ALA A N 1
ATOM 4591 C CA . ALA A 1 579 ? 21.112 24.553 -9.153 1.00 96.94 579 ALA A CA 1
ATOM 4592 C C . ALA A 1 579 ? 21.372 23.224 -9.897 1.00 96.94 579 ALA A C 1
ATOM 4594 O O . ALA A 1 579 ? 22.164 23.192 -10.839 1.00 96.94 579 ALA A O 1
ATOM 4595 N N . ALA A 1 580 ? 20.720 22.130 -9.492 1.00 95.12 580 ALA A N 1
ATOM 4596 C CA . ALA A 1 580 ? 20.798 20.823 -10.145 1.00 95.12 580 ALA A CA 1
ATOM 4597 C C . ALA A 1 580 ? 19.661 20.569 -11.160 1.00 95.12 580 ALA A C 1
ATOM 4599 O O . ALA A 1 580 ? 19.669 19.530 -11.821 1.00 95.12 580 ALA A O 1
ATOM 4600 N N . GLY A 1 581 ? 18.707 21.499 -11.309 1.00 95.88 581 GLY A N 1
ATOM 4601 C CA . GLY A 1 581 ? 17.564 21.368 -12.222 1.00 95.88 581 GLY A CA 1
ATOM 4602 C C . GLY A 1 581 ? 16.490 20.370 -11.765 1.00 95.88 581 GLY A C 1
ATOM 4603 O O . GLY A 1 581 ? 15.722 19.884 -12.594 1.00 95.88 581 GLY A O 1
ATOM 4604 N N . ILE A 1 582 ? 16.442 20.050 -10.469 1.00 96.88 582 ILE A N 1
ATOM 4605 C CA . ILE A 1 582 ? 15.492 19.105 -9.859 1.00 96.88 582 ILE A CA 1
ATOM 4606 C C . ILE A 1 582 ? 14.645 19.796 -8.784 1.00 96.88 582 ILE A C 1
ATOM 4608 O O . ILE A 1 582 ? 14.950 20.903 -8.349 1.00 96.88 582 ILE A O 1
ATOM 4612 N N . TRP A 1 583 ? 13.571 19.143 -8.341 1.00 97.19 583 TRP A N 1
ATOM 4613 C CA . TRP A 1 583 ? 12.639 19.681 -7.348 1.00 97.19 583 TRP A CA 1
ATOM 4614 C C . TRP A 1 583 ? 12.280 18.645 -6.276 1.00 97.19 583 TRP A C 1
ATOM 4616 O O . TRP A 1 583 ? 12.481 17.443 -6.458 1.00 97.19 583 TRP A O 1
ATOM 4626 N N . TYR A 1 584 ? 11.746 19.132 -5.159 1.00 96.56 584 TYR A N 1
ATOM 4627 C CA . TYR A 1 584 ? 11.061 18.335 -4.144 1.00 96.56 584 TYR A CA 1
ATOM 4628 C C . TYR A 1 584 ? 9.555 18.630 -4.198 1.00 96.56 584 TYR A C 1
ATOM 4630 O O . TYR A 1 584 ? 9.159 19.779 -4.407 1.00 96.56 584 TYR A O 1
ATOM 4638 N N . GLU A 1 585 ? 8.718 17.610 -4.015 1.00 92.75 585 GLU A N 1
ATOM 4639 C CA . GLU A 1 585 ? 7.258 17.728 -4.020 1.00 92.75 585 GLU A CA 1
ATOM 4640 C C . GLU A 1 585 ? 6.624 16.778 -2.986 1.00 92.75 585 GLU A C 1
ATOM 4642 O O . GLU A 1 585 ? 6.956 15.593 -2.923 1.00 92.75 585 GLU A O 1
ATOM 4647 N N . HIS A 1 586 ? 5.677 17.276 -2.188 1.00 94.25 586 HIS A N 1
ATOM 4648 C CA . HIS A 1 586 ? 4.804 16.424 -1.372 1.00 94.25 586 HIS A CA 1
ATOM 4649 C C . HIS A 1 586 ? 3.556 16.022 -2.169 1.00 94.25 586 HIS A C 1
ATOM 4651 O O . HIS A 1 586 ? 2.974 16.852 -2.869 1.00 94.25 586 HIS A O 1
ATOM 4657 N N . ARG A 1 587 ? 3.135 14.757 -2.047 1.00 87.94 587 ARG A N 1
ATOM 4658 C CA . ARG A 1 587 ? 1.904 14.225 -2.658 1.00 87.94 587 ARG A CA 1
ATOM 4659 C C . ARG A 1 587 ? 1.112 13.343 -1.699 1.00 87.94 587 ARG A C 1
ATOM 4661 O O . ARG A 1 587 ? 1.629 12.843 -0.700 1.00 87.94 587 ARG A O 1
ATOM 4668 N N . LEU A 1 588 ? -0.155 13.115 -2.035 1.00 84.06 588 LEU A N 1
ATOM 4669 C CA . LEU A 1 588 ? -0.938 12.065 -1.391 1.00 84.06 588 LEU A CA 1
ATOM 4670 C C . LEU A 1 588 ? -0.547 10.694 -1.963 1.00 84.06 588 LEU A C 1
ATOM 4672 O O . LEU A 1 588 ? -0.278 10.576 -3.156 1.00 84.06 588 LEU A O 1
ATOM 4676 N N . ILE A 1 589 ? -0.483 9.666 -1.117 1.00 88.06 589 ILE A N 1
ATOM 4677 C CA . ILE A 1 589 ? -0.030 8.305 -1.475 1.00 88.06 589 ILE A CA 1
ATOM 4678 C C . ILE A 1 589 ? -0.835 7.677 -2.630 1.00 88.06 589 ILE A C 1
ATOM 4680 O O . ILE A 1 589 ? -0.258 7.026 -3.497 1.00 88.06 589 ILE A O 1
ATOM 4684 N N . ASP A 1 590 ? -2.139 7.938 -2.671 1.00 77.50 590 ASP A N 1
ATOM 4685 C CA . ASP A 1 590 ? -3.114 7.540 -3.693 1.00 77.50 590 ASP A CA 1
ATOM 4686 C C . ASP A 1 590 ? -2.902 8.251 -5.041 1.00 77.50 590 ASP A C 1
ATOM 4688 O O . ASP A 1 590 ? -2.875 7.606 -6.090 1.00 77.50 590 ASP A O 1
ATOM 4692 N N . ASP A 1 591 ? -2.641 9.561 -5.029 1.00 78.69 591 ASP A N 1
ATOM 4693 C CA . ASP A 1 591 ? -2.217 10.276 -6.240 1.00 78.69 591 ASP A CA 1
ATOM 4694 C C . ASP A 1 591 ? -0.827 9.805 -6.701 1.00 78.69 591 ASP A C 1
ATOM 4696 O O . ASP A 1 591 ? -0.582 9.684 -7.900 1.00 78.69 591 ASP A O 1
ATOM 4700 N N . MET A 1 592 ? 0.072 9.468 -5.770 1.00 89.00 592 MET A N 1
ATOM 4701 C CA . MET A 1 592 ? 1.441 9.072 -6.097 1.00 89.00 592 MET A CA 1
ATOM 4702 C C . MET A 1 592 ? 1.542 7.666 -6.711 1.00 89.00 592 MET A C 1
ATOM 4704 O O . MET A 1 592 ? 2.307 7.496 -7.658 1.00 89.00 592 MET A O 1
ATOM 4708 N N . VAL A 1 593 ? 0.743 6.675 -6.282 1.00 85.56 593 VAL A N 1
ATOM 4709 C CA . VAL A 1 593 ? 0.671 5.376 -6.995 1.00 85.56 593 VAL A CA 1
ATOM 4710 C C . VAL A 1 593 ? 0.137 5.544 -8.422 1.00 85.56 593 VAL A C 1
ATOM 4712 O O . VAL A 1 593 ? 0.668 4.946 -9.363 1.00 85.56 593 VAL A O 1
ATOM 4715 N N . ALA A 1 594 ? -0.863 6.411 -8.611 1.00 74.81 594 ALA A N 1
ATOM 4716 C CA . ALA A 1 594 ? -1.439 6.687 -9.922 1.00 74.81 594 ALA A CA 1
ATOM 4717 C C . ALA A 1 594 ? -0.488 7.507 -10.821 1.00 74.81 594 ALA A C 1
ATOM 4719 O O . ALA A 1 594 ? -0.401 7.255 -12.027 1.00 74.81 594 ALA A O 1
ATOM 4720 N N . GLN A 1 595 ? 0.266 8.452 -10.245 1.00 80.06 595 GLN A N 1
ATOM 4721 C CA . GLN A 1 595 ? 1.356 9.163 -10.917 1.00 80.06 595 GLN A CA 1
ATOM 4722 C C . GLN A 1 595 ? 2.434 8.174 -11.353 1.00 80.06 595 GLN A C 1
ATOM 4724 O O . GLN A 1 595 ? 2.805 8.179 -12.528 1.00 80.06 595 GLN A O 1
ATOM 4729 N N . ALA A 1 596 ? 2.879 7.296 -10.445 1.00 85.44 596 ALA A N 1
ATOM 4730 C CA . ALA A 1 596 ? 3.977 6.378 -10.700 1.00 85.44 596 ALA A CA 1
ATOM 4731 C C . ALA A 1 596 ? 3.651 5.488 -11.899 1.00 85.44 596 ALA A C 1
ATOM 4733 O O . ALA A 1 596 ? 4.425 5.451 -12.852 1.00 85.44 596 ALA A O 1
ATOM 4734 N N . LEU A 1 597 ? 2.465 4.872 -11.931 1.00 80.31 597 LEU A N 1
ATOM 4735 C CA . LEU A 1 597 ? 1.998 4.045 -13.052 1.00 80.31 597 LEU A CA 1
ATOM 4736 C C . LEU A 1 597 ? 1.917 4.792 -14.402 1.00 80.31 597 LEU A C 1
ATOM 4738 O O . LEU A 1 597 ? 2.177 4.181 -15.435 1.00 80.31 597 LEU A O 1
ATOM 4742 N N . LYS A 1 598 ? 1.608 6.099 -14.422 1.00 75.12 598 LYS A N 1
ATOM 4743 C CA . LYS A 1 598 ? 1.624 6.920 -15.658 1.00 75.12 598 LYS A CA 1
ATOM 4744 C C . LYS A 1 598 ? 3.006 7.421 -16.067 1.00 75.12 598 LYS A C 1
ATOM 4746 O O . LYS A 1 598 ? 3.181 7.857 -17.203 1.00 75.12 598 LYS A O 1
ATOM 4751 N N . SER A 1 599 ? 3.939 7.475 -15.127 1.00 80.81 599 SER A N 1
ATOM 4752 C CA . SER A 1 599 ? 5.225 8.136 -15.311 1.00 80.81 599 SER A CA 1
ATOM 4753 C C . SER A 1 599 ? 6.190 7.324 -16.173 1.00 80.81 599 SER A C 1
ATOM 4755 O O . SER A 1 599 ? 6.136 6.099 -16.201 1.00 80.81 599 SER A O 1
ATOM 4757 N N . GLU A 1 600 ? 7.181 8.001 -16.752 1.00 83.31 600 GLU A N 1
ATOM 4758 C CA . GLU A 1 600 ? 8.397 7.346 -17.245 1.00 83.31 600 GLU A CA 1
ATOM 4759 C C . GLU A 1 600 ? 9.304 6.817 -16.115 1.00 83.31 600 GLU A C 1
ATOM 4761 O O . GLU A 1 600 ? 10.364 6.266 -16.399 1.00 83.31 600 GLU A O 1
ATOM 4766 N N . GLY A 1 601 ? 8.967 7.013 -14.839 1.00 86.75 601 GLY A N 1
ATOM 4767 C CA . GLY A 1 601 ? 9.951 7.019 -13.759 1.00 86.75 601 GLY A CA 1
ATOM 4768 C C . GLY A 1 601 ? 10.962 8.162 -13.909 1.00 86.75 601 GLY A C 1
ATOM 4769 O O . GLY A 1 601 ? 10.685 9.186 -14.537 1.00 86.75 601 GLY A O 1
ATOM 4770 N N . GLY A 1 6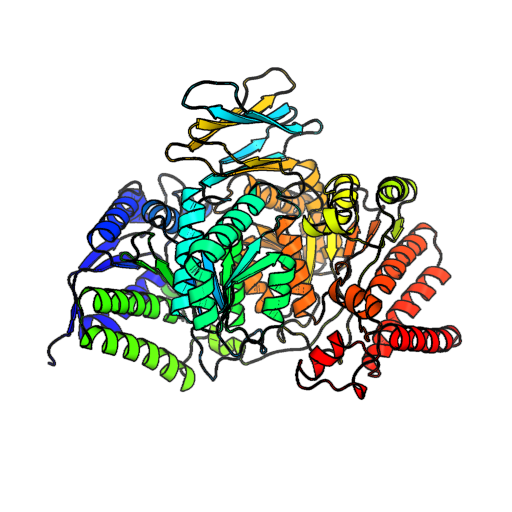02 ? 12.162 7.984 -13.357 1.00 91.81 602 GLY A N 1
ATOM 4771 C CA . GLY A 1 602 ? 13.235 8.988 -13.380 1.00 91.81 602 GLY A CA 1
ATOM 4772 C C . GLY A 1 602 ? 13.151 9.961 -12.211 1.00 91.81 602 GLY A C 1
ATOM 4773 O O . GLY A 1 602 ? 13.516 11.125 -12.347 1.00 91.81 602 GLY A O 1
ATOM 4774 N N . PHE A 1 603 ? 12.630 9.477 -11.088 1.00 94.56 603 PHE A N 1
ATOM 4775 C CA . PHE A 1 603 ? 12.462 10.211 -9.846 1.00 94.56 603 PHE A CA 1
ATOM 4776 C C . PHE A 1 603 ? 12.738 9.293 -8.658 1.00 94.56 603 PHE A C 1
ATOM 4778 O O . PHE A 1 603 ? 12.733 8.061 -8.763 1.00 94.56 603 PHE A O 1
ATOM 4785 N N . MET A 1 604 ? 12.942 9.913 -7.507 1.00 95.06 604 MET A N 1
ATOM 4786 C CA . MET A 1 604 ? 12.984 9.227 -6.230 1.00 95.06 604 MET A CA 1
ATOM 4787 C C . MET A 1 604 ? 11.678 9.460 -5.472 1.00 95.06 604 MET A C 1
ATOM 4789 O O . MET A 1 604 ? 11.090 10.537 -5.539 1.00 95.06 604 MET A O 1
ATOM 4793 N N . TRP A 1 605 ? 11.218 8.442 -4.755 1.00 96.62 605 TRP A N 1
ATOM 4794 C CA . TRP A 1 605 ? 9.960 8.445 -4.025 1.00 96.62 605 TRP A CA 1
ATOM 4795 C C . TRP A 1 605 ? 10.205 8.003 -2.581 1.00 96.62 605 TRP A C 1
ATOM 4797 O O . TRP A 1 605 ? 10.446 6.830 -2.291 1.00 96.62 605 TRP A O 1
ATOM 4807 N N . ALA A 1 606 ? 10.178 8.973 -1.673 1.00 96.00 606 ALA A N 1
ATOM 4808 C CA . ALA A 1 606 ? 10.219 8.761 -0.240 1.00 96.00 606 ALA A CA 1
ATOM 4809 C C . ALA A 1 606 ? 8.864 8.237 0.268 1.00 96.00 606 ALA A C 1
ATOM 4811 O O . ALA A 1 606 ? 7.808 8.815 -0.002 1.00 96.00 606 ALA A O 1
ATOM 4812 N N . CYS A 1 607 ? 8.914 7.131 1.010 1.00 94.62 607 CYS A N 1
ATOM 4813 C CA . CYS A 1 607 ? 7.768 6.435 1.588 1.00 94.62 607 CYS A CA 1
ATOM 4814 C C . CYS A 1 607 ? 7.997 6.134 3.078 1.00 94.62 607 CYS A C 1
ATOM 4816 O O . CYS A 1 607 ? 9.109 5.781 3.488 1.00 94.62 607 CYS A O 1
ATOM 4818 N N . LYS A 1 608 ? 6.923 6.166 3.880 1.00 93.88 608 LYS A N 1
ATOM 4819 C CA . LYS A 1 608 ? 6.914 5.615 5.250 1.00 93.88 608 LYS A CA 1
ATOM 4820 C C . LYS A 1 608 ? 7.280 4.118 5.236 1.00 93.88 608 LYS A C 1
ATOM 4822 O O . LYS A 1 608 ? 7.279 3.482 4.184 1.00 93.88 608 LYS A O 1
ATOM 4827 N N . ASN A 1 609 ? 7.599 3.524 6.384 1.00 89.94 609 ASN A N 1
ATOM 4828 C CA . ASN A 1 609 ? 8.202 2.186 6.459 1.00 89.94 609 ASN A CA 1
ATOM 4829 C C . ASN A 1 609 ? 7.274 1.075 5.940 1.00 89.94 609 ASN A C 1
ATOM 4831 O O . ASN A 1 609 ? 7.740 0.129 5.307 1.00 89.94 609 ASN A O 1
ATOM 4835 N N . TYR A 1 610 ? 5.965 1.205 6.174 1.00 89.38 610 TYR A N 1
ATOM 4836 C CA . TYR A 1 610 ? 4.961 0.295 5.613 1.00 89.38 610 TYR A CA 1
ATOM 4837 C C . TYR A 1 610 ? 4.752 0.514 4.111 1.00 89.38 610 TYR A C 1
ATOM 4839 O O . TYR A 1 610 ? 4.887 -0.423 3.328 1.00 89.38 610 TYR A O 1
ATOM 4847 N N . ASP A 1 611 ? 4.506 1.753 3.690 1.00 89.75 611 ASP A N 1
ATOM 4848 C CA . ASP A 1 611 ? 4.222 2.067 2.285 1.00 89.75 611 ASP A CA 1
ATOM 4849 C C . ASP A 1 611 ? 5.427 1.736 1.392 1.00 89.75 611 ASP A C 1
ATOM 4851 O O . ASP A 1 611 ? 5.282 1.147 0.325 1.00 89.75 611 ASP A O 1
ATOM 4855 N N . GLY A 1 612 ? 6.638 2.028 1.871 1.00 88.19 612 GLY A N 1
ATOM 4856 C CA . GLY A 1 612 ? 7.896 1.722 1.196 1.00 88.19 612 GLY A CA 1
ATOM 4857 C C . GLY A 1 612 ? 8.302 0.248 1.250 1.00 88.19 612 GLY A C 1
ATOM 4858 O O . GLY A 1 612 ? 9.257 -0.125 0.579 1.00 88.19 612 GLY A O 1
ATOM 4859 N N . ASP A 1 613 ? 7.611 -0.599 2.019 1.00 84.88 613 ASP A N 1
ATOM 4860 C CA . ASP A 1 613 ? 7.647 -2.056 1.846 1.00 84.88 613 ASP A CA 1
ATOM 4861 C C . ASP A 1 613 ? 6.869 -2.393 0.571 1.00 84.88 613 ASP A C 1
ATOM 4863 O O . ASP A 1 613 ? 7.467 -2.645 -0.478 1.00 84.88 613 ASP A O 1
ATOM 4867 N N . VAL A 1 614 ? 5.547 -2.215 0.642 1.00 86.81 614 VAL A N 1
ATOM 4868 C CA . VAL A 1 614 ? 4.568 -2.608 -0.375 1.00 86.81 614 VAL A CA 1
ATOM 4869 C C . VAL A 1 614 ? 4.879 -2.002 -1.745 1.00 86.81 614 VAL A C 1
ATOM 4871 O O . VAL A 1 614 ? 4.951 -2.727 -2.734 1.00 86.81 614 VAL A O 1
ATOM 4874 N N . GLN A 1 615 ? 5.118 -0.689 -1.827 1.00 88.94 615 GLN A N 1
ATOM 4875 C CA . GLN A 1 615 ? 5.375 -0.031 -3.112 1.00 88.94 615 GLN A CA 1
ATOM 4876 C C . GLN A 1 615 ? 6.726 -0.412 -3.714 1.00 88.94 615 GLN A C 1
ATOM 4878 O O . GLN A 1 615 ? 6.860 -0.433 -4.934 1.00 88.94 615 GLN A O 1
ATOM 4883 N N . SER A 1 616 ? 7.723 -0.768 -2.900 1.00 84.75 616 SER A N 1
ATOM 4884 C CA . SER A 1 616 ? 9.016 -1.192 -3.440 1.00 84.75 616 SER A CA 1
ATOM 4885 C C . SER A 1 616 ? 8.968 -2.584 -4.073 1.00 84.75 616 SER A C 1
ATOM 4887 O O . SER A 1 616 ? 9.631 -2.796 -5.086 1.00 84.75 616 SER A O 1
ATOM 4889 N N . ASP A 1 617 ? 8.138 -3.491 -3.549 1.00 78.81 617 ASP A N 1
ATOM 4890 C CA . ASP A 1 617 ? 7.912 -4.811 -4.150 1.00 78.81 617 ASP A CA 1
ATOM 4891 C C . ASP A 1 617 ? 6.977 -4.716 -5.375 1.00 78.81 617 ASP A C 1
ATOM 4893 O O . ASP A 1 617 ? 7.233 -5.366 -6.393 1.00 78.81 617 ASP A O 1
ATOM 4897 N N . SER A 1 618 ? 5.982 -3.812 -5.358 1.00 83.19 618 SER A N 1
ATOM 4898 C CA . SER A 1 618 ? 5.242 -3.403 -6.568 1.00 83.19 618 SER A CA 1
ATOM 4899 C C . SER A 1 618 ? 6.184 -2.891 -7.663 1.00 83.19 618 SER A C 1
ATOM 4901 O O . SER A 1 618 ? 6.059 -3.274 -8.826 1.00 83.19 618 SER A O 1
ATOM 4903 N N . ILE A 1 619 ? 7.144 -2.031 -7.307 1.00 86.00 619 ILE A N 1
ATOM 4904 C CA . ILE A 1 619 ? 8.082 -1.430 -8.261 1.00 86.00 619 ILE A CA 1
ATOM 4905 C C . ILE A 1 619 ? 9.071 -2.465 -8.801 1.00 86.00 619 ILE A C 1
ATOM 4907 O O . ILE A 1 619 ? 9.260 -2.551 -10.016 1.00 86.00 619 ILE A O 1
ATOM 4911 N N . ALA A 1 620 ? 9.614 -3.319 -7.931 1.00 77.56 620 ALA A N 1
ATOM 4912 C CA . ALA A 1 620 ? 10.438 -4.455 -8.332 1.00 77.56 620 ALA A CA 1
ATOM 4913 C C . ALA A 1 620 ? 9.724 -5.343 -9.354 1.00 77.56 620 ALA A C 1
ATOM 4915 O O . ALA A 1 620 ? 10.254 -5.672 -10.419 1.00 77.56 620 ALA A O 1
ATOM 4916 N N . GLN A 1 621 ? 8.466 -5.681 -9.071 1.00 78.44 621 GLN A N 1
ATOM 4917 C CA . GLN A 1 621 ? 7.703 -6.540 -9.956 1.00 78.44 621 GLN A CA 1
ATOM 4918 C C . GLN A 1 621 ? 7.257 -5.825 -11.244 1.00 78.44 621 GLN A C 1
ATOM 4920 O O . GLN A 1 621 ? 7.254 -6.448 -12.308 1.00 78.44 621 GLN A O 1
ATOM 4925 N N . GLY A 1 622 ? 6.971 -4.523 -11.215 1.00 79.94 622 GLY A N 1
ATOM 4926 C CA . GLY A 1 622 ? 6.729 -3.745 -12.434 1.00 79.94 622 GLY A CA 1
ATOM 4927 C C . GLY A 1 622 ? 7.960 -3.655 -13.352 1.00 79.94 622 GLY A C 1
ATOM 4928 O O . GLY A 1 622 ? 7.804 -3.537 -14.569 1.00 79.94 622 GLY A O 1
ATOM 4929 N N . TYR A 1 623 ? 9.171 -3.827 -12.809 1.00 78.38 623 TYR A N 1
ATOM 4930 C CA . TYR A 1 623 ? 10.421 -3.957 -13.570 1.00 78.38 623 TYR A CA 1
ATOM 4931 C C . TYR A 1 623 ? 10.808 -5.392 -13.969 1.00 78.38 623 TYR A C 1
ATOM 4933 O O . TYR A 1 623 ? 11.811 -5.580 -14.653 1.00 78.38 623 TYR A O 1
ATOM 4941 N N . GLY A 1 624 ? 9.969 -6.384 -13.648 1.00 74.06 624 GLY A N 1
ATOM 4942 C CA . GLY A 1 624 ? 10.047 -7.758 -14.162 1.00 74.06 624 GLY A CA 1
ATOM 4943 C C . GLY A 1 624 ? 10.160 -8.822 -13.069 1.00 74.06 624 GLY A C 1
ATOM 4944 O O . GLY A 1 624 ? 9.505 -9.872 -13.136 1.00 74.06 624 GLY A O 1
ATOM 4945 N N . SER A 1 625 ? 10.915 -8.561 -12.002 1.00 74.12 625 SER A N 1
ATOM 4946 C CA . SER A 1 625 ? 11.117 -9.543 -10.933 1.00 74.12 625 SER A CA 1
ATOM 4947 C C . SER A 1 625 ? 11.503 -8.911 -9.601 1.00 74.12 625 SER A C 1
ATOM 4949 O O . SER A 1 625 ? 12.197 -7.906 -9.558 1.00 74.12 625 SER A O 1
ATOM 4951 N N . LEU A 1 626 ? 11.136 -9.568 -8.499 1.00 66.19 626 LEU A N 1
ATOM 4952 C CA . LEU A 1 626 ? 11.652 -9.242 -7.164 1.00 66.19 626 LEU A CA 1
ATOM 4953 C C . LEU A 1 626 ? 13.149 -9.553 -7.026 1.00 66.19 626 LEU A C 1
ATOM 4955 O O . LEU A 1 626 ? 13.816 -8.946 -6.201 1.00 66.19 626 LEU A O 1
ATOM 4959 N N . GLY A 1 627 ? 13.672 -10.474 -7.848 1.00 63.97 627 GLY A N 1
ATOM 4960 C CA . GLY A 1 627 ? 15.113 -10.652 -8.063 1.00 63.97 627 GLY A CA 1
ATOM 4961 C C . GLY A 1 627 ? 15.724 -9.591 -8.979 1.00 63.97 627 GLY A C 1
ATOM 4962 O O . GLY A 1 627 ? 16.875 -9.746 -9.376 1.00 63.97 627 GLY A O 1
ATOM 4963 N N . MET A 1 628 ? 14.942 -8.547 -9.293 1.00 76.69 628 MET A N 1
ATOM 4964 C CA . MET A 1 628 ? 15.346 -7.331 -9.971 1.00 76.69 628 MET A CA 1
ATOM 4965 C C . MET A 1 628 ? 15.008 -6.019 -9.163 1.00 76.69 628 MET A C 1
ATOM 4967 O O . MET A 1 628 ? 14.405 -5.115 -9.728 1.00 76.69 628 MET A O 1
ATOM 4971 N N . MET A 1 629 ? 15.457 -5.835 -7.899 1.00 80.31 629 MET A N 1
ATOM 4972 C CA . MET A 1 629 ? 15.697 -4.523 -7.205 1.00 80.31 629 MET A CA 1
ATOM 4973 C C . MET A 1 629 ? 16.982 -4.516 -6.324 1.00 80.31 629 MET A C 1
ATOM 4975 O O . MET A 1 629 ? 17.275 -5.512 -5.675 1.00 80.31 629 MET A O 1
ATOM 4979 N N . THR A 1 630 ? 17.730 -3.407 -6.199 1.00 83.44 630 THR A N 1
ATOM 4980 C CA . THR A 1 630 ? 18.707 -3.285 -5.085 1.00 83.44 630 THR A CA 1
ATOM 4981 C C . THR A 1 630 ? 17.970 -3.027 -3.776 1.00 83.44 630 THR A C 1
ATOM 4983 O O . THR A 1 630 ? 16.813 -2.611 -3.778 1.00 83.44 630 THR A O 1
ATOM 4986 N N . SER A 1 631 ? 18.663 -3.179 -2.647 1.00 81.06 631 SER A N 1
ATOM 4987 C CA . SER A 1 631 ? 18.297 -2.531 -1.389 1.00 81.06 631 SER A CA 1
ATOM 4988 C C . SER A 1 631 ? 19.579 -2.088 -0.688 1.00 81.06 631 SER A C 1
ATOM 4990 O O . SER A 1 631 ? 20.472 -2.902 -0.466 1.00 81.06 631 SER A O 1
ATOM 4992 N N . VAL A 1 632 ? 19.719 -0.800 -0.382 1.00 83.62 632 VAL A N 1
ATOM 4993 C CA . VAL A 1 632 ? 20.846 -0.265 0.395 1.00 83.62 632 VAL A CA 1
ATOM 4994 C C . VAL A 1 632 ? 20.293 0.614 1.504 1.00 83.62 632 VAL A C 1
ATOM 4996 O O . VAL A 1 632 ? 19.808 1.715 1.249 1.00 83.62 632 VAL A O 1
ATOM 4999 N N . LEU A 1 633 ? 20.371 0.133 2.741 1.00 82.31 633 LEU A N 1
ATOM 5000 C CA . LEU A 1 633 ? 20.134 0.957 3.916 1.00 82.31 633 LEU A CA 1
ATOM 5001 C C . LEU A 1 633 ? 21.339 1.877 4.131 1.00 82.31 633 LEU A C 1
ATOM 5003 O O . LEU A 1 633 ? 22.464 1.403 4.288 1.00 82.31 633 LEU A O 1
ATOM 5007 N N . VAL A 1 634 ? 21.093 3.183 4.175 1.00 82.31 634 VAL A N 1
ATOM 5008 C CA . VAL A 1 634 ? 22.075 4.201 4.566 1.00 82.31 634 VAL A CA 1
ATOM 5009 C C . VAL A 1 634 ? 21.704 4.715 5.953 1.00 82.31 634 VAL A C 1
ATOM 5011 O O . VAL A 1 634 ? 20.571 5.154 6.176 1.00 82.31 634 VAL A O 1
ATOM 5014 N N . CYS A 1 635 ? 22.654 4.643 6.884 1.00 79.31 635 CYS A N 1
ATOM 5015 C CA . CYS A 1 635 ? 22.466 5.078 8.266 1.00 79.31 635 CYS A CA 1
ATOM 5016 C C . CYS A 1 635 ? 22.479 6.619 8.384 1.00 79.31 635 CYS A C 1
ATOM 5018 O O . CYS A 1 635 ? 23.022 7.300 7.509 1.00 79.31 635 CYS A O 1
ATOM 5020 N N . PRO A 1 636 ? 21.949 7.193 9.485 1.00 72.00 636 PRO A N 1
ATOM 5021 C CA . PRO A 1 636 ? 21.949 8.644 9.716 1.00 72.00 636 PRO A CA 1
ATOM 5022 C C . PRO A 1 636 ? 23.335 9.312 9.773 1.00 72.00 636 PRO A C 1
ATOM 5024 O O . PRO A 1 636 ? 23.426 10.528 9.673 1.00 72.00 636 PRO A O 1
ATOM 5027 N N . ASP A 1 637 ? 24.416 8.541 9.928 1.00 74.75 637 ASP A N 1
ATOM 5028 C CA . ASP A 1 637 ? 25.797 9.046 9.920 1.00 74.75 637 ASP A CA 1
ATOM 5029 C C . ASP A 1 637 ? 26.326 9.382 8.507 1.00 74.75 637 ASP A C 1
ATOM 5031 O O . ASP A 1 637 ? 27.448 9.873 8.372 1.00 74.75 637 ASP A O 1
ATOM 5035 N N . GLY A 1 638 ? 25.562 9.069 7.450 1.00 71.44 638 GLY A N 1
ATOM 5036 C CA . GLY A 1 638 ? 25.961 9.241 6.047 1.00 71.44 638 GLY A CA 1
ATOM 5037 C C . GLY A 1 638 ? 27.157 8.379 5.613 1.00 71.44 638 GLY A C 1
ATOM 5038 O O . GLY A 1 638 ? 27.695 8.573 4.519 1.00 71.44 638 GLY A O 1
ATOM 5039 N N . LYS A 1 639 ? 27.599 7.441 6.462 1.00 80.00 639 LYS A N 1
ATOM 5040 C CA . LYS A 1 639 ? 28.872 6.717 6.325 1.00 80.00 639 LYS A CA 1
ATOM 5041 C C . LYS A 1 639 ? 28.718 5.207 6.484 1.00 80.00 639 LYS A C 1
ATOM 5043 O O . LYS A 1 639 ? 29.444 4.472 5.818 1.00 80.00 639 LYS A O 1
ATOM 5048 N N . THR A 1 640 ? 27.799 4.735 7.314 1.00 83.50 640 THR A N 1
ATOM 5049 C CA . THR A 1 640 ? 27.513 3.312 7.499 1.00 83.50 640 THR A CA 1
ATOM 5050 C C . THR A 1 640 ? 26.404 2.876 6.548 1.00 83.50 640 THR A C 1
ATOM 5052 O O . THR A 1 640 ? 25.349 3.511 6.483 1.00 83.50 640 THR A O 1
ATOM 5055 N N . ILE A 1 641 ? 26.623 1.775 5.822 1.00 86.44 641 ILE A N 1
ATOM 5056 C CA . ILE A 1 641 ? 25.580 1.155 4.991 1.00 86.44 641 ILE A CA 1
ATOM 5057 C C . ILE A 1 641 ? 25.405 -0.332 5.287 1.00 86.44 641 ILE A C 1
ATOM 5059 O O . ILE A 1 641 ? 26.347 -1.022 5.679 1.00 86.44 641 ILE A O 1
ATOM 5063 N N . GLU A 1 642 ? 24.214 -0.829 4.983 1.00 83.25 642 GLU A N 1
ATOM 5064 C CA . GLU A 1 642 ? 23.901 -2.243 4.803 1.00 83.25 642 GLU A CA 1
ATOM 5065 C C . GLU A 1 642 ? 23.357 -2.426 3.375 1.00 83.25 642 GLU A C 1
ATOM 5067 O O . GLU A 1 642 ? 22.283 -1.929 3.040 1.00 83.25 642 GLU A O 1
ATOM 5072 N N . ALA A 1 643 ? 24.107 -3.120 2.518 1.00 79.81 643 ALA A N 1
ATOM 5073 C CA . ALA A 1 643 ? 23.619 -3.590 1.224 1.00 79.81 643 ALA A CA 1
ATOM 5074 C C . ALA A 1 643 ? 22.880 -4.921 1.428 1.00 79.81 643 ALA A C 1
ATOM 5076 O O . ALA A 1 643 ? 23.429 -5.840 2.038 1.00 79.81 643 ALA A O 1
ATOM 5077 N N . GLU A 1 644 ? 21.627 -4.997 0.977 1.00 74.56 644 GLU A N 1
ATOM 5078 C CA . GLU A 1 644 ? 20.685 -6.060 1.331 1.00 74.56 644 GLU A CA 1
ATOM 5079 C C . GLU A 1 644 ? 19.559 -6.274 0.296 1.00 74.56 644 GLU A C 1
ATOM 5081 O O . GLU A 1 644 ? 19.717 -5.967 -0.884 1.00 74.56 644 GLU A O 1
ATOM 5086 N N . ALA A 1 645 ? 18.427 -6.848 0.728 1.00 67.25 645 ALA A N 1
ATOM 5087 C CA . ALA A 1 645 ? 17.461 -7.564 -0.102 1.00 67.25 645 ALA A CA 1
ATOM 5088 C C . ALA A 1 645 ? 16.384 -6.721 -0.777 1.00 67.25 645 ALA A C 1
ATOM 5090 O O . ALA A 1 645 ? 15.693 -5.953 -0.107 1.00 67.25 645 ALA A O 1
ATOM 5091 N N . ALA A 1 646 ? 16.096 -7.041 -2.034 1.00 64.25 646 ALA A N 1
ATOM 5092 C CA . ALA A 1 646 ? 14.766 -6.965 -2.605 1.00 64.25 646 ALA A CA 1
ATOM 5093 C C . ALA A 1 646 ? 13.945 -8.213 -2.260 1.00 64.25 646 ALA A C 1
ATOM 5095 O O . ALA A 1 646 ? 12.895 -8.082 -1.631 1.00 64.25 646 ALA A O 1
ATOM 5096 N N . HIS A 1 647 ? 14.427 -9.415 -2.603 1.00 64.06 647 HIS A N 1
ATOM 5097 C CA . HIS A 1 647 ? 13.600 -10.622 -2.586 1.00 64.06 647 HIS A CA 1
ATOM 5098 C C . HIS A 1 647 ? 13.569 -11.368 -1.241 1.00 64.06 647 HIS A C 1
ATOM 5100 O O . HIS A 1 647 ? 14.537 -11.399 -0.482 1.00 64.06 647 HIS A O 1
ATOM 5106 N N . GLY A 1 648 ? 12.452 -12.054 -0.974 1.00 60.31 648 GLY A N 1
ATOM 5107 C CA . GLY A 1 648 ? 12.338 -13.044 0.104 1.00 60.31 648 GLY A CA 1
ATOM 5108 C C . GLY A 1 648 ? 12.989 -14.396 -0.235 1.00 60.31 648 GLY A C 1
ATOM 5109 O O . GLY A 1 648 ? 13.643 -14.555 -1.259 1.00 60.31 648 GLY A O 1
ATOM 5110 N N . THR A 1 649 ? 12.769 -15.421 0.591 1.00 59.22 649 THR A N 1
ATOM 5111 C CA . THR A 1 649 ? 13.488 -16.718 0.524 1.00 59.22 649 THR A CA 1
ATOM 5112 C C . THR A 1 649 ? 13.051 -17.699 -0.573 1.00 59.22 649 THR A C 1
ATOM 5114 O O . THR A 1 649 ? 13.429 -18.868 -0.532 1.00 59.22 649 THR A O 1
ATOM 5117 N N . VAL A 1 650 ? 12.224 -17.269 -1.534 1.00 64.75 650 VAL A N 1
ATOM 5118 C CA . VAL A 1 650 ? 11.802 -18.054 -2.720 1.00 64.75 650 VAL A CA 1
ATOM 5119 C C . VAL A 1 650 ? 11.364 -19.495 -2.374 1.00 64.75 650 VAL A C 1
ATOM 5121 O O . VAL A 1 650 ? 11.683 -20.476 -3.047 1.00 64.75 650 VAL A O 1
ATOM 5124 N N . THR A 1 651 ? 10.611 -19.639 -1.280 1.00 60.44 651 THR A N 1
ATOM 5125 C CA . THR A 1 651 ? 10.426 -20.901 -0.537 1.00 60.44 651 THR A CA 1
ATOM 5126 C C . THR A 1 651 ? 9.813 -22.049 -1.357 1.00 60.44 651 THR A C 1
ATOM 5128 O O . THR A 1 651 ? 10.058 -23.223 -1.071 1.00 60.44 651 THR A O 1
ATOM 5131 N N . ARG A 1 652 ? 9.059 -21.735 -2.423 1.00 64.62 652 ARG A N 1
ATOM 5132 C CA . ARG A 1 652 ? 8.565 -22.716 -3.408 1.00 64.62 652 ARG A CA 1
ATOM 5133 C C . ARG A 1 652 ? 9.709 -23.452 -4.111 1.00 64.62 652 ARG A C 1
ATOM 5135 O O . ARG A 1 652 ? 9.637 -24.668 -4.267 1.00 64.62 652 ARG A O 1
ATOM 5142 N N . HIS A 1 653 ? 10.760 -22.738 -4.516 1.00 65.62 653 HIS A N 1
ATOM 5143 C CA . HIS A 1 653 ? 11.915 -23.342 -5.177 1.00 65.62 653 HIS A CA 1
ATOM 5144 C C . HIS A 1 653 ? 12.699 -24.221 -4.202 1.00 65.62 653 HIS A C 1
ATOM 5146 O O . HIS A 1 653 ? 13.030 -25.346 -4.554 1.00 65.62 653 HIS A O 1
ATOM 5152 N N . TYR A 1 654 ? 12.883 -23.799 -2.947 1.00 65.50 654 TYR A N 1
ATOM 5153 C CA . TYR A 1 654 ? 13.519 -24.650 -1.934 1.00 65.50 654 TYR A CA 1
ATOM 5154 C C . TYR A 1 654 ? 12.798 -26.005 -1.759 1.00 65.50 654 TYR A C 1
ATOM 5156 O O . TYR A 1 654 ? 13.447 -27.048 -1.695 1.00 65.50 654 TYR A O 1
ATOM 5164 N N . ARG A 1 655 ? 11.455 -26.027 -1.795 1.00 67.69 655 ARG A N 1
ATOM 5165 C CA . ARG A 1 655 ? 10.674 -27.282 -1.788 1.00 67.69 655 ARG A CA 1
ATOM 5166 C C . ARG A 1 655 ? 10.821 -28.119 -3.049 1.00 67.69 655 ARG A C 1
ATOM 5168 O O . ARG A 1 655 ? 10.782 -29.340 -2.957 1.00 67.69 655 ARG A O 1
ATOM 5175 N N . PHE A 1 656 ? 10.961 -27.492 -4.212 1.00 67.94 656 PHE A N 1
ATOM 5176 C CA . PHE A 1 656 ? 11.201 -28.214 -5.461 1.00 67.94 656 PHE A CA 1
ATOM 5177 C C . PHE A 1 656 ? 12.604 -28.840 -5.454 1.00 67.94 656 PHE A C 1
ATOM 5179 O O . PHE A 1 656 ? 12.718 -30.037 -5.701 1.00 67.94 656 PHE A O 1
ATOM 5186 N N . HIS A 1 657 ? 13.625 -28.104 -5.010 1.00 67.94 657 HIS A N 1
ATOM 5187 C CA . HIS A 1 657 ? 14.978 -28.624 -4.799 1.00 67.94 657 HIS A CA 1
ATOM 5188 C C . HIS A 1 657 ? 15.001 -29.814 -3.819 1.00 67.94 657 HIS A C 1
ATOM 5190 O O . HIS A 1 657 ? 15.561 -30.856 -4.137 1.00 67.94 657 HIS A O 1
ATOM 5196 N N . GLN A 1 658 ? 14.306 -29.724 -2.674 1.00 69.00 658 GLN A N 1
ATOM 5197 C CA . GLN A 1 658 ? 14.141 -30.855 -1.738 1.00 69.00 658 GLN A CA 1
ATOM 5198 C C . GLN A 1 658 ? 13.429 -32.084 -2.341 1.00 69.00 658 GLN A C 1
ATOM 5200 O O . GLN A 1 658 ? 13.513 -33.173 -1.782 1.00 69.00 658 GLN A O 1
ATOM 5205 N N . GLN A 1 659 ? 12.720 -31.925 -3.461 1.00 80.69 659 GLN A N 1
ATOM 5206 C CA . GLN A 1 659 ? 12.055 -33.002 -4.207 1.00 80.69 659 GLN A CA 1
ATOM 5207 C C . GLN A 1 659 ? 12.861 -33.440 -5.446 1.00 80.69 659 GLN A C 1
ATOM 5209 O O . GLN A 1 659 ? 12.312 -34.130 -6.303 1.00 80.69 659 GLN A O 1
ATOM 5214 N N . ASN A 1 660 ? 14.126 -33.014 -5.572 1.00 78.25 660 ASN A N 1
ATOM 5215 C CA . ASN A 1 660 ? 14.977 -33.181 -6.759 1.00 78.25 660 ASN A CA 1
ATOM 5216 C C . ASN A 1 660 ? 14.335 -32.650 -8.062 1.00 78.25 660 ASN A C 1
ATOM 5218 O O . ASN A 1 660 ? 14.603 -33.149 -9.154 1.00 78.25 660 ASN A O 1
ATOM 5222 N N . LYS A 1 661 ? 13.469 -31.634 -7.951 1.00 73.56 661 LYS A N 1
ATOM 5223 C CA . LYS A 1 661 ? 12.853 -30.924 -9.080 1.00 73.56 661 LYS A CA 1
ATOM 5224 C C . LYS A 1 661 ? 13.646 -29.663 -9.398 1.00 73.56 661 LYS A C 1
ATOM 5226 O O . LYS A 1 661 ? 14.135 -28.982 -8.499 1.00 73.56 661 LYS A O 1
ATOM 5231 N N . GLU A 1 662 ? 13.711 -29.334 -10.682 1.00 72.94 662 GLU A N 1
ATOM 5232 C CA . GLU A 1 662 ? 14.415 -28.158 -11.187 1.00 72.94 662 GLU A CA 1
ATOM 5233 C C . GLU A 1 662 ? 13.903 -26.838 -10.583 1.00 72.94 662 GLU A C 1
ATOM 5235 O O . GLU A 1 662 ? 12.701 -26.637 -10.372 1.00 72.94 662 GLU A O 1
ATOM 5240 N N . THR A 1 663 ? 14.836 -25.912 -10.355 1.00 75.50 663 THR A N 1
ATOM 5241 C CA . THR A 1 663 ? 14.589 -24.565 -9.840 1.00 75.50 663 THR A CA 1
ATOM 5242 C C . THR A 1 663 ? 15.312 -23.513 -10.680 1.00 75.50 663 THR A C 1
ATOM 5244 O O . THR A 1 663 ? 16.426 -23.714 -11.155 1.00 75.50 663 THR A O 1
ATOM 5247 N N . SER A 1 664 ? 14.683 -22.351 -10.850 1.00 73.19 664 SER A N 1
ATOM 5248 C CA . SER A 1 664 ? 15.313 -21.179 -11.467 1.00 73.19 664 SER A CA 1
ATOM 5249 C C . SER A 1 664 ? 14.950 -19.946 -10.639 1.00 73.19 664 SER A C 1
ATOM 5251 O O . SER A 1 664 ? 14.063 -19.161 -10.967 1.00 73.19 664 SER A O 1
ATOM 5253 N N . THR A 1 665 ? 15.580 -19.861 -9.467 1.00 72.69 665 THR A N 1
ATOM 5254 C CA . THR A 1 665 ? 15.712 -18.632 -8.676 1.00 72.69 665 THR A CA 1
ATOM 5255 C C . THR A 1 665 ? 16.733 -17.722 -9.352 1.00 72.69 665 THR A C 1
ATOM 5257 O O . THR A 1 665 ? 17.805 -18.196 -9.727 1.00 72.69 665 THR A O 1
ATOM 5260 N N . ASN A 1 666 ? 16.415 -16.436 -9.470 1.00 71.94 666 ASN A N 1
ATOM 5261 C CA . ASN A 1 666 ? 17.292 -15.407 -10.019 1.00 71.94 666 ASN A CA 1
ATOM 5262 C C . ASN A 1 666 ? 18.366 -14.987 -8.989 1.00 71.94 666 ASN A C 1
ATOM 5264 O O . ASN A 1 666 ? 17.988 -14.512 -7.919 1.00 71.94 666 ASN A O 1
ATOM 5268 N N . PRO A 1 667 ? 19.675 -15.159 -9.270 1.00 70.75 667 PRO A N 1
ATOM 5269 C CA . PRO A 1 667 ? 20.759 -14.836 -8.348 1.00 70.75 667 PRO A CA 1
ATOM 5270 C C . PRO A 1 667 ? 21.493 -13.524 -8.677 1.00 70.75 667 PRO A C 1
ATOM 5272 O O . PRO A 1 667 ? 22.365 -13.150 -7.890 1.00 70.75 667 PRO A O 1
ATOM 5275 N N . ILE A 1 668 ? 21.151 -12.824 -9.781 1.00 76.81 668 ILE A N 1
ATOM 5276 C CA . ILE A 1 668 ? 21.623 -11.443 -10.072 1.00 76.81 668 ILE A CA 1
ATOM 5277 C C . ILE A 1 668 ? 21.513 -10.618 -8.810 1.00 76.81 668 ILE A C 1
ATOM 5279 O O . ILE A 1 668 ? 22.462 -9.976 -8.378 1.00 76.81 668 ILE A O 1
ATOM 5283 N N . ALA A 1 669 ? 20.350 -10.793 -8.194 1.00 65.06 669 ALA A N 1
ATOM 5284 C CA . ALA A 1 669 ? 20.119 -10.722 -6.787 1.00 65.06 669 ALA A CA 1
ATOM 5285 C C . ALA A 1 669 ? 21.371 -10.730 -5.894 1.00 65.06 669 ALA A C 1
ATOM 5287 O O . ALA A 1 669 ? 21.986 -9.685 -5.687 1.00 65.06 669 ALA A O 1
ATOM 5288 N N . SER A 1 670 ? 21.657 -11.824 -5.195 1.00 73.25 670 SER A N 1
ATOM 5289 C CA . SER A 1 670 ? 22.605 -11.797 -4.074 1.00 73.25 670 SER A CA 1
ATOM 5290 C C . SER A 1 670 ? 23.988 -11.261 -4.465 1.00 73.25 670 SER A C 1
ATOM 5292 O O . SER A 1 670 ? 24.675 -10.697 -3.617 1.00 73.25 670 SER A O 1
ATOM 5294 N N . ILE A 1 671 ? 24.357 -11.344 -5.748 1.00 72.00 671 ILE A N 1
ATOM 5295 C CA . ILE A 1 671 ? 25.576 -10.750 -6.308 1.00 72.00 671 ILE A CA 1
ATOM 5296 C C . ILE A 1 671 ? 25.649 -9.232 -6.059 1.00 72.00 671 ILE A C 1
ATOM 5298 O O . ILE A 1 671 ? 26.685 -8.749 -5.602 1.00 72.00 671 ILE A O 1
ATOM 5302 N N . PHE A 1 672 ? 24.573 -8.472 -6.284 1.00 81.38 672 PHE A N 1
ATOM 5303 C CA . PHE A 1 672 ? 24.624 -7.009 -6.147 1.00 81.38 672 PHE A CA 1
ATOM 5304 C C . PHE A 1 672 ? 24.598 -6.497 -4.705 1.00 81.38 672 PHE A C 1
ATOM 5306 O O . PHE A 1 672 ? 25.052 -5.382 -4.447 1.00 81.38 672 PHE A O 1
ATOM 5313 N N . ALA A 1 673 ? 24.156 -7.303 -3.736 1.00 70.56 673 ALA A N 1
ATOM 5314 C CA . ALA A 1 673 ? 24.367 -6.969 -2.327 1.00 70.56 673 ALA A CA 1
ATOM 5315 C C . ALA A 1 673 ? 25.870 -6.959 -2.014 1.00 70.56 673 ALA A C 1
ATOM 5317 O O . ALA A 1 673 ? 26.380 -6.010 -1.412 1.00 70.56 673 ALA A O 1
ATOM 5318 N N . TRP A 1 674 ? 26.597 -7.965 -2.518 1.00 75.06 674 TRP A N 1
ATOM 5319 C CA . TRP A 1 674 ? 28.054 -8.007 -2.441 1.00 75.06 674 TRP A CA 1
ATOM 5320 C C . TRP A 1 674 ? 28.696 -6.832 -3.179 1.00 75.06 674 TRP A C 1
ATOM 5322 O O . TRP A 1 674 ? 29.473 -6.109 -2.559 1.00 75.06 674 TRP A O 1
ATOM 5332 N N . THR A 1 675 ? 28.371 -6.566 -4.449 1.00 82.62 675 THR A N 1
ATOM 5333 C CA . THR A 1 675 ? 29.034 -5.470 -5.185 1.00 82.62 675 THR A CA 1
ATOM 5334 C C . THR A 1 675 ? 28.765 -4.094 -4.571 1.00 82.62 675 THR A C 1
ATOM 5336 O O . THR A 1 675 ? 29.711 -3.325 -4.413 1.00 82.62 675 THR A O 1
ATOM 5339 N N . ARG A 1 676 ? 27.533 -3.787 -4.133 1.00 83.19 676 ARG A N 1
ATOM 5340 C CA . ARG A 1 676 ? 27.194 -2.499 -3.492 1.00 83.19 676 ARG A CA 1
ATOM 5341 C C . ARG A 1 676 ? 27.947 -2.305 -2.170 1.00 83.19 676 ARG A C 1
ATOM 5343 O O . ARG A 1 676 ? 28.514 -1.233 -1.948 1.00 83.19 676 ARG A O 1
ATOM 5350 N N . GLY A 1 677 ? 28.033 -3.339 -1.327 1.00 78.44 677 GLY A N 1
ATOM 5351 C CA . GLY A 1 677 ? 28.826 -3.284 -0.092 1.00 78.44 677 GLY A CA 1
ATOM 5352 C C . GLY A 1 677 ? 30.337 -3.201 -0.346 1.00 78.44 677 GLY A C 1
ATOM 5353 O O . GLY A 1 677 ? 31.030 -2.416 0.305 1.00 78.44 677 GLY A O 1
ATOM 5354 N N . LEU A 1 678 ? 30.854 -3.942 -1.335 1.00 80.75 678 LEU A N 1
ATOM 5355 C CA . LEU A 1 678 ? 32.264 -3.887 -1.742 1.00 80.75 678 LEU A CA 1
ATOM 5356 C C . LEU A 1 678 ? 32.643 -2.542 -2.382 1.00 80.75 678 LEU A C 1
ATOM 5358 O O . LEU A 1 678 ? 33.754 -2.070 -2.159 1.00 80.75 678 LEU A O 1
ATOM 5362 N N . LEU A 1 679 ? 31.733 -1.881 -3.104 1.00 84.06 679 LEU A N 1
ATOM 5363 C CA . LEU A 1 679 ? 31.940 -0.530 -3.641 1.00 84.06 679 LEU A CA 1
ATOM 5364 C C . LEU A 1 679 ? 32.052 0.516 -2.530 1.00 84.06 679 LEU A C 1
ATOM 5366 O O . LEU A 1 679 ? 32.929 1.381 -2.584 1.00 84.06 679 LEU A O 1
ATOM 5370 N N . HIS A 1 680 ? 31.216 0.425 -1.494 1.00 87.25 680 HIS A N 1
ATOM 5371 C CA . HIS A 1 680 ? 31.318 1.335 -0.351 1.00 87.25 680 HIS A CA 1
ATOM 5372 C C . HIS A 1 680 ? 32.565 1.056 0.495 1.00 87.25 680 HIS A C 1
ATOM 5374 O O . HIS A 1 680 ? 33.263 1.989 0.884 1.00 87.25 680 HIS A O 1
ATOM 5380 N N . ARG A 1 681 ? 32.928 -0.222 0.680 1.00 89.31 681 ARG A N 1
ATOM 5381 C CA . ARG A 1 681 ? 34.226 -0.630 1.245 1.00 89.31 681 ARG A CA 1
ATOM 5382 C C . ARG A 1 681 ? 35.394 -0.047 0.441 1.00 89.31 681 ARG A C 1
ATOM 5384 O O . ARG A 1 681 ? 36.285 0.558 1.023 1.00 89.31 681 ARG A O 1
ATOM 5391 N N . ALA A 1 682 ? 35.357 -0.142 -0.887 1.00 85.56 682 ALA A N 1
ATOM 5392 C CA . ALA A 1 682 ? 36.383 0.413 -1.767 1.00 85.56 682 ALA A CA 1
ATOM 5393 C C . ALA A 1 682 ? 36.485 1.948 -1.692 1.00 85.56 682 ALA A C 1
ATOM 5395 O O . ALA A 1 682 ? 37.586 2.488 -1.796 1.00 85.56 682 ALA A O 1
ATOM 5396 N N . LYS A 1 683 ? 35.362 2.647 -1.472 1.00 86.06 683 LYS A N 1
ATOM 5397 C CA . LYS A 1 683 ? 35.323 4.098 -1.222 1.00 86.06 683 LYS A CA 1
ATOM 5398 C C . LYS A 1 683 ? 35.932 4.467 0.136 1.00 86.06 683 LYS A C 1
ATOM 5400 O O . LYS A 1 683 ? 36.687 5.431 0.204 1.00 86.06 683 LYS A O 1
ATOM 5405 N N . LEU A 1 684 ? 35.612 3.721 1.197 1.00 86.06 684 LEU A N 1
ATOM 5406 C CA . LEU A 1 684 ? 36.134 3.950 2.552 1.00 86.06 684 LEU A CA 1
ATOM 5407 C C . LEU A 1 684 ? 37.639 3.659 2.661 1.00 86.06 684 LEU A C 1
ATOM 5409 O O . LEU A 1 684 ? 38.358 4.405 3.319 1.00 86.06 684 LEU A O 1
ATOM 5413 N N . ASP A 1 685 ? 38.100 2.598 1.999 1.00 91.25 685 ASP A N 1
ATOM 5414 C CA . ASP A 1 685 ? 39.477 2.098 2.078 1.00 91.25 685 ASP A CA 1
ATOM 5415 C C . ASP A 1 685 ? 40.381 2.647 0.947 1.00 91.25 685 ASP A C 1
ATOM 5417 O O . ASP A 1 685 ? 41.537 2.246 0.835 1.00 91.25 685 ASP A O 1
ATOM 5421 N N . ALA A 1 686 ? 39.855 3.526 0.080 1.00 89.31 686 ALA A N 1
ATOM 5422 C CA . ALA A 1 686 ? 40.523 4.063 -1.115 1.00 89.31 686 ALA A CA 1
ATOM 5423 C C . ALA A 1 686 ? 41.165 2.976 -2.013 1.00 89.31 686 ALA A C 1
ATOM 5425 O O . ALA A 1 686 ? 42.347 3.036 -2.352 1.00 89.31 686 ALA A O 1
ATOM 5426 N N . ASN A 1 687 ? 40.369 1.977 -2.414 1.00 92.38 687 ASN A N 1
ATOM 5427 C CA . ASN A 1 687 ? 40.816 0.760 -3.106 1.00 92.38 687 ASN A CA 1
ATOM 5428 C C . ASN A 1 687 ? 40.220 0.638 -4.535 1.00 92.38 687 ASN A C 1
ATOM 5430 O O . ASN A 1 687 ? 39.201 -0.036 -4.724 1.00 92.38 687 ASN A O 1
ATOM 5434 N N . PRO A 1 688 ? 40.835 1.260 -5.568 1.00 87.94 688 PRO A N 1
ATOM 5435 C CA . PRO A 1 688 ? 40.356 1.174 -6.950 1.00 87.94 688 PRO A CA 1
ATOM 5436 C C . PRO A 1 688 ? 40.255 -0.252 -7.523 1.00 87.94 688 PRO A C 1
ATOM 5438 O O . PRO A 1 688 ? 39.261 -0.515 -8.199 1.00 87.94 688 PRO A O 1
ATOM 5441 N N . PRO A 1 689 ? 41.186 -1.198 -7.257 1.00 88.62 689 PRO A N 1
ATOM 5442 C CA . PRO A 1 689 ? 41.038 -2.585 -7.708 1.00 88.62 689 PRO A CA 1
ATOM 5443 C C . PRO A 1 689 ? 39.749 -3.261 -7.222 1.00 88.62 689 PRO A C 1
ATOM 5445 O O . PRO A 1 689 ? 39.097 -3.957 -8.000 1.00 88.62 689 PRO A O 1
ATOM 5448 N N . LEU A 1 690 ? 39.340 -3.025 -5.968 1.00 81.88 690 LEU A N 1
ATOM 5449 C CA . LEU A 1 690 ? 38.088 -3.570 -5.434 1.00 81.88 690 LEU A CA 1
ATOM 5450 C C . LEU A 1 690 ? 36.854 -2.918 -6.077 1.00 81.88 690 LEU A C 1
ATOM 5452 O O . LEU A 1 690 ? 35.896 -3.619 -6.405 1.00 81.88 690 LEU A O 1
ATOM 5456 N N . ALA A 1 691 ? 36.892 -1.600 -6.306 1.00 81.12 691 ALA A N 1
ATOM 5457 C CA . ALA A 1 691 ? 35.822 -0.897 -7.016 1.00 81.12 691 ALA A CA 1
ATOM 5458 C C . ALA A 1 691 ? 35.673 -1.396 -8.464 1.00 81.12 691 ALA A C 1
ATOM 5460 O O . ALA A 1 691 ? 34.555 -1.655 -8.907 1.00 81.12 691 ALA A O 1
ATOM 5461 N N . HIS A 1 692 ? 36.792 -1.593 -9.169 1.00 85.94 692 HIS A N 1
ATOM 5462 C CA . HIS A 1 692 ? 36.809 -2.144 -10.522 1.00 85.94 692 HIS A CA 1
ATOM 5463 C C . HIS A 1 692 ? 36.273 -3.582 -10.559 1.00 85.94 692 HIS A C 1
ATOM 5465 O O . HIS A 1 692 ? 35.408 -3.876 -11.378 1.00 85.94 692 HIS A O 1
ATOM 5471 N N . PHE A 1 693 ? 36.715 -4.467 -9.655 1.00 88.50 693 PHE A N 1
ATOM 5472 C CA . PHE A 1 693 ? 36.180 -5.833 -9.569 1.00 88.50 693 PHE A CA 1
ATOM 5473 C C . PHE A 1 693 ? 34.656 -5.838 -9.384 1.00 88.50 693 PHE A C 1
ATOM 5475 O O . PHE A 1 693 ? 33.952 -6.544 -10.106 1.00 88.50 693 PHE A O 1
ATOM 5482 N N . ALA A 1 694 ? 34.146 -5.023 -8.454 1.00 82.69 694 ALA A N 1
ATOM 5483 C CA . ALA A 1 694 ? 32.715 -4.923 -8.206 1.00 82.69 694 ALA A CA 1
ATOM 5484 C C . ALA A 1 694 ? 31.962 -4.398 -9.443 1.00 82.69 694 ALA A C 1
ATOM 5486 O O . ALA A 1 694 ? 31.024 -5.048 -9.888 1.00 82.69 694 ALA A O 1
ATOM 5487 N N . GLN A 1 695 ? 32.414 -3.299 -10.061 1.00 85.81 695 GLN A N 1
ATOM 5488 C CA . GLN A 1 695 ? 31.827 -2.753 -11.298 1.00 85.81 695 GLN A CA 1
ATOM 5489 C C . GLN A 1 695 ? 31.840 -3.756 -12.462 1.00 85.81 695 GLN A C 1
ATOM 5491 O O . GLN A 1 695 ? 30.854 -3.867 -13.189 1.00 85.81 695 GLN A O 1
ATOM 5496 N N . THR A 1 696 ? 32.928 -4.510 -12.625 1.00 83.00 696 THR A N 1
ATOM 5497 C CA . THR A 1 696 ? 33.051 -5.548 -13.655 1.00 83.00 696 THR A CA 1
ATOM 5498 C C . THR A 1 696 ? 32.085 -6.706 -13.401 1.00 83.00 696 THR A C 1
ATOM 5500 O O . THR A 1 696 ? 31.464 -7.189 -14.344 1.00 83.00 696 THR A O 1
ATOM 5503 N N . LEU A 1 697 ? 31.877 -7.113 -12.144 1.00 83.75 697 LEU A N 1
ATOM 5504 C CA . LEU A 1 697 ? 30.871 -8.119 -11.791 1.00 83.75 697 LEU A CA 1
ATOM 5505 C C . LEU A 1 697 ? 29.437 -7.615 -12.031 1.00 83.75 697 LEU A C 1
ATOM 5507 O O . LEU A 1 697 ? 28.625 -8.352 -12.592 1.00 83.75 697 LEU A O 1
ATOM 5511 N N . GLU A 1 698 ? 29.141 -6.353 -11.700 1.00 83.62 698 GLU A N 1
ATOM 5512 C CA . GLU A 1 698 ? 27.848 -5.726 -12.018 1.00 83.62 698 GLU A CA 1
ATOM 5513 C C . GLU A 1 698 ? 27.581 -5.703 -13.532 1.00 83.62 698 GLU A C 1
ATOM 5515 O O . GLU A 1 698 ? 26.500 -6.083 -13.989 1.00 83.62 698 GLU A O 1
ATOM 5520 N N . LYS A 1 699 ? 28.591 -5.319 -14.322 1.00 82.19 699 LYS A N 1
ATOM 5521 C CA . LYS A 1 699 ? 28.533 -5.310 -15.789 1.00 82.19 699 LYS A CA 1
ATOM 5522 C C . LYS A 1 699 ? 28.317 -6.712 -16.364 1.00 82.19 699 LYS A C 1
ATOM 5524 O O . LYS A 1 699 ? 27.420 -6.896 -17.178 1.00 82.19 699 LYS A O 1
ATOM 5529 N N . VAL A 1 700 ? 29.087 -7.707 -15.916 1.00 80.19 700 VAL A N 1
ATOM 5530 C CA . VAL A 1 700 ? 28.977 -9.101 -16.390 1.00 80.19 700 VAL A CA 1
ATOM 5531 C C . VAL A 1 700 ? 27.581 -9.677 -16.145 1.00 80.19 700 VAL A C 1
ATOM 5533 O O . VAL A 1 700 ? 27.079 -10.419 -16.989 1.00 80.19 700 VAL A O 1
ATOM 5536 N N . CYS A 1 701 ? 26.928 -9.316 -15.039 1.00 75.38 701 CYS A N 1
ATOM 5537 C CA . CYS A 1 701 ? 25.550 -9.717 -14.763 1.00 75.38 701 CYS A CA 1
ATOM 5538 C C . CYS A 1 701 ? 24.562 -9.195 -15.819 1.00 75.38 701 CYS A C 1
ATOM 5540 O O . CYS A 1 701 ? 23.782 -9.978 -16.364 1.00 75.38 701 CYS A O 1
ATOM 5542 N N . VAL A 1 702 ? 24.646 -7.903 -16.157 1.00 78.81 702 VAL A N 1
ATOM 5543 C CA . VAL A 1 702 ? 23.828 -7.279 -17.211 1.00 78.81 702 VAL A CA 1
ATOM 5544 C C . VAL A 1 702 ? 24.145 -7.872 -18.583 1.00 78.81 702 VAL A C 1
ATOM 5546 O O . VAL A 1 702 ? 23.240 -8.339 -19.271 1.00 78.81 702 VAL A O 1
ATOM 5549 N N . ASP A 1 703 ? 25.424 -7.908 -18.964 1.00 80.81 703 ASP A N 1
ATOM 5550 C CA . ASP A 1 703 ? 25.872 -8.385 -20.277 1.00 80.81 703 ASP A CA 1
ATOM 5551 C C . ASP A 1 703 ? 25.452 -9.842 -20.534 1.00 80.81 703 ASP A C 1
ATOM 5553 O O . ASP A 1 703 ? 25.131 -10.210 -21.662 1.00 80.81 703 ASP A O 1
ATOM 5557 N N . THR A 1 704 ? 25.425 -10.679 -19.490 1.00 76.19 704 THR A N 1
ATOM 5558 C CA . THR A 1 704 ? 25.014 -12.088 -19.596 1.00 76.19 704 THR A CA 1
ATOM 5559 C C . THR A 1 704 ? 23.516 -12.220 -19.883 1.00 76.19 704 THR A C 1
ATOM 5561 O O . THR A 1 704 ? 23.143 -13.013 -20.751 1.00 76.19 704 THR A O 1
ATOM 5564 N N . ILE A 1 705 ? 22.677 -11.404 -19.229 1.00 79.50 705 ILE A N 1
ATOM 5565 C CA . ILE A 1 705 ? 21.236 -11.334 -19.518 1.00 79.50 705 ILE A CA 1
ATOM 5566 C C . ILE A 1 705 ? 20.995 -10.763 -20.910 1.00 79.50 705 ILE A C 1
ATOM 5568 O O . ILE A 1 705 ? 20.217 -11.339 -21.670 1.00 79.50 705 ILE A O 1
ATOM 5572 N N . GLU A 1 706 ? 21.664 -9.667 -21.274 1.00 85.75 706 GLU A N 1
ATOM 5573 C CA . GLU A 1 706 ? 21.514 -9.044 -22.594 1.00 85.75 706 GLU A CA 1
ATOM 5574 C C . GLU A 1 706 ? 21.985 -9.957 -23.739 1.00 85.75 706 GLU A C 1
ATOM 5576 O O . GLU A 1 706 ? 21.405 -9.915 -24.823 1.00 85.75 706 GLU A O 1
ATOM 5581 N N . ALA A 1 707 ? 22.944 -10.854 -23.482 1.00 83.81 707 ALA A N 1
ATOM 5582 C CA . ALA A 1 707 ? 23.347 -11.929 -24.393 1.00 83.81 707 ALA A CA 1
ATOM 5583 C C . ALA A 1 707 ? 22.343 -13.103 -24.486 1.00 83.81 707 ALA A C 1
ATOM 5585 O O . ALA A 1 707 ? 22.587 -14.054 -25.228 1.00 83.81 707 ALA A O 1
ATOM 5586 N N . GLY A 1 708 ? 21.221 -13.055 -23.758 1.00 80.38 708 GLY A N 1
ATOM 5587 C CA . GLY A 1 708 ? 20.129 -14.032 -23.825 1.00 80.38 708 GLY A CA 1
ATOM 5588 C C . GLY A 1 708 ? 20.196 -15.172 -22.804 1.00 80.38 708 GLY A C 1
ATOM 5589 O O . GLY A 1 708 ? 19.254 -15.957 -22.721 1.00 80.38 708 GLY A O 1
ATOM 5590 N N . PHE A 1 709 ? 21.251 -15.262 -21.991 1.00 84.88 709 PHE A N 1
ATOM 5591 C CA . PHE A 1 709 ? 21.330 -16.242 -20.906 1.00 84.88 709 PHE A CA 1
ATOM 5592 C C . PHE A 1 709 ? 20.632 -15.665 -19.672 1.00 84.88 709 PHE A C 1
ATOM 5594 O O . PHE A 1 709 ? 21.080 -14.658 -19.136 1.00 84.88 709 PHE A O 1
ATOM 5601 N N . MET A 1 710 ? 19.530 -16.261 -19.212 1.00 82.38 710 MET A N 1
ATOM 5602 C CA . MET A 1 710 ? 18.738 -15.697 -18.108 1.00 82.38 710 MET A CA 1
ATOM 5603 C C . MET A 1 710 ? 17.942 -16.751 -17.335 1.00 82.38 710 MET A C 1
ATOM 5605 O O . MET A 1 710 ? 17.741 -17.865 -17.816 1.00 82.38 710 MET A O 1
ATOM 5609 N N . THR A 1 711 ? 17.465 -16.401 -16.140 1.00 77.19 711 THR A N 1
ATOM 5610 C CA . THR A 1 711 ? 16.600 -17.265 -15.322 1.00 77.19 711 THR A CA 1
ATOM 5611 C C . THR A 1 711 ? 15.130 -17.218 -15.754 1.00 77.19 711 THR A C 1
ATOM 5613 O O . THR A 1 711 ? 14.695 -16.351 -16.515 1.00 77.19 711 THR A O 1
ATOM 5616 N N . LYS A 1 712 ? 14.338 -18.194 -15.292 1.00 79.19 712 LYS A N 1
ATOM 5617 C CA . LYS A 1 712 ? 12.974 -18.449 -15.784 1.00 79.19 712 LYS A CA 1
ATOM 5618 C C . LYS A 1 712 ? 12.011 -17.288 -15.545 1.00 79.19 712 LYS A C 1
ATOM 5620 O O . LYS A 1 712 ? 11.116 -17.068 -16.351 1.00 79.19 712 LYS A O 1
ATOM 5625 N N . ASP A 1 713 ? 12.186 -16.538 -14.462 1.00 72.88 713 ASP A N 1
ATOM 5626 C CA . ASP A 1 713 ? 11.420 -15.323 -14.173 1.00 72.88 713 ASP A CA 1
ATOM 5627 C C . ASP A 1 713 ? 11.632 -14.230 -15.232 1.00 72.88 713 ASP A C 1
ATOM 5629 O O . ASP A 1 713 ? 10.670 -13.568 -15.619 1.00 72.88 713 ASP A O 1
ATOM 5633 N N . LEU A 1 714 ? 12.859 -14.092 -15.741 1.00 78.75 714 LEU A N 1
ATOM 5634 C CA . LEU A 1 714 ? 13.216 -13.156 -16.807 1.00 78.75 714 LEU A CA 1
ATOM 5635 C C . LEU A 1 714 ? 12.712 -13.648 -18.174 1.00 78.75 714 LEU A C 1
ATOM 5637 O O . LEU A 1 714 ? 12.079 -12.885 -18.904 1.00 78.75 714 LEU A O 1
ATOM 5641 N N . ALA A 1 715 ? 12.860 -14.944 -18.472 1.00 77.81 715 ALA A N 1
ATOM 5642 C CA . ALA A 1 715 ? 12.287 -15.550 -19.680 1.00 77.81 715 ALA A CA 1
ATOM 5643 C C . ALA A 1 715 ? 10.748 -15.419 -19.730 1.00 77.81 715 ALA A C 1
ATOM 5645 O O . ALA A 1 715 ? 10.179 -15.140 -20.788 1.00 77.81 715 ALA A O 1
ATOM 5646 N N . ILE A 1 716 ? 10.067 -15.536 -18.579 1.00 76.88 716 ILE A N 1
ATOM 5647 C CA . ILE A 1 716 ? 8.615 -15.308 -18.444 1.00 76.88 716 ILE A CA 1
ATOM 5648 C C . ILE A 1 716 ? 8.239 -13.853 -18.752 1.00 76.88 716 ILE A C 1
ATOM 5650 O O . ILE A 1 716 ? 7.155 -13.627 -19.287 1.00 76.88 716 ILE A O 1
ATOM 5654 N N . CYS A 1 717 ? 9.109 -12.875 -18.480 1.00 75.88 717 CYS A N 1
ATOM 5655 C CA . CYS A 1 717 ? 8.864 -11.487 -18.882 1.00 75.88 717 CYS A CA 1
ATOM 5656 C C . CYS A 1 717 ? 8.904 -11.334 -20.413 1.00 75.88 717 CYS A C 1
ATOM 5658 O O . CYS A 1 717 ? 8.064 -10.633 -20.968 1.00 75.88 717 CYS A O 1
ATOM 5660 N N . ILE A 1 718 ? 9.827 -12.022 -21.099 1.00 78.12 718 ILE A N 1
ATOM 5661 C CA . ILE A 1 718 ? 9.964 -11.956 -22.566 1.00 78.12 718 ILE A CA 1
ATOM 5662 C C . ILE A 1 718 ? 8.831 -12.699 -23.290 1.00 78.12 718 ILE A C 1
ATOM 5664 O O . ILE A 1 718 ? 8.232 -12.145 -24.211 1.00 78.12 718 ILE A O 1
ATOM 5668 N N . LYS A 1 719 ? 8.544 -13.954 -22.913 1.00 80.44 719 LYS A N 1
ATOM 5669 C CA . LYS A 1 719 ? 7.628 -14.838 -23.668 1.00 80.44 719 LYS A CA 1
ATOM 5670 C C . LYS A 1 719 ? 6.243 -15.038 -23.040 1.00 80.44 719 LYS A C 1
ATOM 5672 O O . LYS A 1 719 ? 5.377 -15.663 -23.650 1.00 80.44 719 LYS A O 1
ATOM 5677 N N . GLY A 1 720 ? 6.015 -14.532 -21.828 1.00 76.94 720 GLY A N 1
ATOM 5678 C CA . GLY A 1 720 ? 4.818 -14.828 -21.041 1.00 76.94 720 GLY A CA 1
ATOM 5679 C C . GLY A 1 720 ? 4.829 -16.244 -20.449 1.00 76.94 720 GLY A C 1
ATOM 5680 O O . GLY A 1 720 ? 5.508 -17.147 -20.931 1.00 76.94 720 GLY A O 1
ATOM 5681 N N . MET A 1 721 ? 4.050 -16.463 -19.385 1.00 74.69 721 MET A N 1
ATOM 5682 C CA . MET A 1 721 ? 4.137 -17.687 -18.567 1.00 74.69 721 MET A CA 1
ATOM 5683 C C . MET A 1 721 ? 3.867 -18.993 -19.337 1.00 74.69 721 MET A C 1
ATOM 5685 O O . MET A 1 721 ? 4.446 -20.024 -19.004 1.00 74.69 721 MET A O 1
ATOM 5689 N N . ASN A 1 722 ? 3.033 -18.935 -20.379 1.00 76.94 722 ASN A N 1
ATOM 5690 C CA . ASN A 1 722 ? 2.657 -20.087 -21.206 1.00 76.94 722 ASN A CA 1
ATOM 5691 C C . ASN A 1 722 ? 3.562 -20.278 -22.440 1.00 76.94 722 ASN A C 1
ATOM 5693 O O . ASN A 1 722 ? 3.389 -21.258 -23.156 1.00 76.94 722 ASN A O 1
ATOM 5697 N N . GLY A 1 723 ? 4.479 -19.341 -22.715 1.00 80.06 723 GLY A N 1
ATOM 5698 C CA . GLY A 1 723 ? 5.352 -19.343 -23.897 1.00 80.06 723 GLY A CA 1
ATOM 5699 C C . GLY A 1 723 ? 6.819 -19.678 -23.609 1.00 80.06 723 GLY A C 1
ATOM 5700 O O . GLY A 1 723 ? 7.637 -19.585 -24.518 1.00 80.06 723 GLY A O 1
ATOM 5701 N N . VAL A 1 724 ? 7.166 -20.017 -22.362 1.00 82.88 724 VAL A N 1
ATOM 5702 C CA . VAL A 1 724 ? 8.541 -20.342 -21.940 1.00 82.88 724 VAL A CA 1
ATOM 5703 C C . VAL A 1 724 ? 8.781 -21.847 -21.964 1.00 82.88 724 VAL A C 1
ATOM 5705 O O . VAL A 1 724 ? 8.249 -22.592 -21.136 1.00 82.88 724 VAL A O 1
ATOM 5708 N N . GLU A 1 725 ? 9.659 -22.273 -22.863 1.00 89.12 725 GLU A N 1
ATOM 5709 C CA . GLU A 1 725 ? 10.186 -23.633 -22.943 1.00 89.12 725 GLU A CA 1
ATOM 5710 C C . GLU A 1 725 ? 11.470 -23.781 -22.108 1.00 89.12 725 GLU A C 1
ATOM 57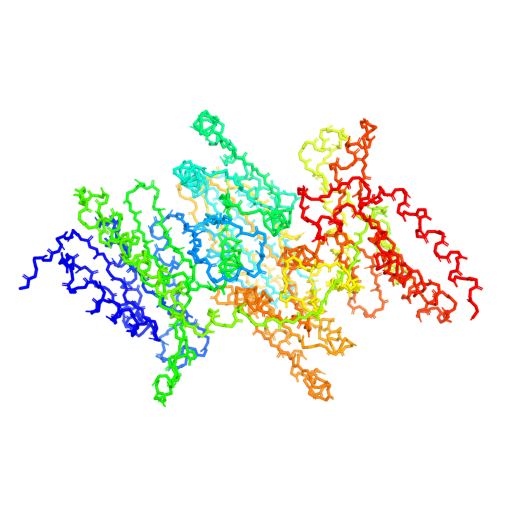12 O O . GLU A 1 725 ? 12.026 -22.808 -21.596 1.00 89.12 725 GLU A O 1
ATOM 5717 N N . ARG A 1 726 ? 11.979 -25.011 -21.947 1.00 87.12 726 ARG A N 1
ATOM 5718 C CA . ARG A 1 726 ? 13.212 -25.245 -21.170 1.00 87.12 726 ARG A CA 1
ATOM 5719 C C . ARG A 1 726 ? 14.472 -24.680 -21.839 1.00 87.12 726 ARG A C 1
ATOM 5721 O O . ARG A 1 726 ? 15.415 -24.332 -21.139 1.00 87.12 726 ARG A O 1
ATOM 5728 N N . GLY A 1 727 ? 14.487 -24.555 -23.165 1.00 87.81 727 GLY A N 1
ATOM 5729 C CA . GLY A 1 727 ? 15.603 -23.934 -23.888 1.00 87.81 727 GLY A CA 1
ATOM 5730 C C . GLY A 1 727 ? 15.731 -22.421 -23.663 1.00 87.81 727 GLY A C 1
ATOM 5731 O O . GLY A 1 727 ? 16.779 -21.858 -23.956 1.00 87.81 727 GLY A O 1
ATOM 5732 N N . ASP A 1 728 ? 14.694 -21.771 -23.125 1.00 82.50 728 ASP A N 1
ATOM 5733 C CA . ASP A 1 728 ? 14.616 -20.308 -23.008 1.00 82.50 728 ASP A CA 1
ATOM 5734 C C . ASP A 1 728 ? 15.210 -19.749 -21.714 1.00 82.50 728 ASP A C 1
ATOM 5736 O O . ASP A 1 728 ? 15.293 -18.532 -21.544 1.00 82.50 728 ASP A O 1
ATOM 5740 N N . TYR A 1 729 ? 15.563 -20.620 -20.769 1.00 83.38 729 TYR A N 1
ATOM 5741 C CA . TYR A 1 729 ? 16.101 -20.217 -19.479 1.00 83.38 729 TYR A CA 1
ATOM 5742 C C . TYR A 1 729 ? 17.154 -21.195 -18.975 1.00 83.38 729 TYR A C 1
ATOM 5744 O O . TYR A 1 729 ? 17.085 -22.405 -19.200 1.00 83.38 729 TYR A O 1
ATOM 5752 N N . LEU A 1 730 ? 18.085 -20.653 -18.200 1.00 71.50 730 LEU A N 1
ATOM 5753 C CA . LEU A 1 730 ? 19.014 -21.417 -17.388 1.00 71.50 730 LEU A CA 1
ATOM 5754 C C . LEU A 1 730 ? 18.420 -21.646 -15.989 1.00 71.50 730 LEU A C 1
ATOM 5756 O O . LEU A 1 730 ? 17.756 -20.778 -15.402 1.00 71.50 730 LEU A O 1
ATOM 5760 N N . ASN A 1 731 ? 18.638 -22.837 -15.438 1.00 78.06 731 ASN A N 1
ATOM 5761 C CA . ASN A 1 731 ? 18.394 -23.091 -14.019 1.00 78.06 731 ASN A CA 1
ATOM 5762 C C . ASN A 1 731 ? 19.391 -22.271 -13.162 1.00 78.06 731 ASN A C 1
ATOM 5764 O O . ASN A 1 731 ? 20.352 -21.704 -13.687 1.00 78.06 731 ASN A O 1
ATOM 5768 N N . THR A 1 732 ? 19.169 -22.158 -11.847 1.00 73.06 732 THR A N 1
ATOM 5769 C CA . THR A 1 732 ? 20.000 -21.276 -10.995 1.00 73.06 732 THR A CA 1
ATOM 5770 C C . THR A 1 732 ? 21.498 -21.603 -11.050 1.00 73.06 732 THR A C 1
ATOM 5772 O O . THR A 1 732 ? 22.316 -20.688 -10.991 1.00 73.06 732 THR A O 1
ATOM 5775 N N . PHE A 1 733 ? 21.862 -22.879 -11.187 1.00 72.38 733 PHE A N 1
ATOM 5776 C CA . PHE A 1 733 ? 23.255 -23.327 -11.231 1.00 72.38 733 PHE A CA 1
ATOM 5777 C C . PHE A 1 733 ? 23.876 -23.071 -12.609 1.00 72.38 733 PHE A C 1
ATOM 5779 O O . PHE A 1 733 ? 24.902 -22.403 -12.690 1.00 72.38 733 PHE A O 1
ATOM 5786 N N . GLU A 1 734 ? 23.187 -23.474 -13.684 1.00 73.44 734 GLU A N 1
ATOM 5787 C CA . GLU A 1 734 ? 23.580 -23.192 -15.078 1.00 73.44 734 GLU A CA 1
ATOM 5788 C C . GLU A 1 734 ? 23.851 -21.695 -15.307 1.00 73.44 734 GLU A C 1
ATOM 5790 O O . GLU A 1 734 ? 24.800 -21.310 -15.993 1.00 73.44 734 GLU A O 1
ATOM 5795 N N . PHE A 1 735 ? 23.023 -20.833 -14.710 1.00 71.69 735 PHE A N 1
ATOM 5796 C CA . PHE A 1 735 ? 23.166 -19.387 -14.828 1.00 71.69 735 PHE A CA 1
ATOM 5797 C C . PHE A 1 735 ? 24.374 -18.838 -14.050 1.00 71.69 735 PHE A C 1
ATOM 5799 O O . PHE A 1 735 ? 25.100 -17.985 -14.564 1.00 71.69 735 PHE A O 1
ATOM 5806 N N . LEU A 1 736 ? 24.637 -19.351 -12.843 1.00 65.25 736 LEU A N 1
ATOM 5807 C CA . LEU A 1 736 ? 25.826 -18.993 -12.059 1.00 65.25 736 LEU A CA 1
ATOM 5808 C C . LEU A 1 736 ? 27.124 -19.457 -12.733 1.00 65.25 736 LEU A C 1
ATOM 5810 O O . LEU A 1 736 ? 28.094 -18.696 -12.761 1.00 65.25 736 LEU A O 1
ATOM 5814 N N . ASP A 1 737 ? 27.134 -20.648 -13.336 1.00 71.19 737 ASP A N 1
ATOM 5815 C CA . ASP A 1 737 ? 28.268 -21.135 -14.127 1.00 71.19 737 ASP A CA 1
ATOM 5816 C C . ASP A 1 737 ? 28.543 -20.219 -15.328 1.00 71.19 737 ASP A C 1
ATOM 5818 O O . ASP A 1 737 ? 29.699 -19.861 -15.583 1.00 71.19 737 ASP A O 1
ATOM 5822 N N . LYS A 1 738 ? 27.492 -19.753 -16.020 1.00 81.44 738 LYS A N 1
ATOM 5823 C CA . LYS A 1 738 ? 27.639 -18.829 -17.154 1.00 81.44 738 LYS A CA 1
ATOM 5824 C C . LYS A 1 738 ? 28.142 -17.442 -16.734 1.00 81.44 738 LYS A C 1
ATOM 5826 O O . LYS A 1 738 ? 28.999 -16.869 -17.410 1.00 81.44 738 LYS A O 1
ATOM 5831 N N . LEU A 1 739 ? 27.695 -16.928 -15.586 1.00 66.75 739 LEU A N 1
ATOM 5832 C CA . LEU A 1 739 ? 28.251 -15.708 -14.989 1.00 66.75 739 LEU A CA 1
ATOM 5833 C C . LEU A 1 739 ? 29.734 -15.882 -14.615 1.00 66.75 739 LEU A C 1
ATOM 5835 O O . LEU A 1 739 ? 30.543 -14.992 -14.879 1.00 66.75 739 LEU A O 1
ATOM 5839 N N . ALA A 1 740 ? 30.119 -17.035 -14.058 1.00 67.19 740 ALA A N 1
ATOM 5840 C CA . ALA A 1 740 ? 31.506 -17.333 -13.702 1.00 67.19 740 ALA A CA 1
ATOM 5841 C C . ALA A 1 740 ? 32.421 -17.500 -14.933 1.00 67.19 740 ALA A C 1
ATOM 5843 O O . ALA A 1 740 ? 33.583 -17.088 -14.893 1.00 67.19 740 ALA A O 1
ATOM 5844 N N . GLU A 1 741 ? 31.919 -18.070 -16.032 1.00 83.12 741 GLU A N 1
ATOM 5845 C CA . GLU A 1 741 ? 32.604 -18.109 -17.331 1.00 83.12 741 GLU A CA 1
ATOM 5846 C C . GLU A 1 741 ? 32.876 -16.686 -17.847 1.00 83.12 741 GLU A C 1
ATOM 5848 O O . GLU A 1 741 ? 34.031 -16.318 -18.085 1.00 83.12 741 GLU A O 1
ATOM 5853 N N . ASN A 1 742 ? 31.824 -15.867 -17.940 1.00 78.75 742 ASN A N 1
ATOM 5854 C CA . ASN A 1 742 ? 31.898 -14.515 -18.488 1.00 78.75 742 ASN A CA 1
ATOM 5855 C C . ASN A 1 742 ? 32.781 -13.591 -17.620 1.00 78.75 742 ASN A C 1
ATOM 5857 O O . ASN A 1 742 ? 33.601 -12.843 -18.156 1.00 78.75 742 ASN A O 1
ATOM 5861 N N . LEU A 1 743 ? 32.721 -13.704 -16.285 1.00 76.81 743 LEU A N 1
ATOM 5862 C CA . LEU A 1 743 ? 33.584 -12.952 -15.362 1.00 76.81 743 LEU A CA 1
ATOM 5863 C C . LEU A 1 743 ? 35.071 -13.296 -15.541 1.00 76.81 743 LEU A C 1
ATOM 5865 O O . LEU A 1 743 ? 35.921 -12.405 -15.542 1.00 76.81 743 LEU A O 1
ATOM 5869 N N . ARG A 1 744 ? 35.400 -14.582 -15.731 1.00 83.12 744 ARG A N 1
ATOM 5870 C CA . ARG A 1 744 ? 36.779 -15.039 -15.999 1.00 83.12 744 ARG A CA 1
ATOM 5871 C C . ARG A 1 744 ? 37.299 -14.597 -17.367 1.00 83.12 744 ARG A C 1
ATOM 5873 O O . ARG A 1 744 ? 38.516 -14.596 -17.555 1.00 83.12 744 ARG A O 1
ATOM 5880 N N . ALA A 1 745 ? 36.417 -14.286 -18.316 1.00 83.38 745 ALA A N 1
ATOM 5881 C CA . ALA A 1 745 ? 36.789 -13.708 -19.603 1.00 83.38 745 ALA A CA 1
ATOM 5882 C C . ALA A 1 745 ? 37.025 -12.194 -19.483 1.00 83.38 745 ALA A C 1
ATOM 5884 O O . ALA A 1 745 ? 38.055 -11.704 -19.945 1.00 83.38 745 ALA A O 1
ATOM 5885 N N . GLU A 1 746 ? 36.123 -11.470 -18.814 1.00 80.69 746 GLU A N 1
ATOM 5886 C CA . GLU A 1 746 ? 36.209 -10.011 -18.672 1.00 80.69 746 GLU A CA 1
ATOM 5887 C C . GLU A 1 746 ? 37.401 -9.588 -17.798 1.00 80.69 746 GLU A C 1
ATOM 5889 O O . GLU A 1 746 ? 38.195 -8.760 -18.228 1.00 80.69 746 GLU A O 1
ATOM 5894 N N . LEU A 1 747 ? 37.644 -10.248 -16.655 1.00 76.44 747 LEU A N 1
ATOM 5895 C CA . LEU A 1 747 ? 38.811 -9.978 -15.790 1.00 76.44 747 LEU A CA 1
ATOM 5896 C C . LEU A 1 747 ? 40.176 -10.348 -16.419 1.00 76.44 747 LEU A C 1
ATOM 5898 O O . LEU A 1 747 ? 41.217 -10.133 -15.797 1.00 76.44 747 LEU A O 1
ATOM 5902 N N . LYS A 1 748 ? 40.198 -10.930 -17.627 1.00 82.31 748 LYS A N 1
ATOM 5903 C CA . LYS A 1 748 ? 41.426 -11.163 -18.416 1.00 82.31 748 LYS A CA 1
ATOM 5904 C C . LYS A 1 748 ? 41.650 -10.111 -19.503 1.00 82.31 748 LYS A C 1
ATOM 5906 O O . LYS A 1 748 ? 42.737 -10.081 -20.083 1.00 82.31 748 LYS A O 1
ATOM 5911 N N . ARG A 1 749 ? 40.654 -9.272 -19.795 1.00 72.81 749 ARG A N 1
ATOM 5912 C CA . ARG A 1 749 ? 40.814 -8.093 -20.650 1.00 72.81 749 ARG A CA 1
ATOM 5913 C C . ARG A 1 749 ? 41.473 -7.003 -19.799 1.00 72.81 749 ARG A C 1
ATOM 5915 O O . ARG A 1 749 ? 41.037 -6.750 -18.681 1.00 72.81 749 ARG A O 1
ATOM 5922 N N . LYS A 1 750 ? 42.579 -6.454 -20.301 1.00 49.00 750 LYS A N 1
ATOM 5923 C CA . LYS A 1 750 ? 43.336 -5.366 -19.662 1.00 49.00 750 LYS A CA 1
ATOM 5924 C C . LYS A 1 750 ? 42.784 -4.007 -20.071 1.00 49.00 750 LYS A C 1
ATOM 5926 O O . LYS A 1 750 ? 42.332 -3.922 -21.234 1.00 49.00 750 LYS A O 1
#

pLDDT: mean 83.83, std 12.33, range [36.34, 98.31]

Organism: NCBI:txid334625